Protein AF-0000000077151832 (afdb_homodimer)

InterPro domains:
  IPR004113 FAD-binding oxidoreductase/transferase, type 4, C-terminal [PF02913] (230-459)
  IPR006094 FAD linked oxidase, N-terminal [PF01565] (48-185)
  IPR016164 FAD-linked oxidase-like, C-terminal [SSF55103] (228-462)
  IPR016166 FAD-binding domain, PCMH-type [PS51387] (43-222)
  IPR016169 FAD-binding, type PCMH, subdomain 2 [G3DSA:3.30.465.10] (9-232)
  IPR036318 FAD-binding, type PCMH-like superfamily [SSF56176] (9-223)
  IPR051914 FAD-linked Oxidoreductase/Transferase Type 4 [PTHR42934] (8-460)

Organism: Lactobacillus delbrueckii subsp. bulgaricus (strain ATCC 11842 / DSM 20081 / BCRC 10696 / JCM 1002 / NBRC 13953 / NCIMB 11778 / NCTC 12712 / WDCM 00102 / Lb 14) (NCBI:txid390333)

pLDDT: mean 94.68, std 6.36, range [37.28, 98.94]

Sequence (926 aa):
MNFSAYNTDEIIDFLQEQVKDGIVKTDKDSLQTVSYSQNLPGQHGLALALVEAGSIADVQGVMRAARRFHLPVVSQNRFTSTVVGADAVDHAIILSTAKMNKILELNAEDAYAVVQPGVINNDLDQAARKQGLFYAPDPASKKMSGIGGNVATNAGGLSGVRYGSTRDNVLGLKVVLADGRLLDLGGKTSKQAFGYDLTQLFVGSEGTLGTIVEITVKLLPLPLGESLMGLAYFKDMHTLAEATKDLRMSGIYPAMLEAMDSHTLQAVSEFRDNKEMAGRGAALIFRVDSISDEGKQIVKNIMDKYHVTDVQLATDPAEQDKIISVRQDMLPAIFTGRSAVMEDMAVPTSRMAELVDTIQAFSDKYPELEIFTAGHAGDGNLHPTVTWSKDAKEMPESVNIVLHEMFTKALELGGTISGEHAVGMLKNQWNNVELGEDVDWIQHQIKSLFDPMNLLNPKRKIDMNFSAYNTDEIIDFLQEQVKDGIVKTDKDSLQTVSYSQNLPGQHGLALALVEAGSIADVQGVMRAARRFHLPVVSQNRFTSTVVGADAVDHAIILSTAKMNKILELNAEDAYAVVQPGVINNDLDQAARKQGLFYAPDPASKKMSGIGGNVATNAGGLSGVRYGSTRDNVLGLKVVLADGRLLDLGGKTSKQAFGYDLTQLFVGSEGTLGTIVEITVKLLPLPLGESLMGLAYFKDMHTLAEATKDLRMSGIYPAMLEAMDSHTLQAVSEFRDNKEMAGRGAALIFRVDSISDEGKQIVKNIMDKYHVTDVQLATDPAEQDKIISVRQDMLPAIFTGRSAVMEDMAVPTSRMAELVDTIQAFSDKYPELEIFTAGHAGDGNLHPTVTWSKDAKEMPESVNIVLHEMFTKALELGGTISGEHAVGMLKNQWNNVELGEDVDWIQHQIKSLFDPMNLLNPKRKID

Structure (mmCIF, N/CA/C/O backbone):
data_AF-0000000077151832-model_v1
#
loop_
_entity.id
_entity.type
_entity.pdbx_description
1 polymer 'Putative oxidoreductase'
#
loop_
_atom_site.group_PDB
_atom_site.id
_atom_site.type_symbol
_atom_site.label_atom_id
_atom_site.label_alt_id
_atom_site.label_comp_id
_atom_site.label_asym_id
_atom_site.label_entity_id
_atom_site.label_seq_id
_atom_site.pdbx_PDB_ins_code
_atom_site.Cartn_x
_atom_site.Cartn_y
_atom_site.Cartn_z
_atom_site.occupancy
_atom_site.B_iso_or_equiv
_atom_site.auth_seq_id
_atom_site.auth_comp_id
_atom_site.auth_asym_id
_atom_site.auth_atom_id
_atom_site.pdbx_PDB_model_num
ATOM 1 N N . MET A 1 1 ? 40.375 -30.516 -7.957 1 37.28 1 MET A N 1
ATOM 2 C CA . MET A 1 1 ? 40.688 -30.438 -6.531 1 37.28 1 MET A CA 1
ATOM 3 C C . MET A 1 1 ? 40.188 -29.125 -5.938 1 37.28 1 MET A C 1
ATOM 5 O O . MET A 1 1 ? 40.531 -28.047 -6.441 1 37.28 1 MET A O 1
ATOM 9 N N . ASN A 1 2 ? 38.938 -28.922 -5.574 1 53.28 2 ASN A N 1
ATOM 10 C CA . ASN A 1 2 ? 38.469 -27.688 -4.977 1 53.28 2 ASN A CA 1
ATOM 11 C C . ASN A 1 2 ? 39.188 -27.391 -3.656 1 53.28 2 ASN A C 1
ATOM 13 O O . ASN A 1 2 ? 39.156 -28.219 -2.736 1 53.28 2 ASN A O 1
ATOM 17 N N . PHE A 1 3 ? 40.312 -26.703 -3.709 1 72 3 PHE A N 1
ATOM 18 C CA . PHE A 1 3 ? 41.125 -26.297 -2.578 1 72 3 PHE A CA 1
ATOM 19 C C . PHE A 1 3 ? 40.406 -25.266 -1.723 1 72 3 PHE A C 1
ATOM 21 O O . PHE A 1 3 ? 40.594 -24.062 -1.902 1 72 3 PHE A O 1
ATOM 28 N N . SER A 1 4 ? 39.469 -25.844 -0.967 1 76.5 4 SER A N 1
ATOM 29 C CA . SER A 1 4 ? 38.719 -24.969 -0.076 1 76.5 4 SER A CA 1
ATOM 30 C C . SER A 1 4 ? 39.375 -24.859 1.292 1 76.5 4 SER A C 1
ATOM 32 O O . SER A 1 4 ? 40 -25.812 1.764 1 76.5 4 SER A O 1
ATOM 34 N N . ALA A 1 5 ? 39.5 -23.688 1.846 1 89.56 5 ALA A N 1
ATOM 35 C CA . ALA A 1 5 ? 40.062 -23.422 3.166 1 89.56 5 ALA A CA 1
ATOM 36 C C . ALA A 1 5 ? 39.344 -24.219 4.246 1 89.56 5 ALA A C 1
ATOM 38 O O . ALA A 1 5 ? 39.906 -24.5 5.301 1 89.56 5 ALA A O 1
ATOM 39 N N . TYR A 1 6 ? 38.125 -24.594 3.984 1 92.5 6 TYR A N 1
ATOM 40 C CA . TYR A 1 6 ? 37.281 -25.312 4.93 1 92.5 6 TYR A CA 1
ATOM 41 C C . TYR A 1 6 ? 36.625 -26.516 4.254 1 92.5 6 TYR A C 1
ATOM 43 O O . TYR A 1 6 ? 36.219 -26.422 3.094 1 92.5 6 TYR A O 1
ATOM 51 N N . ASN A 1 7 ? 36.562 -27.547 5 1 91.69 7 ASN A N 1
ATOM 52 C CA . ASN A 1 7 ? 35.812 -28.672 4.477 1 91.69 7 ASN A CA 1
ATOM 53 C C . ASN A 1 7 ? 34.344 -28.609 4.938 1 91.69 7 ASN A C 1
ATOM 55 O O . ASN A 1 7 ? 33.969 -27.75 5.727 1 91.69 7 ASN A O 1
ATOM 59 N N . THR A 1 8 ? 33.562 -29.453 4.484 1 93.44 8 THR A N 1
ATOM 60 C CA . THR A 1 8 ? 32.125 -29.438 4.723 1 93.44 8 THR A CA 1
ATOM 61 C C . THR A 1 8 ? 31.812 -29.625 6.207 1 93.44 8 THR A C 1
ATOM 63 O O . THR A 1 8 ? 30.922 -28.984 6.75 1 93.44 8 THR A O 1
ATOM 66 N N . ASP A 1 9 ? 32.531 -30.484 6.863 1 95.06 9 ASP A N 1
ATOM 67 C CA . ASP A 1 9 ? 32.312 -30.75 8.281 1 95.06 9 ASP A CA 1
ATOM 68 C C . ASP A 1 9 ? 32.562 -29.5 9.125 1 95.06 9 ASP A C 1
ATOM 70 O O . ASP A 1 9 ? 31.828 -29.219 10.07 1 95.06 9 ASP A O 1
ATOM 74 N N . GLU A 1 10 ? 33.625 -28.828 8.82 1 96.19 10 GLU A N 1
ATOM 75 C CA . GLU A 1 10 ? 33.969 -27.594 9.523 1 96.19 10 GLU A CA 1
ATOM 76 C C . GLU A 1 10 ? 32.875 -26.547 9.375 1 96.19 10 GLU A C 1
ATOM 78 O O . GLU A 1 10 ? 32.531 -25.859 10.328 1 96.19 10 GLU A O 1
ATOM 83 N N . ILE A 1 11 ? 32.406 -26.484 8.18 1 97 11 ILE A N 1
ATOM 84 C CA . ILE A 1 11 ? 31.328 -25.531 7.875 1 97 11 ILE A CA 1
ATOM 85 C C . ILE A 1 11 ? 30.078 -25.891 8.656 1 97 11 ILE A C 1
ATOM 87 O O . ILE A 1 11 ? 29.469 -25.031 9.32 1 97 11 ILE A O 1
ATOM 91 N N . ILE A 1 12 ? 29.703 -27.156 8.664 1 97.69 12 ILE A N 1
ATOM 92 C CA . ILE A 1 12 ? 28.5 -27.625 9.32 1 97.69 12 ILE A CA 1
ATOM 93 C C . ILE A 1 12 ? 28.641 -27.484 10.836 1 97.69 12 ILE A C 1
ATOM 95 O O . ILE A 1 12 ? 27.672 -27.125 11.516 1 97.69 12 ILE A O 1
ATOM 99 N N . ASP A 1 13 ? 29.781 -27.781 11.344 1 97.69 13 ASP A N 1
ATOM 100 C CA . ASP A 1 13 ? 30.016 -27.641 12.773 1 97.69 13 ASP A CA 1
ATOM 101 C C . ASP A 1 13 ? 29.828 -26.188 13.219 1 97.69 13 ASP A C 1
ATOM 103 O O . ASP A 1 13 ? 29.172 -25.922 14.234 1 97.69 13 ASP A O 1
ATOM 107 N N . PHE A 1 14 ? 30.406 -25.312 12.438 1 97.94 14 PHE A N 1
ATOM 108 C CA . PHE A 1 14 ? 30.25 -23.906 12.758 1 97.94 14 PHE A CA 1
ATOM 109 C C . PHE A 1 14 ? 28.781 -23.5 12.695 1 97.94 14 PHE A C 1
ATOM 111 O O . PHE A 1 14 ? 28.297 -22.797 13.578 1 97.94 14 PHE A O 1
ATOM 118 N N . LEU A 1 15 ? 28.109 -23.922 11.656 1 98.5 15 LEU A N 1
ATOM 119 C CA . LEU A 1 15 ? 26.688 -23.625 11.484 1 98.5 15 LEU A CA 1
ATOM 120 C C . LEU A 1 15 ? 25.875 -24.125 12.672 1 98.5 15 LEU A C 1
ATOM 122 O O . LEU A 1 15 ? 25.016 -23.422 13.195 1 98.5 15 LEU A O 1
ATOM 126 N N . GLN A 1 16 ? 26.156 -25.328 13.117 1 98.38 16 GLN A N 1
ATOM 127 C CA . GLN A 1 16 ? 25.453 -25.922 14.25 1 98.38 16 GLN A CA 1
ATOM 128 C C . GLN A 1 16 ? 25.719 -25.141 15.531 1 98.38 16 GLN A C 1
ATOM 130 O O . GLN A 1 16 ? 24.844 -25.031 16.391 1 98.38 16 GLN A O 1
ATOM 135 N N . GLU A 1 17 ? 26.906 -24.594 15.625 1 98.19 17 GLU A N 1
ATOM 136 C CA . GLU A 1 17 ? 27.25 -23.781 16.781 1 98.19 17 GLU A CA 1
ATOM 137 C C . GLU A 1 17 ? 26.438 -22.484 16.797 1 98.19 17 GLU A C 1
ATOM 139 O O . GLU A 1 17 ? 26.172 -21.938 17.875 1 98.19 17 GLU A O 1
ATOM 144 N N . GLN A 1 18 ? 26.094 -22 15.641 1 98.12 18 GLN A N 1
ATOM 145 C CA . GLN A 1 18 ? 25.406 -20.719 15.523 1 98.12 18 GLN A CA 1
ATOM 146 C C . GLN A 1 18 ? 23.906 -20.891 15.742 1 98.12 18 GLN A C 1
ATOM 148 O O . GLN A 1 18 ? 23.203 -19.922 16.047 1 98.12 18 GLN A O 1
ATOM 153 N N . VAL A 1 19 ? 23.344 -22.047 15.523 1 98.38 19 VAL A N 1
ATOM 154 C CA . VAL A 1 19 ? 21.922 -22.328 15.602 1 98.38 19 VAL A CA 1
ATOM 155 C C . VAL A 1 19 ? 21.609 -23.062 16.906 1 98.38 19 VAL A C 1
ATOM 157 O O . VAL A 1 19 ? 21.797 -24.281 17 1 98.38 19 VAL A O 1
ATOM 160 N N . LYS A 1 20 ? 21.047 -22.344 17.875 1 96.81 20 LYS A N 1
ATOM 161 C CA . LYS A 1 20 ? 20.906 -22.938 19.203 1 96.81 20 LYS A CA 1
ATOM 162 C C . LYS A 1 20 ? 19.453 -23.328 19.469 1 96.81 20 LYS A C 1
ATOM 164 O O . LYS A 1 20 ? 19.188 -24.312 20.141 1 96.81 20 LYS A O 1
ATOM 169 N N . ASP A 1 21 ? 18.5 -22.625 18.938 1 97.88 21 ASP A N 1
ATOM 170 C CA . ASP A 1 21 ? 17.078 -22.859 19.203 1 97.88 21 ASP A CA 1
ATOM 171 C C . ASP A 1 21 ? 16.453 -23.734 18.125 1 97.88 21 ASP A C 1
ATOM 173 O O . ASP A 1 21 ? 15.375 -24.297 18.312 1 97.88 21 ASP A O 1
ATOM 177 N N . GLY A 1 22 ? 17.125 -23.797 16.938 1 98.31 22 GLY A N 1
ATOM 178 C CA . GLY A 1 22 ? 16.625 -24.547 15.797 1 98.31 22 GLY A CA 1
ATOM 179 C C . GLY A 1 22 ? 17.359 -25.844 15.562 1 98.31 22 GLY A C 1
ATOM 180 O O . GLY A 1 22 ? 18.016 -26.375 16.469 1 98.31 22 GLY A O 1
ATOM 181 N N . ILE A 1 23 ? 17.172 -26.422 14.406 1 98.19 23 ILE A N 1
ATOM 182 C CA . ILE A 1 23 ? 17.75 -27.719 14.047 1 98.19 23 ILE A CA 1
ATOM 183 C C . ILE A 1 23 ? 18.484 -27.594 12.703 1 98.19 23 ILE A C 1
ATOM 185 O O . ILE A 1 23 ? 17.969 -26.969 11.766 1 98.19 23 ILE A O 1
ATOM 189 N N . VAL A 1 24 ? 19.672 -28.109 12.664 1 98.5 24 VAL A N 1
ATOM 190 C CA . VAL A 1 24 ? 20.438 -28.219 11.422 1 98.5 24 VAL A CA 1
ATOM 191 C C . VAL A 1 24 ? 20.391 -29.641 10.898 1 98.5 24 VAL A C 1
ATOM 193 O O . VAL A 1 24 ? 20.797 -30.578 11.594 1 98.5 24 VAL A O 1
ATOM 196 N N . LYS A 1 25 ? 19.828 -29.797 9.75 1 98.06 25 LYS A N 1
ATOM 197 C CA . LYS A 1 25 ? 19.75 -31.109 9.117 1 98.06 25 LYS A CA 1
ATOM 198 C C . LYS A 1 25 ? 20.672 -31.188 7.902 1 98.06 25 LYS A C 1
ATOM 200 O O . LYS A 1 25 ? 20.781 -30.234 7.133 1 98.06 25 LYS A O 1
ATOM 205 N N . THR A 1 26 ? 21.391 -32.312 7.754 1 96.88 26 THR A N 1
ATOM 206 C CA . THR A 1 26 ? 22.312 -32.5 6.633 1 96.88 26 THR A CA 1
ATOM 207 C C . THR A 1 26 ? 22.078 -33.844 5.965 1 96.88 26 THR A C 1
ATOM 209 O O . THR A 1 26 ? 22.766 -34.188 5.008 1 96.88 26 THR A O 1
ATOM 212 N N . ASP A 1 27 ? 21.047 -34.594 6.5 1 95.5 27 ASP A N 1
ATOM 213 C CA . ASP A 1 27 ? 20.766 -35.906 5.926 1 95.5 27 ASP A CA 1
ATOM 214 C C . ASP A 1 27 ? 20.109 -35.781 4.555 1 95.5 27 ASP A C 1
ATOM 216 O O . ASP A 1 27 ? 19.312 -34.844 4.32 1 95.5 27 ASP A O 1
ATOM 220 N N . LYS A 1 28 ? 20.391 -36.656 3.73 1 91.94 28 LYS A N 1
ATOM 221 C CA . LYS A 1 28 ? 20 -36.625 2.326 1 91.94 28 LYS A CA 1
ATOM 222 C C . LYS A 1 28 ? 18.469 -36.562 2.186 1 91.94 28 LYS A C 1
ATOM 224 O O . LYS A 1 28 ? 17.953 -35.875 1.325 1 91.94 28 LYS A O 1
ATOM 229 N N . ASP A 1 29 ? 17.766 -37.312 2.992 1 92.06 29 ASP A N 1
ATOM 230 C CA . ASP A 1 29 ? 16.312 -37.375 2.887 1 92.06 29 ASP A CA 1
ATOM 231 C C . ASP A 1 29 ? 15.688 -36.031 3.168 1 92.06 29 ASP A C 1
ATOM 233 O O . ASP A 1 29 ? 14.812 -35.562 2.424 1 92.06 29 ASP A O 1
ATOM 237 N N . SER A 1 30 ? 16.156 -35.375 4.211 1 93.69 30 SER A N 1
ATOM 238 C CA . SER A 1 30 ? 15.672 -34.031 4.539 1 93.69 30 SER A CA 1
ATOM 239 C C . SER A 1 30 ? 16.016 -33.031 3.439 1 93.69 30 SER A C 1
ATOM 241 O O . SER A 1 30 ? 15.164 -32.25 3.039 1 93.69 30 SER A O 1
ATOM 243 N N . LEU A 1 31 ? 17.172 -33.125 2.943 1 93.56 31 LEU A N 1
ATOM 244 C CA . LEU A 1 31 ? 17.641 -32.156 1.944 1 93.56 31 LEU A CA 1
ATOM 245 C C . LEU A 1 31 ? 16.891 -32.344 0.624 1 93.56 31 LEU A C 1
ATOM 247 O O . LEU A 1 31 ? 16.609 -31.375 -0.081 1 93.56 31 LEU A O 1
ATOM 251 N N . GLN A 1 32 ? 16.578 -33.531 0.267 1 88.81 32 GLN A N 1
ATOM 252 C CA . GLN A 1 32 ? 15.859 -33.812 -0.97 1 88.81 32 GLN A CA 1
ATOM 253 C C . GLN A 1 32 ? 14.453 -33.219 -0.943 1 88.81 32 GLN A C 1
ATOM 255 O O . GLN A 1 32 ? 13.969 -32.719 -1.964 1 88.81 32 GLN A O 1
ATOM 260 N N . THR A 1 33 ? 13.844 -33.219 0.186 1 88.88 33 THR A N 1
ATOM 261 C CA . THR A 1 33 ? 12.469 -32.75 0.322 1 88.88 33 THR A CA 1
ATOM 262 C C . THR A 1 33 ? 12.391 -31.219 0.221 1 88.88 33 THR A C 1
ATOM 264 O O . THR A 1 33 ? 11.391 -30.672 -0.243 1 88.88 33 THR A O 1
ATOM 267 N N . VAL A 1 34 ? 13.453 -30.562 0.536 1 91.5 34 VAL A N 1
ATOM 268 C CA . VAL A 1 34 ? 13.367 -29.109 0.673 1 91.5 34 VAL A CA 1
ATOM 269 C C . VAL A 1 34 ? 14.125 -28.438 -0.468 1 91.5 34 VAL A C 1
ATOM 271 O O . VAL A 1 34 ? 13.969 -27.234 -0.699 1 91.5 34 VAL A O 1
ATOM 274 N N . SER A 1 35 ? 14.961 -29.156 -1.178 1 90.12 35 SER A N 1
ATOM 275 C CA . SER A 1 35 ? 15.844 -28.547 -2.17 1 90.12 35 SER A CA 1
ATOM 276 C C . SER A 1 35 ? 15.133 -28.375 -3.506 1 90.12 35 SER A C 1
ATOM 278 O O . SER A 1 35 ? 15.492 -27.5 -4.293 1 90.12 35 SER A O 1
ATOM 280 N N . TYR A 1 36 ? 14.203 -29.203 -3.777 1 83.38 36 TYR A N 1
ATOM 281 C CA . TYR A 1 36 ? 13.516 -29.156 -5.059 1 83.38 36 TYR A CA 1
ATOM 282 C C . TYR A 1 36 ? 12.008 -29.281 -4.871 1 83.38 36 TYR A C 1
ATOM 284 O O . TYR A 1 36 ? 11.531 -30.172 -4.164 1 83.38 36 TYR A O 1
ATOM 292 N N . SER A 1 37 ? 11.398 -28.312 -5.543 1 75.31 37 SER A N 1
ATOM 293 C CA . SER A 1 37 ? 9.961 -28.547 -5.59 1 75.31 37 SER A CA 1
ATOM 294 C C . SER A 1 37 ? 9.609 -29.719 -6.496 1 75.31 37 SER A C 1
ATOM 296 O O . SER A 1 37 ? 10.148 -29.844 -7.598 1 75.31 37 SER A O 1
ATOM 298 N N . GLN A 1 38 ? 8.914 -30.609 -6.023 1 66.56 38 GLN A N 1
ATOM 299 C CA . GLN A 1 38 ? 8.516 -31.766 -6.812 1 66.56 38 GLN A CA 1
ATOM 300 C C . GLN A 1 38 ? 7.641 -31.359 -7.992 1 66.56 38 GLN A C 1
ATOM 302 O O . GLN A 1 38 ? 7.555 -32.094 -8.992 1 66.56 38 GLN A O 1
ATOM 307 N N . ASN A 1 39 ? 7.164 -30.219 -7.898 1 63.12 39 ASN A N 1
ATOM 308 C CA . ASN A 1 39 ? 6.152 -29.797 -8.867 1 63.12 39 ASN A CA 1
ATOM 309 C C . ASN A 1 39 ? 6.742 -28.859 -9.914 1 63.12 39 ASN A C 1
ATOM 311 O O . ASN A 1 39 ? 6.039 -28.422 -10.828 1 63.12 39 ASN A O 1
ATOM 315 N N . LEU A 1 40 ? 7.969 -28.594 -9.781 1 66.12 40 LEU A N 1
ATOM 316 C CA . LEU A 1 40 ? 8.531 -27.625 -10.719 1 66.12 40 LEU A CA 1
ATOM 317 C C . LEU A 1 40 ? 9.766 -28.188 -11.414 1 66.12 40 LEU A C 1
ATOM 319 O O . LEU A 1 40 ? 10.5 -29 -10.828 1 66.12 40 LEU A O 1
ATOM 323 N N . PRO A 1 41 ? 9.828 -27.828 -12.711 1 61.03 41 PRO A N 1
ATOM 324 C CA . PRO A 1 41 ? 11.008 -28.297 -13.445 1 61.03 41 PRO A CA 1
ATOM 325 C C . PRO A 1 41 ? 12.297 -27.656 -12.945 1 61.03 41 PRO A C 1
ATOM 327 O O . PRO A 1 41 ? 12.273 -26.547 -12.391 1 61.03 41 PRO A O 1
ATOM 330 N N . GLY A 1 42 ? 13.406 -28.453 -12.852 1 59.78 42 GLY A N 1
ATOM 331 C CA . GLY A 1 42 ? 14.727 -27.891 -12.609 1 59.78 42 GLY A CA 1
ATOM 332 C C . GLY A 1 42 ? 15.617 -28.812 -11.789 1 59.78 42 GLY A C 1
ATOM 333 O O . GLY A 1 42 ? 15.125 -29.656 -11.047 1 59.78 42 GLY A O 1
ATOM 334 N N . GLN A 1 43 ? 16.672 -29.188 -12.336 1 59.34 43 GLN A N 1
ATOM 335 C CA . GLN A 1 43 ? 17.656 -29.984 -11.602 1 59.34 43 GLN A CA 1
ATOM 336 C C . GLN A 1 43 ? 18.734 -29.109 -10.984 1 59.34 43 GLN A C 1
ATOM 338 O O . GLN A 1 43 ? 19.406 -28.359 -11.688 1 59.34 43 GLN A O 1
ATOM 343 N N . HIS A 1 44 ? 18.453 -28.719 -9.703 1 66.19 44 HIS A N 1
ATOM 344 C CA . HIS A 1 44 ? 19.547 -28.094 -8.961 1 66.19 44 HIS A CA 1
ATOM 345 C C . HIS A 1 44 ? 20.172 -29.078 -7.984 1 66.19 44 HIS A C 1
ATOM 347 O O . HIS A 1 44 ? 19.672 -30.203 -7.809 1 66.19 44 HIS A O 1
ATOM 353 N N . GLY A 1 45 ? 21.406 -28.875 -7.695 1 75 45 GLY A N 1
ATOM 354 C CA . GLY A 1 45 ? 22.062 -29.672 -6.668 1 75 45 GLY A CA 1
ATOM 355 C C . GLY A 1 45 ? 21.406 -29.531 -5.305 1 75 45 GLY A C 1
ATOM 356 O O . GLY A 1 45 ? 20.562 -28.656 -5.098 1 75 45 GLY A O 1
ATOM 357 N N . LEU A 1 46 ? 21.656 -30.5 -4.434 1 87.31 46 LEU A N 1
ATOM 358 C CA . LEU A 1 46 ? 21.141 -30.5 -3.07 1 87.31 46 LEU A CA 1
ATOM 359 C C . LEU A 1 46 ? 21.734 -29.344 -2.271 1 87.31 46 LEU A C 1
ATOM 361 O O . LEU A 1 46 ? 22.891 -28.953 -2.49 1 87.31 46 LEU A O 1
ATOM 365 N N . ALA A 1 47 ? 20.953 -28.812 -1.382 1 94.25 47 ALA A N 1
ATOM 366 C CA . ALA A 1 47 ? 21.469 -27.844 -0.412 1 94.25 47 ALA A CA 1
ATOM 367 C C . ALA A 1 47 ? 22.531 -28.469 0.476 1 94.25 47 ALA A C 1
ATOM 369 O O . ALA A 1 47 ? 22.594 -29.688 0.616 1 94.25 47 ALA A O 1
ATOM 370 N N . LEU A 1 48 ? 23.375 -27.594 0.954 1 95.62 48 LEU A N 1
ATOM 371 C CA . LEU A 1 48 ? 24.375 -28.016 1.915 1 95.62 48 LEU A CA 1
ATOM 372 C C . LEU A 1 48 ? 23.734 -28.438 3.234 1 95.62 48 LEU A C 1
ATOM 374 O O . LEU A 1 48 ? 24.172 -29.406 3.857 1 95.62 48 LEU A O 1
ATOM 378 N N . ALA A 1 49 ? 22.766 -27.719 3.67 1 97.88 49 ALA A N 1
ATOM 379 C CA . ALA A 1 49 ? 22.094 -27.938 4.945 1 97.88 49 ALA A CA 1
ATOM 380 C C . ALA A 1 49 ? 20.703 -27.297 4.953 1 97.88 49 ALA A C 1
ATOM 382 O O . ALA A 1 49 ? 20.438 -26.359 4.199 1 97.88 49 ALA A O 1
ATOM 383 N N . LEU A 1 50 ? 19.828 -27.922 5.664 1 98.06 50 LEU A N 1
ATOM 384 C CA . LEU A 1 50 ? 18.562 -27.328 6.059 1 98.06 50 LEU A CA 1
ATOM 385 C C . LEU A 1 50 ? 18.625 -26.828 7.5 1 98.06 50 LEU A C 1
ATOM 387 O O . LEU A 1 50 ? 18.938 -27.594 8.414 1 98.06 50 LEU A O 1
ATOM 391 N N . VAL A 1 51 ? 18.438 -25.578 7.66 1 98.75 51 VAL A N 1
ATOM 392 C CA . VAL A 1 51 ? 18.297 -25.031 9.008 1 98.75 51 VAL A CA 1
ATOM 393 C C . VAL A 1 51 ? 16.828 -24.703 9.273 1 98.75 51 VAL A C 1
ATOM 395 O O . VAL A 1 51 ? 16.25 -23.844 8.617 1 98.75 51 VAL A O 1
ATOM 398 N N . GLU A 1 52 ? 16.203 -25.391 10.148 1 98.69 52 GLU A N 1
ATOM 399 C CA . GLU A 1 52 ? 14.891 -25.031 10.688 1 98.69 52 GLU A CA 1
ATOM 400 C C . GLU A 1 52 ? 15.023 -24.078 11.875 1 98.69 52 GLU A C 1
ATOM 402 O O . GLU A 1 52 ? 15.195 -24.531 13.016 1 98.69 52 GLU A O 1
ATOM 407 N N . ALA A 1 53 ? 14.883 -22.812 11.641 1 98.81 53 ALA A N 1
ATOM 408 C CA . ALA A 1 53 ? 15.117 -21.797 12.664 1 98.81 53 ALA A CA 1
ATOM 409 C C . ALA A 1 53 ? 14.016 -21.812 13.719 1 98.81 53 ALA A C 1
ATOM 411 O O . ALA A 1 53 ? 12.836 -21.984 13.391 1 98.81 53 ALA A O 1
ATOM 412 N N . GLY A 1 54 ? 14.453 -21.609 14.922 1 98.5 54 GLY A N 1
ATOM 413 C CA . GLY A 1 54 ? 13.492 -21.5 16.016 1 98.5 54 GLY A CA 1
ATOM 414 C C . GLY A 1 54 ? 13.422 -20.125 16.625 1 98.5 54 GLY A C 1
ATOM 415 O O . GLY A 1 54 ? 12.562 -19.844 17.453 1 98.5 54 GLY A O 1
ATOM 416 N N . SER A 1 55 ? 14.352 -19.266 16.188 1 98.44 55 SER A N 1
ATOM 417 C CA . SER A 1 55 ? 14.422 -17.922 16.75 1 98.44 55 SER A CA 1
ATOM 418 C C . SER A 1 55 ? 15.102 -16.953 15.789 1 98.44 55 SER A C 1
ATOM 420 O O . SER A 1 55 ? 15.688 -17.375 14.789 1 98.44 55 SER A O 1
ATOM 422 N N . ILE A 1 56 ? 14.953 -15.672 16.109 1 98.69 56 ILE A N 1
ATOM 423 C CA . ILE A 1 56 ? 15.641 -14.625 15.367 1 98.69 56 ILE A CA 1
ATOM 424 C C . ILE A 1 56 ? 17.156 -14.82 15.469 1 98.69 56 ILE A C 1
ATOM 426 O O . ILE A 1 56 ? 17.875 -14.641 14.484 1 98.69 56 ILE A O 1
ATOM 430 N N . ALA A 1 57 ? 17.625 -15.219 16.594 1 98.69 57 ALA A N 1
ATOM 431 C CA . ALA A 1 57 ? 19.047 -15.469 16.812 1 98.69 57 ALA A CA 1
ATOM 432 C C . ALA A 1 57 ? 19.578 -16.547 15.875 1 98.69 57 ALA A C 1
ATOM 434 O O . ALA A 1 57 ? 20.703 -16.469 15.383 1 98.69 57 ALA A O 1
ATOM 435 N N . ASP A 1 58 ? 18.75 -17.609 15.656 1 98.81 58 ASP A N 1
ATOM 436 C CA . ASP A 1 58 ? 19.125 -18.656 14.711 1 98.81 58 ASP A CA 1
ATOM 437 C C . ASP A 1 58 ? 19.328 -18.094 13.312 1 98.81 58 ASP A C 1
ATOM 439 O O . ASP A 1 58 ? 20.297 -18.438 12.625 1 98.81 58 ASP A O 1
ATOM 443 N N . VAL A 1 59 ? 18.406 -17.219 12.891 1 98.88 59 VAL A N 1
ATOM 444 C CA . VAL A 1 59 ? 18.484 -16.594 11.57 1 98.88 59 VAL A CA 1
ATOM 445 C C . VAL A 1 59 ? 19.766 -15.766 11.469 1 98.88 59 VAL A C 1
ATOM 447 O O . VAL A 1 59 ? 20.484 -15.844 10.469 1 98.88 59 VAL A O 1
ATOM 450 N N . GLN A 1 60 ? 20.047 -15 12.492 1 98.81 60 GLN A N 1
ATOM 451 C CA . GLN A 1 60 ? 21.281 -14.211 12.539 1 98.81 60 GLN A CA 1
ATOM 452 C C . GLN A 1 60 ? 22.516 -15.102 12.516 1 98.81 60 GLN A C 1
ATOM 454 O O . GLN A 1 60 ? 23.516 -14.766 11.891 1 98.81 60 GLN A O 1
ATOM 459 N N . GLY A 1 61 ? 22.438 -16.234 13.234 1 98.75 61 GLY A N 1
ATOM 460 C CA . GLY A 1 61 ? 23.531 -17.203 13.227 1 98.75 61 GLY A CA 1
ATOM 461 C C . GLY A 1 61 ? 23.812 -17.766 11.852 1 98.75 61 GLY A C 1
ATOM 462 O O . GLY A 1 61 ? 24.969 -17.938 11.461 1 98.75 61 GLY A O 1
ATOM 463 N N . VAL A 1 62 ? 22.75 -18.094 11.133 1 98.81 62 VAL A N 1
ATOM 464 C CA . VAL A 1 62 ? 22.891 -18.594 9.773 1 98.81 62 VAL A CA 1
ATOM 465 C C . VAL A 1 62 ? 23.578 -17.531 8.906 1 98.81 62 VAL A C 1
ATOM 467 O O . VAL A 1 62 ? 24.469 -17.859 8.102 1 98.81 62 VAL A O 1
ATOM 470 N N . MET A 1 63 ? 23.203 -16.266 9.031 1 98.62 63 MET A N 1
ATOM 471 C CA . MET A 1 63 ? 23.812 -15.203 8.242 1 98.62 63 MET A CA 1
ATOM 472 C C . MET A 1 63 ? 25.297 -15.062 8.57 1 98.62 63 MET A C 1
ATOM 474 O O . MET A 1 63 ? 26.109 -14.781 7.684 1 98.62 63 MET A O 1
ATOM 478 N N . ARG A 1 64 ? 25.656 -15.219 9.836 1 98.44 64 ARG A N 1
ATOM 479 C CA . ARG A 1 64 ? 27.062 -15.195 10.211 1 98.44 64 ARG A CA 1
ATOM 480 C C . ARG A 1 64 ? 27.844 -16.297 9.492 1 98.44 64 ARG A C 1
ATOM 482 O O . ARG A 1 64 ? 28.922 -16.047 8.953 1 98.44 64 ARG A O 1
ATOM 489 N N . ALA A 1 65 ? 27.312 -17.469 9.5 1 98.31 65 ALA A N 1
ATOM 490 C CA . ALA A 1 65 ? 27.953 -18.594 8.82 1 98.31 65 ALA A CA 1
ATOM 491 C C . ALA A 1 65 ? 28.047 -18.328 7.316 1 98.31 65 ALA A C 1
ATOM 493 O O . ALA A 1 65 ? 29.094 -18.578 6.711 1 98.31 65 ALA A O 1
ATOM 494 N N . ALA A 1 66 ? 26.969 -17.891 6.777 1 98.31 66 ALA A N 1
ATOM 495 C CA . ALA A 1 66 ? 26.922 -17.641 5.34 1 98.31 66 ALA A CA 1
ATOM 496 C C . ALA A 1 66 ? 27.969 -16.609 4.934 1 98.31 66 ALA A C 1
ATOM 498 O O . ALA A 1 66 ? 28.641 -16.766 3.912 1 98.31 66 ALA A O 1
ATOM 499 N N . ARG A 1 67 ? 28.094 -15.586 5.691 1 97.56 67 ARG A N 1
ATOM 500 C CA . ARG A 1 67 ? 29.078 -14.539 5.398 1 97.56 67 ARG A CA 1
ATOM 501 C C . ARG A 1 67 ? 30.5 -15.07 5.527 1 97.56 67 ARG A C 1
ATOM 503 O O . ARG A 1 67 ? 31.344 -14.789 4.68 1 97.56 67 ARG A O 1
ATOM 510 N N . ARG A 1 68 ? 30.703 -15.797 6.547 1 96.75 68 ARG A N 1
ATOM 511 C CA . ARG A 1 68 ? 32.031 -16.312 6.805 1 96.75 68 ARG A CA 1
ATOM 512 C C . ARG A 1 68 ? 32.5 -17.234 5.68 1 96.75 68 ARG A C 1
ATOM 514 O O . ARG A 1 68 ? 33.625 -17.156 5.223 1 96.75 68 ARG A O 1
ATOM 521 N N . PHE A 1 69 ? 31.578 -18.062 5.16 1 96.69 69 PHE A N 1
ATOM 522 C CA . PHE A 1 69 ? 31.984 -19.125 4.238 1 96.69 69 PHE A CA 1
ATOM 523 C C . PHE A 1 69 ? 31.469 -18.844 2.83 1 96.69 69 PHE A C 1
ATOM 525 O O . PHE A 1 69 ? 31.578 -19.688 1.946 1 96.69 69 PHE A O 1
ATOM 532 N N . HIS A 1 70 ? 30.859 -17.641 2.689 1 95.62 70 HIS A N 1
ATOM 533 C CA . HIS A 1 70 ? 30.359 -17.188 1.395 1 95.62 70 HIS A CA 1
ATOM 534 C C . HIS A 1 70 ? 29.359 -18.188 0.817 1 95.62 70 HIS A C 1
ATOM 536 O O . HIS A 1 70 ? 29.484 -18.609 -0.335 1 95.62 70 HIS A O 1
ATOM 542 N N . LEU A 1 71 ? 28.391 -18.547 1.623 1 96.31 71 LEU A N 1
ATOM 543 C CA . LEU A 1 71 ? 27.359 -19.516 1.228 1 96.31 71 LEU A CA 1
ATOM 544 C C . LEU A 1 71 ? 26.062 -18.797 0.869 1 96.31 71 LEU A C 1
ATOM 546 O O . LEU A 1 71 ? 25.609 -17.906 1.591 1 96.31 71 LEU A O 1
ATOM 550 N N . PRO A 1 72 ? 25.469 -19.203 -0.24 1 96.5 72 PRO A N 1
ATOM 551 C CA . PRO A 1 72 ? 24.109 -18.703 -0.487 1 96.5 72 PRO A CA 1
ATOM 552 C C . PRO A 1 72 ? 23.109 -19.141 0.577 1 96.5 72 PRO A C 1
ATOM 554 O O . PRO A 1 72 ? 23.219 -20.25 1.108 1 96.5 72 PRO A O 1
ATOM 557 N N . VAL A 1 73 ? 22.234 -18.281 0.898 1 98.31 73 VAL A N 1
ATOM 558 C CA . VAL A 1 73 ? 21.141 -18.594 1.815 1 98.31 73 VAL A CA 1
ATOM 559 C C . VAL A 1 73 ? 19.797 -18.438 1.098 1 98.31 73 VAL A C 1
ATOM 561 O O . VAL A 1 73 ? 19.5 -17.375 0.55 1 98.31 73 VAL A O 1
ATOM 564 N N . VAL A 1 74 ? 19.047 -19.5 1.059 1 97 74 VAL A N 1
ATOM 565 C CA . VAL A 1 74 ? 17.688 -19.453 0.509 1 97 74 VAL A CA 1
ATOM 566 C C . VAL A 1 74 ? 16.672 -19.484 1.645 1 97 74 VAL A C 1
ATOM 568 O O . VAL A 1 74 ? 16.484 -20.531 2.287 1 97 74 VAL A O 1
ATOM 571 N N . SER A 1 75 ? 16.062 -18.328 1.879 1 97.81 75 SER A N 1
ATOM 572 C CA . SER A 1 75 ? 14.969 -18.312 2.855 1 97.81 75 SER A CA 1
ATOM 573 C C . SER A 1 75 ? 13.75 -19.062 2.35 1 97.81 75 SER A C 1
ATOM 575 O O . SER A 1 75 ? 13.312 -18.859 1.218 1 97.81 75 SER A O 1
ATOM 577 N N . GLN A 1 76 ? 13.312 -19.938 3.178 1 97.5 76 GLN A N 1
ATOM 578 C CA . GLN A 1 76 ? 12.148 -20.75 2.859 1 97.5 76 GLN A CA 1
ATOM 579 C C . GLN A 1 76 ? 11.125 -20.734 3.994 1 97.5 76 GLN A C 1
ATOM 581 O O . GLN A 1 76 ? 11.5 -20.625 5.168 1 97.5 76 GLN A O 1
ATOM 586 N N . ASN A 1 77 ? 9.875 -20.734 3.699 1 96.88 77 ASN A N 1
ATOM 587 C CA . ASN A 1 77 ? 8.828 -20.781 4.715 1 96.88 77 ASN A CA 1
ATOM 588 C C . ASN A 1 77 ? 8.047 -22.094 4.648 1 96.88 77 ASN A C 1
ATOM 590 O O . ASN A 1 77 ? 8.516 -23.125 5.121 1 96.88 77 ASN A O 1
ATOM 594 N N . ARG A 1 78 ? 6.957 -22.109 3.85 1 95.75 78 ARG A N 1
ATOM 595 C CA . ARG A 1 78 ? 6.18 -23.344 3.73 1 95.75 78 ARG A CA 1
ATOM 596 C C . ARG A 1 78 ? 6.336 -23.953 2.344 1 95.75 78 ARG A C 1
ATOM 598 O O . ARG A 1 78 ? 5.613 -24.891 1.985 1 95.75 78 ARG A O 1
ATOM 605 N N . PHE A 1 79 ? 7.234 -23.469 1.562 1 93.94 79 PHE A N 1
ATOM 606 C CA . PHE A 1 79 ? 7.711 -24.016 0.298 1 93.94 79 PHE A CA 1
ATOM 607 C C . PHE A 1 79 ? 6.547 -24.281 -0.652 1 93.94 79 PHE A C 1
ATOM 609 O O . PHE A 1 79 ? 6.434 -25.359 -1.222 1 93.94 79 PHE A O 1
ATOM 616 N N . THR A 1 80 ? 5.656 -23.25 -0.803 1 90.62 80 THR A N 1
ATOM 617 C CA . THR A 1 80 ? 4.488 -23.391 -1.663 1 90.62 80 THR A CA 1
ATOM 618 C C . THR A 1 80 ? 4.637 -22.547 -2.92 1 90.62 80 THR A C 1
ATOM 620 O O . THR A 1 80 ? 3.676 -22.359 -3.672 1 90.62 80 THR A O 1
ATOM 623 N N . SER A 1 81 ? 5.824 -22.047 -3.137 1 90.19 81 SER A N 1
ATOM 624 C CA . SER A 1 81 ? 6.066 -21.203 -4.309 1 90.19 81 SER A CA 1
ATOM 625 C C . SER A 1 81 ? 5.816 -21.984 -5.598 1 90.19 81 SER A C 1
ATOM 627 O O . SER A 1 81 ? 6.125 -23.172 -5.684 1 90.19 81 SER A O 1
ATOM 629 N N . THR A 1 82 ? 5.332 -21.234 -6.594 1 87 82 THR A N 1
ATOM 630 C CA . THR A 1 82 ? 5.055 -21.859 -7.879 1 87 82 THR A CA 1
ATOM 631 C C . THR A 1 82 ? 6.023 -21.359 -8.945 1 87 82 THR A C 1
ATOM 633 O O . THR A 1 82 ? 5.852 -21.641 -10.133 1 87 82 THR A O 1
ATOM 636 N N . VAL A 1 83 ? 7.027 -20.625 -8.523 1 91 83 VAL A N 1
ATOM 637 C CA . VAL A 1 83 ? 7.895 -20.016 -9.523 1 91 83 VAL A CA 1
ATOM 638 C C . VAL A 1 83 ? 9.352 -20.328 -9.203 1 91 83 VAL A C 1
ATOM 640 O O . VAL A 1 83 ? 10.25 -19.547 -9.547 1 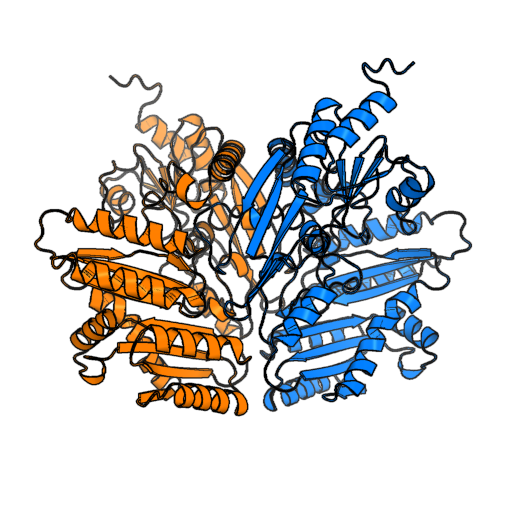91 83 VAL A O 1
ATOM 643 N N . VAL A 1 84 ? 9.609 -21.438 -8.469 1 90 84 VAL A N 1
ATOM 644 C CA . VAL A 1 84 ? 10.961 -21.781 -8.047 1 90 84 VAL A CA 1
ATOM 645 C C . VAL A 1 84 ? 11.578 -20.625 -7.266 1 90 84 VAL A C 1
ATOM 647 O O . VAL A 1 84 ? 12.664 -20.156 -7.609 1 90 84 VAL A O 1
ATOM 650 N N . GLY A 1 85 ? 10.836 -20.25 -6.223 1 92.44 85 GLY A N 1
ATOM 651 C CA . GLY A 1 85 ? 11.211 -19.062 -5.461 1 92.44 85 GLY A CA 1
ATOM 652 C C . GLY A 1 85 ? 12.062 -19.391 -4.242 1 92.44 85 GLY A C 1
ATOM 653 O O . GLY A 1 85 ? 12.758 -18.516 -3.717 1 92.44 85 GLY A O 1
ATOM 654 N N . ALA A 1 86 ? 12.016 -20.672 -3.871 1 93.5 86 ALA A N 1
ATOM 655 C CA . ALA A 1 86 ? 12.688 -21 -2.621 1 93.5 86 ALA A CA 1
ATOM 656 C C . ALA A 1 86 ? 13.43 -22.344 -2.738 1 93.5 86 ALA A C 1
ATOM 658 O O . ALA A 1 86 ? 13.727 -22.984 -1.728 1 93.5 86 ALA A O 1
ATOM 659 N N . ASP A 1 87 ? 13.664 -22.781 -3.904 1 92.06 87 ASP A N 1
ATOM 660 C CA . ASP A 1 87 ? 14.438 -24 -4.16 1 92.06 87 ASP A CA 1
ATOM 661 C C . ASP A 1 87 ? 15.922 -23.766 -3.895 1 92.06 87 ASP A C 1
ATOM 663 O O . ASP A 1 87 ? 16.406 -22.641 -3.998 1 92.06 87 ASP A O 1
ATOM 667 N N . ALA A 1 88 ? 16.594 -24.859 -3.645 1 91.69 88 ALA A N 1
ATOM 668 C CA . ALA A 1 88 ? 18.016 -24.75 -3.322 1 91.69 88 ALA A CA 1
ATOM 669 C C . ALA A 1 88 ? 18.828 -24.359 -4.555 1 91.69 88 ALA A C 1
ATOM 671 O O . ALA A 1 88 ? 18.422 -24.641 -5.688 1 91.69 88 ALA A O 1
ATOM 672 N N . VAL A 1 89 ? 19.891 -23.625 -4.285 1 88.56 89 VAL A N 1
ATOM 673 C CA . VAL A 1 89 ? 21 -23.531 -5.23 1 88.56 89 VAL A CA 1
ATOM 674 C C . VAL A 1 89 ? 22.203 -24.297 -4.695 1 88.56 89 VAL A C 1
ATOM 676 O O . VAL A 1 89 ? 22.219 -24.703 -3.531 1 88.56 89 VAL A O 1
ATOM 679 N N . ASP A 1 90 ? 23.141 -24.562 -5.562 1 85.31 90 ASP A N 1
ATOM 680 C CA . ASP A 1 90 ? 24.297 -25.375 -5.199 1 85.31 90 ASP A CA 1
ATOM 681 C C . ASP A 1 90 ? 25 -24.828 -3.965 1 85.31 90 ASP A C 1
ATOM 683 O O . ASP A 1 90 ? 25.328 -23.641 -3.91 1 85.31 90 ASP A O 1
ATOM 687 N N . HIS A 1 91 ? 25.172 -25.75 -2.934 1 87.44 91 HIS A N 1
ATOM 688 C CA . HIS A 1 91 ? 25.938 -25.484 -1.718 1 87.44 91 HIS A CA 1
ATOM 689 C C . HIS A 1 91 ? 25.266 -24.422 -0.864 1 87.44 91 HIS A C 1
ATOM 691 O O . HIS A 1 91 ? 25.922 -23.766 -0.043 1 87.44 91 HIS A O 1
ATOM 697 N N . ALA A 1 92 ? 23.984 -24.297 -1.047 1 94.81 92 ALA A N 1
ATOM 698 C CA . ALA A 1 92 ? 23.25 -23.266 -0.298 1 94.81 92 ALA A CA 1
ATOM 699 C C . ALA A 1 92 ? 22.781 -23.797 1.052 1 94.81 92 ALA A C 1
ATOM 701 O O . ALA A 1 92 ? 22.688 -25.016 1.245 1 94.81 92 ALA A O 1
ATOM 702 N N . ILE A 1 93 ? 22.625 -22.906 1.975 1 97.88 93 ILE A N 1
ATOM 703 C CA . ILE A 1 93 ? 21.844 -23.188 3.174 1 97.88 93 ILE A CA 1
ATOM 704 C C . ILE A 1 93 ? 20.375 -22.844 2.928 1 97.88 93 ILE A C 1
ATOM 706 O O . ILE A 1 93 ? 20.047 -21.734 2.52 1 97.88 93 ILE A O 1
ATOM 710 N N . ILE A 1 94 ? 19.5 -23.844 3.08 1 97.94 94 ILE A N 1
ATOM 711 C CA . ILE A 1 94 ? 18.078 -23.547 3.16 1 97.94 94 ILE A CA 1
ATOM 712 C C . ILE A 1 94 ? 17.719 -23.109 4.578 1 97.94 94 ILE A C 1
ATOM 714 O O . ILE A 1 94 ? 17.875 -23.875 5.531 1 97.94 94 ILE A O 1
ATOM 718 N N . LEU A 1 95 ? 17.359 -21.891 4.711 1 98.69 95 LEU A N 1
ATOM 719 C CA . LEU A 1 95 ? 16.922 -21.328 5.992 1 98.69 95 LEU A CA 1
ATOM 720 C C . LEU A 1 95 ? 15.406 -21.312 6.094 1 98.69 95 LEU A C 1
ATOM 722 O O . LEU A 1 95 ? 14.758 -20.406 5.574 1 98.69 95 LEU A O 1
ATOM 726 N N . SER A 1 96 ? 14.859 -22.297 6.785 1 98.62 96 SER A N 1
ATOM 727 C CA . SER A 1 96 ? 13.414 -22.422 6.938 1 98.62 96 SER A CA 1
ATOM 728 C C . SER A 1 96 ? 12.93 -21.688 8.18 1 98.62 96 SER A C 1
ATOM 730 O O . SER A 1 96 ? 13.445 -21.891 9.281 1 98.62 96 SER A O 1
ATOM 732 N N . THR A 1 97 ? 11.938 -20.828 7.984 1 98.62 97 THR A N 1
ATOM 733 C CA . THR A 1 97 ? 11.328 -20.125 9.102 1 98.62 97 THR A CA 1
ATOM 734 C C . THR A 1 97 ? 9.969 -20.734 9.453 1 98.62 97 THR A C 1
ATOM 736 O O . THR A 1 97 ? 9.188 -20.125 10.195 1 98.62 97 THR A O 1
ATOM 739 N N . ALA A 1 98 ? 9.625 -21.906 8.938 1 98.25 98 ALA A N 1
ATOM 740 C CA . ALA A 1 98 ? 8.32 -22.547 9.094 1 98.25 98 ALA A CA 1
ATOM 741 C C . ALA A 1 98 ? 8.023 -22.828 10.562 1 98.25 98 ALA A C 1
ATOM 743 O O . ALA A 1 98 ? 6.871 -22.75 10.992 1 98.25 98 ALA A O 1
ATOM 744 N N . LYS A 1 99 ? 9.031 -23.078 11.336 1 98 99 LYS A N 1
ATOM 745 C CA . LYS A 1 99 ? 8.82 -23.5 12.727 1 98 99 LYS A CA 1
ATOM 746 C C . LYS A 1 99 ? 8.648 -22.281 13.633 1 98 99 LYS A C 1
ATOM 748 O O . LYS A 1 99 ? 8.18 -22.406 14.766 1 98 99 LYS A O 1
ATOM 753 N N . MET A 1 100 ? 9.039 -21.156 13.172 1 98.56 100 MET A N 1
ATOM 754 C CA . MET A 1 100 ? 8.672 -19.906 13.852 1 98.56 100 MET A CA 1
ATOM 755 C C . MET A 1 100 ? 7.223 -19.547 13.562 1 98.56 100 MET A C 1
ATOM 757 O O . MET A 1 100 ? 6.953 -18.688 12.719 1 98.56 100 MET A O 1
ATOM 761 N N . ASN A 1 101 ? 6.27 -20.125 14.258 1 98.56 101 ASN A N 1
ATOM 762 C CA . ASN A 1 101 ? 4.883 -20.078 13.805 1 98.56 101 ASN A CA 1
ATOM 763 C C . ASN A 1 101 ? 3.938 -19.688 14.938 1 98.56 101 ASN A C 1
ATOM 765 O O . ASN A 1 101 ? 2.855 -20.266 15.07 1 98.56 101 ASN A O 1
ATOM 769 N N . LYS A 1 102 ? 4.312 -18.719 15.68 1 98.75 102 LYS A N 1
ATOM 770 C CA . LYS A 1 102 ? 3.457 -18.25 16.766 1 98.75 102 LYS A CA 1
ATOM 771 C C . LYS A 1 102 ? 2.773 -16.938 16.391 1 98.75 102 LYS A C 1
ATOM 773 O O . LYS A 1 102 ? 3.387 -16.062 15.773 1 98.75 102 LYS A O 1
ATOM 778 N N . ILE A 1 103 ? 1.519 -16.859 16.75 1 98.81 103 ILE A N 1
ATOM 779 C CA . ILE A 1 103 ? 0.857 -15.57 16.812 1 98.81 103 ILE A CA 1
ATOM 780 C C . ILE A 1 103 ? 1.269 -14.844 18.094 1 98.81 103 ILE A C 1
ATOM 782 O O . ILE A 1 103 ? 0.84 -15.211 19.188 1 98.81 103 ILE A O 1
ATOM 786 N N . LEU A 1 104 ? 2.086 -13.852 17.969 1 98.81 104 LEU A N 1
ATOM 787 C CA . LEU A 1 104 ? 2.68 -13.172 19.125 1 98.81 104 LEU A CA 1
ATOM 788 C C . LEU A 1 104 ? 1.67 -12.25 19.781 1 98.81 104 LEU A C 1
ATOM 790 O O . LEU A 1 104 ? 1.708 -12.047 21 1 98.81 104 LEU A O 1
ATOM 794 N N . GLU A 1 105 ? 0.843 -11.609 18.984 1 98.5 105 GLU A N 1
ATOM 795 C CA . GLU A 1 105 ? -0.187 -10.688 19.438 1 98.5 105 GLU A CA 1
ATOM 796 C C . GLU A 1 105 ? -1.375 -10.664 18.484 1 98.5 105 GLU A C 1
ATOM 798 O O . GLU A 1 105 ? -1.195 -10.609 17.266 1 98.5 105 GLU A O 1
ATOM 803 N N . LEU A 1 106 ? -2.525 -10.828 18.969 1 98.38 106 LEU A N 1
ATOM 804 C CA . LEU A 1 106 ? -3.781 -10.555 18.266 1 98.38 106 LEU A CA 1
ATOM 805 C C . LEU A 1 106 ? -4.559 -9.445 18.984 1 98.38 106 LEU A C 1
ATOM 807 O O . LEU A 1 106 ? -5.141 -9.68 20.047 1 98.38 106 LEU A O 1
ATOM 811 N N . ASN A 1 107 ? -4.504 -8.273 18.422 1 97.81 107 ASN A N 1
ATOM 812 C CA . ASN A 1 107 ? -5.09 -7.09 19.031 1 97.81 107 ASN A CA 1
ATOM 813 C C . ASN A 1 107 ? -6.418 -6.719 18.375 1 97.81 107 ASN A C 1
ATOM 815 O O . ASN A 1 107 ? -6.445 -5.996 17.375 1 97.81 107 ASN A O 1
ATOM 819 N N . ALA A 1 108 ? -7.508 -7.059 18.984 1 96.12 108 ALA A N 1
ATOM 820 C CA . ALA A 1 108 ? -8.836 -6.828 18.422 1 96.12 108 ALA A CA 1
ATOM 821 C C . ALA A 1 108 ? -9.227 -5.355 18.531 1 96.12 108 ALA A C 1
ATOM 823 O O . ALA A 1 108 ? -9.984 -4.844 17.703 1 96.12 108 ALA A O 1
ATOM 824 N N . GLU A 1 109 ? -8.703 -4.695 19.516 1 94.81 109 GLU A N 1
ATOM 825 C CA . GLU A 1 109 ? -9.062 -3.299 19.75 1 94.81 109 GLU A CA 1
ATOM 826 C C . GLU A 1 109 ? -8.539 -2.402 18.641 1 94.81 109 GLU A C 1
ATOM 828 O O . GLU A 1 109 ? -9.242 -1.495 18.188 1 94.81 109 GLU A O 1
ATOM 833 N N . ASP A 1 110 ? -7.312 -2.619 18.219 1 96.5 110 ASP A N 1
ATOM 834 C CA . ASP A 1 110 ? -6.695 -1.776 17.203 1 96.5 110 ASP A CA 1
ATOM 835 C C . ASP A 1 110 ? -6.711 -2.461 15.844 1 96.5 110 ASP A C 1
ATOM 837 O O . ASP A 1 110 ? -6.297 -1.874 14.844 1 96.5 110 ASP A O 1
ATOM 841 N N . ALA A 1 111 ? -7.145 -3.719 15.766 1 97.19 111 ALA A N 1
ATOM 842 C CA . ALA A 1 111 ? -7.359 -4.473 14.531 1 97.19 111 ALA A CA 1
ATOM 843 C C . ALA A 1 111 ? -6.035 -4.762 13.828 1 97.19 111 ALA A C 1
ATOM 845 O O . ALA A 1 111 ? -5.879 -4.465 12.641 1 97.19 111 ALA A O 1
ATOM 846 N N . TYR A 1 112 ? -5.098 -5.367 14.523 1 98.19 112 TYR A N 1
ATOM 847 C CA . TYR A 1 112 ? -3.865 -5.859 13.922 1 98.19 112 TYR A CA 1
ATOM 848 C C . TYR A 1 112 ? -3.385 -7.125 14.617 1 98.19 112 TYR A C 1
ATOM 850 O O . TYR A 1 112 ? -3.893 -7.484 15.688 1 98.19 112 TYR A O 1
ATOM 858 N N . ALA A 1 113 ? -2.527 -7.875 14 1 98.81 113 ALA A N 1
ATOM 859 C CA . ALA A 1 113 ? -1.85 -9.023 14.602 1 98.81 113 ALA A CA 1
ATOM 860 C C . ALA A 1 113 ? -0.346 -8.961 14.352 1 98.81 113 ALA A C 1
ATOM 862 O O . ALA A 1 113 ? 0.1 -8.453 13.32 1 98.81 113 ALA A O 1
ATOM 863 N N . VAL A 1 114 ? 0.429 -9.352 15.32 1 98.81 114 VAL A N 1
ATOM 864 C CA . VAL A 1 114 ? 1.863 -9.578 15.18 1 98.81 114 VAL A CA 1
ATOM 865 C C . VAL A 1 114 ? 2.146 -11.078 15.133 1 98.81 114 VAL A C 1
ATOM 867 O O . VAL A 1 114 ? 1.783 -11.812 16.047 1 98.81 114 VAL A O 1
ATOM 870 N N . VAL A 1 115 ? 2.77 -11.516 14.055 1 98.94 115 VAL A N 1
ATOM 871 C CA . VAL A 1 115 ? 2.928 -12.953 13.875 1 98.94 115 VAL A CA 1
ATOM 872 C C . VAL A 1 115 ? 4.363 -13.266 13.461 1 98.94 115 VAL A C 1
ATOM 874 O O . VAL A 1 115 ? 5.039 -12.43 12.859 1 98.94 115 VAL A O 1
ATOM 877 N N . GLN A 1 116 ? 4.801 -14.422 13.82 1 98.88 116 GLN A N 1
ATOM 878 C CA . GLN A 1 116 ? 6.008 -14.992 13.227 1 98.88 116 GLN A CA 1
ATOM 879 C C . GLN A 1 116 ? 5.742 -15.477 11.805 1 98.88 116 GLN A C 1
ATOM 881 O O . GLN A 1 116 ? 4.586 -15.68 11.414 1 98.88 116 GLN A O 1
ATOM 886 N N . PRO A 1 117 ? 6.801 -15.617 10.977 1 98.81 117 PRO A N 1
ATOM 887 C CA . PRO A 1 117 ? 6.617 -15.852 9.539 1 98.81 117 PRO A CA 1
ATOM 888 C C . PRO A 1 117 ? 5.984 -17.203 9.234 1 98.81 117 PRO A C 1
ATOM 890 O O . PRO A 1 117 ? 5.301 -17.359 8.219 1 98.81 117 PRO A O 1
ATOM 893 N N . GLY A 1 118 ? 6.145 -18.188 10.062 1 98.81 118 GLY A N 1
ATOM 894 C CA . GLY A 1 118 ? 5.695 -19.547 9.773 1 98.81 118 GLY A CA 1
ATOM 895 C C . GLY A 1 118 ? 4.219 -19.75 10.055 1 98.81 118 GLY A C 1
ATOM 896 O O . GLY A 1 118 ? 3.67 -20.812 9.766 1 98.81 118 GLY A O 1
ATOM 897 N N . VAL A 1 119 ? 3.527 -18.75 10.594 1 98.88 119 VAL A N 1
ATOM 898 C CA . VAL A 1 119 ? 2.098 -18.859 10.867 1 98.88 119 VAL A CA 1
ATOM 899 C C . VAL A 1 119 ? 1.346 -19.109 9.555 1 98.88 119 VAL A C 1
ATOM 901 O O . VAL A 1 119 ? 1.544 -18.391 8.578 1 98.88 119 VAL A O 1
ATOM 904 N N . ILE A 1 120 ? 0.528 -20.156 9.586 1 98.81 120 ILE A N 1
ATOM 905 C CA . ILE A 1 120 ? -0.282 -20.484 8.422 1 98.81 120 ILE A CA 1
ATOM 906 C C . ILE A 1 120 ? -1.36 -19.422 8.227 1 98.81 120 ILE A C 1
ATOM 908 O O . ILE A 1 120 ? -2.023 -19.016 9.188 1 98.81 120 ILE A O 1
ATOM 912 N N . ASN A 1 121 ? -1.489 -18.984 7.039 1 98.62 121 ASN A N 1
ATOM 913 C CA . ASN A 1 121 ? -2.439 -17.938 6.688 1 98.62 121 ASN A CA 1
ATOM 914 C C . ASN A 1 121 ? -3.826 -18.219 7.258 1 98.62 121 ASN A C 1
ATOM 916 O O . ASN A 1 121 ? -4.375 -17.406 8 1 98.62 121 ASN A O 1
ATOM 920 N N . ASN A 1 122 ? -4.336 -19.391 6.984 1 98.31 122 ASN A N 1
ATOM 921 C CA . ASN A 1 122 ? -5.668 -19.781 7.43 1 98.31 122 ASN A CA 1
ATOM 922 C C . ASN A 1 122 ? -5.77 -19.797 8.953 1 98.31 122 ASN A C 1
ATOM 924 O O . ASN A 1 122 ? -6.82 -19.484 9.508 1 98.31 122 ASN A O 1
ATOM 928 N N . ASP A 1 123 ? -4.723 -20.188 9.617 1 98.75 123 ASP A N 1
ATOM 929 C CA . ASP A 1 123 ? -4.742 -20.234 11.07 1 98.75 123 ASP A CA 1
ATOM 930 C C . ASP A 1 123 ? -4.902 -18.828 11.656 1 98.75 123 ASP A C 1
ATOM 932 O O . ASP A 1 123 ? -5.645 -18.641 12.625 1 98.75 123 ASP A O 1
ATOM 936 N N . LEU A 1 124 ? -4.191 -17.875 11.102 1 98.81 124 LEU A N 1
ATOM 937 C CA . LEU A 1 124 ? -4.359 -16.5 11.547 1 98.81 124 LEU A CA 1
ATOM 938 C C . LEU A 1 124 ? -5.785 -16.016 11.297 1 98.81 124 LEU A C 1
ATOM 940 O O . LEU A 1 124 ? -6.398 -15.391 12.164 1 98.81 124 LEU A O 1
ATOM 944 N N . ASP A 1 125 ? -6.336 -16.297 10.141 1 98.44 125 ASP A N 1
ATOM 945 C CA . ASP A 1 125 ? -7.691 -15.883 9.797 1 98.44 125 ASP A CA 1
ATOM 946 C C . ASP A 1 125 ? -8.711 -16.484 10.766 1 98.44 125 ASP A C 1
ATOM 948 O O . ASP A 1 125 ? -9.594 -15.781 11.258 1 98.44 125 ASP A O 1
ATOM 952 N N . GLN A 1 126 ? -8.57 -17.75 11.016 1 98.38 126 GLN A N 1
ATOM 953 C CA . GLN A 1 126 ? -9.484 -18.422 11.938 1 98.38 126 GLN A CA 1
ATOM 954 C C . GLN A 1 126 ? -9.406 -17.812 13.336 1 98.38 126 GLN A C 1
ATOM 956 O O . GLN A 1 126 ? -10.43 -17.594 13.984 1 98.38 126 GLN A O 1
ATOM 961 N N . ALA A 1 127 ? -8.188 -17.547 13.766 1 98.75 127 ALA A N 1
ATOM 962 C CA . ALA A 1 127 ? -8 -16.922 15.07 1 98.75 127 ALA A CA 1
ATOM 963 C C . ALA A 1 127 ? -8.648 -15.547 15.117 1 98.75 127 ALA A C 1
ATOM 965 O O . ALA A 1 127 ? -9.281 -15.18 16.109 1 98.75 127 ALA A O 1
ATOM 966 N N . ALA A 1 128 ? -8.469 -14.773 14.078 1 98.56 128 ALA A N 1
ATOM 967 C CA . ALA A 1 128 ? -9.039 -13.43 14 1 98.56 128 ALA A CA 1
ATOM 968 C C . ALA A 1 128 ? -10.562 -13.477 13.984 1 98.56 128 ALA A C 1
ATOM 970 O O . ALA A 1 128 ? -11.227 -12.656 14.625 1 98.56 128 ALA A O 1
ATOM 971 N N . ARG A 1 129 ? -11.172 -14.406 13.297 1 97.75 129 ARG A N 1
ATOM 972 C CA . ARG A 1 129 ? -12.617 -14.523 13.164 1 97.75 129 ARG A CA 1
ATOM 973 C C . ARG A 1 129 ? -13.273 -14.797 14.508 1 97.75 129 ARG A C 1
ATOM 975 O O . ARG A 1 129 ? -14.398 -14.344 14.758 1 97.75 129 ARG A O 1
ATOM 982 N N . LYS A 1 130 ? -12.578 -15.469 15.375 1 97.94 130 LYS A N 1
ATOM 983 C CA . LYS A 1 130 ? -13.094 -15.711 16.719 1 97.94 130 LYS A CA 1
ATOM 984 C C . LYS A 1 130 ? -13.266 -14.406 17.484 1 97.94 130 LYS A C 1
ATOM 986 O O . LYS A 1 130 ? -14 -14.352 18.484 1 97.94 130 LYS A O 1
ATOM 991 N N . GLN A 1 131 ? -12.664 -13.336 17 1 96.81 131 GLN A N 1
ATOM 992 C CA . GLN A 1 131 ? -12.734 -12.031 17.656 1 96.81 131 GLN A CA 1
ATOM 993 C C . GLN A 1 131 ? -13.523 -11.031 16.797 1 96.81 131 GLN A C 1
ATOM 995 O O . GLN A 1 131 ? -13.43 -9.82 17.016 1 96.81 131 GLN A O 1
ATOM 1000 N N . GLY A 1 132 ? -14.219 -11.5 15.828 1 96.69 132 GLY A N 1
ATOM 1001 C CA . GLY A 1 132 ? -15.047 -10.641 15 1 96.69 132 GLY A CA 1
ATOM 1002 C C . GLY A 1 132 ? -14.266 -9.938 13.898 1 96.69 132 GLY A C 1
ATOM 1003 O O . GLY A 1 132 ? -14.75 -8.961 13.312 1 96.69 132 GLY A O 1
ATOM 1004 N N . LEU A 1 133 ? -13.047 -10.359 13.672 1 98.12 133 LEU A N 1
ATOM 1005 C CA . LEU A 1 133 ? -12.172 -9.805 12.648 1 98.12 133 LEU A CA 1
ATOM 1006 C C . LEU A 1 133 ? -11.797 -10.867 11.617 1 98.12 133 LEU A C 1
ATOM 1008 O O . LEU A 1 133 ? -12.203 -12.023 11.742 1 98.12 133 LEU A O 1
ATOM 1012 N N . PHE A 1 134 ? -11.133 -10.508 10.555 1 97.81 134 PHE A N 1
ATOM 1013 C CA . PHE A 1 134 ? -10.586 -11.492 9.633 1 97.81 134 PHE A CA 1
ATOM 1014 C C . PHE A 1 134 ? -9.336 -10.953 8.945 1 97.81 134 PHE A C 1
ATOM 1016 O O . PHE A 1 134 ? -9.094 -9.742 8.93 1 97.81 134 PHE A O 1
ATOM 1023 N N . TYR A 1 135 ? -8.422 -11.867 8.594 1 98.44 135 TYR A N 1
ATOM 1024 C CA . TYR A 1 135 ? -7.273 -11.555 7.75 1 98.44 135 TYR A CA 1
ATOM 1025 C C . TYR A 1 135 ? -7.621 -11.734 6.277 1 98.44 135 TYR A C 1
ATOM 1027 O O . TYR A 1 135 ? -7.961 -12.836 5.84 1 98.44 135 TYR A O 1
ATOM 1035 N N . ALA A 1 136 ? -7.48 -10.711 5.441 1 97.12 136 ALA A N 1
ATOM 1036 C CA . ALA A 1 136 ? -8.148 -10.602 4.148 1 97.12 136 ALA A CA 1
ATOM 1037 C C . ALA A 1 136 ? -7.391 -11.383 3.074 1 97.12 136 ALA A C 1
ATOM 1039 O O . ALA A 1 136 ? -8 -12.062 2.248 1 97.12 136 ALA A O 1
ATOM 1040 N N . PRO A 1 137 ? -6 -11.258 3.031 1 96.94 137 PRO A N 1
ATOM 1041 C CA . PRO A 1 137 ? -5.309 -11.969 1.954 1 96.94 137 PRO A CA 1
ATOM 1042 C C . PRO A 1 137 ? -5.605 -13.469 1.949 1 96.94 137 PRO A C 1
ATOM 1044 O O . PRO A 1 137 ? -5.594 -14.109 3.004 1 96.94 137 PRO A O 1
ATOM 1047 N N . ASP A 1 138 ? -5.953 -13.969 0.79 1 95 138 ASP A N 1
ATOM 1048 C CA . ASP A 1 138 ? -6.438 -15.344 0.724 1 95 138 ASP A CA 1
ATOM 1049 C C . ASP A 1 138 ? -5.895 -16.062 -0.513 1 95 138 ASP A C 1
ATOM 1051 O O . ASP A 1 138 ? -6.664 -16.609 -1.3 1 95 138 ASP A O 1
ATOM 1055 N N . PRO A 1 139 ? -4.562 -16.141 -0.573 1 93.81 139 PRO A N 1
ATOM 1056 C CA . PRO A 1 139 ? -4.031 -16.938 -1.683 1 93.81 139 PRO A CA 1
ATOM 1057 C C . PRO A 1 139 ? -4.605 -18.344 -1.725 1 93.81 139 PRO A C 1
ATOM 1059 O O . PRO A 1 139 ? -5.113 -18.844 -0.714 1 93.81 139 PRO A O 1
ATOM 1062 N N . ALA A 1 140 ? -4.598 -18.969 -2.889 1 88.69 140 ALA A N 1
ATOM 1063 C CA . ALA A 1 140 ? -5.129 -20.328 -3.043 1 88.69 140 ALA A CA 1
ATOM 1064 C C . ALA A 1 140 ? -4.477 -21.281 -2.055 1 88.69 140 ALA A C 1
ATOM 1066 O O . ALA A 1 140 ? -5.09 -22.266 -1.637 1 88.69 140 ALA A O 1
ATOM 1067 N N . SER A 1 141 ? -3.264 -20.953 -1.616 1 91.88 141 SER A N 1
ATOM 1068 C CA . SER A 1 141 ? -2.508 -21.797 -0.687 1 91.88 141 SER A CA 1
ATOM 1069 C C . SER A 1 141 ? -2.787 -21.406 0.76 1 91.88 141 SER A C 1
ATOM 1071 O O . SER A 1 141 ? -2.025 -21.75 1.662 1 91.88 141 SER A O 1
ATOM 1073 N N . LYS A 1 142 ? -3.83 -20.734 1.009 1 94.75 142 LYS A N 1
ATOM 1074 C CA . LYS A 1 142 ? -4.188 -20.156 2.301 1 94.75 142 LYS A CA 1
ATOM 1075 C C . LYS A 1 142 ? -4.109 -21.203 3.41 1 94.75 142 LYS A C 1
ATOM 1077 O O . LYS A 1 142 ? -3.695 -20.891 4.531 1 94.75 142 LYS A O 1
ATOM 1082 N N . LYS A 1 143 ? -4.391 -22.453 3.188 1 95.44 143 LYS A N 1
ATOM 1083 C CA . LYS A 1 143 ? -4.473 -23.5 4.207 1 95.44 143 LYS A CA 1
ATOM 1084 C C . LYS A 1 143 ? -3.094 -24.078 4.512 1 95.44 143 LYS A C 1
ATOM 1086 O O . LYS A 1 143 ? -2.912 -24.766 5.523 1 95.44 143 LYS A O 1
ATOM 1091 N N . MET A 1 144 ? -2.107 -23.734 3.652 1 96.44 144 MET A N 1
ATOM 1092 C CA . MET A 1 144 ? -0.823 -24.406 3.857 1 96.44 144 MET A CA 1
ATOM 1093 C C . MET A 1 144 ? 0.322 -23.391 3.822 1 96.44 144 MET A C 1
ATOM 1095 O O . MET A 1 144 ? 1.406 -23.656 4.34 1 96.44 144 MET A O 1
ATOM 1099 N N . SER A 1 145 ? 0.14 -22.266 3.197 1 97 145 SER A N 1
ATOM 1100 C CA . SER A 1 145 ? 1.222 -21.281 3.096 1 97 145 SER A CA 1
ATOM 1101 C C . SER A 1 145 ? 1.343 -20.453 4.371 1 97 145 SER A C 1
ATOM 1103 O O . SER A 1 145 ? 0.364 -20.281 5.102 1 97 145 SER A O 1
ATOM 1105 N N . GLY A 1 146 ? 2.537 -20.047 4.68 1 98.44 146 GLY A N 1
ATOM 1106 C CA . GLY A 1 146 ? 2.793 -19.188 5.824 1 98.44 146 GLY A CA 1
ATOM 1107 C C . GLY A 1 146 ? 2.77 -17.703 5.48 1 98.44 146 GLY A C 1
ATOM 1108 O O . GLY A 1 146 ? 3.023 -17.328 4.332 1 98.44 146 GLY A O 1
ATOM 1109 N N . ILE A 1 147 ? 2.525 -16.906 6.473 1 98.81 147 ILE A N 1
ATOM 1110 C CA . ILE A 1 147 ? 2.393 -15.461 6.281 1 98.81 147 ILE A CA 1
ATOM 1111 C C . ILE A 1 147 ? 3.721 -14.883 5.805 1 98.81 147 ILE A C 1
ATOM 1113 O O . ILE A 1 147 ? 3.744 -13.953 4.992 1 98.81 147 ILE A O 1
ATOM 1117 N N . GLY A 1 148 ? 4.828 -15.391 6.32 1 98.75 148 GLY A N 1
ATOM 1118 C CA . GLY A 1 148 ? 6.121 -14.922 5.852 1 98.75 148 GLY A CA 1
ATOM 1119 C C . GLY A 1 148 ? 6.316 -15.109 4.359 1 98.75 148 GLY A C 1
ATOM 1120 O O . GLY A 1 148 ? 6.836 -14.227 3.678 1 98.75 148 GLY A O 1
ATOM 1121 N N . GLY A 1 149 ? 5.961 -16.297 3.857 1 98.31 149 GLY A N 1
ATOM 1122 C CA . GLY A 1 149 ? 6.012 -16.531 2.424 1 98.31 149 GLY A CA 1
ATOM 1123 C C . GLY A 1 149 ? 5.082 -15.633 1.637 1 98.31 149 GLY A C 1
ATOM 1124 O O . GLY A 1 149 ? 5.438 -15.156 0.561 1 98.31 149 GLY A O 1
ATOM 1125 N N . ASN A 1 150 ? 3.838 -15.414 2.207 1 98.56 150 ASN A N 1
ATOM 1126 C CA . ASN A 1 150 ? 2.896 -14.516 1.553 1 98.56 150 ASN A CA 1
ATOM 1127 C C . ASN A 1 150 ? 3.486 -13.117 1.386 1 98.56 150 ASN A C 1
ATOM 1129 O O . ASN A 1 150 ? 3.342 -12.5 0.328 1 98.56 150 ASN A O 1
ATOM 1133 N N . VAL A 1 151 ? 4.137 -12.609 2.445 1 98.69 151 VAL A N 1
ATOM 1134 C CA . VAL A 1 151 ? 4.73 -11.281 2.412 1 98.69 151 VAL A CA 1
ATOM 1135 C C . VAL A 1 151 ? 5.898 -11.258 1.428 1 98.69 151 VAL A C 1
ATOM 1137 O O . VAL A 1 151 ? 6 -10.359 0.593 1 98.69 151 VAL A O 1
ATOM 1140 N N . ALA A 1 152 ? 6.742 -12.281 1.429 1 98.31 152 ALA A N 1
ATOM 1141 C CA . ALA A 1 152 ? 7.938 -12.328 0.591 1 98.31 152 ALA A CA 1
ATOM 1142 C C . ALA A 1 152 ? 7.57 -12.367 -0.889 1 98.31 152 ALA A C 1
ATOM 1144 O O . ALA A 1 152 ? 8.336 -11.906 -1.737 1 98.31 152 ALA A O 1
ATOM 1145 N N . THR A 1 153 ? 6.387 -12.844 -1.207 1 97.62 153 THR A N 1
ATOM 1146 C CA . THR A 1 153 ? 6.008 -12.984 -2.607 1 97.62 153 THR A CA 1
ATOM 1147 C C . THR A 1 153 ? 4.914 -11.992 -2.98 1 97.62 153 THR A C 1
ATOM 1149 O O . THR A 1 153 ? 4.477 -11.945 -4.133 1 97.62 153 THR A O 1
ATOM 1152 N N . ASN A 1 154 ? 4.445 -11.211 -1.996 1 97.69 154 ASN A N 1
ATOM 1153 C CA . ASN A 1 154 ? 3.279 -10.352 -2.195 1 97.69 154 ASN A CA 1
ATOM 1154 C C . ASN A 1 154 ? 2.105 -11.141 -2.777 1 97.69 154 ASN A C 1
ATOM 1156 O O . ASN A 1 154 ? 1.562 -10.766 -3.818 1 97.69 154 ASN A O 1
ATOM 1160 N N . ALA A 1 155 ? 1.775 -12.156 -2.113 1 97 155 ALA A N 1
ATOM 1161 C CA . ALA A 1 155 ? 0.733 -13.07 -2.586 1 97 155 ALA A CA 1
ATOM 1162 C C . ALA A 1 155 ? -0.631 -12.383 -2.59 1 97 155 ALA A C 1
ATOM 1164 O O . ALA A 1 155 ? -0.895 -11.508 -1.763 1 97 155 ALA A O 1
ATOM 1165 N N . GLY A 1 156 ? -1.413 -12.719 -3.539 1 93.5 156 GLY A N 1
ATOM 1166 C CA . GLY A 1 156 ? -2.793 -12.266 -3.623 1 93.5 156 GLY A CA 1
ATOM 1167 C C . GLY A 1 156 ? -3.801 -13.391 -3.467 1 93.5 156 GLY A C 1
ATOM 1168 O O . GLY A 1 156 ? -3.486 -14.438 -2.9 1 93.5 156 GLY A O 1
ATOM 1169 N N . GLY A 1 157 ? -5.027 -13.148 -3.854 1 91.75 157 GLY A N 1
ATOM 1170 C CA . GLY A 1 157 ? -6.074 -14.148 -3.729 1 91.75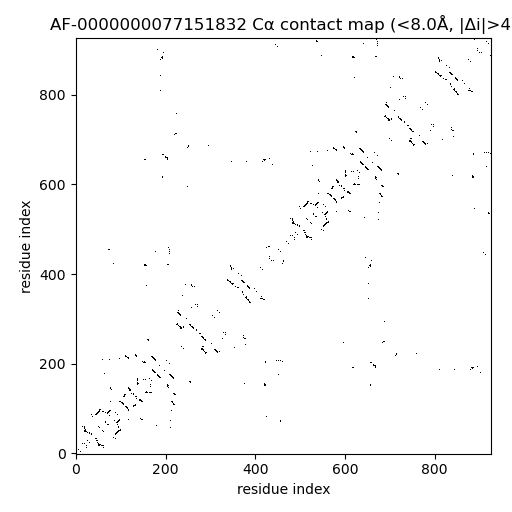 157 GLY A CA 1
ATOM 1171 C C . GLY A 1 157 ? -7.418 -13.672 -4.246 1 91.75 157 GLY A C 1
ATOM 1172 O O . GLY A 1 157 ? -7.484 -12.734 -5.043 1 91.75 157 GLY A O 1
ATOM 1173 N N . LEU A 1 158 ? -8.469 -14.383 -3.875 1 89.69 158 LEU A N 1
ATOM 1174 C CA . LEU A 1 158 ? -9.82 -14.203 -4.414 1 89.69 158 LEU A CA 1
ATOM 1175 C C . LEU A 1 158 ? -10.414 -12.875 -3.959 1 89.69 158 LEU A C 1
ATOM 1177 O O . LEU A 1 158 ? -11.227 -12.281 -4.672 1 89.69 158 LEU A O 1
ATOM 1181 N N . SER A 1 159 ? -9.945 -12.391 -2.871 1 89.75 159 SER A N 1
ATOM 1182 C CA . SER A 1 159 ? -10.609 -11.234 -2.275 1 89.75 159 SER A CA 1
ATOM 1183 C C . SER A 1 159 ? -9.828 -9.953 -2.547 1 89.75 159 SER A C 1
ATOM 1185 O O . SER A 1 159 ? -10.133 -8.906 -1.969 1 89.75 159 SER A O 1
ATOM 1187 N N . GLY A 1 160 ? -8.906 -10.023 -3.404 1 89.44 160 GLY A N 1
ATOM 1188 C CA . GLY A 1 160 ? -8.016 -8.898 -3.656 1 89.44 160 GLY A CA 1
ATOM 1189 C C . GLY A 1 160 ? -8.727 -7.688 -4.219 1 89.44 160 GLY A C 1
ATOM 1190 O O . GLY A 1 160 ? -8.297 -6.551 -4.004 1 89.44 160 GLY A O 1
ATOM 1191 N N . VAL A 1 161 ? -9.82 -7.879 -4.859 1 91.38 161 VAL A N 1
ATOM 1192 C CA . VAL A 1 161 ? -10.508 -6.789 -5.539 1 91.38 161 VAL A CA 1
ATOM 1193 C C . VAL A 1 161 ? -11.016 -5.773 -4.516 1 91.38 161 VAL A C 1
ATOM 1195 O O . VAL A 1 161 ? -10.945 -4.566 -4.746 1 91.38 161 VAL A O 1
ATOM 1198 N N . ARG A 1 162 ? -11.438 -6.227 -3.406 1 92.69 162 ARG A N 1
ATOM 1199 C CA . ARG A 1 162 ? -11.984 -5.324 -2.4 1 92.69 162 ARG A CA 1
ATOM 1200 C C . ARG A 1 162 ? -10.977 -5.066 -1.289 1 92.69 162 ARG A C 1
ATOM 1202 O O . ARG A 1 162 ? -10.844 -3.936 -0.814 1 92.69 162 ARG A O 1
ATOM 1209 N N . TYR A 1 163 ? -10.211 -6.066 -0.916 1 94.94 163 TYR A N 1
ATOM 1210 C CA . TYR A 1 163 ? -9.453 -5.965 0.326 1 94.94 163 TYR A CA 1
ATOM 1211 C C . TYR A 1 163 ? -7.961 -5.875 0.046 1 94.94 163 TYR A C 1
ATOM 1213 O O . TYR A 1 163 ? -7.156 -5.75 0.972 1 94.94 163 TYR A O 1
ATOM 1221 N N . GLY A 1 164 ? -7.582 -5.934 -1.213 1 93 164 GLY A N 1
ATOM 1222 C CA . GLY A 1 164 ? -6.18 -5.809 -1.585 1 93 164 GLY A CA 1
ATOM 1223 C C . GLY A 1 164 ? -5.406 -7.105 -1.438 1 93 164 GLY A C 1
ATOM 1224 O O . GLY A 1 164 ? -5.969 -8.125 -1.038 1 93 164 GLY A O 1
ATOM 1225 N N . SER A 1 165 ? -4.152 -7.059 -1.847 1 95.88 165 SER A N 1
ATOM 1226 C CA . SER A 1 165 ? -3.229 -8.18 -1.711 1 95.88 165 SER A CA 1
ATOM 1227 C C . SER A 1 165 ? -2.443 -8.094 -0.406 1 95.88 165 SER A C 1
ATOM 1229 O O . SER A 1 165 ? -2.764 -7.281 0.464 1 95.88 165 SER A O 1
ATOM 1231 N N . THR A 1 166 ? -1.442 -8.969 -0.26 1 98 166 THR A N 1
ATOM 1232 C CA . THR A 1 166 ? -0.642 -9.016 0.958 1 98 166 THR A CA 1
ATOM 1233 C C . THR A 1 166 ? -0.04 -7.648 1.265 1 98 166 THR A C 1
ATOM 1235 O O . THR A 1 166 ? -0.093 -7.18 2.404 1 98 166 THR A O 1
ATOM 1238 N N . ARG A 1 167 ? 0.466 -6.934 0.254 1 97.06 167 ARG A N 1
ATOM 1239 C CA . ARG A 1 167 ? 1.133 -5.652 0.469 1 97.06 167 ARG A CA 1
ATOM 1240 C C . ARG A 1 167 ? 0.183 -4.641 1.103 1 97.06 167 ARG A C 1
ATOM 1242 O O . ARG A 1 167 ? 0.607 -3.793 1.891 1 97.06 167 ARG A O 1
ATOM 1249 N N . ASP A 1 168 ? -1.076 -4.715 0.822 1 96.31 168 ASP A N 1
ATOM 1250 C CA . ASP A 1 168 ? -2.072 -3.766 1.31 1 96.31 168 ASP A CA 1
ATOM 1251 C C . ASP A 1 168 ? -2.439 -4.055 2.764 1 96.31 168 ASP A C 1
ATOM 1253 O O . ASP A 1 168 ? -3.098 -3.24 3.416 1 96.31 168 ASP A O 1
ATOM 1257 N N . ASN A 1 169 ? -1.984 -5.172 3.266 1 97.88 169 ASN A N 1
ATOM 1258 C CA . ASN A 1 169 ? -2.426 -5.605 4.586 1 97.88 169 ASN A CA 1
ATOM 1259 C C . ASN A 1 169 ? -1.247 -5.816 5.531 1 97.88 169 ASN A C 1
ATOM 1261 O O . ASN A 1 169 ? -1.375 -6.504 6.547 1 97.88 169 ASN A O 1
ATOM 1265 N N . VAL A 1 170 ? -0.099 -5.297 5.168 1 98.5 170 VAL A N 1
ATOM 1266 C CA . VAL A 1 170 ? 1.083 -5.344 6.023 1 98.5 170 VAL A CA 1
ATOM 1267 C C . VAL A 1 170 ? 1.351 -3.957 6.609 1 98.5 170 VAL A C 1
ATOM 1269 O O . VAL A 1 170 ? 1.411 -2.967 5.875 1 98.5 170 VAL A O 1
ATOM 1272 N N . LEU A 1 171 ? 1.521 -3.904 7.926 1 98.12 171 LEU A N 1
ATOM 1273 C CA . LEU A 1 171 ? 1.787 -2.648 8.617 1 98.12 171 LEU A CA 1
ATOM 1274 C C . LEU A 1 171 ? 3.27 -2.516 8.945 1 98.12 171 LEU A C 1
ATOM 1276 O O . LEU A 1 171 ? 3.809 -1.405 8.969 1 98.12 171 LEU A O 1
ATOM 1280 N N . GLY A 1 172 ? 3.861 -3.607 9.25 1 98.38 172 GLY A N 1
ATOM 1281 C CA . GLY A 1 172 ? 5.254 -3.574 9.664 1 98.38 172 GLY A CA 1
ATOM 1282 C C . GLY A 1 172 ? 5.941 -4.922 9.555 1 98.38 172 GLY A C 1
ATOM 1283 O O . GLY A 1 172 ? 5.281 -5.953 9.43 1 98.38 172 GLY A O 1
ATOM 1284 N N . LEU A 1 173 ? 7.266 -4.875 9.57 1 98.81 173 LEU A N 1
ATOM 1285 C CA . LEU A 1 173 ? 8.102 -6.062 9.469 1 98.81 173 LEU A CA 1
ATOM 1286 C C . LEU A 1 173 ? 9.32 -5.941 10.383 1 98.81 173 LEU A C 1
ATOM 1288 O O . LEU A 1 173 ? 9.828 -4.844 10.602 1 98.81 173 LEU A O 1
ATOM 1292 N N . LYS A 1 174 ? 9.742 -7.051 10.914 1 98.81 174 LYS A N 1
ATOM 1293 C CA . LYS A 1 174 ? 11.141 -7.203 11.312 1 98.81 174 LYS A CA 1
ATOM 1294 C C . LYS A 1 174 ? 11.906 -8.078 10.32 1 98.81 174 LYS A C 1
ATOM 1296 O O . LYS A 1 174 ? 11.383 -9.094 9.852 1 98.81 174 LYS A O 1
ATOM 1301 N N . VAL A 1 175 ? 13.078 -7.637 9.984 1 98.88 175 VAL A N 1
ATOM 1302 C CA . VAL A 1 175 ? 13.852 -8.305 8.938 1 98.88 175 VAL A CA 1
ATOM 1303 C C . VAL A 1 175 ? 15.305 -8.445 9.383 1 98.88 175 VAL A C 1
ATOM 1305 O O . VAL A 1 175 ? 15.898 -7.496 9.891 1 98.88 175 VAL A O 1
ATOM 1308 N N . VAL A 1 176 ? 15.867 -9.617 9.227 1 98.88 176 VAL A N 1
ATOM 1309 C CA . VAL A 1 176 ? 17.297 -9.828 9.422 1 98.88 176 VAL A CA 1
ATOM 1310 C C . VAL A 1 176 ? 18.031 -9.625 8.094 1 98.88 176 VAL A C 1
ATOM 1312 O O . VAL A 1 176 ? 17.719 -10.297 7.102 1 98.88 176 VAL A O 1
ATOM 1315 N N . LEU A 1 177 ? 18.953 -8.734 8.039 1 98.62 177 LEU A N 1
ATOM 1316 C CA . LEU A 1 177 ? 19.734 -8.438 6.848 1 98.62 177 LEU A CA 1
ATOM 1317 C C . LEU A 1 177 ? 20.875 -9.445 6.68 1 98.62 177 LEU A C 1
ATOM 1319 O O . LEU A 1 177 ? 21.125 -10.258 7.574 1 98.62 177 LEU A O 1
ATOM 1323 N N . ALA A 1 178 ? 21.562 -9.375 5.555 1 98.19 178 ALA A N 1
ATOM 1324 C CA . ALA A 1 178 ? 22.656 -10.289 5.23 1 98.19 178 ALA A CA 1
ATOM 1325 C C . ALA A 1 178 ? 23.797 -10.164 6.246 1 98.19 178 ALA A C 1
ATOM 1327 O O . ALA A 1 178 ? 24.5 -11.133 6.508 1 98.19 178 ALA A O 1
ATOM 1328 N N . ASP A 1 179 ? 23.875 -8.992 6.859 1 97.44 179 ASP A N 1
ATOM 1329 C CA . ASP A 1 179 ? 24.969 -8.773 7.789 1 97.44 179 ASP A CA 1
ATOM 1330 C C . ASP A 1 179 ? 24.531 -9.055 9.227 1 97.44 179 ASP A C 1
ATOM 1332 O O . ASP A 1 179 ? 25.281 -8.781 10.172 1 97.44 179 ASP A O 1
ATOM 1336 N N . GLY A 1 180 ? 23.359 -9.516 9.391 1 97.75 180 GLY A N 1
ATOM 1337 C CA . GLY A 1 180 ? 22.906 -9.961 10.695 1 97.75 180 GLY A CA 1
ATOM 1338 C C . GLY A 1 180 ? 22.125 -8.891 11.445 1 97.75 180 GLY A C 1
ATOM 1339 O O . GLY A 1 180 ? 21.469 -9.188 12.453 1 97.75 180 GLY A O 1
ATOM 1340 N N . ARG A 1 181 ? 22.078 -7.637 11.016 1 97.81 181 ARG A N 1
ATOM 1341 C CA . ARG A 1 181 ? 21.281 -6.594 11.664 1 97.81 181 ARG A CA 1
ATOM 1342 C C . ARG A 1 181 ? 19.797 -6.926 11.625 1 97.81 181 ARG A C 1
ATOM 1344 O O . ARG A 1 181 ? 19.297 -7.473 10.633 1 97.81 181 ARG A O 1
ATOM 1351 N N . LEU A 1 182 ? 19.141 -6.621 12.688 1 98.62 182 LEU A N 1
ATOM 1352 C CA . LEU A 1 182 ? 17.688 -6.738 12.773 1 98.62 182 LEU A CA 1
ATOM 1353 C C . LEU A 1 182 ? 17.016 -5.387 12.555 1 98.62 182 LEU A C 1
ATOM 1355 O O . LEU A 1 182 ? 17.203 -4.465 13.352 1 98.62 182 LEU A O 1
ATOM 1359 N N . LEU A 1 183 ? 16.281 -5.242 11.438 1 98.44 183 LEU A N 1
ATOM 1360 C CA . LEU A 1 183 ? 15.516 -4.027 11.18 1 98.44 183 LEU A CA 1
ATOM 1361 C C . LEU A 1 183 ? 14.109 -4.145 11.758 1 98.44 183 LEU A C 1
ATOM 1363 O O . LEU A 1 183 ? 13.492 -5.207 11.688 1 98.44 183 LEU A O 1
ATOM 1367 N N . ASP A 1 184 ? 13.656 -3.117 12.367 1 97.94 184 ASP A N 1
ATOM 1368 C CA . ASP A 1 184 ? 12.266 -2.918 12.766 1 97.94 184 ASP A CA 1
ATOM 1369 C C . ASP A 1 184 ? 11.594 -1.846 11.914 1 97.94 184 ASP A C 1
ATOM 1371 O O . ASP A 1 184 ? 11.898 -0.658 12.047 1 97.94 184 ASP A O 1
ATOM 1375 N N . LEU A 1 185 ? 10.672 -2.289 11.023 1 98.19 185 LEU A N 1
ATOM 1376 C CA . LEU A 1 185 ? 10.117 -1.434 9.984 1 98.19 185 LEU A CA 1
ATOM 1377 C C . LEU A 1 185 ? 8.609 -1.26 10.172 1 98.19 185 LEU A C 1
ATOM 1379 O O . LEU A 1 185 ? 7.91 -2.215 10.516 1 98.19 185 LEU A O 1
ATOM 1383 N N . GLY A 1 186 ? 8.141 -0.075 9.844 1 96.38 186 GLY A N 1
ATOM 1384 C CA . GLY A 1 186 ? 6.723 0.21 10.008 1 96.38 186 GLY A CA 1
ATOM 1385 C C . GLY A 1 186 ? 6.297 0.311 11.461 1 96.38 186 GLY A C 1
ATOM 1386 O O . GLY A 1 186 ? 6.969 0.955 12.266 1 96.38 186 GLY A O 1
ATOM 1387 N N . GLY A 1 187 ? 5.086 -0.279 11.773 1 95 187 GLY A N 1
ATOM 1388 C CA . GLY A 1 187 ? 4.555 -0.201 13.133 1 95 187 GLY A CA 1
ATOM 1389 C C . GLY A 1 187 ? 3.127 -0.697 13.242 1 95 187 GLY A C 1
ATOM 1390 O O . GLY A 1 187 ? 2.732 -1.632 12.539 1 95 187 GLY A O 1
ATOM 1391 N N . LYS A 1 188 ? 2.48 -0.16 14.211 1 95.94 188 LYS A N 1
ATOM 1392 C CA . LYS A 1 188 ? 1.15 -0.66 14.547 1 95.94 188 LYS A CA 1
ATOM 1393 C C . LYS A 1 188 ? 0.068 0.332 14.125 1 95.94 188 LYS A C 1
ATOM 1395 O O . LYS A 1 188 ? -1.123 0.071 14.305 1 95.94 188 LYS A O 1
ATOM 1400 N N . THR A 1 189 ? 0.508 1.457 13.484 1 95.38 189 THR A N 1
ATOM 1401 C CA . THR A 1 189 ? -0.446 2.459 13.016 1 95.38 189 THR A CA 1
ATOM 1402 C C . THR A 1 189 ? -0.699 2.314 11.523 1 95.38 189 THR A C 1
ATOM 1404 O O . THR A 1 189 ? 0.186 1.891 10.773 1 95.38 189 THR A O 1
ATOM 1407 N N . SER A 1 190 ? -1.881 2.66 11.07 1 92.12 190 SER A N 1
ATOM 1408 C CA . SER A 1 190 ? -2.219 2.592 9.648 1 92.12 190 SER A CA 1
ATOM 1409 C C . SER A 1 190 ? -1.57 3.732 8.875 1 92.12 190 SER A C 1
ATOM 1411 O O . SER A 1 190 ? -1.203 3.564 7.707 1 92.12 190 SER A O 1
ATOM 1413 N N . LYS A 1 191 ? -1.438 4.867 9.492 1 93.44 191 LYS A N 1
ATOM 1414 C CA . LYS A 1 191 ? -0.76 5.996 8.859 1 93.44 191 LYS A CA 1
ATOM 1415 C C . LYS A 1 191 ? 0.688 6.098 9.328 1 93.44 191 LYS A C 1
ATOM 1417 O O . LYS A 1 191 ? 0.964 6.035 10.531 1 93.44 191 LYS A O 1
ATOM 1422 N N . GLN A 1 192 ? 1.551 6.152 8.383 1 91.81 192 GLN A N 1
ATOM 1423 C CA . GLN A 1 192 ? 2.99 6.27 8.594 1 91.81 192 GLN A CA 1
ATOM 1424 C C . GLN A 1 192 ? 3.637 7.109 7.496 1 91.81 192 GLN A C 1
ATOM 1426 O O . GLN A 1 192 ? 3.742 6.668 6.348 1 91.81 192 GLN A O 1
ATOM 1431 N N . ALA A 1 193 ? 4.086 8.328 7.859 1 93.06 193 ALA A N 1
ATOM 1432 C CA . ALA A 1 193 ? 4.68 9.203 6.848 1 93.06 193 ALA A CA 1
ATOM 1433 C C . ALA A 1 193 ? 6.078 9.648 7.262 1 93.06 193 ALA A C 1
ATOM 1435 O O . ALA A 1 193 ? 6.633 10.594 6.688 1 93.06 193 ALA A O 1
ATOM 1436 N N . PHE A 1 194 ? 6.75 9.125 8.266 1 94.56 194 PHE A N 1
ATOM 1437 C CA . PHE A 1 194 ? 7.992 9.633 8.836 1 94.56 194 PHE A CA 1
ATOM 1438 C C . PHE A 1 194 ? 9.195 9.141 8.039 1 94.56 194 PHE A C 1
ATOM 1440 O O . PHE A 1 194 ? 10.031 9.945 7.609 1 94.56 194 PHE A O 1
ATOM 1447 N N . GLY A 1 195 ? 9.398 7.91 7.695 1 94.62 195 GLY A N 1
ATOM 1448 C CA . GLY A 1 195 ? 10.531 7.348 6.984 1 94.62 195 GLY A CA 1
ATOM 1449 C C . GLY A 1 195 ? 10.195 6.906 5.574 1 94.62 195 GLY A C 1
ATOM 1450 O O . GLY A 1 195 ? 9.039 6.988 5.152 1 94.62 195 GLY A O 1
ATOM 1451 N N . TYR A 1 196 ? 11.375 6.574 4.777 1 97.5 196 TYR A N 1
ATOM 1452 C CA . TYR A 1 196 ? 11.07 5.883 3.529 1 97.5 196 TYR A CA 1
ATOM 1453 C C . TYR A 1 196 ? 10.266 4.613 3.789 1 97.5 196 TYR A C 1
ATOM 1455 O O . TYR A 1 196 ? 10.367 4.02 4.867 1 97.5 196 TYR A O 1
ATOM 1463 N N . ASP A 1 197 ? 9.438 4.289 2.889 1 97.44 197 ASP A N 1
ATOM 1464 C CA . ASP A 1 197 ? 8.617 3.094 3.068 1 97.44 197 ASP A CA 1
ATOM 1465 C C . ASP A 1 197 ? 9.422 1.828 2.791 1 97.44 197 ASP A C 1
ATOM 1467 O O . ASP A 1 197 ? 9.219 1.169 1.769 1 97.44 197 ASP A O 1
ATOM 1471 N N . LEU A 1 198 ? 10.242 1.387 3.727 1 98.31 198 LEU A N 1
ATOM 1472 C CA . LEU A 1 198 ? 11.07 0.192 3.576 1 98.31 198 LEU A CA 1
ATOM 1473 C C . LEU A 1 198 ? 10.242 -1.07 3.789 1 98.31 198 LEU A C 1
ATOM 1475 O O . LEU A 1 198 ? 10.594 -2.141 3.285 1 98.31 198 LEU A O 1
ATOM 1479 N N . THR A 1 199 ? 9.148 -0.929 4.57 1 98.31 199 THR A N 1
ATOM 1480 C CA . THR A 1 199 ? 8.258 -2.072 4.727 1 98.31 199 THR A CA 1
ATOM 1481 C C . THR A 1 199 ? 7.832 -2.615 3.365 1 98.31 199 THR A C 1
ATOM 1483 O O . THR A 1 199 ? 7.996 -3.805 3.086 1 98.31 199 THR A O 1
ATOM 1486 N N . GLN A 1 200 ? 7.395 -1.735 2.512 1 98.06 200 GLN A N 1
ATOM 1487 C CA . GLN A 1 200 ? 6.895 -2.143 1.204 1 98.06 200 GLN A CA 1
ATOM 1488 C C . GLN A 1 200 ? 8.039 -2.549 0.278 1 98.06 200 GLN A C 1
ATOM 1490 O O . GLN A 1 200 ? 7.828 -3.287 -0.687 1 98.06 200 GLN A O 1
ATOM 1495 N N . LEU A 1 201 ? 9.25 -2.061 0.57 1 98.44 201 LEU A N 1
ATOM 1496 C CA . LEU A 1 201 ? 10.406 -2.506 -0.197 1 98.44 201 LEU A CA 1
ATOM 1497 C C . LEU A 1 201 ? 10.664 -3.992 0.023 1 98.44 201 LEU A C 1
ATOM 1499 O O . LEU A 1 201 ? 11.086 -4.695 -0.898 1 98.44 201 LEU A O 1
ATOM 1503 N N . PHE A 1 202 ? 10.375 -4.48 1.218 1 98.62 202 PHE A N 1
ATOM 1504 C CA . PHE A 1 202 ? 10.648 -5.875 1.549 1 98.62 202 PHE A CA 1
ATOM 1505 C C . PHE A 1 202 ? 9.477 -6.766 1.145 1 98.62 202 PHE A C 1
ATOM 1507 O O . PHE A 1 202 ? 9.648 -7.965 0.915 1 98.62 202 PHE A O 1
ATOM 1514 N N . VAL A 1 203 ? 8.266 -6.219 1.077 1 98.56 203 VAL A N 1
ATOM 1515 C CA . VAL A 1 203 ? 7.141 -7 0.58 1 98.56 203 VAL A CA 1
ATOM 1516 C C . VAL A 1 203 ? 7.359 -7.352 -0.889 1 98.56 203 VAL A C 1
ATOM 1518 O O . VAL A 1 203 ? 7.598 -6.469 -1.717 1 98.56 203 VAL A O 1
ATOM 1521 N N . GLY A 1 204 ? 7.34 -8.648 -1.205 1 98 204 GLY A N 1
ATOM 1522 C CA . GLY A 1 204 ? 7.574 -9.102 -2.566 1 98 204 GLY A CA 1
ATOM 1523 C C . GLY A 1 204 ? 9.047 -9.234 -2.908 1 98 204 GLY A C 1
ATOM 1524 O O . GLY A 1 204 ? 9.398 -9.492 -4.062 1 98 204 GLY A O 1
ATOM 1525 N N . SER A 1 205 ? 9.922 -9.141 -1.927 1 98.31 205 SER A N 1
ATOM 1526 C CA . SER A 1 205 ? 11.352 -9.141 -2.215 1 98.31 205 SER A CA 1
ATOM 1527 C C . SER A 1 205 ? 11.891 -10.562 -2.389 1 98.31 205 SER A C 1
ATOM 1529 O O . SER A 1 205 ? 13.016 -10.75 -2.84 1 98.31 205 SER A O 1
ATOM 1531 N N . GLU A 1 206 ? 11.109 -11.586 -2.08 1 97.94 206 GLU A N 1
ATOM 1532 C CA . GLU A 1 206 ? 11.414 -13.008 -2.268 1 97.94 206 GLU A CA 1
ATOM 1533 C C . GLU A 1 206 ? 12.688 -13.398 -1.516 1 97.94 206 GLU A C 1
ATOM 1535 O O . GLU A 1 206 ? 13.477 -14.203 -2.006 1 97.94 206 GLU A O 1
ATOM 1540 N N . GLY A 1 207 ? 12.922 -12.711 -0.364 1 97.94 207 GLY A N 1
ATOM 1541 C CA . GLY A 1 207 ? 14.055 -13.07 0.468 1 97.94 207 GLY A CA 1
ATOM 1542 C C . GLY A 1 207 ? 15.383 -12.578 -0.088 1 97.94 207 GLY A C 1
ATOM 1543 O O . GLY A 1 207 ? 16.453 -12.969 0.4 1 97.94 207 GLY A O 1
ATOM 1544 N N . THR A 1 208 ? 15.367 -11.758 -1.079 1 98.38 208 THR A N 1
ATOM 1545 C CA . THR A 1 208 ? 16.594 -11.328 -1.736 1 98.38 208 THR A CA 1
ATOM 1546 C C . THR A 1 208 ? 17.203 -10.141 -1.002 1 98.38 208 THR A C 1
ATOM 1548 O O . THR A 1 208 ? 18.375 -9.797 -1.229 1 98.38 208 THR A O 1
ATOM 1551 N N . LEU A 1 209 ? 16.406 -9.461 -0.103 1 98.62 209 LEU A N 1
ATOM 1552 C CA . LEU A 1 209 ? 16.906 -8.281 0.589 1 98.62 209 LEU A CA 1
ATOM 1553 C C . LEU A 1 209 ? 17.109 -8.562 2.074 1 98.62 209 LEU A C 1
ATOM 1555 O O . LEU A 1 209 ? 17.781 -7.801 2.771 1 98.62 209 LEU A O 1
ATOM 1559 N N . GLY A 1 210 ? 16.594 -9.578 2.559 1 98.69 210 GLY A N 1
ATOM 1560 C CA . GLY A 1 210 ? 16.609 -9.984 3.955 1 98.69 210 GLY A CA 1
ATOM 1561 C C . GLY A 1 210 ? 15.609 -11.07 4.273 1 98.69 210 GLY A C 1
ATOM 1562 O O . GLY A 1 210 ? 14.789 -11.438 3.426 1 98.69 210 GLY A O 1
ATOM 1563 N N . THR A 1 211 ? 15.703 -11.617 5.445 1 98.81 211 THR A N 1
ATOM 1564 C CA . THR A 1 211 ? 14.781 -12.648 5.895 1 98.81 211 THR A CA 1
ATOM 1565 C C . THR A 1 211 ? 13.75 -12.07 6.859 1 98.81 211 THR A C 1
ATOM 1567 O O . THR A 1 211 ? 14.109 -11.531 7.91 1 98.81 211 THR A O 1
ATOM 1570 N N . ILE A 1 212 ? 12.484 -12.164 6.496 1 98.88 212 ILE A N 1
ATOM 1571 C CA . ILE A 1 212 ? 11.391 -11.672 7.324 1 98.88 212 ILE A CA 1
ATOM 1572 C C . ILE A 1 212 ? 11.203 -12.594 8.531 1 98.88 212 ILE A C 1
ATOM 1574 O O . ILE A 1 212 ? 11.055 -13.805 8.375 1 98.88 212 ILE A O 1
ATOM 1578 N N . VAL A 1 213 ? 11.188 -11.953 9.758 1 98.94 213 VAL A N 1
ATOM 1579 C CA . VAL A 1 213 ? 11.172 -12.812 10.938 1 98.94 213 VAL A CA 1
ATOM 1580 C C . VAL A 1 213 ? 9.992 -12.445 11.828 1 98.94 213 VAL A C 1
ATOM 1582 O O . VAL A 1 213 ? 9.672 -13.164 12.773 1 98.94 213 VAL A O 1
ATOM 1585 N N . GLU A 1 214 ? 9.359 -11.391 11.562 1 98.88 214 GLU A N 1
ATOM 1586 C CA . GLU A 1 214 ? 8.141 -10.961 12.242 1 98.88 214 GLU A CA 1
ATOM 1587 C C . GLU A 1 214 ? 7.297 -10.055 11.352 1 98.88 214 GLU A C 1
ATOM 1589 O O . GLU A 1 214 ? 7.836 -9.266 10.578 1 98.88 214 GLU A O 1
ATOM 1594 N N . ILE A 1 215 ? 5.98 -10.172 11.438 1 98.94 215 ILE A N 1
ATOM 1595 C CA . ILE A 1 215 ? 5.086 -9.414 10.57 1 98.94 215 ILE A CA 1
ATOM 1596 C C . ILE A 1 215 ? 3.936 -8.836 11.391 1 98.94 215 ILE A C 1
ATOM 1598 O O . ILE A 1 215 ? 3.328 -9.547 12.203 1 98.94 215 ILE A O 1
ATOM 1602 N N . THR A 1 216 ? 3.689 -7.582 11.25 1 98.81 216 THR A N 1
ATOM 1603 C CA . THR A 1 216 ? 2.469 -6.941 11.727 1 98.81 216 THR A CA 1
ATOM 1604 C C . THR A 1 216 ? 1.481 -6.742 10.578 1 98.81 216 THR A C 1
ATOM 1606 O O . THR A 1 216 ? 1.8 -6.086 9.586 1 98.81 216 THR A O 1
ATOM 1609 N N . VAL A 1 217 ? 0.252 -7.348 10.719 1 98.75 217 VAL A N 1
ATOM 1610 C CA . VAL A 1 217 ? -0.722 -7.293 9.633 1 98.75 217 VAL A CA 1
ATOM 1611 C C . VAL A 1 217 ? -2 -6.613 10.117 1 98.75 217 VAL A C 1
ATOM 1613 O O . VAL A 1 217 ? -2.303 -6.625 11.312 1 98.75 217 VAL A O 1
ATOM 1616 N N . LYS A 1 218 ? -2.719 -6.035 9.172 1 97.75 218 LYS A N 1
ATOM 1617 C CA . LYS A 1 218 ? -4.047 -5.484 9.43 1 97.75 218 LYS A CA 1
ATOM 1618 C C . LYS A 1 218 ? -5.09 -6.594 9.547 1 97.75 218 LYS A C 1
ATOM 1620 O O . LYS A 1 218 ? -5.02 -7.598 8.836 1 97.75 218 LYS A O 1
ATOM 1625 N N . LEU A 1 219 ? -5.941 -6.438 10.453 1 98.19 219 LEU A N 1
ATOM 1626 C CA . LEU A 1 219 ? -7.18 -7.203 10.516 1 98.19 219 LEU A CA 1
ATOM 1627 C C . LEU A 1 219 ? -8.383 -6.312 10.234 1 98.19 219 LEU A C 1
ATOM 1629 O O . LEU A 1 219 ? -8.375 -5.125 10.562 1 98.19 219 LEU A O 1
ATOM 1633 N N . LEU A 1 220 ? -9.359 -6.816 9.586 1 97.44 220 LEU A N 1
ATOM 1634 C CA . LEU A 1 220 ? -10.57 -6.074 9.242 1 97.44 220 LEU A CA 1
ATOM 1635 C C . LEU A 1 220 ? -11.781 -6.637 9.969 1 97.44 220 LEU A C 1
ATOM 1637 O O . LEU A 1 220 ? -11.859 -7.844 10.211 1 97.44 220 LEU A O 1
ATOM 1641 N N . PRO A 1 221 ? -12.688 -5.812 10.344 1 97.06 221 PRO A N 1
ATOM 1642 C CA . PRO A 1 221 ? -13.922 -6.348 10.922 1 97.06 221 PRO A CA 1
ATOM 1643 C C . PRO A 1 221 ? -14.742 -7.172 9.93 1 97.06 221 PRO A C 1
ATOM 1645 O O . PRO A 1 221 ? -14.797 -6.836 8.742 1 97.06 221 PRO A O 1
ATOM 1648 N N . LEU A 1 222 ? -15.367 -8.195 10.438 1 96.5 222 LEU A N 1
ATOM 1649 C CA . LEU A 1 222 ? -16.297 -8.93 9.594 1 96.5 222 LEU A CA 1
ATOM 1650 C C . LEU A 1 222 ? -17.406 -8.008 9.07 1 96.5 222 LEU A C 1
ATOM 1652 O O . LEU A 1 222 ? -17.969 -7.223 9.836 1 96.5 222 LEU A O 1
ATOM 1656 N N . PRO A 1 223 ? -17.594 -8.008 7.762 1 93.88 223 PRO A N 1
ATOM 1657 C CA . PRO A 1 223 ? -18.641 -7.133 7.219 1 93.88 223 PRO A CA 1
ATOM 1658 C C . PRO A 1 223 ? -20 -7.398 7.836 1 93.88 223 PRO A C 1
ATOM 1660 O O . PRO A 1 223 ? -20.359 -8.555 8.102 1 93.88 223 PRO A O 1
ATOM 1663 N N . LEU A 1 224 ? -20.734 -6.344 8.008 1 92.69 224 LEU A N 1
ATOM 1664 C CA . LEU A 1 224 ? -22.094 -6.426 8.531 1 92.69 224 LEU A CA 1
ATOM 1665 C C . LEU A 1 224 ? -23.062 -6.898 7.453 1 92.69 224 LEU A C 1
ATOM 1667 O O . LEU A 1 224 ? -22.969 -6.484 6.297 1 92.69 224 LEU A O 1
ATOM 1671 N N . GLY A 1 225 ? -23.969 -7.77 7.836 1 90.06 225 GLY A N 1
ATOM 1672 C CA . GLY A 1 225 ? -25.047 -8.117 6.926 1 90.06 225 GLY A CA 1
ATOM 1673 C C . GLY A 1 225 ? -24.766 -9.391 6.141 1 90.06 225 GLY A C 1
ATOM 1674 O O . GLY A 1 225 ? -23.891 -10.172 6.504 1 90.06 225 GLY A O 1
ATOM 1675 N N . GLU A 1 226 ? -25.578 -9.562 5.105 1 92.25 226 GLU A N 1
ATOM 1676 C CA . GLU A 1 226 ? -25.516 -10.789 4.324 1 92.25 226 GLU A CA 1
ATOM 1677 C C . GLU A 1 226 ? -24.578 -10.641 3.133 1 92.25 226 GLU A C 1
ATOM 1679 O O . GLU A 1 226 ? -24.391 -9.539 2.615 1 92.25 226 GLU A O 1
ATOM 1684 N N . SER A 1 227 ? -23.969 -11.727 2.789 1 95.25 227 SER A N 1
ATOM 1685 C CA . SER A 1 227 ? -23.188 -11.797 1.565 1 95.25 227 SER A CA 1
ATOM 1686 C C . SER A 1 227 ? -23.953 -12.477 0.444 1 95.25 227 SER A C 1
ATOM 1688 O O . SER A 1 227 ? -24.734 -13.406 0.693 1 95.25 227 SER A O 1
ATOM 1690 N N . LEU A 1 228 ? -23.844 -11.969 -0.748 1 97.5 228 LEU A N 1
ATOM 1691 C CA . LEU A 1 228 ? -24.422 -12.57 -1.94 1 97.5 228 LEU A CA 1
ATOM 1692 C C . LEU A 1 228 ? -23.344 -13.148 -2.842 1 97.5 228 LEU A C 1
ATOM 1694 O O . LEU A 1 228 ? -22.406 -12.453 -3.215 1 97.5 228 LEU A O 1
ATOM 1698 N N . MET A 1 229 ? -23.453 -14.438 -3.107 1 97.88 229 MET A N 1
ATOM 1699 C CA . MET A 1 229 ? -22.562 -15.078 -4.074 1 97.88 229 MET A CA 1
ATOM 1700 C C . MET A 1 229 ? -23.344 -15.508 -5.316 1 97.88 229 MET A C 1
ATOM 1702 O O . MET A 1 229 ? -24.5 -15.898 -5.223 1 97.88 229 MET A O 1
ATOM 1706 N N . GLY A 1 230 ? -22.719 -15.398 -6.434 1 97.75 230 GLY A N 1
ATOM 1707 C CA . GLY A 1 230 ? -23.375 -15.789 -7.672 1 97.75 230 GLY A CA 1
ATOM 1708 C C . GLY A 1 230 ? -22.453 -16.547 -8.617 1 97.75 230 GLY A C 1
ATOM 1709 O O . GLY A 1 230 ? -21.234 -16.438 -8.516 1 97.75 230 GLY A O 1
ATOM 1710 N N . LEU A 1 231 ? -23.016 -17.422 -9.398 1 97.5 231 LEU A N 1
ATOM 1711 C CA . LEU A 1 231 ? -22.422 -18.078 -10.555 1 97.5 231 LEU A CA 1
ATOM 1712 C C . LEU A 1 231 ? -23.203 -17.766 -11.82 1 97.5 231 LEU A C 1
ATOM 1714 O O . LEU A 1 231 ? -24.375 -18.141 -11.938 1 97.5 231 LEU A O 1
ATOM 1718 N N . ALA A 1 232 ? -22.594 -17.031 -12.695 1 97.5 232 ALA A N 1
ATOM 1719 C CA . ALA A 1 232 ? -23.234 -16.594 -13.938 1 97.5 232 ALA A CA 1
ATOM 1720 C C . ALA A 1 232 ? -22.469 -17.109 -15.156 1 97.5 232 ALA A C 1
ATOM 1722 O O . ALA A 1 232 ? -21.25 -17.109 -15.164 1 97.5 232 ALA A O 1
ATOM 1723 N N . TYR A 1 233 ? -23.203 -17.516 -16.172 1 96.75 233 TYR A N 1
ATOM 1724 C CA . TYR A 1 233 ? -22.609 -17.969 -17.422 1 96.75 233 TYR A CA 1
ATOM 1725 C C . TYR A 1 233 ? -22.812 -16.938 -18.531 1 96.75 233 TYR A C 1
ATOM 1727 O O . TYR A 1 233 ? -23.859 -16.312 -18.625 1 96.75 233 TYR A O 1
ATOM 1735 N N . PHE A 1 234 ? -21.812 -16.766 -19.359 1 96.75 234 PHE A N 1
ATOM 1736 C CA . PHE A 1 234 ? -21.812 -15.805 -20.453 1 96.75 234 PHE A CA 1
ATOM 1737 C C . PHE A 1 234 ? -21.469 -16.484 -21.766 1 96.75 234 PHE A C 1
ATOM 1739 O O . PHE A 1 234 ? -20.859 -17.562 -21.781 1 96.75 234 PHE A O 1
ATOM 1746 N N . LYS A 1 235 ? -21.797 -15.828 -22.891 1 95.06 235 LYS A N 1
ATOM 1747 C CA . LYS A 1 235 ? -21.547 -16.391 -24.219 1 95.06 235 LYS A CA 1
ATOM 1748 C C . LYS A 1 235 ? -20.062 -16.406 -24.531 1 95.06 235 LYS A C 1
ATOM 1750 O O . LYS A 1 235 ? -19.578 -17.266 -25.281 1 95.06 235 LYS A O 1
ATOM 1755 N N . ASP A 1 236 ? -19.344 -15.461 -24.016 1 95.12 236 ASP A N 1
ATOM 1756 C CA . ASP A 1 236 ? -17.906 -15.383 -24.25 1 95.12 236 ASP A CA 1
ATOM 1757 C C . ASP A 1 236 ? -17.219 -14.516 -23.203 1 95.12 236 ASP A C 1
ATOM 1759 O O . ASP A 1 236 ? -17.891 -13.938 -22.344 1 95.12 236 ASP A O 1
ATOM 1763 N N . MET A 1 237 ? -15.906 -14.5 -23.297 1 95.81 237 MET A N 1
ATOM 1764 C CA . MET A 1 237 ? -15.109 -13.766 -22.312 1 95.81 237 MET A CA 1
ATOM 1765 C C . MET A 1 237 ? -15.281 -12.266 -22.484 1 95.81 237 MET A C 1
ATOM 1767 O O . MET A 1 237 ? -15.172 -11.508 -21.516 1 95.81 237 MET A O 1
ATOM 1771 N N . HIS A 1 238 ? -15.523 -11.781 -23.656 1 96.88 238 HIS A N 1
ATOM 1772 C CA . HIS A 1 238 ? -15.742 -10.352 -23.891 1 96.88 238 HIS A CA 1
ATOM 1773 C C . HIS A 1 238 ? -16.969 -9.859 -23.125 1 96.88 238 HIS A C 1
ATOM 1775 O O . HIS A 1 238 ? -16.906 -8.828 -22.438 1 96.88 238 HIS A O 1
ATOM 1781 N N . THR A 1 239 ? -18.078 -10.609 -23.266 1 97.25 239 THR A N 1
ATOM 1782 C CA . THR A 1 239 ? -19.281 -10.25 -22.547 1 97.25 239 THR A CA 1
ATOM 1783 C C . THR A 1 239 ? -19.062 -10.336 -21.047 1 97.25 239 THR A C 1
ATOM 1785 O O . THR A 1 239 ? -19.531 -9.477 -20.281 1 97.25 239 THR A O 1
ATOM 1788 N N . LEU A 1 240 ? -18.375 -11.367 -20.578 1 97.12 240 LEU A N 1
ATOM 1789 C CA . LEU A 1 240 ? -18.047 -11.508 -19.172 1 97.12 240 LEU A CA 1
ATOM 1790 C C . LEU A 1 240 ? -17.25 -10.305 -18.672 1 97.12 240 LEU A C 1
ATOM 1792 O O . LEU A 1 240 ? -17.547 -9.766 -17.609 1 97.12 240 LEU A O 1
ATOM 1796 N N . ALA A 1 241 ? -16.25 -9.867 -19.422 1 96.38 241 ALA A N 1
ATOM 1797 C CA . ALA A 1 241 ? -15.422 -8.734 -19.031 1 96.38 241 ALA A CA 1
ATOM 1798 C C . ALA A 1 241 ? -16.25 -7.457 -18.891 1 96.38 241 ALA A C 1
ATOM 1800 O O . ALA A 1 241 ? -16.031 -6.668 -17.969 1 96.38 241 ALA A O 1
ATOM 1801 N N . GLU A 1 242 ? -17.172 -7.227 -19.781 1 96.81 242 GLU A N 1
ATOM 1802 C CA . GLU A 1 242 ? -18.047 -6.062 -19.703 1 96.81 242 GLU A CA 1
ATOM 1803 C C . GLU A 1 242 ? -18.938 -6.113 -18.469 1 96.81 242 GLU A C 1
ATOM 1805 O O . GLU A 1 242 ? -19.109 -5.102 -17.797 1 96.81 242 GLU A O 1
ATOM 1810 N N . ALA A 1 243 ? -19.484 -7.254 -18.203 1 97.19 243 ALA A N 1
ATOM 1811 C CA . ALA A 1 243 ? -20.297 -7.422 -17 1 97.19 243 ALA A CA 1
ATOM 1812 C C . ALA A 1 243 ? -19.484 -7.195 -15.742 1 97.19 243 ALA A C 1
ATOM 1814 O O . ALA A 1 243 ? -19.953 -6.598 -14.773 1 97.19 243 ALA A O 1
ATOM 1815 N N . THR A 1 244 ? -18.312 -7.758 -15.781 1 96.94 244 THR A N 1
ATOM 1816 C CA . THR A 1 244 ? -17.391 -7.578 -14.664 1 96.94 244 THR A CA 1
ATOM 1817 C C . THR A 1 244 ? -17.125 -6.098 -14.414 1 96.94 244 THR A C 1
ATOM 1819 O O . THR A 1 244 ? -17.141 -5.637 -13.273 1 96.94 244 THR A O 1
ATOM 1822 N N . LYS A 1 245 ? -16.859 -5.379 -15.477 1 96.44 245 LYS A N 1
ATOM 1823 C CA . LYS A 1 245 ? -16.656 -3.934 -15.383 1 96.44 245 LYS A CA 1
ATOM 1824 C C . LYS A 1 245 ? -17.875 -3.254 -14.742 1 96.44 245 LYS A C 1
ATOM 1826 O O . LYS A 1 245 ? -17.719 -2.428 -13.844 1 96.44 245 LYS A O 1
ATOM 1831 N N . ASP A 1 246 ? -19.047 -3.592 -15.203 1 97.25 246 ASP A N 1
ATOM 1832 C CA . ASP A 1 246 ? -20.25 -2.975 -14.672 1 97.25 246 ASP A CA 1
ATOM 1833 C C . ASP A 1 246 ? -20.422 -3.287 -13.188 1 97.25 246 ASP A C 1
ATOM 1835 O O . ASP A 1 246 ? -20.828 -2.426 -12.406 1 97.25 246 ASP A O 1
ATOM 1839 N N . LEU A 1 247 ? -20.141 -4.512 -12.789 1 97.25 247 LEU A N 1
ATOM 1840 C CA . LEU A 1 247 ? -20.219 -4.879 -11.375 1 97.25 247 LEU A CA 1
ATOM 1841 C C . LEU A 1 247 ? -19.219 -4.062 -10.555 1 97.25 247 LEU A C 1
ATOM 1843 O O . LEU A 1 247 ? -19.578 -3.52 -9.508 1 97.25 247 LEU A O 1
ATOM 1847 N N . ARG A 1 248 ? -18.016 -3.963 -11.039 1 96 248 ARG A N 1
ATOM 1848 C CA . ARG A 1 248 ? -16.953 -3.236 -10.344 1 96 248 ARG A CA 1
ATOM 1849 C C . ARG A 1 248 ? -17.328 -1.766 -10.18 1 96 248 ARG A C 1
ATOM 1851 O O . ARG A 1 248 ? -17.016 -1.161 -9.148 1 96 248 ARG A O 1
ATOM 1858 N N . MET A 1 249 ? -18 -1.181 -11.219 1 95.44 249 MET A N 1
ATOM 1859 C CA . MET A 1 249 ? -18.203 0.264 -11.266 1 95.44 249 MET A CA 1
ATOM 1860 C C . MET A 1 249 ? -19.562 0.639 -10.664 1 95.44 249 MET A C 1
ATOM 1862 O O . MET A 1 249 ? -19.875 1.821 -10.539 1 95.44 249 MET A O 1
ATOM 1866 N N . SER A 1 250 ? -20.312 -0.345 -10.172 1 95.31 250 SER A N 1
ATOM 1867 C CA . SER A 1 250 ? -21.688 -0.132 -9.758 1 95.31 250 SER A CA 1
ATOM 1868 C C . SER A 1 250 ? -21.766 0.494 -8.367 1 95.31 250 SER A C 1
ATOM 1870 O O . SER A 1 250 ? -22.812 0.977 -7.949 1 95.31 250 SER A O 1
ATOM 1872 N N . GLY A 1 251 ? -20.641 0.481 -7.637 1 94.69 251 GLY A N 1
ATOM 1873 C CA . GLY A 1 251 ? -20.641 1.016 -6.285 1 94.69 251 GLY A CA 1
ATOM 1874 C C . GLY A 1 251 ? -21 -0.021 -5.234 1 94.69 251 GLY A C 1
ATOM 1875 O O . GLY A 1 251 ? -21.016 0.278 -4.039 1 94.69 251 GLY A O 1
ATOM 1876 N N . ILE A 1 252 ? -21.234 -1.314 -5.648 1 94.62 252 ILE A N 1
ATOM 1877 C CA . ILE A 1 252 ? -21.578 -2.354 -4.688 1 94.62 252 ILE A CA 1
ATOM 1878 C C . ILE A 1 252 ? -20.312 -2.955 -4.086 1 94.62 252 ILE A C 1
ATOM 1880 O O . ILE A 1 252 ? -20.391 -3.711 -3.113 1 94.62 252 ILE A O 1
ATOM 1884 N N . TYR A 1 253 ? -19.125 -2.684 -4.664 1 94.06 253 TYR A N 1
ATOM 1885 C CA . TYR A 1 253 ? -17.812 -3.096 -4.164 1 94.06 253 TYR A CA 1
ATOM 1886 C C . TYR A 1 253 ? -17.75 -4.609 -3.986 1 94.06 253 TYR A C 1
ATOM 1888 O O . TYR A 1 253 ? -17.641 -5.102 -2.861 1 94.06 253 TYR A O 1
ATOM 1896 N N . PRO A 1 254 ? -17.734 -5.371 -5.098 1 96.81 254 PRO A N 1
ATOM 1897 C CA . PRO A 1 254 ? -17.641 -6.828 -4.988 1 96.81 254 PRO A CA 1
ATOM 1898 C C . PRO A 1 254 ? -16.359 -7.289 -4.301 1 96.81 254 PRO A C 1
ATOM 1900 O O . PRO A 1 254 ? -15.289 -6.703 -4.508 1 96.81 254 PRO A O 1
ATOM 1903 N N . ALA A 1 255 ? -16.469 -8.352 -3.482 1 96.25 255 ALA A N 1
ATOM 1904 C CA . ALA A 1 255 ? -15.336 -8.922 -2.764 1 96.25 255 ALA A CA 1
ATOM 1905 C C . ALA A 1 255 ? -14.602 -9.945 -3.623 1 96.25 255 ALA A C 1
ATOM 1907 O O . ALA A 1 255 ? -13.414 -10.211 -3.41 1 96.25 255 ALA A O 1
ATOM 1908 N N . MET A 1 256 ? -15.305 -10.531 -4.547 1 96.44 256 MET A N 1
ATOM 1909 C CA . MET A 1 256 ? -14.75 -11.578 -5.402 1 96.44 256 MET A CA 1
ATOM 1910 C C . MET A 1 256 ? -15.328 -11.492 -6.809 1 96.44 256 MET A C 1
ATOM 1912 O O . MET A 1 256 ? -16.531 -11.258 -6.98 1 96.44 256 MET A O 1
ATOM 1916 N N . LEU A 1 257 ? -14.539 -11.57 -7.773 1 97.81 257 LEU A N 1
ATOM 1917 C CA . LEU A 1 257 ? -14.875 -11.711 -9.188 1 97.81 257 LEU A CA 1
ATOM 1918 C C . LEU A 1 257 ? -13.938 -12.695 -9.875 1 97.81 257 LEU A C 1
ATOM 1920 O O . LEU A 1 257 ? -12.844 -12.32 -10.305 1 97.81 257 LEU A O 1
ATOM 1924 N N . GLU A 1 258 ? -14.367 -13.914 -10.039 1 97.56 258 GLU A N 1
ATOM 1925 C CA . GLU A 1 258 ? -13.539 -14.984 -10.586 1 97.56 258 GLU A CA 1
ATOM 1926 C C . GLU A 1 258 ? -14.047 -15.438 -11.953 1 97.56 258 GLU A C 1
ATOM 1928 O O . GLU A 1 258 ? -15.195 -15.875 -12.086 1 97.56 258 GLU A O 1
ATOM 1933 N N . ALA A 1 259 ? -13.203 -15.367 -12.883 1 97.5 259 ALA A N 1
ATOM 1934 C CA . ALA A 1 259 ? -13.578 -15.727 -14.25 1 97.5 259 ALA A CA 1
ATOM 1935 C C . ALA A 1 259 ? -13.008 -17.094 -14.633 1 97.5 259 ALA A C 1
ATOM 1937 O O . ALA A 1 259 ? -11.906 -17.453 -14.211 1 97.5 259 ALA A O 1
ATOM 1938 N N . MET A 1 260 ? -13.703 -17.844 -15.414 1 97 260 MET A N 1
ATOM 1939 C CA . MET A 1 260 ? -13.273 -19.078 -16.047 1 97 260 MET A CA 1
ATOM 1940 C C . MET A 1 260 ? -13.641 -19.094 -17.531 1 97 260 MET A C 1
ATOM 1942 O O . MET A 1 260 ? -14.773 -18.766 -17.906 1 97 260 MET A O 1
ATOM 1946 N N . ASP A 1 261 ? -12.688 -19.438 -18.359 1 96.38 261 ASP A N 1
ATOM 1947 C CA . ASP A 1 261 ? -12.953 -19.5 -19.797 1 96.38 261 ASP A CA 1
ATOM 1948 C C . ASP A 1 261 ? -13.641 -20.797 -20.172 1 96.38 261 ASP A C 1
ATOM 1950 O O . ASP A 1 261 ? -13.898 -21.641 -19.312 1 96.38 261 ASP A O 1
ATOM 1954 N N . SER A 1 262 ? -13.977 -20.938 -21.469 1 95.31 262 SER A N 1
ATOM 1955 C CA . SER A 1 262 ? -14.742 -22.078 -21.969 1 95.31 262 SER A CA 1
ATOM 1956 C C . SER A 1 262 ? -13.977 -23.391 -21.781 1 95.31 262 SER A C 1
ATOM 1958 O O . SER A 1 262 ? -14.562 -24.406 -21.438 1 95.31 262 SER A O 1
ATOM 1960 N N . HIS A 1 263 ? -12.68 -23.391 -21.984 1 94.94 263 HIS A N 1
ATOM 1961 C CA . HIS A 1 263 ? -11.867 -24.578 -21.812 1 94.94 263 HIS A CA 1
ATOM 1962 C C . HIS A 1 263 ? -11.875 -25.047 -20.359 1 94.94 263 HIS A C 1
ATOM 1964 O O . HIS A 1 263 ? -11.992 -26.25 -20.078 1 94.94 263 HIS A O 1
ATOM 1970 N N . THR A 1 264 ? -11.766 -24.109 -19.484 1 95.69 264 THR A N 1
ATOM 1971 C CA . THR A 1 264 ? -11.789 -24.406 -18.047 1 95.69 264 THR A CA 1
ATOM 1972 C C . THR A 1 264 ? -13.133 -25 -17.641 1 95.69 264 THR A C 1
ATOM 1974 O O . THR A 1 264 ? -13.195 -25.969 -16.891 1 95.69 264 THR A O 1
ATOM 1977 N N . LEU A 1 265 ? -14.188 -24.438 -18.141 1 95.38 265 LEU A N 1
ATOM 1978 C CA . LEU A 1 265 ? -15.531 -24.922 -17.828 1 95.38 265 LEU A CA 1
ATOM 1979 C C . LEU A 1 265 ? -15.719 -26.344 -18.312 1 95.38 265 LEU A C 1
ATOM 1981 O O . LEU A 1 265 ? -16.359 -27.156 -17.641 1 95.38 265 LEU A O 1
ATOM 1985 N N . GLN A 1 266 ? -15.203 -26.609 -19.453 1 94.25 266 GLN A N 1
ATOM 1986 C CA . GLN A 1 266 ? -15.273 -27.969 -19.984 1 94.25 266 GLN A CA 1
ATOM 1987 C C . GLN A 1 266 ? -14.539 -28.953 -19.078 1 94.25 266 GLN A C 1
ATOM 1989 O O . GLN A 1 266 ? -15.047 -30.047 -18.781 1 94.25 266 GLN A O 1
ATOM 1994 N N . ALA A 1 267 ? -13.367 -28.578 -18.672 1 94.5 267 ALA A N 1
ATOM 1995 C CA . ALA A 1 267 ? -12.578 -29.438 -17.797 1 94.5 267 ALA A CA 1
ATOM 1996 C C . ALA A 1 267 ? -13.305 -29.672 -16.469 1 94.5 267 ALA A C 1
ATOM 1998 O O . ALA A 1 267 ? -13.336 -30.797 -15.969 1 94.5 267 ALA A O 1
ATOM 1999 N N . VAL A 1 268 ? -13.844 -28.656 -15.906 1 95 268 VAL A N 1
ATOM 2000 C CA . VAL A 1 268 ? -14.562 -28.766 -14.633 1 95 268 VAL A CA 1
ATOM 2001 C C . VAL A 1 268 ? -15.805 -29.625 -14.82 1 95 268 VAL A C 1
ATOM 2003 O O . VAL A 1 268 ? -16.141 -30.422 -13.945 1 95 268 VAL A O 1
ATOM 2006 N N . SER A 1 269 ? -16.484 -29.391 -15.938 1 94.75 269 SER A N 1
ATOM 2007 C CA . SER A 1 269 ? -17.656 -30.188 -16.25 1 94.75 269 SER A CA 1
ATOM 2008 C C . SER A 1 269 ? -17.328 -31.672 -16.25 1 94.75 269 SER A C 1
ATOM 2010 O O . SER A 1 269 ? -18.047 -32.5 -15.672 1 94.75 269 SER A O 1
ATOM 2012 N N . GLU A 1 270 ? -16.281 -32 -16.844 1 93.19 270 GLU A N 1
ATOM 2013 C CA . GLU A 1 270 ? -15.844 -33.406 -16.922 1 93.19 270 GLU A CA 1
ATOM 2014 C C . GLU A 1 270 ? -15.43 -33.938 -15.547 1 93.19 270 GLU A C 1
ATOM 2016 O O . GLU A 1 270 ? -15.773 -35.062 -15.18 1 93.19 270 GLU A O 1
ATOM 2021 N N . PHE A 1 271 ? -14.727 -33.125 -14.844 1 93.38 271 PHE A N 1
ATOM 2022 C CA . PHE A 1 271 ? -14.242 -33.5 -13.516 1 93.38 271 PHE A CA 1
ATOM 2023 C C . PHE A 1 271 ? -15.406 -33.75 -12.562 1 93.38 271 PHE A C 1
ATOM 2025 O O . PHE A 1 271 ? -15.383 -34.688 -11.773 1 93.38 271 PHE A O 1
ATOM 2032 N N . ARG A 1 272 ? -16.406 -32.938 -12.641 1 92.44 272 ARG A N 1
ATOM 2033 C CA . ARG A 1 272 ? -17.562 -33 -11.742 1 92.44 272 ARG A CA 1
ATOM 2034 C C . ARG A 1 272 ? -18.641 -33.938 -12.305 1 92.44 272 ARG A C 1
ATOM 2036 O O . ARG A 1 272 ? -19.656 -34.188 -11.648 1 92.44 272 ARG A O 1
ATOM 2043 N N . ASP A 1 273 ? -18.516 -34.344 -13.414 1 91.19 273 ASP A N 1
ATOM 2044 C CA . ASP A 1 273 ? -19.562 -35.062 -14.109 1 91.19 273 ASP A CA 1
ATOM 2045 C C . ASP A 1 273 ? -20.875 -34.281 -14.125 1 91.19 273 ASP A C 1
ATOM 2047 O O . ASP A 1 273 ? -21.922 -34.781 -13.727 1 91.19 273 ASP A O 1
ATOM 2051 N N . ASN A 1 274 ? -20.703 -33.031 -14.367 1 86.69 274 ASN A N 1
ATOM 2052 C CA . ASN A 1 274 ? -21.797 -32.062 -14.461 1 86.69 274 ASN A CA 1
ATOM 2053 C C . ASN A 1 274 ? -21.906 -31.453 -15.852 1 86.69 274 ASN A C 1
ATOM 2055 O O . ASN A 1 274 ? -21.141 -30.547 -16.188 1 86.69 274 ASN A O 1
ATOM 2059 N N . LYS A 1 275 ? -22.891 -31.797 -16.562 1 86.38 275 LYS A N 1
ATOM 2060 C CA . LYS A 1 275 ? -23.016 -31.422 -17.969 1 86.38 275 LYS A CA 1
ATOM 2061 C C . LYS A 1 275 ? -23.484 -29.984 -18.109 1 86.38 275 LYS A C 1
ATOM 2063 O O . LYS A 1 275 ? -23.391 -29.375 -19.188 1 86.38 275 LYS A O 1
ATOM 2068 N N . GLU A 1 276 ? -23.891 -29.406 -17 1 83.19 276 GLU A N 1
ATOM 2069 C CA . GLU A 1 276 ? -24.453 -28.062 -17.078 1 83.19 276 GLU A CA 1
ATOM 2070 C C . GLU A 1 276 ? -23.391 -27.031 -17.453 1 83.19 276 GLU A C 1
ATOM 2072 O O . GLU A 1 276 ? -23.703 -25.984 -18.016 1 83.19 276 GLU A O 1
ATOM 2077 N N . MET A 1 277 ? -22.219 -27.312 -17.281 1 88.88 277 MET A N 1
ATOM 2078 C CA . MET A 1 277 ? -21.141 -26.359 -17.5 1 88.88 277 MET A CA 1
ATOM 2079 C C . MET A 1 277 ? -20.5 -26.578 -18.875 1 88.88 277 MET A C 1
ATOM 2081 O O . MET A 1 277 ? -19.797 -25.703 -19.375 1 88.88 277 MET A O 1
ATOM 2085 N N . ALA A 1 278 ? -20.766 -27.688 -19.438 1 89.5 278 ALA A N 1
ATOM 2086 C CA . ALA A 1 278 ? -20.156 -28.031 -20.719 1 89.5 278 ALA A CA 1
ATOM 2087 C C . ALA A 1 278 ? -20.688 -27.141 -21.828 1 89.5 278 ALA A C 1
ATOM 2089 O O . ALA A 1 278 ? -21.875 -26.844 -21.891 1 89.5 278 ALA A O 1
ATOM 2090 N N . GLY A 1 279 ? -19.812 -26.734 -22.688 1 89.06 279 GLY A N 1
ATOM 2091 C CA . GLY A 1 279 ? -20.203 -25.984 -23.875 1 89.06 279 GLY A CA 1
ATOM 2092 C C . GLY A 1 279 ? -20.5 -24.531 -23.609 1 89.06 279 GLY A C 1
ATOM 2093 O O . GLY A 1 279 ? -20.828 -23.766 -24.531 1 89.06 279 GLY A O 1
ATOM 2094 N N . ARG A 1 280 ? -20.344 -24.094 -22.406 1 91.69 280 ARG A N 1
ATOM 2095 C CA . ARG A 1 280 ? -20.562 -22.688 -22.062 1 91.69 280 ARG A CA 1
ATOM 2096 C C . ARG A 1 280 ? -19.375 -21.844 -22.5 1 91.69 280 ARG A C 1
ATOM 2098 O O . ARG A 1 280 ? -18.25 -22.344 -22.625 1 91.69 280 ARG A O 1
ATOM 2105 N N . GLY A 1 281 ? -19.641 -20.547 -22.75 1 93.75 281 GLY A N 1
ATOM 2106 C CA . GLY A 1 281 ? -18.609 -19.641 -23.234 1 93.75 281 GLY A CA 1
ATOM 2107 C C . GLY A 1 281 ? -17.672 -19.172 -22.141 1 93.75 281 GLY A C 1
ATOM 2108 O O . GLY A 1 281 ? -16.453 -19.172 -22.328 1 93.75 281 GLY A O 1
ATOM 2109 N N . ALA A 1 282 ? -18.156 -18.766 -21.078 1 96.44 282 ALA A N 1
ATOM 2110 C CA . ALA A 1 282 ? -17.422 -18.266 -19.922 1 96.44 282 ALA A CA 1
ATOM 2111 C C . ALA A 1 282 ? -18.297 -18.234 -18.688 1 96.44 282 ALA A C 1
ATOM 2113 O O . ALA A 1 282 ? -19.531 -18.266 -18.781 1 96.44 282 ALA A O 1
ATOM 2114 N N . ALA A 1 283 ? -17.719 -18.266 -17.547 1 97.06 283 ALA A N 1
ATOM 2115 C CA . ALA A 1 283 ? -18.469 -18.172 -16.297 1 97.06 283 ALA A CA 1
ATOM 2116 C C . ALA A 1 283 ? -17.797 -17.219 -15.32 1 97.06 283 ALA A C 1
ATOM 2118 O O . ALA A 1 283 ? -16.562 -17.078 -15.32 1 97.06 283 ALA A O 1
ATOM 2119 N N . LEU A 1 284 ? -18.609 -16.516 -14.508 1 97.88 284 LEU A N 1
ATOM 2120 C CA . LEU A 1 284 ? -18.172 -15.602 -13.453 1 97.88 284 LEU A CA 1
ATOM 2121 C C . LEU A 1 284 ? -18.734 -16.031 -12.102 1 97.88 284 LEU A C 1
ATOM 2123 O O . LEU A 1 284 ? -19.953 -16.172 -11.945 1 97.88 284 LEU A O 1
ATOM 2127 N N . ILE A 1 285 ? -17.891 -16.328 -11.188 1 97.69 285 ILE A N 1
ATOM 2128 C CA . ILE A 1 285 ? -18.281 -16.422 -9.789 1 97.69 285 ILE A CA 1
ATOM 2129 C C . ILE A 1 285 ? -18 -15.094 -9.086 1 97.69 285 ILE A C 1
ATOM 2131 O O . ILE A 1 285 ? -16.891 -14.555 -9.18 1 97.69 285 ILE A O 1
ATOM 2135 N N . PHE A 1 286 ? -19.016 -14.492 -8.453 1 97.94 286 PHE A N 1
ATOM 2136 C CA . PHE A 1 286 ? -18.812 -13.227 -7.766 1 97.94 286 PHE A CA 1
ATOM 2137 C C . PHE A 1 286 ? -19.422 -13.266 -6.367 1 97.94 286 PHE A C 1
ATOM 2139 O O . PHE A 1 286 ? -20.297 -14.094 -6.09 1 97.94 286 PHE A O 1
ATOM 2146 N N . ARG A 1 287 ? -18.891 -12.453 -5.512 1 97.69 287 ARG A N 1
ATOM 2147 C CA . ARG A 1 287 ? -19.406 -12.305 -4.156 1 97.69 287 ARG A CA 1
ATOM 2148 C C . ARG A 1 287 ? -19.438 -10.836 -3.746 1 97.69 287 ARG A C 1
ATOM 2150 O O . ARG A 1 287 ? -18.5 -10.078 -4.047 1 97.69 287 ARG A O 1
ATOM 2157 N N . VAL A 1 288 ? -20.531 -10.367 -3.188 1 96.44 288 VAL A N 1
ATOM 2158 C CA . VAL A 1 288 ? -20.672 -9.055 -2.576 1 96.44 288 VAL A CA 1
ATOM 2159 C C . VAL A 1 288 ? -20.953 -9.203 -1.082 1 96.44 288 VAL A C 1
ATOM 2161 O O . VAL A 1 288 ? -21.938 -9.836 -0.686 1 96.44 288 VAL A O 1
ATOM 2164 N N . ASP A 1 289 ? -20.031 -8.609 -0.343 1 94.25 289 ASP A N 1
ATOM 2165 C CA . ASP A 1 289 ? -20.234 -8.594 1.101 1 94.25 289 ASP A CA 1
ATOM 2166 C C . ASP A 1 289 ? -21.172 -7.449 1.508 1 94.25 289 ASP A C 1
ATOM 2168 O O . ASP A 1 289 ? -21.125 -6.371 0.904 1 94.25 289 ASP A O 1
ATOM 2172 N N . SER A 1 290 ? -22 -7.621 2.494 1 91.5 290 SER A N 1
ATOM 2173 C CA . SER A 1 290 ? -22.938 -6.629 3.02 1 91.5 290 SER A CA 1
ATOM 2174 C C . SER A 1 290 ? -23.844 -6.098 1.922 1 91.5 290 SER A C 1
ATOM 2176 O O . SER A 1 290 ? -23.984 -4.883 1.749 1 91.5 290 SER A O 1
ATOM 2178 N N . ILE A 1 291 ? -24.453 -7.012 1.197 1 93.06 291 ILE A N 1
ATOM 2179 C CA . ILE A 1 291 ? -25.25 -6.613 0.048 1 93.06 291 ILE A CA 1
ATOM 2180 C C . ILE A 1 291 ? -26.578 -6.031 0.526 1 93.06 291 ILE A C 1
ATOM 2182 O O . ILE A 1 291 ? -27.234 -6.582 1.421 1 93.06 291 ILE A O 1
ATOM 2186 N N . SER A 1 292 ? -26.953 -4.859 -0.031 1 91.56 292 SER A N 1
ATOM 2187 C CA . SER A 1 292 ? -28.25 -4.242 0.221 1 91.56 292 SER A CA 1
ATOM 2188 C C . SER A 1 292 ? -29.281 -4.707 -0.794 1 91.56 292 SER A C 1
ATOM 2190 O O . SER A 1 292 ? -28.938 -5.348 -1.791 1 91.56 292 SER A O 1
ATOM 2192 N N . ASP A 1 293 ? -30.531 -4.406 -0.504 1 92.94 293 ASP A N 1
ATOM 2193 C CA . ASP A 1 293 ? -31.578 -4.719 -1.475 1 92.94 293 ASP A CA 1
ATOM 2194 C C . ASP A 1 293 ? -31.344 -3.977 -2.787 1 92.94 293 ASP A C 1
ATOM 2196 O O . ASP A 1 293 ? -31.578 -4.527 -3.867 1 92.94 293 ASP A O 1
ATOM 2200 N N . GLU A 1 294 ? -30.922 -2.791 -2.656 1 94.12 294 GLU A N 1
ATOM 2201 C CA . GLU A 1 294 ? -30.578 -2.029 -3.854 1 94.12 294 GLU A CA 1
ATOM 2202 C C . GLU A 1 294 ? -29.438 -2.695 -4.621 1 94.12 294 GLU A C 1
ATOM 2204 O O . GLU A 1 294 ? -29.453 -2.738 -5.852 1 94.12 294 GLU A O 1
ATOM 2209 N N . GLY A 1 295 ? -28.469 -3.184 -3.904 1 95.06 295 GLY A N 1
ATOM 2210 C CA . GLY A 1 295 ? -27.359 -3.904 -4.52 1 95.06 295 GLY A CA 1
ATOM 2211 C C . GLY A 1 295 ? -27.797 -5.164 -5.238 1 95.06 295 GLY A C 1
ATOM 2212 O O . GLY A 1 295 ? -27.328 -5.457 -6.336 1 95.06 295 GLY A O 1
ATOM 2213 N N . LYS A 1 296 ? -28.688 -5.918 -4.652 1 96.06 296 LYS A N 1
ATOM 2214 C CA . LYS A 1 296 ? -29.234 -7.109 -5.297 1 96.06 296 LYS A CA 1
ATOM 2215 C C . LYS A 1 296 ? -29.906 -6.762 -6.621 1 96.06 296 LYS A C 1
ATOM 2217 O O . LYS A 1 296 ? -29.75 -7.484 -7.609 1 96.06 296 LYS A O 1
ATOM 2222 N N . GLN A 1 297 ? -30.609 -5.68 -6.566 1 96.56 297 GLN A N 1
ATOM 2223 C CA . GLN A 1 297 ? -31.297 -5.238 -7.777 1 96.56 297 GLN A CA 1
ATOM 2224 C C . GLN A 1 297 ? -30.297 -4.836 -8.859 1 96.56 297 GLN A C 1
ATOM 2226 O O . GLN A 1 297 ? -30.516 -5.117 -10.039 1 96.56 297 GLN A O 1
ATOM 2231 N N . ILE A 1 298 ? -29.281 -4.203 -8.477 1 96.62 298 ILE A N 1
ATOM 2232 C CA . ILE A 1 298 ? -28.25 -3.803 -9.422 1 96.62 298 ILE A CA 1
ATOM 2233 C C . ILE A 1 298 ? -27.625 -5.043 -10.062 1 96.62 298 ILE A C 1
ATOM 2235 O O . ILE A 1 298 ? -27.406 -5.078 -11.273 1 96.62 298 ILE A O 1
ATOM 2239 N N . VAL A 1 299 ? -27.312 -6.039 -9.242 1 97.38 299 VAL A N 1
ATOM 2240 C CA . VAL A 1 299 ? -26.766 -7.289 -9.75 1 97.38 299 VAL A CA 1
ATOM 2241 C C . VAL A 1 299 ? -27.719 -7.895 -10.773 1 97.38 299 VAL A C 1
ATOM 2243 O O . VAL A 1 299 ? -27.297 -8.273 -11.875 1 97.38 299 VAL A O 1
ATOM 2246 N N . LYS A 1 300 ? -28.953 -7.938 -10.453 1 96.94 300 LYS A N 1
ATOM 2247 C CA . LYS A 1 300 ? -29.953 -8.492 -11.359 1 96.94 300 LYS A CA 1
ATOM 2248 C C . LYS A 1 300 ? -30.016 -7.695 -12.656 1 96.94 300 LYS A C 1
ATOM 2250 O O . LYS A 1 300 ? -30.094 -8.273 -13.742 1 96.94 300 LYS A O 1
ATOM 2255 N N . ASN A 1 301 ? -30.016 -6.41 -12.508 1 97.5 301 ASN A N 1
ATOM 2256 C CA . ASN A 1 301 ? -30.078 -5.547 -13.68 1 97.5 301 ASN A CA 1
ATOM 2257 C C . ASN A 1 301 ? -28.875 -5.777 -14.602 1 97.5 301 ASN A C 1
ATOM 2259 O O . ASN A 1 301 ? -29.031 -5.777 -15.828 1 97.5 301 ASN A O 1
ATOM 2263 N N . ILE A 1 302 ? -27.734 -5.922 -14 1 97.5 302 ILE A N 1
ATOM 2264 C CA . ILE A 1 302 ? -26.531 -6.148 -14.789 1 97.5 302 ILE A CA 1
ATOM 2265 C C . ILE A 1 302 ? -26.609 -7.504 -15.484 1 97.5 302 ILE A C 1
ATOM 2267 O O . ILE A 1 302 ? -26.281 -7.625 -16.672 1 97.5 302 ILE A O 1
ATOM 2271 N N . MET A 1 303 ? -27.094 -8.555 -14.805 1 97.25 303 MET A N 1
ATOM 2272 C CA . MET A 1 303 ? -27.266 -9.867 -15.422 1 97.25 303 MET A CA 1
ATOM 2273 C C . MET A 1 303 ? -28.25 -9.789 -16.594 1 97.25 303 MET A C 1
ATOM 2275 O O . MET A 1 303 ? -28.016 -10.375 -17.641 1 97.25 303 MET A O 1
ATOM 2279 N N . ASP A 1 304 ? -29.25 -9.039 -16.391 1 96.94 304 ASP A N 1
ATOM 2280 C CA . ASP A 1 304 ? -30.25 -8.867 -17.453 1 96.94 304 ASP A CA 1
ATOM 2281 C C . ASP A 1 304 ? -29.656 -8.125 -18.641 1 96.94 304 ASP A C 1
ATOM 2283 O O . ASP A 1 304 ? -29.906 -8.492 -19.797 1 96.94 304 ASP A O 1
ATOM 2287 N N . LYS A 1 305 ? -28.953 -7.086 -18.359 1 97.44 305 LYS A N 1
ATOM 2288 C CA . LYS A 1 305 ? -28.328 -6.27 -19.391 1 97.44 305 LYS A CA 1
ATOM 2289 C C . LYS A 1 305 ? -27.484 -7.125 -20.328 1 97.44 305 LYS A C 1
ATOM 2291 O O . LYS A 1 305 ? -27.438 -6.879 -21.531 1 97.44 305 LYS A O 1
ATOM 2296 N N . TYR A 1 306 ? -26.828 -8.102 -19.781 1 97 306 TYR A N 1
ATOM 2297 C CA . TYR A 1 306 ? -25.922 -8.906 -20.578 1 97 306 TYR A CA 1
ATOM 2298 C C . TYR A 1 306 ? -26.562 -10.242 -20.938 1 97 306 TYR A C 1
ATOM 2300 O O . TYR A 1 306 ? -25.859 -11.188 -21.328 1 97 306 TYR A O 1
ATOM 2308 N N . HIS A 1 307 ? -27.812 -10.383 -20.781 1 94.88 307 HIS A N 1
ATOM 2309 C CA . HIS A 1 307 ? -28.641 -11.492 -21.219 1 94.88 307 HIS A CA 1
ATOM 2310 C C . HIS A 1 307 ? -28.188 -12.805 -20.609 1 94.88 307 HIS A C 1
ATOM 2312 O O . HIS A 1 307 ? -28.094 -13.828 -21.297 1 94.88 307 HIS A O 1
ATOM 2318 N N . VAL A 1 308 ? -27.828 -12.656 -19.375 1 93.12 308 VAL A N 1
ATOM 2319 C CA . VAL A 1 308 ? -27.469 -13.875 -18.641 1 93.12 308 VAL A CA 1
ATOM 2320 C C . VAL A 1 308 ? -28.734 -14.672 -18.344 1 93.12 308 VAL A C 1
ATOM 2322 O O . VAL A 1 308 ? -29.656 -14.18 -17.672 1 93.12 308 VAL A O 1
ATOM 2325 N N . THR A 1 309 ? -28.797 -15.844 -18.844 1 83.88 309 THR A N 1
ATOM 2326 C CA . THR A 1 309 ? -30 -16.641 -18.688 1 83.88 309 THR A CA 1
ATOM 2327 C C . THR A 1 309 ? -29.828 -17.656 -17.562 1 83.88 309 THR A C 1
ATOM 2329 O O . THR A 1 309 ? -30.812 -18.188 -17.031 1 83.88 309 THR A O 1
ATOM 2332 N N . ASP A 1 310 ? -28.734 -17.938 -17.203 1 86.38 310 ASP A N 1
ATOM 2333 C CA . ASP A 1 310 ? -28.438 -18.906 -16.156 1 86.38 310 ASP A CA 1
ATOM 2334 C C . ASP A 1 310 ? -27.531 -18.297 -15.078 1 86.38 310 ASP A C 1
ATOM 2336 O O . ASP A 1 310 ? -26.328 -18.188 -15.266 1 86.38 310 ASP A O 1
ATOM 2340 N N . VAL A 1 311 ? -28.125 -17.859 -14.031 1 92.12 311 VAL A N 1
ATOM 2341 C CA . VAL A 1 311 ? -27.406 -17.312 -12.898 1 92.12 311 VAL A CA 1
ATOM 2342 C C . VAL A 1 311 ? -27.953 -17.891 -11.594 1 92.12 311 VAL A C 1
ATOM 2344 O O . VAL A 1 311 ? -29.172 -17.969 -11.414 1 92.12 311 VAL A O 1
ATOM 2347 N N . GLN A 1 312 ? -27.078 -18.422 -10.922 1 94.44 312 GLN A N 1
ATOM 2348 C CA . GLN A 1 312 ? -27.391 -18.875 -9.57 1 94.44 312 GLN A CA 1
ATOM 2349 C C . GLN A 1 312 ? -26.969 -17.844 -8.531 1 94.44 312 GLN A C 1
ATOM 2351 O O . GLN A 1 312 ? -25.812 -17.422 -8.508 1 94.44 312 GLN A O 1
ATOM 2356 N N . LEU A 1 313 ? -27.891 -17.375 -7.711 1 96.25 313 LEU A N 1
ATOM 2357 C CA . LEU A 1 313 ? -27.609 -16.453 -6.617 1 96.25 313 LEU A CA 1
ATOM 2358 C C . LEU A 1 313 ? -27.906 -17.109 -5.27 1 96.25 313 LEU A C 1
ATOM 2360 O O . LEU A 1 313 ? -28.922 -17.781 -5.109 1 96.25 313 LEU A O 1
ATOM 2364 N N . ALA A 1 314 ? -26.953 -16.953 -4.359 1 97.38 314 ALA A N 1
ATOM 2365 C CA . ALA A 1 314 ? -27.109 -17.594 -3.059 1 97.38 314 ALA A CA 1
ATOM 2366 C C . ALA A 1 314 ? -26.703 -16.656 -1.929 1 97.38 314 ALA A C 1
ATOM 2368 O O . ALA A 1 314 ? -25.672 -15.977 -2.012 1 97.38 314 ALA A O 1
ATOM 2369 N N . THR A 1 315 ? -27.5 -16.547 -0.867 1 95.31 315 THR A N 1
ATOM 2370 C CA . THR A 1 315 ? -27.141 -15.852 0.37 1 95.31 315 THR A CA 1
ATOM 2371 C C . THR A 1 315 ? -26.906 -16.859 1.496 1 95.31 315 THR A C 1
ATOM 2373 O O . THR A 1 315 ? -26.312 -16.516 2.523 1 95.31 315 THR A O 1
ATOM 2376 N N . ASP A 1 316 ? -27.344 -18.062 1.252 1 95.31 316 ASP A N 1
ATOM 2377 C CA . ASP A 1 316 ? -27.141 -19.141 2.211 1 95.31 316 ASP A CA 1
ATOM 2378 C C . ASP A 1 316 ? -25.719 -19.688 2.139 1 95.31 316 ASP A C 1
ATOM 2380 O O . ASP A 1 316 ? -25.219 -20 1.056 1 95.31 316 ASP A O 1
ATOM 2384 N N . PRO A 1 317 ? -25.078 -19.797 3.262 1 93.69 317 PRO A N 1
ATOM 2385 C CA . PRO A 1 317 ? -23.672 -20.219 3.275 1 93.69 317 PRO A CA 1
ATOM 2386 C C . PRO A 1 317 ? -23.469 -21.578 2.602 1 93.69 317 PRO A C 1
ATOM 2388 O O . PRO A 1 317 ? -22.469 -21.781 1.899 1 93.69 317 PRO A O 1
ATOM 2391 N N . ALA A 1 318 ? -24.328 -22.5 2.791 1 95.25 318 ALA A N 1
ATOM 2392 C CA . ALA A 1 318 ? -24.188 -23.828 2.189 1 95.25 318 ALA A CA 1
ATOM 2393 C C . ALA A 1 318 ? -24.266 -23.75 0.667 1 95.25 318 ALA A C 1
ATOM 2395 O O . ALA A 1 318 ? -23.516 -24.438 -0.033 1 95.25 318 ALA A O 1
ATOM 2396 N N . GLU A 1 319 ? -25.188 -22.984 0.183 1 96.38 319 GLU A N 1
ATOM 2397 C CA . GLU A 1 319 ? -25.297 -22.781 -1.258 1 96.38 319 GLU A CA 1
ATOM 2398 C C . GLU A 1 319 ? -24.078 -22.047 -1.809 1 96.38 319 GLU A C 1
ATOM 2400 O O . GLU A 1 319 ? -23.641 -22.328 -2.924 1 96.38 319 GLU A O 1
ATOM 2405 N N . GLN A 1 320 ? -23.609 -21.094 -1.07 1 96.19 320 GLN A N 1
ATOM 2406 C CA . GLN A 1 320 ? -22.391 -20.391 -1.469 1 96.19 320 GLN A CA 1
ATOM 2407 C C . GLN A 1 320 ? -21.219 -21.359 -1.561 1 96.19 320 GLN A C 1
ATOM 2409 O O . GLN A 1 320 ? -20.391 -21.234 -2.469 1 96.19 320 GLN A O 1
ATOM 2414 N N . ASP A 1 321 ? -21.125 -22.266 -0.676 1 94.69 321 ASP A N 1
ATOM 2415 C CA . ASP A 1 321 ? -20.062 -23.266 -0.69 1 94.69 321 ASP A CA 1
ATOM 2416 C C . ASP A 1 321 ? -20.109 -24.094 -1.971 1 94.69 321 ASP A C 1
ATOM 2418 O O . ASP A 1 321 ? -19.078 -24.453 -2.523 1 94.69 321 ASP A O 1
ATOM 2422 N N . LYS A 1 322 ? -21.297 -24.391 -2.387 1 94.06 322 LYS A N 1
ATOM 2423 C CA . LYS A 1 322 ? -21.469 -25.141 -3.631 1 94.06 322 LYS A CA 1
ATOM 2424 C C . LYS A 1 322 ? -20.969 -24.328 -4.824 1 94.06 322 LYS A C 1
ATOM 2426 O O . LYS A 1 322 ? -20.312 -24.859 -5.723 1 94.06 322 LYS A O 1
ATOM 2431 N N . ILE A 1 323 ? -21.266 -23.094 -4.766 1 95.25 323 ILE A N 1
ATOM 2432 C CA . ILE A 1 323 ? -20.859 -22.219 -5.867 1 95.25 323 ILE A CA 1
ATOM 2433 C C . ILE A 1 323 ? -19.344 -22.109 -5.91 1 95.25 323 ILE A C 1
ATOM 2435 O O . ILE A 1 323 ? -18.734 -22.344 -6.953 1 95.25 323 ILE A O 1
ATOM 2439 N N . ILE A 1 324 ? -18.734 -21.844 -4.766 1 92.94 324 ILE A N 1
ATOM 2440 C CA . ILE A 1 324 ? -17.312 -21.578 -4.73 1 92.94 324 ILE A CA 1
ATOM 2441 C C . ILE A 1 324 ? -16.547 -22.875 -4.996 1 92.94 324 ILE A C 1
ATOM 2443 O O . ILE A 1 324 ? -15.398 -22.844 -5.465 1 92.94 324 ILE A O 1
ATOM 2447 N N . SER A 1 325 ? -17.141 -24.016 -4.754 1 91.94 325 SER A N 1
ATOM 2448 C CA . SER A 1 325 ? -16.5 -25.297 -5.008 1 91.94 325 SER A CA 1
ATOM 2449 C C . SER A 1 325 ? -16.203 -25.484 -6.492 1 91.94 325 SER A C 1
ATOM 2451 O O . SER A 1 325 ? -15.25 -26.188 -6.855 1 91.94 325 SER A O 1
ATOM 2453 N N . VAL A 1 326 ? -16.984 -24.844 -7.375 1 92 326 VAL A N 1
ATOM 2454 C CA . VAL A 1 326 ? -16.719 -24.875 -8.812 1 92 326 VAL A CA 1
ATOM 2455 C C . VAL A 1 326 ? -15.336 -24.312 -9.109 1 92 326 VAL A C 1
ATOM 2457 O O . VAL A 1 326 ? -14.578 -24.906 -9.883 1 92 326 VAL A O 1
ATOM 2460 N N . ARG A 1 327 ? -15.086 -23.219 -8.445 1 90.94 327 ARG A N 1
ATOM 2461 C CA . ARG A 1 327 ? -13.781 -22.594 -8.609 1 90.94 327 ARG A CA 1
ATOM 2462 C C . ARG A 1 327 ? -12.68 -23.438 -7.996 1 90.94 327 ARG A C 1
ATOM 2464 O O . ARG A 1 327 ? -11.578 -23.531 -8.539 1 90.94 327 ARG A O 1
ATOM 2471 N N . GLN A 1 328 ? -12.945 -24.047 -6.918 1 86.31 328 GLN A N 1
ATOM 2472 C CA . GLN A 1 328 ? -11.969 -24.859 -6.191 1 86.31 328 GLN A CA 1
ATOM 2473 C C . GLN A 1 328 ? -11.617 -26.125 -6.961 1 86.31 328 GLN A C 1
ATOM 2475 O O . GLN A 1 328 ? -10.5 -26.641 -6.852 1 86.31 328 GLN A O 1
ATOM 2480 N N . ASP A 1 329 ? -12.492 -26.609 -7.727 1 90.38 329 ASP A N 1
ATOM 2481 C CA . ASP A 1 329 ? -12.297 -27.844 -8.477 1 90.38 329 ASP A CA 1
ATOM 2482 C C . ASP A 1 329 ? -11.523 -27.594 -9.766 1 90.38 329 ASP A C 1
ATOM 2484 O O . ASP A 1 329 ? -11.117 -28.547 -10.445 1 90.38 329 ASP A O 1
ATOM 2488 N N . MET A 1 330 ? -11.32 -26.359 -10.023 1 90.56 330 MET A N 1
ATOM 2489 C CA . MET A 1 330 ? -10.672 -26 -11.281 1 90.56 330 MET A CA 1
ATOM 2490 C C . MET A 1 330 ? -9.289 -26.625 -11.383 1 90.56 330 MET A C 1
ATOM 2492 O O . MET A 1 330 ? -8.961 -27.266 -12.383 1 90.56 330 MET A O 1
ATOM 2496 N N . LEU A 1 331 ? -8.484 -26.469 -10.367 1 87.75 331 LEU A N 1
ATOM 2497 C CA . LEU A 1 331 ? -7.102 -26.922 -10.445 1 87.75 331 LEU A CA 1
ATOM 2498 C C . LEU A 1 331 ? -7.027 -28.438 -10.539 1 87.75 331 LEU A C 1
ATOM 2500 O O . LEU A 1 331 ? -6.387 -28.984 -11.438 1 87.75 331 LEU A O 1
ATOM 2504 N N . PRO A 1 332 ? -7.734 -29.125 -9.688 1 89.38 332 PRO A N 1
ATOM 2505 C CA . PRO A 1 332 ? -7.762 -30.578 -9.859 1 89.38 332 PRO A CA 1
ATOM 2506 C C . PRO A 1 332 ? -8.242 -31 -11.25 1 89.38 332 PRO A C 1
ATOM 2508 O O . PRO A 1 332 ? -7.711 -31.953 -11.828 1 89.38 332 PRO A O 1
ATOM 2511 N N . ALA A 1 333 ? -9.203 -30.312 -11.711 1 92.25 333 ALA A N 1
ATOM 2512 C CA . ALA A 1 333 ? -9.766 -30.641 -13.023 1 92.25 333 ALA A CA 1
ATOM 2513 C C . ALA A 1 333 ? -8.727 -30.453 -14.125 1 92.25 333 ALA A C 1
ATOM 2515 O O . ALA A 1 333 ? -8.688 -31.234 -15.086 1 92.25 333 ALA A O 1
ATOM 2516 N N . ILE A 1 334 ? -7.91 -29.484 -14.016 1 92.12 334 ILE A N 1
ATOM 2517 C CA . ILE A 1 334 ? -6.961 -29.109 -15.055 1 92.12 334 ILE A CA 1
ATOM 2518 C C . ILE A 1 334 ? -5.699 -29.953 -14.93 1 92.12 334 ILE A C 1
ATOM 2520 O O . ILE A 1 334 ? -5.145 -30.406 -15.938 1 92.12 334 ILE A O 1
ATOM 2524 N N . PHE A 1 335 ? -5.285 -30.266 -13.766 1 88.44 335 PHE A N 1
ATOM 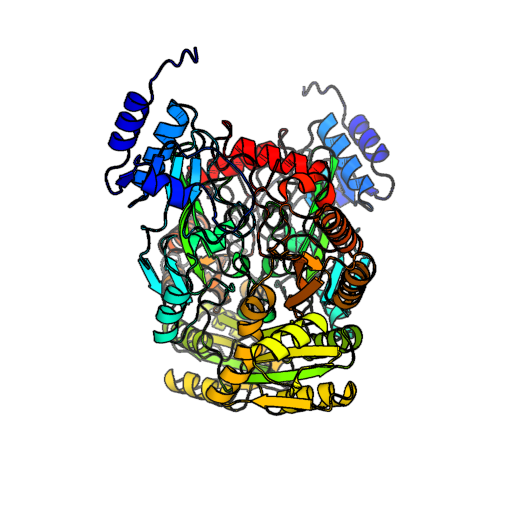2525 C CA . PHE A 1 335 ? -3.969 -30.859 -13.547 1 88.44 335 PHE A CA 1
ATOM 2526 C C . PHE A 1 335 ? -4.039 -32.375 -13.617 1 88.44 335 PHE A C 1
ATOM 2528 O O . PHE A 1 335 ? -3.039 -33.031 -13.898 1 88.44 335 PHE A O 1
ATOM 2535 N N . THR A 1 336 ? -5.199 -32.938 -13.383 1 86.75 336 THR A N 1
ATOM 2536 C CA . THR A 1 336 ? -5.312 -34.406 -13.383 1 86.75 336 THR A CA 1
ATOM 2537 C C . THR A 1 336 ? -5.055 -34.969 -14.773 1 86.75 336 THR A C 1
ATOM 2539 O O . THR A 1 336 ? -5.746 -34.594 -15.734 1 86.75 336 THR A O 1
ATOM 2542 N N . GLY A 1 337 ? -4.051 -35.875 -14.859 1 85.12 337 GLY A N 1
ATOM 2543 C CA . GLY A 1 337 ? -3.771 -36.625 -16.078 1 85.12 337 GLY A CA 1
ATOM 2544 C C . GLY A 1 337 ? -3.012 -35.781 -17.109 1 85.12 337 GLY A C 1
ATOM 2545 O O . GLY A 1 337 ? -2.934 -36.156 -18.281 1 85.12 337 GLY A O 1
ATOM 2546 N N . ARG A 1 338 ? -2.533 -34.625 -16.766 1 90.88 338 ARG A N 1
ATOM 2547 C CA . ARG A 1 338 ? -1.82 -33.75 -17.688 1 90.88 338 ARG A CA 1
ATOM 2548 C C . ARG A 1 338 ? -0.537 -33.219 -17.047 1 90.88 338 ARG A C 1
ATOM 2550 O O . ARG A 1 338 ? -0.456 -33.062 -15.828 1 90.88 338 ARG A O 1
ATOM 2557 N N . SER A 1 339 ? 0.516 -33.062 -17.844 1 91.38 339 SER A N 1
ATOM 2558 C CA . SER A 1 339 ? 1.595 -32.156 -17.484 1 91.38 339 SER A CA 1
ATOM 2559 C C . SER A 1 339 ? 1.177 -30.703 -17.672 1 91.38 339 SER A C 1
ATOM 2561 O O . SER A 1 339 ? 0.334 -30.406 -18.516 1 91.38 339 SER A O 1
ATOM 2563 N N . ALA A 1 340 ? 1.695 -29.875 -16.797 1 92.25 340 ALA A N 1
ATOM 2564 C CA . ALA A 1 340 ? 1.14 -28.516 -16.859 1 92.25 340 ALA A CA 1
ATOM 2565 C C . ALA A 1 340 ? 2.148 -27.484 -16.375 1 92.25 340 ALA A C 1
ATOM 2567 O O . ALA A 1 340 ? 3.025 -27.797 -15.562 1 92.25 340 ALA A O 1
ATOM 2568 N N . VAL A 1 341 ? 2.066 -26.312 -16.906 1 90.81 341 VAL A N 1
ATOM 2569 C CA . VAL A 1 341 ? 2.686 -25.094 -16.391 1 90.81 341 VAL A CA 1
ATOM 2570 C C . VAL A 1 341 ? 1.625 -24.016 -16.203 1 90.81 341 VAL A C 1
ATOM 2572 O O . VAL A 1 341 ? 0.932 -23.641 -17.141 1 90.81 341 VAL A O 1
ATOM 2575 N N . MET A 1 342 ? 1.452 -23.609 -14.992 1 92.38 342 MET A N 1
ATOM 2576 C CA . MET A 1 342 ? 0.51 -22.531 -14.688 1 92.38 342 MET A CA 1
ATOM 2577 C C . MET A 1 342 ? 1.227 -21.188 -14.602 1 92.38 342 MET A C 1
ATOM 2579 O O . MET A 1 342 ? 2.252 -21.062 -13.93 1 92.38 342 MET A O 1
ATOM 2583 N N . GLU A 1 343 ? 0.641 -20.219 -15.219 1 94.31 343 GLU A N 1
ATOM 2584 C CA . GLU A 1 343 ? 1.258 -18.891 -15.219 1 94.31 343 GLU A CA 1
ATOM 2585 C C . GLU A 1 343 ? 0.337 -17.859 -14.578 1 94.31 343 GLU A C 1
ATOM 2587 O O . GLU A 1 343 ? -0.844 -18.125 -14.352 1 94.31 343 GLU A O 1
ATOM 2592 N N . ASP A 1 344 ? 0.941 -16.797 -14.281 1 96.69 344 ASP A N 1
ATOM 2593 C CA . ASP A 1 344 ? 0.298 -15.656 -13.641 1 96.69 344 ASP A CA 1
ATOM 2594 C C . ASP A 1 344 ? 0.592 -14.359 -14.391 1 96.69 344 ASP A C 1
ATOM 2596 O O . ASP A 1 344 ? 1.753 -14.039 -14.648 1 96.69 344 ASP A O 1
ATOM 2600 N N . MET A 1 345 ? -0.421 -13.641 -14.75 1 96.88 345 MET A N 1
ATOM 2601 C CA . MET A 1 345 ? -0.313 -12.344 -15.414 1 96.88 345 MET A CA 1
ATOM 2602 C C . MET A 1 345 ? -1.485 -11.445 -15.039 1 96.88 345 MET A C 1
ATOM 2604 O O . MET A 1 345 ? -2.578 -11.93 -14.75 1 96.88 345 MET A O 1
ATOM 2608 N N . ALA A 1 346 ? -1.23 -10.156 -15.062 1 97.62 346 ALA A N 1
ATOM 2609 C CA . ALA A 1 346 ? -2.305 -9.188 -14.844 1 97.62 346 ALA A CA 1
ATOM 2610 C C . ALA A 1 346 ? -2.297 -8.102 -15.914 1 97.62 346 ALA A C 1
ATOM 2612 O O . ALA A 1 346 ? -1.233 -7.629 -16.312 1 97.62 346 ALA A O 1
ATOM 2613 N N . VAL A 1 347 ? -3.451 -7.758 -16.438 1 97.88 347 VAL A N 1
ATOM 2614 C CA . VAL A 1 347 ? -3.658 -6.672 -17.391 1 97.88 347 VAL A CA 1
ATOM 2615 C C . VAL A 1 347 ? -4.762 -5.746 -16.891 1 97.88 347 VAL A C 1
ATOM 2617 O O . VAL A 1 347 ? -5.512 -6.102 -15.969 1 97.88 347 VAL A O 1
ATOM 2620 N N . PRO A 1 348 ? -4.773 -4.449 -17.391 1 96.94 348 PRO A N 1
ATOM 2621 C CA . PRO A 1 348 ? -5.996 -3.693 -17.109 1 96.94 348 PRO A CA 1
ATOM 2622 C C . PRO A 1 348 ? -7.266 -4.492 -17.406 1 96.94 348 PRO A C 1
ATOM 2624 O O . PRO A 1 348 ? -7.316 -5.238 -18.391 1 96.94 348 PRO A O 1
ATOM 2627 N N . THR A 1 349 ? -8.25 -4.383 -16.562 1 95.31 349 THR A N 1
ATOM 2628 C CA . THR A 1 349 ? -9.414 -5.254 -16.609 1 95.31 349 THR A CA 1
ATOM 2629 C C . THR A 1 349 ? -10.086 -5.176 -17.984 1 95.31 349 THR A C 1
ATOM 2631 O O . THR A 1 349 ? -10.625 -6.168 -18.469 1 95.31 349 THR A O 1
ATOM 2634 N N . SER A 1 350 ? -10.008 -4.027 -18.641 1 95.69 350 SER A N 1
ATOM 2635 C CA . SER A 1 350 ? -10.641 -3.834 -19.938 1 95.69 350 SER A CA 1
ATOM 2636 C C . SER A 1 350 ? -9.914 -4.621 -21.031 1 95.69 350 SER A C 1
ATOM 2638 O O . SER A 1 350 ? -10.445 -4.797 -22.125 1 95.69 350 SER A O 1
ATOM 2640 N N . ARG A 1 351 ? -8.703 -5.094 -20.734 1 97 351 ARG A N 1
ATOM 2641 C CA . ARG A 1 351 ? -7.902 -5.789 -21.734 1 97 351 ARG A CA 1
ATOM 2642 C C . ARG A 1 351 ? -7.914 -7.297 -21.484 1 97 351 ARG A C 1
ATOM 2644 O O . ARG A 1 351 ? -7.324 -8.055 -22.266 1 97 351 ARG A O 1
ATOM 2651 N N . MET A 1 352 ? -8.602 -7.754 -20.484 1 96.44 352 MET A N 1
ATOM 2652 C CA . MET A 1 352 ? -8.586 -9.156 -20.078 1 96.44 352 MET A CA 1
ATOM 2653 C C . MET A 1 352 ? -9.102 -10.055 -21.188 1 96.44 352 MET A C 1
ATOM 2655 O O . MET A 1 352 ? -8.492 -11.078 -21.5 1 96.44 352 MET A O 1
ATOM 2659 N N . ALA A 1 353 ? -10.266 -9.641 -21.812 1 96.31 353 ALA A N 1
ATOM 2660 C CA . ALA A 1 353 ? -10.875 -10.461 -22.844 1 96.31 353 ALA A CA 1
ATOM 2661 C C . ALA A 1 353 ? -9.945 -10.617 -24.047 1 96.31 353 ALA A C 1
ATOM 2663 O O . ALA A 1 353 ? -9.844 -11.703 -24.625 1 96.31 353 ALA A O 1
ATOM 2664 N N . GLU A 1 354 ? -9.289 -9.547 -24.391 1 97.12 354 GLU A N 1
ATOM 2665 C CA . GLU A 1 354 ? -8.336 -9.594 -25.484 1 97.12 354 GLU A CA 1
ATOM 2666 C C . GLU A 1 354 ? -7.195 -10.562 -25.188 1 97.12 354 GLU A C 1
ATOM 2668 O O . GLU A 1 354 ? -6.777 -11.32 -26.078 1 97.12 354 GLU A O 1
ATOM 2673 N N . LEU A 1 355 ? -6.676 -10.547 -24.016 1 97.56 355 LEU A N 1
ATOM 2674 C CA . LEU A 1 355 ? -5.605 -11.469 -23.641 1 97.56 355 LEU A CA 1
ATOM 2675 C C . LEU A 1 355 ? -6.09 -12.914 -23.688 1 97.56 355 LEU A C 1
ATOM 2677 O O . LEU A 1 355 ? -5.391 -13.789 -24.203 1 97.56 355 LEU A O 1
ATOM 2681 N N . VAL A 1 356 ? -7.281 -13.172 -23.188 1 96.5 356 VAL A N 1
ATOM 2682 C CA . VAL A 1 356 ? -7.824 -14.523 -23.172 1 96.5 356 VAL A CA 1
ATOM 2683 C C . VAL A 1 356 ? -8.031 -15.023 -24.594 1 96.5 356 VAL A C 1
ATOM 2685 O O . VAL A 1 356 ? -7.773 -16.188 -24.906 1 96.5 356 VAL A O 1
ATOM 2688 N N . ASP A 1 357 ? -8.492 -14.133 -25.453 1 95.62 357 ASP A N 1
ATOM 2689 C CA . ASP A 1 357 ? -8.648 -14.492 -26.859 1 95.62 357 ASP A CA 1
ATOM 2690 C C . ASP A 1 357 ? -7.32 -14.914 -27.484 1 95.62 357 ASP A C 1
ATOM 2692 O O . ASP A 1 357 ? -7.25 -15.898 -28.203 1 95.62 357 ASP A O 1
ATOM 2696 N N . THR A 1 358 ? -6.344 -14.125 -27.219 1 96.62 358 THR A N 1
ATOM 2697 C CA . THR A 1 358 ? -5.012 -14.445 -27.719 1 96.62 358 THR A CA 1
ATOM 2698 C C . THR A 1 358 ? -4.559 -15.812 -27.219 1 96.62 358 THR A C 1
ATOM 2700 O O . THR A 1 358 ? -4 -16.609 -27.969 1 96.62 358 THR A O 1
ATOM 2703 N N . ILE A 1 359 ? -4.773 -16.109 -25.969 1 96.5 359 ILE A N 1
ATOM 2704 C CA . ILE A 1 359 ? -4.359 -17.359 -25.344 1 96.5 359 ILE A CA 1
ATOM 2705 C C . ILE A 1 359 ? -5.113 -18.531 -25.969 1 96.5 359 ILE A C 1
ATOM 2707 O O . ILE A 1 359 ? -4.523 -19.578 -26.266 1 96.5 359 ILE A O 1
ATOM 2711 N N . GLN A 1 360 ? -6.391 -18.328 -26.203 1 92.62 360 GLN A N 1
ATOM 2712 C CA . GLN A 1 360 ? -7.195 -19.359 -26.828 1 92.62 360 GLN A CA 1
ATOM 2713 C C . GLN A 1 360 ? -6.719 -19.656 -28.25 1 92.62 360 GLN A C 1
ATOM 2715 O O . GLN A 1 360 ? -6.738 -20.797 -28.688 1 92.62 360 GLN A O 1
ATOM 2720 N N . ALA A 1 361 ? -6.332 -18.625 -28.906 1 95.25 361 ALA A N 1
ATOM 2721 C CA . ALA A 1 361 ? -5.824 -18.766 -30.266 1 95.25 361 ALA A CA 1
ATOM 2722 C C . ALA A 1 361 ? -4.562 -19.641 -30.297 1 95.25 361 ALA A C 1
ATOM 2724 O O . ALA A 1 361 ? -4.305 -20.344 -31.266 1 95.25 361 ALA A O 1
ATOM 2725 N N . PHE A 1 362 ? -3.752 -19.625 -29.219 1 95.62 362 PHE A N 1
ATOM 2726 C CA . PHE A 1 362 ? -2.566 -20.469 -29.125 1 95.62 362 PHE A CA 1
ATOM 2727 C C . PHE A 1 362 ? -2.953 -21.938 -29.094 1 95.62 362 PHE A C 1
ATOM 2729 O O . PHE A 1 362 ? -2.252 -22.781 -29.656 1 95.62 362 PHE A O 1
ATOM 2736 N N . SER A 1 363 ? -4.051 -22.266 -28.422 1 90.06 363 SER A N 1
ATOM 2737 C CA . SER A 1 363 ? -4.527 -23.641 -28.391 1 90.06 363 SER A CA 1
ATOM 2738 C C . SER A 1 363 ? -4.883 -24.141 -29.781 1 90.06 363 SER A C 1
ATOM 2740 O O . SER A 1 363 ? -4.719 -25.328 -30.094 1 90.06 363 SER A O 1
ATOM 2742 N N . ASP A 1 364 ? -5.367 -23.266 -30.578 1 91.69 364 ASP A N 1
ATOM 2743 C CA . ASP A 1 364 ? -5.703 -23.609 -31.953 1 91.69 364 ASP A CA 1
ATOM 2744 C C . ASP A 1 364 ? -4.441 -23.812 -32.781 1 91.69 364 ASP A C 1
ATOM 2746 O O . ASP A 1 364 ? -4.375 -24.719 -33.625 1 91.69 364 ASP A O 1
ATOM 2750 N N . LYS A 1 365 ? -3.502 -23 -32.562 1 96.12 365 LYS A N 1
ATOM 2751 C CA . LYS A 1 365 ? -2.258 -23 -33.312 1 96.12 365 LYS A CA 1
ATOM 2752 C C . LYS A 1 365 ? -1.393 -24.203 -32.969 1 96.12 365 LYS A C 1
ATOM 2754 O O . LYS A 1 365 ? -0.686 -24.75 -33.812 1 96.12 365 LYS A O 1
ATOM 2759 N N . TYR A 1 366 ? -1.438 -24.594 -31.719 1 96.81 366 TYR A N 1
ATOM 2760 C CA . TYR A 1 366 ? -0.654 -25.719 -31.234 1 96.81 366 TYR A CA 1
ATOM 2761 C C . TYR A 1 366 ? -1.561 -26.797 -30.656 1 96.81 366 TYR A C 1
ATOM 2763 O O . TYR A 1 366 ? -1.75 -26.891 -29.438 1 96.81 366 TYR A O 1
ATOM 2771 N N . PRO A 1 367 ? -2.01 -27.75 -31.469 1 93.31 367 PRO A N 1
ATOM 2772 C CA . PRO A 1 367 ? -3.043 -28.703 -31.078 1 93.31 367 PRO A CA 1
ATOM 2773 C C . PRO A 1 367 ? -2.568 -29.672 -30 1 93.31 367 PRO A C 1
ATOM 2775 O O . PRO A 1 367 ? -3.387 -30.328 -29.344 1 93.31 367 PRO A O 1
ATOM 2778 N N . GLU A 1 368 ? -1.298 -29.766 -29.844 1 94.19 368 GLU A N 1
ATOM 2779 C CA . GLU A 1 368 ? -0.777 -30.656 -28.812 1 94.19 368 GLU A CA 1
ATOM 2780 C C . GLU A 1 368 ? -0.917 -30.031 -27.422 1 94.19 368 GLU A C 1
ATOM 2782 O O . GLU A 1 368 ? -0.747 -30.719 -26.406 1 94.19 368 GLU A O 1
ATOM 2787 N N . LEU A 1 369 ? -1.258 -28.766 -27.406 1 95.88 369 LEU A N 1
ATOM 2788 C CA . LEU A 1 369 ? -1.442 -28.062 -26.141 1 95.88 369 LEU A CA 1
ATOM 2789 C C . LEU A 1 369 ? -2.922 -27.812 -25.859 1 95.88 369 LEU A C 1
ATOM 2791 O O . LEU A 1 369 ? -3.705 -27.609 -26.797 1 95.88 369 LEU A O 1
ATOM 2795 N N . GLU A 1 370 ? -3.275 -27.953 -24.656 1 94.62 370 GLU A N 1
ATOM 2796 C CA . GLU A 1 370 ? -4.547 -27.453 -24.141 1 94.62 370 GLU A CA 1
ATOM 2797 C C . GLU A 1 370 ? -4.328 -26.359 -23.094 1 94.62 370 GLU A C 1
ATOM 2799 O O . GLU A 1 370 ? -3.635 -26.578 -22.094 1 94.62 370 GLU A O 1
ATOM 2804 N N . ILE A 1 371 ? -4.914 -25.234 -23.328 1 96.94 371 ILE A N 1
ATOM 2805 C CA . ILE A 1 371 ? -4.684 -24.125 -22.422 1 96.94 371 ILE A CA 1
ATOM 2806 C C . ILE A 1 371 ? -5.992 -23.734 -21.75 1 96.94 371 ILE A C 1
ATOM 2808 O O . ILE A 1 371 ? -7.008 -23.531 -22.406 1 96.94 371 ILE A O 1
ATOM 2812 N N . PHE A 1 372 ? -5.965 -23.688 -20.438 1 96.56 372 PHE A N 1
ATOM 2813 C CA . PHE A 1 372 ? -7.09 -23.312 -19.594 1 96.56 372 PHE A CA 1
ATOM 2814 C C . PHE A 1 372 ? -6.832 -21.984 -18.906 1 96.56 372 PHE A C 1
ATOM 2816 O O . PHE A 1 372 ? -5.754 -21.766 -18.344 1 96.56 372 PHE A O 1
ATOM 2823 N N . THR A 1 373 ? -7.801 -21.062 -18.953 1 96.81 373 THR A N 1
ATOM 2824 C CA . THR A 1 373 ? -7.578 -19.734 -18.359 1 96.81 373 THR A CA 1
ATOM 2825 C C . THR A 1 373 ? -8.68 -19.406 -17.359 1 96.81 373 THR A C 1
ATOM 2827 O O . THR A 1 373 ? -9.867 -19.469 -17.688 1 96.81 373 THR A O 1
ATOM 2830 N N . ALA A 1 374 ? -8.305 -19.141 -16.172 1 96.12 374 ALA A N 1
ATOM 2831 C CA . ALA A 1 374 ? -9.133 -18.609 -15.094 1 96.12 374 ALA A CA 1
ATOM 2832 C C . ALA A 1 374 ? -8.406 -17.5 -14.344 1 96.12 374 ALA A C 1
ATOM 2834 O O . ALA A 1 374 ? -7.207 -17.281 -14.547 1 96.12 374 ALA A O 1
ATOM 2835 N N . GLY A 1 375 ? -9.109 -16.766 -13.555 1 95.69 375 GLY A N 1
ATOM 2836 C CA . GLY A 1 375 ? -8.406 -15.734 -12.805 1 95.69 375 GLY A CA 1
ATOM 2837 C C . GLY A 1 375 ? -9.336 -14.789 -12.07 1 95.69 375 GLY A C 1
ATOM 2838 O O . GLY A 1 375 ? -10.547 -15.016 -12.023 1 95.69 375 GLY A O 1
ATOM 2839 N N . HIS A 1 376 ? -8.688 -13.82 -11.438 1 96.25 376 HIS A N 1
ATOM 2840 C CA . HIS A 1 376 ? -9.367 -12.75 -10.711 1 96.25 376 HIS A CA 1
ATOM 2841 C C . HIS A 1 376 ? -9.781 -11.625 -11.648 1 96.25 376 HIS A C 1
ATOM 2843 O O . HIS A 1 376 ? -9.031 -10.656 -11.836 1 96.25 376 HIS A O 1
ATOM 2849 N N . ALA A 1 377 ? -11.016 -11.727 -12.125 1 96.38 377 ALA A N 1
ATOM 2850 C CA . ALA A 1 377 ? -11.492 -10.797 -13.141 1 96.38 377 ALA A CA 1
ATOM 2851 C C . ALA A 1 377 ? -11.586 -9.375 -12.586 1 96.38 377 ALA A C 1
ATOM 2853 O O . ALA A 1 377 ? -11.453 -8.398 -13.328 1 96.38 377 ALA A O 1
ATOM 2854 N N . GLY A 1 378 ? -11.758 -9.289 -11.289 1 94.62 378 GLY A N 1
ATOM 2855 C CA . GLY A 1 378 ? -11.93 -7.984 -10.664 1 94.62 378 GLY A CA 1
ATOM 2856 C C . GLY A 1 378 ? -10.664 -7.141 -10.688 1 94.62 378 GLY A C 1
ATOM 2857 O O . GLY A 1 378 ? -10.734 -5.918 -10.547 1 94.62 378 GLY A O 1
ATOM 2858 N N . ASP A 1 379 ? -9.555 -7.758 -10.828 1 94.19 379 ASP A N 1
ATOM 2859 C CA . ASP A 1 379 ? -8.312 -6.992 -10.844 1 94.19 379 ASP A CA 1
ATOM 2860 C C . ASP A 1 379 ? -7.457 -7.355 -12.055 1 94.19 379 ASP A C 1
ATOM 2862 O O . ASP A 1 379 ? -6.266 -7.035 -12.094 1 94.19 379 ASP A O 1
ATOM 2866 N N . GLY A 1 380 ? -8.016 -8.055 -12.977 1 96.06 380 GLY A N 1
ATOM 2867 C CA . GLY A 1 380 ? -7.352 -8.336 -14.242 1 96.06 380 GLY A CA 1
ATOM 2868 C C . GLY A 1 380 ? -6.242 -9.367 -14.117 1 96.06 380 GLY A C 1
ATOM 2869 O O . GLY A 1 380 ? -5.371 -9.453 -14.984 1 96.06 380 GLY A O 1
ATOM 2870 N N . ASN A 1 381 ? -6.215 -10.148 -13.094 1 97.44 381 ASN A N 1
ATOM 2871 C CA . ASN A 1 381 ? -5.191 -11.148 -12.836 1 97.44 381 ASN A CA 1
ATOM 2872 C C . ASN A 1 381 ? -5.602 -12.523 -13.359 1 97.44 381 ASN A C 1
ATOM 2874 O O . ASN A 1 381 ? -6.566 -13.117 -12.867 1 97.44 381 ASN A O 1
ATOM 2878 N N . LEU A 1 382 ? -4.91 -13.055 -14.352 1 97.25 382 LEU A N 1
ATOM 2879 C CA . LEU A 1 382 ? -5.25 -14.297 -15.039 1 97.25 382 LEU A CA 1
ATOM 2880 C C . LEU A 1 382 ? -4.191 -15.359 -14.789 1 97.25 382 LEU A C 1
ATOM 2882 O O . LEU A 1 382 ? -3.012 -15.047 -14.633 1 97.25 382 LEU A O 1
ATOM 2886 N N . HIS A 1 383 ? -4.648 -16.547 -14.781 1 96.56 383 HIS A N 1
ATOM 2887 C CA . HIS A 1 383 ? -3.801 -17.719 -14.578 1 96.56 383 HIS A CA 1
ATOM 2888 C C . HIS A 1 383 ? -3.961 -18.719 -15.719 1 96.56 383 HIS A C 1
ATOM 2890 O O . HIS A 1 383 ? -4.586 -19.766 -15.547 1 96.56 383 HIS A O 1
ATOM 2896 N N . PRO A 1 384 ? -3.389 -18.469 -16.844 1 97 384 PRO A N 1
ATOM 2897 C CA . PRO A 1 384 ? -3.395 -19.5 -17.891 1 97 384 PRO A CA 1
ATOM 2898 C C . PRO A 1 384 ? -2.547 -20.719 -17.531 1 97 384 PRO A C 1
ATOM 2900 O O . PRO A 1 384 ? -1.438 -20.562 -17.016 1 97 384 PRO A O 1
ATOM 2903 N N . THR A 1 385 ? -3.07 -21.828 -17.734 1 96 385 THR A N 1
ATOM 2904 C CA . THR A 1 385 ? -2.373 -23.094 -17.547 1 96 385 THR A CA 1
ATOM 2905 C C . THR A 1 385 ? -2.184 -23.828 -18.859 1 96 385 THR A C 1
ATOM 2907 O O . THR A 1 385 ? -3.156 -24.25 -19.5 1 96 385 THR A O 1
ATOM 2910 N N . VAL A 1 386 ? -0.931 -23.938 -19.266 1 96.12 386 VAL A N 1
ATOM 2911 C CA . VAL A 1 386 ? -0.585 -24.688 -20.469 1 96.12 386 VAL A CA 1
ATOM 2912 C C . VAL A 1 386 ? -0.365 -26.156 -20.125 1 96.12 386 VAL A C 1
ATOM 2914 O O . VAL A 1 386 ? 0.476 -26.484 -19.281 1 96.12 386 VAL A O 1
ATOM 2917 N N . THR A 1 387 ? -1.16 -27 -20.781 1 95.25 387 THR A N 1
ATOM 2918 C CA . THR A 1 387 ? -1.069 -28.422 -20.469 1 95.25 387 THR A CA 1
ATOM 2919 C C . THR A 1 387 ? -0.726 -29.234 -21.734 1 95.25 387 THR A C 1
ATOM 2921 O O . THR A 1 387 ? -0.914 -28.75 -22.844 1 95.25 387 THR A O 1
ATOM 2924 N N . TRP A 1 388 ? -0.145 -30.359 -21.531 1 95 388 TRP A N 1
ATOM 2925 C CA . TRP A 1 388 ? 0.159 -31.328 -22.578 1 95 388 TRP A CA 1
ATOM 2926 C C . TRP A 1 388 ? 0.115 -32.75 -22.047 1 95 388 TRP A C 1
ATOM 2928 O O . TRP A 1 388 ? -0.083 -32.969 -20.844 1 95 388 TRP A O 1
ATOM 2938 N N . SER A 1 389 ? 0.218 -33.688 -22.922 1 93.25 389 SER A N 1
ATOM 2939 C CA . SER A 1 389 ? 0.092 -35.094 -22.547 1 93.25 389 SER A CA 1
ATOM 2940 C C . SER A 1 389 ? 1.169 -35.5 -21.547 1 93.25 389 SER A C 1
ATOM 2942 O O . SER A 1 389 ? 2.34 -35.156 -21.719 1 93.25 389 SER A O 1
ATOM 2944 N N . LYS A 1 390 ? 0.763 -36.219 -20.5 1 90.31 390 LYS A N 1
ATOM 2945 C CA . LYS A 1 390 ? 1.691 -36.719 -19.5 1 90.31 390 LYS A CA 1
ATOM 2946 C C . LYS A 1 390 ? 2.641 -37.75 -20.109 1 90.31 390 LYS A C 1
ATOM 2948 O O . LYS A 1 390 ? 3.695 -38.031 -19.531 1 90.31 390 LYS A O 1
ATOM 2953 N N . ASP A 1 391 ? 2.26 -38.281 -21.156 1 89.81 391 ASP A N 1
ATOM 2954 C CA . ASP A 1 391 ? 3.047 -39.312 -21.812 1 89.81 391 ASP A CA 1
ATOM 2955 C C . ASP A 1 391 ? 4.223 -38.719 -22.578 1 89.81 391 ASP A C 1
ATOM 2957 O O . ASP A 1 391 ? 5.133 -39.438 -23 1 89.81 391 ASP A O 1
ATOM 2961 N N . ALA A 1 392 ? 4.09 -37.438 -22.703 1 87.88 392 ALA A N 1
ATOM 2962 C CA . ALA A 1 392 ? 5.207 -36.781 -23.375 1 87.88 392 ALA A CA 1
ATOM 2963 C C . ALA A 1 392 ? 6.488 -36.875 -22.562 1 87.88 392 ALA A C 1
ATOM 2965 O O . ALA A 1 392 ? 6.484 -36.656 -21.344 1 87.88 392 ALA A O 1
ATOM 2966 N N . LYS A 1 393 ? 7.57 -37.375 -23.047 1 83.12 393 LYS A N 1
ATOM 2967 C CA . LYS A 1 393 ? 8.852 -37.562 -22.375 1 83.12 393 LYS A CA 1
ATOM 2968 C C . LYS A 1 393 ? 9.469 -36.25 -21.938 1 83.12 393 LYS A C 1
ATOM 2970 O O . LYS A 1 393 ? 10.109 -36.156 -20.891 1 83.12 393 LYS A O 1
ATOM 2975 N N . GLU A 1 394 ? 9.258 -35.281 -22.812 1 87.31 394 GLU A N 1
ATOM 2976 C CA . GLU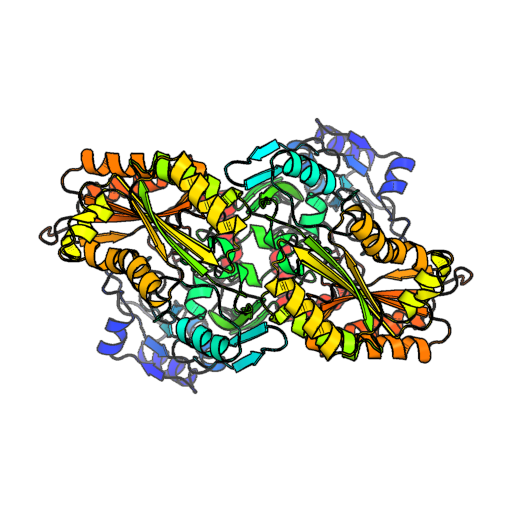 A 1 394 ? 9.789 -33.938 -22.562 1 87.31 394 GLU A CA 1
ATOM 2977 C C . GLU A 1 394 ? 8.719 -32.875 -22.781 1 87.31 394 GLU A C 1
ATOM 2979 O O . GLU A 1 394 ? 7.73 -33.094 -23.484 1 87.31 394 GLU A O 1
ATOM 2984 N N . MET A 1 395 ? 8.883 -31.75 -22.141 1 89 395 MET A N 1
ATOM 2985 C CA . MET A 1 395 ? 7.996 -30.609 -22.375 1 89 395 MET A CA 1
ATOM 2986 C C . MET A 1 395 ? 8.07 -30.156 -23.828 1 89 395 MET A C 1
ATOM 2988 O O . MET A 1 395 ? 9.156 -29.906 -24.359 1 89 395 MET A O 1
ATOM 2992 N N . PRO A 1 396 ? 7.008 -30.078 -24.5 1 93.19 396 PRO A N 1
ATOM 2993 C CA . PRO A 1 396 ? 7.016 -29.625 -25.891 1 93.19 396 PRO A CA 1
ATOM 2994 C C . PRO A 1 396 ? 7.59 -28.219 -26.047 1 93.19 396 PRO A C 1
ATOM 2996 O O . PRO A 1 396 ? 7.348 -27.344 -25.203 1 93.19 396 PRO A O 1
ATOM 2999 N N . GLU A 1 397 ? 8.312 -28.031 -27.078 1 94 397 GLU A N 1
ATOM 3000 C CA . GLU A 1 397 ? 8.898 -26.719 -27.375 1 94 397 GLU A CA 1
ATOM 3001 C C . GLU A 1 397 ? 7.828 -25.656 -27.5 1 94 397 GLU A C 1
ATOM 3003 O O . GLU A 1 397 ? 8.062 -24.484 -27.188 1 94 397 GLU A O 1
ATOM 3008 N N . SER A 1 398 ? 6.656 -26.078 -27.969 1 95.88 398 SER A N 1
ATOM 3009 C CA . SER A 1 398 ? 5.547 -25.156 -28.156 1 95.88 398 SER A CA 1
ATOM 3010 C C . SER A 1 398 ? 5.141 -24.5 -26.844 1 95.88 398 SER A C 1
ATOM 3012 O O . SER A 1 398 ? 4.609 -23.391 -26.828 1 95.88 398 SER A O 1
ATOM 3014 N N . VAL A 1 399 ? 5.391 -25.172 -25.734 1 95.69 399 VAL A N 1
ATOM 3015 C CA . VAL A 1 399 ? 5.07 -24.609 -24.422 1 95.69 399 VAL A CA 1
ATOM 3016 C C . VAL A 1 399 ? 5.859 -23.312 -24.219 1 95.69 399 VAL A C 1
ATOM 3018 O O . VAL A 1 399 ? 5.289 -22.281 -23.875 1 95.69 399 VAL A O 1
ATOM 3021 N N . ASN A 1 400 ? 7.117 -23.344 -24.516 1 94.56 400 ASN A N 1
ATOM 3022 C CA . ASN A 1 400 ? 7.973 -22.172 -24.359 1 94.56 400 ASN A CA 1
ATOM 3023 C C . ASN A 1 400 ? 7.562 -21.047 -25.297 1 94.56 400 ASN A C 1
ATOM 3025 O O . ASN A 1 400 ? 7.598 -19.875 -24.938 1 94.56 400 ASN A O 1
ATOM 3029 N N . ILE A 1 401 ? 7.289 -21.422 -26.5 1 96.62 401 ILE A N 1
ATOM 3030 C CA . ILE A 1 401 ? 6.879 -20.422 -27.5 1 96.62 401 ILE A CA 1
ATOM 3031 C C . ILE A 1 401 ? 5.613 -19.719 -27.031 1 96.62 401 ILE A C 1
ATOM 3033 O O . ILE A 1 401 ? 5.543 -18.484 -27.047 1 96.62 401 ILE A O 1
ATOM 3037 N N . VAL A 1 402 ? 4.641 -20.5 -26.578 1 97.25 402 VAL A N 1
ATOM 3038 C CA . VAL A 1 402 ? 3.352 -19.953 -26.156 1 97.25 402 VAL A CA 1
ATOM 3039 C C . VAL A 1 402 ? 3.535 -19.078 -24.906 1 97.25 402 VAL A C 1
ATOM 3041 O O . VAL A 1 402 ? 2.934 -18.016 -24.797 1 97.25 402 VAL A O 1
ATOM 3044 N N . LEU A 1 403 ? 4.328 -19.516 -24 1 96.56 403 LEU A N 1
ATOM 3045 C CA . LEU A 1 403 ? 4.598 -18.734 -22.797 1 96.56 403 LEU A CA 1
ATOM 3046 C C . LEU A 1 403 ? 5.227 -17.391 -23.156 1 96.56 403 LEU A C 1
ATOM 3048 O O . LEU A 1 403 ? 4.816 -16.344 -22.625 1 96.56 403 LEU A O 1
ATOM 3052 N N . HIS A 1 404 ? 6.188 -17.406 -24 1 97.38 404 HIS A N 1
ATOM 3053 C CA . HIS A 1 404 ? 6.848 -16.188 -24.453 1 97.38 404 HIS A CA 1
ATOM 3054 C C . HIS A 1 404 ? 5.852 -15.234 -25.094 1 97.38 404 HIS A C 1
ATOM 3056 O O . HIS A 1 404 ? 5.855 -14.039 -24.797 1 97.38 404 HIS A O 1
ATOM 3062 N N . GLU A 1 405 ? 5.043 -15.734 -25.953 1 97.31 405 GLU A N 1
ATOM 3063 C CA . GLU A 1 405 ? 4.074 -14.906 -26.656 1 97.31 405 GLU A CA 1
ATOM 3064 C C . GLU A 1 405 ? 3.016 -14.359 -25.703 1 97.31 405 GLU A C 1
ATOM 3066 O O . GLU A 1 405 ? 2.592 -13.211 -25.844 1 97.31 405 GLU A O 1
ATOM 3071 N N . MET A 1 406 ? 2.613 -15.195 -24.781 1 97.19 406 MET A N 1
ATOM 3072 C CA . MET A 1 406 ? 1.622 -14.781 -23.797 1 97.19 406 MET A CA 1
ATOM 3073 C C . MET A 1 406 ? 2.156 -13.641 -22.938 1 97.19 406 MET A C 1
ATOM 3075 O O . MET A 1 406 ? 1.448 -12.664 -22.688 1 97.19 406 MET A O 1
ATOM 3079 N N . PHE A 1 407 ? 3.373 -13.773 -22.484 1 97.69 407 PHE A N 1
ATOM 3080 C CA . PHE A 1 407 ? 3.996 -12.742 -21.672 1 97.69 407 PHE A CA 1
ATOM 3081 C C . PHE A 1 407 ? 4.168 -11.453 -22.453 1 97.69 407 PHE A C 1
ATOM 3083 O O . PHE A 1 407 ? 3.865 -10.367 -21.953 1 97.69 407 PHE A O 1
ATOM 3090 N N . THR A 1 408 ? 4.602 -11.562 -23.688 1 98 408 THR A N 1
ATOM 3091 C CA . THR A 1 408 ? 4.766 -10.398 -24.547 1 98 408 THR A CA 1
ATOM 3092 C C . THR A 1 408 ? 3.436 -9.688 -24.766 1 98 408 THR A C 1
ATOM 3094 O O . THR A 1 408 ? 3.369 -8.453 -24.703 1 98 408 THR A O 1
ATOM 3097 N N . LYS A 1 409 ? 2.418 -10.453 -24.984 1 98.19 409 LYS A N 1
ATOM 3098 C CA . LYS A 1 409 ? 1.094 -9.875 -25.203 1 98.19 409 LYS A CA 1
ATOM 3099 C C . LYS A 1 409 ? 0.596 -9.156 -23.953 1 98.19 409 LYS A C 1
ATOM 3101 O O . LYS A 1 409 ? 0.021 -8.062 -24.047 1 98.19 409 LYS A O 1
ATOM 3106 N N . ALA A 1 410 ? 0.753 -9.797 -22.781 1 98.12 410 ALA A N 1
ATOM 3107 C CA . ALA A 1 410 ? 0.342 -9.172 -21.516 1 98.12 410 ALA A CA 1
ATOM 3108 C C . ALA A 1 410 ? 1.021 -7.816 -21.344 1 98.12 410 ALA A C 1
ATOM 3110 O O . ALA A 1 410 ? 0.377 -6.84 -20.953 1 98.12 410 ALA A O 1
ATOM 3111 N N . LEU A 1 411 ? 2.297 -7.738 -21.625 1 98.06 411 LEU A N 1
ATOM 3112 C CA . LEU A 1 411 ? 3.053 -6.496 -21.5 1 98.06 411 LEU A CA 1
ATOM 3113 C C . LEU A 1 411 ? 2.592 -5.469 -22.531 1 98.06 411 LEU A C 1
ATOM 3115 O O . LEU A 1 411 ? 2.473 -4.281 -22.219 1 98.06 411 LEU A O 1
ATOM 3119 N N . GLU A 1 412 ? 2.32 -5.945 -23.75 1 97.94 412 GLU A N 1
ATOM 3120 C CA . GLU A 1 412 ? 1.805 -5.07 -24.797 1 97.94 412 GLU A CA 1
ATOM 3121 C C . GLU A 1 412 ? 0.489 -4.422 -24.375 1 97.94 412 GLU A C 1
ATOM 3123 O O . GLU A 1 412 ? 0.211 -3.277 -24.734 1 97.94 412 GLU A O 1
ATOM 3128 N N . LEU A 1 413 ? -0.242 -5.152 -23.625 1 97.75 413 LEU A N 1
ATOM 3129 C CA . LEU A 1 413 ? -1.562 -4.688 -23.203 1 97.75 413 LEU A CA 1
ATOM 3130 C C . LEU A 1 413 ? -1.462 -3.807 -21.969 1 97.75 413 LEU A C 1
ATOM 3132 O O . LEU A 1 413 ? -2.482 -3.414 -21.391 1 97.75 413 LEU A O 1
ATOM 3136 N N . GLY A 1 414 ? -0.295 -3.459 -21.547 1 96.5 414 GLY A N 1
ATOM 3137 C CA . GLY A 1 414 ? -0.092 -2.57 -20.422 1 96.5 414 GLY A CA 1
ATOM 3138 C C . GLY A 1 414 ? -0.139 -3.287 -19.078 1 96.5 414 GLY A C 1
ATOM 3139 O O . GLY A 1 414 ? -0.436 -2.674 -18.047 1 96.5 414 GLY A O 1
ATOM 3140 N N . GLY A 1 415 ? 0.111 -4.613 -19.109 1 97.69 415 GLY A N 1
ATOM 3141 C CA . GLY A 1 415 ? 0.019 -5.398 -17.891 1 97.69 415 GLY A CA 1
ATOM 3142 C C . GLY A 1 415 ? 1.373 -5.789 -17.328 1 97.69 415 GLY A C 1
ATOM 3143 O O . GLY A 1 415 ? 2.365 -5.094 -17.547 1 97.69 415 GLY A O 1
ATOM 3144 N N . THR A 1 416 ? 1.366 -6.77 -16.438 1 98 416 THR A N 1
ATOM 3145 C CA . THR A 1 416 ? 2.52 -7.391 -15.789 1 98 416 THR A CA 1
ATOM 3146 C C . THR A 1 416 ? 2.463 -8.906 -15.93 1 98 416 THR A C 1
ATOM 3148 O O . THR A 1 416 ? 1.379 -9.492 -16 1 98 416 THR A O 1
ATOM 3151 N N . ILE A 1 417 ? 3.652 -9.523 -15.969 1 97.75 417 ILE A N 1
ATOM 3152 C CA . ILE A 1 417 ? 3.658 -10.969 -16.172 1 97.75 417 ILE A CA 1
ATOM 3153 C C . ILE A 1 417 ? 3.721 -11.68 -14.82 1 97.75 417 ILE A C 1
ATOM 3155 O O . ILE A 1 417 ? 3.961 -12.883 -14.75 1 97.75 417 ILE A O 1
ATOM 3159 N N . SER A 1 418 ? 3.566 -10.945 -13.727 1 97.19 418 SER A N 1
ATOM 3160 C CA . SER A 1 418 ? 3.338 -11.492 -12.391 1 97.19 418 SER A CA 1
ATOM 3161 C C . SER A 1 418 ? 2.406 -10.602 -11.578 1 97.19 418 SER A C 1
ATOM 3163 O O . SER A 1 418 ? 2.816 -9.539 -11.102 1 97.19 418 SER A O 1
ATOM 3165 N N . GLY A 1 419 ? 1.242 -11.07 -11.367 1 96 419 GLY A N 1
ATOM 3166 C CA . GLY A 1 419 ? 0.281 -10.336 -10.562 1 96 419 GLY A CA 1
ATOM 3167 C C . GLY A 1 419 ? 0.347 -10.68 -9.086 1 96 419 GLY A C 1
ATOM 3168 O O . GLY A 1 419 ? 0.102 -9.82 -8.234 1 96 419 GLY A O 1
ATOM 3169 N N . GLU A 1 420 ? 0.681 -11.961 -8.852 1 95.56 420 GLU A N 1
ATOM 3170 C CA . GLU A 1 420 ? 0.604 -12.352 -7.441 1 95.56 420 GLU A CA 1
ATOM 3171 C C . GLU A 1 420 ? 1.492 -13.555 -7.148 1 95.56 420 GLU A C 1
ATOM 3173 O O . GLU A 1 420 ? 1.647 -13.953 -5.992 1 95.56 420 GLU A O 1
ATOM 3178 N N . HIS A 1 421 ? 2.168 -14.227 -8.109 1 93.62 421 HIS A N 1
ATOM 3179 C CA . HIS A 1 421 ? 2.967 -15.422 -7.895 1 93.62 421 HIS A CA 1
ATOM 3180 C C . HIS A 1 421 ? 4.434 -15.078 -7.66 1 93.62 421 HIS A C 1
ATOM 3182 O O . HIS A 1 421 ? 5.238 -15.953 -7.344 1 93.62 421 HIS A O 1
ATOM 3188 N N . ALA A 1 422 ? 4.793 -13.867 -7.789 1 95.19 422 ALA A N 1
ATOM 3189 C CA . ALA A 1 422 ? 6.188 -13.445 -7.699 1 95.19 422 ALA A CA 1
ATOM 3190 C C . ALA A 1 422 ? 6.965 -13.844 -8.945 1 95.19 422 ALA A C 1
ATOM 3192 O O . ALA A 1 422 ? 6.387 -13.977 -10.031 1 95.19 422 ALA A O 1
ATOM 3193 N N . VAL A 1 423 ? 8.266 -13.812 -8.914 1 96.38 423 VAL A N 1
ATOM 3194 C CA . VAL A 1 423 ? 9.109 -13.961 -10.094 1 96.38 423 VAL A CA 1
ATOM 3195 C C . VAL A 1 423 ? 9.898 -15.266 -10 1 96.38 423 VAL A C 1
ATOM 3197 O O . VAL A 1 423 ? 9.875 -16.078 -10.93 1 96.38 423 VAL A O 1
ATOM 3200 N N . GLY A 1 424 ? 10.438 -15.484 -8.82 1 93.75 424 GLY A N 1
ATOM 3201 C CA . GLY A 1 424 ? 11.305 -16.641 -8.656 1 93.75 424 GLY A CA 1
ATOM 3202 C C . GLY A 1 424 ? 12.406 -16.703 -9.703 1 93.75 424 GLY A C 1
ATOM 3203 O O . GLY A 1 424 ? 12.977 -15.672 -10.078 1 93.75 424 GLY A O 1
ATOM 3204 N N . MET A 1 425 ? 12.828 -17.891 -10.07 1 91.5 425 MET A N 1
ATOM 3205 C CA . MET A 1 425 ? 13.844 -18.094 -11.109 1 91.5 425 MET A CA 1
ATOM 3206 C C . MET A 1 425 ? 13.195 -18.266 -12.477 1 91.5 425 MET A C 1
ATOM 3208 O O . MET A 1 425 ? 13.867 -18.172 -13.5 1 91.5 425 MET A O 1
ATOM 3212 N N . LEU A 1 426 ? 11.891 -18.469 -12.461 1 90.5 426 LEU A N 1
ATOM 3213 C CA . LEU A 1 426 ? 11.211 -18.844 -13.703 1 90.5 426 LEU A CA 1
ATOM 3214 C C . LEU A 1 426 ? 11.062 -17.625 -14.617 1 90.5 426 LEU A C 1
ATOM 3216 O O . LEU A 1 426 ? 11.07 -17.766 -15.844 1 90.5 426 LEU A O 1
ATOM 3220 N N . LYS A 1 427 ? 10.938 -16.469 -13.961 1 94.25 427 LYS A N 1
ATOM 3221 C CA . LYS A 1 427 ? 10.656 -15.297 -14.773 1 94.25 427 LYS A CA 1
ATOM 3222 C C . LYS A 1 427 ? 11.727 -14.227 -14.594 1 94.25 427 LYS A C 1
ATOM 3224 O O . LYS A 1 427 ? 11.594 -13.117 -15.109 1 94.25 427 LYS A O 1
ATOM 3229 N N . ASN A 1 428 ? 12.82 -14.477 -13.938 1 93.81 428 ASN A N 1
ATOM 3230 C CA . ASN A 1 428 ? 13.789 -13.461 -13.539 1 93.81 428 ASN A CA 1
ATOM 3231 C C . ASN A 1 428 ? 14.57 -12.93 -14.742 1 93.81 428 ASN A C 1
ATOM 3233 O O . ASN A 1 428 ? 15.227 -11.891 -14.648 1 93.81 428 ASN A O 1
ATOM 3237 N N . GLN A 1 429 ? 14.453 -13.594 -15.945 1 94 429 GLN A N 1
ATOM 3238 C CA . GLN A 1 429 ? 15.133 -13.109 -17.141 1 94 429 GLN A CA 1
ATOM 3239 C C . GLN A 1 429 ? 14.305 -12.047 -17.859 1 94 429 GLN A C 1
ATOM 3241 O O . GLN A 1 429 ? 14.758 -11.438 -18.828 1 94 429 GLN A O 1
ATOM 3246 N N . TRP A 1 430 ? 13.117 -11.805 -17.344 1 96.31 430 TRP A N 1
ATOM 3247 C CA . TRP A 1 430 ? 12.211 -10.875 -18 1 96.31 430 TRP A CA 1
ATOM 3248 C C . TRP A 1 430 ? 12.312 -9.484 -17.375 1 96.31 430 TRP A C 1
ATOM 3250 O O . TRP A 1 430 ? 11.523 -8.594 -17.703 1 96.31 430 TRP A O 1
ATOM 3260 N N . ASN A 1 431 ? 13.234 -9.227 -16.469 1 95.81 431 ASN A N 1
ATOM 3261 C CA . ASN A 1 431 ? 13.344 -7.965 -15.742 1 95.81 431 ASN A CA 1
ATOM 3262 C C . ASN A 1 431 ? 13.492 -6.777 -16.688 1 95.81 431 ASN A C 1
ATOM 3264 O O . ASN A 1 431 ? 12.727 -5.816 -16.609 1 95.81 431 ASN A O 1
ATOM 3268 N N . ASN A 1 432 ? 14.438 -6.887 -17.578 1 95.19 432 ASN A N 1
ATOM 3269 C CA . ASN A 1 432 ? 14.672 -5.781 -18.516 1 95.19 432 ASN A CA 1
ATOM 3270 C C . ASN A 1 432 ? 13.484 -5.582 -19.453 1 95.19 432 ASN A C 1
ATOM 3272 O O . ASN A 1 432 ? 13.133 -4.445 -19.781 1 95.19 432 ASN A O 1
ATOM 3276 N N . VAL A 1 433 ? 12.914 -6.684 -19.859 1 96 433 VAL A N 1
ATOM 3277 C CA . VAL A 1 433 ? 11.797 -6.637 -20.797 1 96 433 VAL A CA 1
ATOM 3278 C C . VAL A 1 433 ? 10.609 -5.938 -20.156 1 96 433 VAL A C 1
ATOM 3280 O O . VAL A 1 433 ? 9.977 -5.078 -20.766 1 96 433 VAL A O 1
ATOM 3283 N N . GLU A 1 434 ? 10.312 -6.266 -18.938 1 96.75 434 GLU A N 1
ATOM 3284 C CA . GLU A 1 434 ? 9.117 -5.715 -18.297 1 96.75 434 GLU A CA 1
ATOM 3285 C C . GLU A 1 434 ? 9.406 -4.355 -17.672 1 96.75 434 GLU A C 1
ATOM 3287 O O . GLU A 1 434 ? 8.57 -3.449 -17.719 1 96.75 434 GLU A O 1
ATOM 3292 N N . LEU A 1 435 ? 10.562 -4.172 -17.047 1 96.75 435 LEU A N 1
ATOM 3293 C CA . LEU A 1 435 ? 10.766 -3.008 -16.188 1 96.75 435 LEU A CA 1
ATOM 3294 C C . LEU A 1 435 ? 11.617 -1.958 -16.891 1 96.75 435 LEU A C 1
ATOM 3296 O O . LEU A 1 435 ? 11.664 -0.802 -16.469 1 96.75 435 LEU A O 1
ATOM 3300 N N . GLY A 1 436 ? 12.305 -2.311 -17.969 1 96.5 436 GLY A N 1
ATOM 3301 C CA . GLY A 1 436 ? 13.266 -1.43 -18.625 1 96.5 436 GLY A CA 1
ATOM 3302 C C . GLY A 1 436 ? 14.641 -1.479 -17.984 1 96.5 436 GLY A C 1
ATOM 3303 O O . GLY A 1 436 ? 14.797 -1.939 -16.859 1 96.5 436 GLY A O 1
ATOM 3304 N N . GLU A 1 437 ? 15.625 -0.979 -18.688 1 96.44 437 GLU A N 1
ATOM 3305 C CA . GLU A 1 437 ? 17.031 -1.099 -18.312 1 96.44 437 GLU A CA 1
ATOM 3306 C C . GLU A 1 437 ? 17.344 -0.319 -17.047 1 96.44 437 GLU A C 1
ATOM 3308 O O . GLU A 1 437 ? 18.047 -0.81 -16.172 1 96.44 437 GLU A O 1
ATOM 3313 N N . ASP A 1 438 ? 16.812 0.856 -16.891 1 97.44 438 ASP A N 1
ATOM 3314 C CA . ASP A 1 438 ? 17.141 1.713 -15.75 1 97.44 438 ASP A CA 1
ATOM 3315 C C . ASP A 1 438 ? 16.594 1.129 -14.445 1 97.44 438 ASP A C 1
ATOM 3317 O O . ASP A 1 438 ? 17.312 1.083 -13.438 1 97.44 438 ASP A O 1
ATOM 3321 N N . VAL A 1 439 ? 15.328 0.708 -14.484 1 97.62 439 VAL A N 1
ATOM 3322 C CA . VAL A 1 439 ? 14.734 0.13 -13.289 1 97.62 439 VAL A CA 1
ATOM 3323 C C . VAL A 1 439 ? 15.453 -1.173 -12.93 1 97.62 439 VAL A C 1
ATOM 3325 O O . VAL A 1 439 ? 15.711 -1.446 -11.758 1 97.62 439 VAL A O 1
ATOM 3328 N N . ASP A 1 440 ? 15.719 -1.98 -13.953 1 97.25 440 ASP A N 1
ATOM 3329 C CA . ASP A 1 440 ? 16.484 -3.205 -13.719 1 97.25 440 ASP A CA 1
ATOM 3330 C C . ASP A 1 440 ? 17.812 -2.902 -13.039 1 97.25 440 ASP A C 1
ATOM 3332 O O . ASP A 1 440 ? 18.188 -3.555 -12.062 1 97.25 440 ASP A O 1
ATOM 3336 N N . TRP A 1 441 ? 18.516 -1.909 -13.5 1 97.06 441 TRP A N 1
ATOM 3337 C CA . TRP A 1 441 ? 19.812 -1.519 -12.953 1 97.06 441 TRP A CA 1
ATOM 3338 C C . TRP A 1 441 ? 19.672 -1.054 -11.508 1 97.06 441 TRP A C 1
ATOM 3340 O O . TRP A 1 441 ? 20.453 -1.456 -10.641 1 97.06 441 TRP A O 1
ATOM 3350 N N . ILE A 1 442 ? 18.672 -0.261 -11.219 1 97.56 442 ILE A N 1
ATOM 3351 C CA . ILE A 1 442 ? 18.453 0.268 -9.875 1 97.56 442 ILE A CA 1
ATOM 3352 C C . ILE A 1 442 ? 18.141 -0.877 -8.922 1 97.56 442 ILE A C 1
ATOM 3354 O O . ILE A 1 442 ? 18.578 -0.875 -7.77 1 97.56 442 ILE A O 1
ATOM 3358 N N . GLN A 1 443 ? 17.344 -1.861 -9.367 1 97.62 443 GLN A N 1
ATOM 3359 C CA . GLN A 1 443 ? 17.031 -3.01 -8.523 1 97.62 443 GLN A CA 1
ATOM 3360 C C . GLN A 1 443 ? 18.297 -3.758 -8.125 1 97.62 443 GLN A C 1
ATOM 3362 O O . GLN A 1 443 ? 18.438 -4.18 -6.977 1 97.62 443 GLN A O 1
ATOM 3367 N N . HIS A 1 444 ? 19.203 -3.885 -9.086 1 97.5 444 HIS A N 1
ATOM 3368 C CA . HIS A 1 444 ? 20.469 -4.539 -8.766 1 97.5 444 HIS A CA 1
ATOM 3369 C C . HIS A 1 444 ? 21.281 -3.717 -7.766 1 97.5 444 HIS A C 1
ATOM 3371 O O . HIS A 1 444 ? 21.938 -4.277 -6.883 1 97.5 444 HIS A O 1
ATOM 3377 N N . GLN A 1 445 ? 21.219 -2.391 -7.891 1 97.75 445 GLN A N 1
ATOM 3378 C CA . GLN A 1 445 ? 21.922 -1.522 -6.941 1 97.75 445 GLN A CA 1
ATOM 3379 C C . GLN A 1 445 ? 21.312 -1.637 -5.547 1 97.75 445 GLN A C 1
ATOM 3381 O O . GLN A 1 445 ? 22.031 -1.65 -4.547 1 97.75 445 GLN A O 1
ATOM 3386 N N . ILE A 1 446 ? 20.016 -1.718 -5.48 1 98 446 ILE A N 1
ATOM 3387 C CA . ILE A 1 446 ? 19.328 -1.897 -4.199 1 98 446 ILE A CA 1
ATOM 3388 C C . ILE A 1 446 ? 19.703 -3.25 -3.602 1 98 446 ILE A C 1
ATOM 3390 O O . ILE A 1 446 ? 20.016 -3.344 -2.412 1 98 446 ILE A O 1
ATOM 3394 N N . LYS A 1 447 ? 19.703 -4.301 -4.453 1 98 447 LYS A N 1
ATOM 3395 C CA . LYS A 1 447 ? 20.125 -5.621 -3.994 1 98 447 LYS A CA 1
ATOM 3396 C C . LYS A 1 447 ? 21.547 -5.578 -3.436 1 98 447 LYS A C 1
ATOM 3398 O O . LYS A 1 447 ? 21.828 -6.148 -2.379 1 98 447 LYS A O 1
ATOM 3403 N N . SER A 1 448 ? 22.422 -4.883 -4.09 1 97.25 448 SER A N 1
ATOM 3404 C CA . SER A 1 448 ? 23.812 -4.777 -3.664 1 97.25 448 SER A CA 1
ATOM 3405 C C . SER A 1 448 ? 23.938 -4.016 -2.35 1 97.25 448 SER A C 1
ATOM 3407 O O . SER A 1 448 ? 24.797 -4.312 -1.53 1 97.25 448 SER A O 1
ATOM 3409 N N . LEU A 1 449 ? 23.078 -3.086 -2.166 1 97.56 449 LEU A N 1
ATOM 3410 C CA . LEU A 1 449 ? 23.078 -2.312 -0.929 1 97.56 449 LEU A CA 1
ATOM 3411 C C . LEU A 1 449 ? 22.75 -3.201 0.265 1 97.56 449 LEU A C 1
ATOM 3413 O O . LEU A 1 449 ? 23.406 -3.135 1.301 1 97.56 449 LEU A O 1
ATOM 3417 N N . PHE A 1 450 ? 21.75 -4.07 0.145 1 97.94 450 PHE A N 1
ATOM 3418 C CA . PHE A 1 450 ? 21.266 -4.902 1.242 1 97.94 450 PHE A CA 1
ATOM 3419 C C . PHE A 1 450 ? 22.062 -6.195 1.339 1 97.94 450 PHE A C 1
ATOM 3421 O O . PHE A 1 450 ? 22.156 -6.793 2.412 1 97.94 450 PHE A O 1
ATOM 3428 N N . ASP A 1 451 ? 22.625 -6.617 0.258 1 97.81 451 ASP A N 1
ATOM 3429 C CA . ASP A 1 451 ? 23.344 -7.887 0.171 1 97.81 451 ASP A CA 1
ATOM 3430 C C . ASP A 1 451 ? 24.562 -7.77 -0.733 1 97.81 451 ASP A C 1
ATOM 3432 O O . ASP A 1 451 ? 24.641 -8.422 -1.779 1 97.81 451 ASP A O 1
ATOM 3436 N N . PRO A 1 452 ? 25.547 -7.102 -0.292 1 96.75 452 PRO A N 1
ATOM 3437 C CA . PRO A 1 452 ? 26.719 -6.828 -1.143 1 96.75 452 PRO A CA 1
ATOM 3438 C C . PRO A 1 452 ? 27.469 -8.094 -1.538 1 96.75 452 PRO A C 1
ATOM 3440 O O . PRO A 1 452 ? 28.156 -8.117 -2.557 1 96.75 452 PRO A O 1
ATOM 3443 N N . MET A 1 453 ? 27.344 -9.156 -0.832 1 96.81 453 MET A N 1
ATOM 3444 C CA . MET A 1 453 ? 28.047 -10.398 -1.137 1 96.81 453 MET A CA 1
ATOM 3445 C C . MET A 1 453 ? 27.172 -11.336 -1.954 1 96.81 453 MET A C 1
ATOM 3447 O O . MET A 1 453 ? 27.578 -12.445 -2.287 1 96.81 453 MET A O 1
ATOM 3451 N N . ASN A 1 454 ? 25.922 -10.914 -2.203 1 96.81 454 ASN A N 1
ATOM 3452 C CA . ASN A 1 454 ? 24.953 -11.672 -2.994 1 96.81 454 ASN A CA 1
ATOM 3453 C C . ASN A 1 454 ? 24.672 -13.039 -2.375 1 96.81 454 ASN A C 1
ATOM 3455 O O . ASN A 1 454 ? 24.703 -14.055 -3.068 1 96.81 454 ASN A O 1
ATOM 3459 N N . LEU A 1 455 ? 24.469 -13.07 -1.119 1 97.75 455 LEU A N 1
ATOM 3460 C CA . LEU A 1 455 ? 24.234 -14.297 -0.37 1 97.75 455 LEU A CA 1
ATOM 3461 C C . LEU A 1 455 ? 22.75 -14.664 -0.393 1 97.75 455 LEU A C 1
ATOM 3463 O O . LEU A 1 455 ? 22.406 -15.852 -0.385 1 97.75 455 LEU A O 1
ATOM 3467 N N . LEU A 1 456 ? 21.906 -13.688 -0.453 1 98.25 456 LEU A N 1
ATOM 3468 C CA . LEU A 1 456 ? 20.484 -13.898 -0.171 1 98.25 456 LEU A CA 1
ATOM 3469 C C . LEU A 1 456 ? 19.734 -14.266 -1.441 1 98.25 456 LEU A C 1
ATOM 3471 O O . LEU A 1 456 ? 19.594 -13.438 -2.348 1 98.25 456 LEU A O 1
ATOM 3475 N N . ASN A 1 457 ? 19.266 -15.461 -1.511 1 96.69 457 ASN A N 1
ATOM 3476 C CA . ASN A 1 457 ? 18.422 -16 -2.568 1 96.69 457 ASN A CA 1
ATOM 3477 C C . ASN A 1 457 ? 18.906 -15.586 -3.951 1 96.69 457 ASN A C 1
ATOM 3479 O O . ASN A 1 457 ? 18.141 -15.031 -4.742 1 96.69 457 ASN A O 1
ATOM 3483 N N . PRO A 1 458 ? 20.078 -15.93 -4.262 1 94.25 458 PRO A N 1
ATOM 3484 C CA . PRO A 1 458 ? 20.641 -15.5 -5.547 1 94.25 458 PRO A CA 1
ATOM 3485 C C . PRO A 1 458 ? 19.812 -15.984 -6.738 1 94.25 458 PRO A C 1
ATOM 3487 O O . PRO A 1 458 ? 19.297 -17.109 -6.715 1 94.25 458 PRO A O 1
ATOM 3490 N N . LYS A 1 459 ? 19.656 -15.148 -7.691 1 90.38 459 LYS A N 1
ATOM 3491 C CA . LYS A 1 459 ? 19.031 -15.398 -8.984 1 90.38 459 LYS A CA 1
ATOM 3492 C C . LYS A 1 459 ? 17.516 -15.367 -8.867 1 90.38 459 LYS A C 1
ATOM 3494 O O . LYS A 1 459 ? 16.797 -15.516 -9.859 1 90.38 459 LYS A O 1
ATOM 3499 N N . ARG A 1 460 ? 17.062 -15.18 -7.688 1 94.19 460 ARG A N 1
ATOM 3500 C CA . ARG A 1 460 ? 15.617 -15.016 -7.555 1 94.19 460 ARG A CA 1
ATOM 3501 C C . ARG A 1 460 ? 15.211 -13.555 -7.762 1 94.19 460 ARG A C 1
ATOM 3503 O O . ARG A 1 460 ? 15.93 -12.641 -7.344 1 94.19 460 ARG A O 1
ATOM 3510 N N . LYS A 1 461 ? 14.031 -13.32 -8.391 1 95.56 461 LYS A N 1
ATOM 3511 C CA . LYS A 1 461 ? 13.43 -12.008 -8.641 1 95.56 461 LYS A CA 1
ATOM 3512 C C . LYS A 1 461 ? 14.219 -11.227 -9.68 1 95.56 461 LYS A C 1
ATOM 3514 O O . LYS A 1 461 ? 13.648 -10.695 -10.633 1 95.56 461 LYS A O 1
ATOM 3519 N N . ILE A 1 462 ? 15.531 -11.164 -9.453 1 93.31 462 ILE A N 1
ATOM 3520 C CA . ILE A 1 462 ? 16.391 -10.516 -10.43 1 93.31 462 ILE A CA 1
ATOM 3521 C C . ILE A 1 462 ? 17.453 -11.508 -10.914 1 93.31 462 ILE A C 1
ATOM 3523 O O . ILE A 1 462 ? 17.875 -12.391 -10.164 1 93.31 462 ILE A O 1
ATOM 3527 N N . ASP A 1 463 ? 17.953 -11.422 -12.164 1 88.38 463 ASP A N 1
ATOM 3528 C CA . ASP A 1 463 ? 18.875 -12.359 -12.789 1 88.38 463 ASP A CA 1
ATOM 3529 C C . ASP A 1 463 ? 20.328 -12.016 -12.438 1 88.38 463 ASP A C 1
ATOM 3531 O O . ASP A 1 463 ? 20.703 -10.844 -12.445 1 88.38 463 ASP A O 1
ATOM 3535 N N . MET B 1 1 ? 36.5 35.594 0.06 1 37.59 1 MET B N 1
ATOM 3536 C CA . MET B 1 1 ? 36.531 35.594 -1.4 1 37.59 1 MET B CA 1
ATOM 3537 C C . MET B 1 1 ? 36.156 34.219 -1.948 1 37.59 1 MET B C 1
ATOM 3539 O O . MET B 1 1 ? 36.781 33.219 -1.579 1 37.59 1 MET B O 1
ATOM 3543 N N . ASN B 1 2 ? 34.906 33.812 -2.082 1 54 2 ASN B N 1
ATOM 3544 C CA . ASN B 1 2 ? 34.531 32.531 -2.635 1 54 2 ASN B CA 1
ATOM 3545 C C . ASN B 1 2 ? 34.969 32.375 -4.082 1 54 2 ASN B C 1
ATOM 3547 O O . ASN B 1 2 ? 34.656 33.219 -4.926 1 54 2 ASN B O 1
ATOM 3551 N N . PHE B 1 3 ? 36.188 31.844 -4.305 1 73.06 3 PHE B N 1
ATOM 3552 C CA . PHE B 1 3 ? 36.781 31.594 -5.602 1 73.06 3 PHE B CA 1
ATOM 3553 C C . PHE B 1 3 ? 36.062 30.484 -6.344 1 73.06 3 PHE B C 1
ATOM 3555 O O . PHE B 1 3 ? 36.469 29.328 -6.312 1 73.06 3 PHE B O 1
ATOM 3562 N N . SER B 1 4 ? 34.906 30.922 -6.844 1 76.88 4 SER B N 1
ATOM 3563 C CA . SER B 1 4 ? 34.094 29.969 -7.586 1 76.88 4 SER B CA 1
ATOM 3564 C C . SER B 1 4 ? 34.5 29.938 -9.062 1 76.88 4 SER B C 1
ATOM 3566 O O . SER B 1 4 ? 34.875 30.969 -9.625 1 76.88 4 SER B O 1
ATOM 3568 N N . ALA B 1 5 ? 34.625 28.781 -9.648 1 89.62 5 ALA B N 1
ATOM 3569 C CA . ALA B 1 5 ? 34.938 28.594 -11.055 1 89.62 5 ALA B CA 1
ATOM 3570 C C . ALA B 1 5 ? 33.906 29.266 -11.953 1 89.62 5 ALA B C 1
ATOM 3572 O O . ALA B 1 5 ? 34.219 29.625 -13.094 1 89.62 5 ALA B O 1
ATOM 3573 N N . TYR B 1 6 ? 32.75 29.469 -11.461 1 92.44 6 TYR B N 1
ATOM 3574 C CA . TYR B 1 6 ? 31.641 30.062 -12.211 1 92.44 6 TYR B CA 1
ATOM 3575 C C . TYR B 1 6 ? 30.969 31.172 -11.398 1 92.44 6 TYR B C 1
ATOM 3577 O O . TYR B 1 6 ? 30.828 31.062 -10.18 1 92.44 6 TYR B O 1
ATOM 3585 N N . ASN B 1 7 ? 30.609 32.188 -12.109 1 91.69 7 ASN B N 1
ATOM 3586 C CA . ASN B 1 7 ? 29.812 33.188 -11.422 1 91.69 7 ASN B CA 1
ATOM 3587 C C . ASN B 1 7 ? 28.328 32.938 -11.586 1 91.69 7 ASN B C 1
ATOM 3589 O O . ASN B 1 7 ? 27.922 32 -12.297 1 91.69 7 ASN B O 1
ATOM 3593 N N . THR B 1 8 ? 27.531 33.656 -10.969 1 93.44 8 THR B N 1
ATOM 3594 C CA . THR B 1 8 ? 26.078 33.438 -10.914 1 93.44 8 THR B CA 1
ATOM 3595 C C . THR B 1 8 ? 25.469 33.562 -12.305 1 93.44 8 THR B C 1
ATOM 3597 O O . THR B 1 8 ? 24.578 32.781 -12.664 1 93.44 8 THR B O 1
ATOM 3600 N N . ASP B 1 9 ? 25.906 34.469 -13.078 1 95 9 ASP B N 1
ATOM 3601 C CA . ASP B 1 9 ? 25.359 34.688 -14.414 1 95 9 ASP B CA 1
ATOM 3602 C C . ASP B 1 9 ? 25.625 33.5 -15.312 1 95 9 ASP B C 1
ATOM 3604 O O . ASP B 1 9 ? 24.75 33.094 -16.094 1 95 9 ASP B O 1
ATOM 3608 N N . GLU B 1 10 ? 26.828 32.969 -15.234 1 96.12 10 GLU B N 1
ATOM 3609 C CA . GLU B 1 10 ? 27.172 31.781 -16.016 1 96.12 10 GLU B CA 1
ATOM 3610 C C . GLU B 1 10 ? 26.281 30.609 -15.648 1 96.12 10 GLU B C 1
ATOM 3612 O O . GLU B 1 10 ? 25.844 29.859 -16.531 1 96.12 10 GLU B O 1
ATOM 3617 N N . ILE B 1 11 ? 26.062 30.484 -14.406 1 97 11 ILE B N 1
ATOM 3618 C CA . ILE B 1 11 ? 25.234 29.406 -13.898 1 97 11 ILE B CA 1
ATOM 3619 C C . ILE B 1 11 ? 23.797 29.578 -14.406 1 97 11 ILE B C 1
ATOM 3621 O O . ILE B 1 11 ? 23.219 28.625 -14.938 1 97 11 ILE B O 1
ATOM 3625 N N . ILE B 1 12 ? 23.266 30.766 -14.32 1 97.69 12 ILE B N 1
ATOM 3626 C CA . ILE B 1 12 ? 21.891 31.062 -14.703 1 97.69 12 ILE B CA 1
ATOM 3627 C C . ILE B 1 12 ? 21.75 30.922 -16.219 1 97.69 12 ILE B C 1
ATOM 3629 O O . ILE B 1 12 ? 20.734 30.406 -16.703 1 97.69 12 ILE B O 1
ATOM 3633 N N . ASP B 1 13 ? 22.719 31.359 -16.938 1 97.69 13 ASP B N 1
ATOM 3634 C CA . ASP B 1 13 ? 22.688 31.219 -18.391 1 97.69 13 ASP B CA 1
ATOM 3635 C C . ASP B 1 13 ? 22.609 29.75 -18.812 1 97.69 13 ASP B C 1
ATOM 3637 O O . ASP B 1 13 ? 21.812 29.391 -19.672 1 97.69 13 ASP B O 1
ATOM 3641 N N . PHE B 1 14 ? 23.453 28.984 -18.188 1 97.94 14 PHE B N 1
ATOM 3642 C CA . PHE B 1 14 ? 23.438 27.562 -18.484 1 97.94 14 PHE B CA 1
ATOM 3643 C C . PHE B 1 14 ? 22.078 26.953 -18.125 1 97.94 14 PHE B C 1
ATOM 3645 O O . PHE B 1 14 ? 21.531 26.188 -18.906 1 97.94 14 PHE B O 1
ATOM 3652 N N . LEU B 1 15 ? 21.562 27.297 -16.969 1 98.5 15 LEU B N 1
ATOM 3653 C CA . LEU B 1 15 ? 20.266 26.812 -16.516 1 98.5 15 LEU B CA 1
ATOM 3654 C C . LEU B 1 15 ? 19.172 27.188 -17.516 1 98.5 15 LEU B C 1
ATOM 3656 O O . LEU B 1 15 ? 18.328 26.344 -17.859 1 98.5 15 LEU B O 1
ATOM 3660 N N . GLN B 1 16 ? 19.172 28.391 -17.984 1 98.38 16 GLN B N 1
ATOM 3661 C CA . GLN B 1 16 ? 18.188 28.875 -18.938 1 98.38 16 GLN B CA 1
ATOM 3662 C C . GLN B 1 16 ? 18.297 28.125 -20.266 1 98.38 16 GLN B C 1
ATOM 3664 O O . GLN B 1 16 ? 17.297 27.875 -20.922 1 98.38 16 GLN B O 1
ATOM 3669 N N . GLU B 1 17 ? 19.5 27.75 -20.609 1 98.12 17 GLU B N 1
ATOM 3670 C CA . GLU B 1 17 ? 19.719 26.969 -21.812 1 98.12 17 GLU B CA 1
ATOM 3671 C C . GLU B 1 17 ? 19.109 25.562 -21.688 1 98.12 17 GLU B C 1
ATOM 3673 O O . GLU B 1 17 ? 18.719 24.969 -22.703 1 98.12 17 GLU B O 1
ATOM 3678 N N . GLN B 1 18 ? 19.062 25.062 -20.484 1 98.06 18 GLN B N 1
ATOM 3679 C CA . GLN B 1 18 ? 18.609 23.703 -20.25 1 98.06 18 GLN B CA 1
ATOM 3680 C C . GLN B 1 18 ? 17.078 23.641 -20.141 1 98.06 18 GLN B C 1
ATOM 3682 O O . GLN B 1 18 ? 16.484 22.578 -20.297 1 98.06 18 GLN B O 1
ATOM 3687 N N . VAL B 1 19 ? 16.438 24.734 -19.828 1 98.38 19 VAL B N 1
ATOM 3688 C CA . VAL B 1 19 ? 14.992 24.812 -19.609 1 98.38 19 VAL B CA 1
ATOM 3689 C C . VAL B 1 19 ? 14.328 25.469 -20.812 1 98.38 19 VAL B C 1
ATOM 3691 O O . VAL B 1 19 ? 14.32 26.688 -20.938 1 98.38 19 VAL B O 1
ATOM 3694 N N . LYS B 1 20 ? 13.695 24.672 -21.656 1 96.81 20 LYS B N 1
ATOM 3695 C CA . LYS B 1 20 ? 13.203 25.203 -22.922 1 96.81 20 LYS B CA 1
ATOM 3696 C C . LYS B 1 20 ? 11.688 25.391 -22.875 1 96.81 20 LYS B C 1
ATOM 3698 O O . LYS B 1 20 ? 11.156 26.344 -23.484 1 96.81 20 LYS B O 1
ATOM 3703 N N . ASP B 1 21 ? 10.969 24.578 -22.188 1 97.81 21 ASP B N 1
ATOM 3704 C CA . ASP B 1 21 ? 9.508 24.625 -22.156 1 97.81 21 ASP B CA 1
ATOM 3705 C C . ASP B 1 21 ? 9 25.422 -20.969 1 97.81 21 ASP B C 1
ATOM 3707 O O . ASP B 1 21 ? 7.836 25.812 -20.922 1 97.81 21 ASP B O 1
ATOM 3711 N N . GLY B 1 22 ? 9.883 25.578 -19.922 1 98.25 22 GLY B N 1
ATOM 3712 C CA . GLY B 1 22 ? 9.523 26.266 -18.703 1 98.25 22 GLY B CA 1
ATOM 3713 C C . GLY B 1 22 ? 10.109 27.672 -18.594 1 98.25 22 GLY B C 1
ATOM 3714 O O . GLY B 1 22 ? 10.484 28.266 -19.609 1 98.25 22 GLY B O 1
ATOM 3715 N N . ILE B 1 23 ? 10.07 28.234 -17.422 1 98.19 23 ILE B N 1
ATOM 3716 C CA . ILE B 1 23 ? 10.539 29.594 -17.172 1 98.19 23 ILE B CA 1
ATOM 3717 C C . ILE B 1 23 ? 11.531 29.594 -16.016 1 98.19 23 ILE B C 1
ATOM 3719 O O . ILE B 1 23 ? 11.305 28.922 -14.992 1 98.19 23 ILE B O 1
ATOM 3723 N N . VAL B 1 24 ? 12.617 30.281 -16.188 1 98.5 24 VAL B N 1
ATOM 3724 C CA . VAL B 1 24 ? 13.602 30.5 -15.133 1 98.5 24 VAL B CA 1
ATOM 3725 C C . VAL B 1 24 ? 13.461 31.922 -14.594 1 98.5 24 VAL B C 1
ATOM 3727 O O . VAL B 1 24 ? 13.586 32.875 -15.352 1 98.5 24 VAL B O 1
ATOM 3730 N N . LYS B 1 25 ? 13.125 32 -13.352 1 98.06 25 LYS B N 1
ATOM 3731 C CA . LYS B 1 25 ? 13 33.312 -12.703 1 98.06 25 LYS B CA 1
ATOM 3732 C C . LYS B 1 25 ? 14.125 33.531 -11.695 1 98.06 25 LYS B C 1
ATOM 3734 O O . LYS B 1 25 ? 14.516 32.594 -10.977 1 98.06 25 LYS B O 1
ATOM 3739 N N . THR B 1 26 ? 14.695 34.75 -11.672 1 96.81 26 THR B N 1
ATOM 3740 C CA . THR B 1 26 ? 15.781 35.062 -10.758 1 96.81 26 THR B CA 1
ATOM 3741 C C . THR B 1 26 ? 15.5 36.406 -10.039 1 96.81 26 THR B C 1
ATOM 3743 O O . THR B 1 26 ? 16.312 36.844 -9.234 1 96.81 26 THR B O 1
ATOM 3746 N N . ASP B 1 27 ? 14.281 36.969 -10.359 1 95.44 27 ASP B N 1
ATOM 3747 C CA . ASP B 1 27 ? 13.945 38.25 -9.727 1 95.44 27 ASP B CA 1
ATOM 3748 C C . ASP B 1 27 ? 13.594 38.062 -8.25 1 95.44 27 ASP B C 1
ATOM 3750 O O . ASP B 1 27 ? 13.008 37.031 -7.875 1 95.44 27 ASP B O 1
ATOM 3754 N N . LYS B 1 28 ? 13.914 38.969 -7.488 1 91.62 28 LYS B N 1
ATOM 3755 C CA . LYS B 1 28 ? 13.812 38.906 -6.031 1 91.62 28 LYS B CA 1
ATOM 3756 C C . LYS B 1 28 ? 12.367 38.656 -5.598 1 91.62 28 LYS B C 1
ATOM 3758 O O . LYS B 1 28 ? 12.125 37.906 -4.656 1 91.62 28 LYS B O 1
ATOM 3763 N N . ASP B 1 29 ? 11.43 39.281 -6.242 1 91.88 29 ASP B N 1
ATOM 3764 C CA . ASP B 1 29 ? 10.031 39.156 -5.852 1 91.88 29 ASP B CA 1
ATOM 3765 C C . ASP B 1 29 ? 9.547 37.719 -6.016 1 91.88 29 ASP B C 1
ATOM 3767 O O . ASP B 1 29 ? 8.898 37.156 -5.117 1 91.88 29 ASP B O 1
ATOM 3771 N N . SER B 1 30 ? 9.898 37.125 -7.141 1 93.5 30 SER B N 1
ATOM 3772 C CA . SER B 1 30 ? 9.531 35.719 -7.375 1 93.5 30 SER B CA 1
ATOM 3773 C C . SER B 1 30 ? 10.219 34.812 -6.371 1 93.5 30 SER B C 1
ATOM 3775 O O . SER B 1 30 ? 9.586 33.906 -5.824 1 93.5 30 SER B O 1
ATOM 3777 N N . LEU B 1 31 ? 11.438 35.062 -6.121 1 93.38 31 LEU B N 1
ATOM 3778 C CA . LEU B 1 31 ? 12.211 34.188 -5.246 1 93.38 31 LEU B CA 1
ATOM 3779 C C . LEU B 1 31 ? 11.734 34.281 -3.801 1 93.38 31 LEU B C 1
ATOM 3781 O O . LEU B 1 31 ? 11.734 33.312 -3.062 1 93.38 31 LEU B O 1
ATOM 3785 N N . GLN B 1 32 ? 11.32 35.438 -3.371 1 88.56 32 GLN B N 1
ATOM 3786 C CA . GLN B 1 32 ? 10.828 35.625 -2.012 1 88.56 32 GLN B CA 1
ATOM 3787 C C . GLN B 1 32 ? 9.547 34.844 -1.762 1 88.56 32 GLN B C 1
ATOM 3789 O O . GLN B 1 32 ? 9.344 34.312 -0.664 1 88.56 32 GLN B O 1
ATOM 3794 N N . THR B 1 33 ? 8.734 34.719 -2.746 1 88.56 33 THR B N 1
ATOM 3795 C CA . THR B 1 33 ? 7.438 34.062 -2.604 1 88.56 33 THR B CA 1
ATOM 3796 C C . THR B 1 33 ? 7.598 32.531 -2.512 1 88.56 33 THR B C 1
ATOM 3798 O O . THR B 1 33 ? 6.777 31.859 -1.889 1 88.56 33 THR B O 1
ATOM 3801 N N . VAL B 1 34 ? 8.68 32.031 -3.018 1 91.19 34 VAL B N 1
ATOM 3802 C CA . VAL B 1 34 ? 8.773 30.578 -3.15 1 91.19 34 VAL B CA 1
ATOM 3803 C C . VAL B 1 34 ? 9.836 30.047 -2.201 1 91.19 34 VAL B C 1
ATOM 3805 O O . VAL B 1 34 ? 9.914 28.828 -1.961 1 91.19 34 VAL B O 1
ATOM 3808 N N . SER B 1 35 ? 10.695 30.891 -1.667 1 89.88 35 SER B N 1
ATOM 3809 C CA . SER B 1 35 ? 11.844 30.438 -0.893 1 89.88 35 SER B CA 1
ATOM 3810 C C . SER B 1 35 ? 11.461 30.172 0.562 1 89.88 35 SER B C 1
ATOM 3812 O O . SER B 1 35 ? 12.109 29.391 1.25 1 89.88 35 SER B O 1
ATOM 3814 N N . TYR B 1 36 ? 10.5 30.891 1.043 1 83 36 TYR B N 1
ATOM 3815 C CA . TYR B 1 36 ? 10.109 30.766 2.441 1 83 36 TYR B CA 1
ATOM 3816 C C . TYR B 1 36 ? 8.594 30.656 2.572 1 83 36 TYR B C 1
ATOM 3818 O O . TYR B 1 36 ? 7.852 31.438 1.977 1 83 36 TYR B O 1
ATOM 3826 N N . SER B 1 37 ? 8.297 29.625 3.34 1 74.31 37 SER B N 1
ATOM 3827 C CA . SER B 1 37 ? 6.875 29.625 3.68 1 74.31 37 SER B CA 1
ATOM 3828 C C . SER B 1 37 ? 6.539 30.734 4.66 1 74.31 37 SER B C 1
ATOM 3830 O O . SER B 1 37 ? 7.258 30.953 5.637 1 74.31 37 SER B O 1
ATOM 3832 N N . GLN B 1 38 ? 5.645 31.516 4.316 1 65.62 38 GLN B N 1
ATOM 3833 C CA . GLN B 1 38 ? 5.25 32.625 5.172 1 65.62 38 GLN B CA 1
ATOM 3834 C C . GLN B 1 38 ? 4.707 32.125 6.508 1 65.62 38 GLN B C 1
ATOM 3836 O O . GLN B 1 38 ? 4.742 32.844 7.508 1 65.62 38 GLN B O 1
ATOM 3841 N N . ASN B 1 39 ? 4.379 30.938 6.508 1 62.03 39 ASN B N 1
ATOM 3842 C CA . ASN B 1 39 ? 3.662 30.391 7.66 1 62.03 39 ASN B CA 1
ATOM 3843 C C . ASN B 1 39 ? 4.586 29.594 8.57 1 62.03 39 ASN B C 1
ATOM 3845 O O . ASN B 1 39 ? 4.156 29.078 9.609 1 62.03 39 ASN B O 1
ATOM 3849 N N . LEU B 1 40 ? 5.777 29.516 8.164 1 64.62 40 LEU B N 1
ATOM 3850 C CA . LEU B 1 40 ? 6.641 28.656 8.969 1 64.62 40 LEU B CA 1
ATOM 3851 C C . LEU B 1 40 ? 7.906 29.406 9.383 1 64.62 40 LEU B C 1
ATOM 3853 O O . LEU B 1 40 ? 8.391 30.266 8.648 1 64.62 40 LEU B O 1
ATOM 3857 N N . PRO B 1 41 ? 8.273 29.125 10.656 1 59.88 41 PRO B N 1
ATOM 3858 C CA . PRO B 1 41 ? 9.508 29.75 11.133 1 59.88 41 PRO B CA 1
ATOM 3859 C C . PRO B 1 41 ? 10.75 29.266 10.383 1 59.88 41 PRO B C 1
ATOM 3861 O O . PRO B 1 41 ? 10.766 28.141 9.859 1 59.88 41 PRO B O 1
ATOM 3864 N N . GLY B 1 42 ? 11.688 30.219 10 1 59.16 42 GLY B N 1
ATOM 3865 C CA . GLY B 1 42 ? 13 29.844 9.484 1 59.16 42 GLY B CA 1
ATOM 3866 C C . GLY B 1 42 ? 13.586 30.875 8.547 1 59.16 42 GLY B C 1
ATOM 3867 O O . GLY B 1 42 ? 12.859 31.672 7.949 1 59.16 42 GLY B O 1
ATOM 3868 N N . GLN B 1 43 ? 14.672 31.375 8.914 1 58.78 43 GLN B N 1
ATOM 3869 C CA . GLN B 1 43 ? 15.391 32.312 8.039 1 58.78 43 GLN B CA 1
ATOM 3870 C C . GLN B 1 43 ? 16.406 31.562 7.168 1 58.78 43 GLN B C 1
ATOM 3872 O O . GLN B 1 43 ? 17.297 30.875 7.684 1 58.78 43 GLN B O 1
ATOM 3877 N N . HIS B 1 44 ? 15.891 31.125 5.961 1 66.44 44 HIS B N 1
ATOM 3878 C CA . HIS B 1 44 ? 16.875 30.641 4.992 1 66.44 44 HIS B CA 1
ATOM 3879 C C . HIS B 1 44 ? 17.141 31.672 3.908 1 66.44 44 HIS B C 1
ATOM 3881 O O . HIS B 1 44 ? 16.438 32.688 3.834 1 66.44 44 HIS B O 1
ATOM 3887 N N . GLY B 1 45 ? 18.297 31.641 3.377 1 74.94 45 GLY B N 1
ATOM 3888 C CA . GLY B 1 45 ? 18.609 32.5 2.242 1 74.94 45 GLY B CA 1
ATOM 3889 C C . GLY B 1 45 ? 17.734 32.25 1.039 1 74.94 45 GLY B C 1
ATOM 3890 O O . GLY B 1 45 ? 17 31.25 1.004 1 74.94 45 GLY B O 1
ATOM 3891 N N . LEU B 1 46 ? 17.641 33.219 0.155 1 87.38 46 LEU B N 1
ATOM 3892 C CA . LEU B 1 46 ? 16.875 33.094 -1.074 1 87.38 46 LEU B CA 1
ATOM 3893 C C . LEU B 1 46 ? 17.453 32.031 -1.986 1 87.38 46 LEU B C 1
ATOM 3895 O O . LEU B 1 46 ? 18.672 31.828 -2.012 1 87.38 46 LEU B O 1
ATOM 3899 N N . ALA B 1 47 ? 16.594 31.359 -2.707 1 94.19 47 ALA B N 1
ATOM 3900 C CA . ALA B 1 47 ? 17.031 30.453 -3.766 1 94.19 47 ALA B CA 1
ATOM 3901 C C . ALA B 1 47 ? 17.797 31.203 -4.848 1 94.19 47 ALA B C 1
ATOM 3903 O O . ALA B 1 47 ? 17.656 32.438 -4.984 1 94.19 47 ALA B O 1
ATOM 3904 N N . LEU B 1 48 ? 18.625 30.453 -5.488 1 95.62 48 LEU B N 1
ATOM 3905 C CA . LEU B 1 48 ? 19.359 30.984 -6.633 1 95.62 48 LEU B CA 1
ATOM 3906 C C . LEU B 1 48 ? 18.406 31.297 -7.785 1 95.62 48 LEU B C 1
ATOM 3908 O O . LEU B 1 48 ? 18.562 32.312 -8.469 1 95.62 48 LEU B O 1
ATOM 3912 N N . ALA B 1 49 ? 17.469 30.438 -8.016 1 97.88 49 ALA B N 1
ATOM 3913 C CA . ALA B 1 49 ? 16.531 30.547 -9.125 1 97.88 49 ALA B CA 1
ATOM 3914 C C . ALA B 1 49 ? 15.266 29.734 -8.859 1 97.88 49 ALA B C 1
ATOM 3916 O O . ALA B 1 49 ? 15.297 28.766 -8.086 1 97.88 49 ALA B O 1
ATOM 3917 N N . LEU B 1 50 ? 14.203 30.203 -9.375 1 98 50 LEU B N 1
ATOM 3918 C CA . LEU B 1 50 ? 12.969 29.438 -9.516 1 98 50 LEU B CA 1
ATOM 3919 C C . LEU B 1 50 ? 12.812 28.922 -10.945 1 98 50 LEU B C 1
ATOM 3921 O O . LEU B 1 50 ? 12.828 29.719 -11.891 1 98 50 LEU B O 1
ATOM 3925 N N . VAL B 1 51 ? 12.781 27.672 -11.086 1 98.75 51 VAL B N 1
ATOM 3926 C CA . VAL B 1 51 ? 12.445 27.078 -12.383 1 98.75 51 VAL B CA 1
ATOM 3927 C C . VAL B 1 51 ? 11.008 26.562 -12.352 1 98.75 51 VAL B C 1
ATOM 3929 O O . VAL B 1 51 ? 10.695 25.625 -11.602 1 98.75 51 VAL B O 1
ATOM 3932 N N . GLU B 1 52 ? 10.141 27.141 -13.07 1 98.69 52 GLU B N 1
ATOM 3933 C CA . GLU B 1 52 ? 8.812 26.594 -13.336 1 98.69 52 GLU B CA 1
ATOM 3934 C C . GLU B 1 52 ? 8.836 25.656 -14.539 1 98.69 52 GLU B C 1
ATOM 3936 O O . GLU B 1 52 ? 8.703 26.094 -15.688 1 98.69 52 GLU B O 1
ATOM 3941 N N . ALA B 1 53 ? 8.914 24.375 -14.297 1 98.81 53 ALA B N 1
ATOM 3942 C CA . ALA B 1 53 ? 9.07 23.375 -15.359 1 98.81 53 ALA B CA 1
ATOM 3943 C C . ALA B 1 53 ? 7.781 23.234 -16.156 1 98.81 53 ALA B C 1
ATOM 3945 O O . ALA B 1 53 ? 6.688 23.25 -15.602 1 98.81 53 ALA B O 1
ATOM 3946 N N . GLY B 1 54 ? 7.996 23.062 -17.438 1 98.44 54 GLY B N 1
ATOM 3947 C CA . GLY B 1 54 ? 6.855 22.812 -18.297 1 98.44 54 GLY B CA 1
ATOM 3948 C C . GLY B 1 54 ? 6.855 21.422 -18.906 1 98.44 54 GLY B C 1
ATOM 3949 O O . GLY B 1 54 ? 5.891 21.016 -19.547 1 98.44 54 GLY B O 1
ATOM 3950 N N . SER B 1 55 ? 7.965 20.719 -18.672 1 98.44 55 SER B N 1
ATOM 3951 C CA . SER B 1 55 ? 8.102 19.391 -19.25 1 98.44 55 SER B CA 1
ATOM 3952 C C . SER B 1 55 ? 9.086 18.547 -18.469 1 98.44 55 SER B C 1
ATOM 3954 O O . SER B 1 55 ? 9.805 19.047 -17.609 1 98.44 55 SER B O 1
ATOM 3956 N N . ILE B 1 56 ? 9.055 17.25 -18.766 1 98.69 56 ILE B N 1
ATOM 3957 C CA . ILE B 1 56 ? 10.016 16.312 -18.188 1 98.69 56 ILE B CA 1
ATOM 3958 C C . ILE B 1 56 ? 11.43 16.703 -18.594 1 98.69 56 ILE B C 1
ATOM 3960 O O . ILE B 1 56 ? 12.359 16.641 -17.781 1 98.69 56 ILE B O 1
ATOM 3964 N N . ALA B 1 57 ? 11.617 17.156 -19.797 1 98.69 57 ALA B N 1
ATOM 3965 C CA . ALA B 1 57 ? 12.914 17.578 -20.297 1 98.69 57 ALA B CA 1
ATOM 3966 C C . ALA B 1 57 ? 13.461 18.75 -19.469 1 98.69 57 ALA B C 1
ATOM 3968 O O . ALA B 1 57 ? 14.672 18.828 -19.234 1 98.69 57 ALA B O 1
ATOM 3969 N N . ASP B 1 58 ? 12.562 19.688 -19.078 1 98.81 58 ASP B N 1
ATOM 3970 C CA . ASP B 1 58 ? 12.977 20.797 -18.219 1 98.81 58 ASP B CA 1
ATOM 3971 C C . ASP B 1 58 ? 13.531 20.281 -16.891 1 98.81 58 ASP B C 1
ATOM 3973 O O . ASP B 1 58 ? 14.555 20.766 -16.406 1 98.81 58 ASP B O 1
ATOM 3977 N N . VAL B 1 59 ? 12.852 19.297 -16.297 1 98.88 59 VAL B N 1
ATOM 3978 C CA . VAL B 1 59 ? 13.281 18.703 -15.039 1 98.88 59 VAL B CA 1
ATOM 3979 C C . VAL B 1 59 ? 14.664 18.062 -15.203 1 98.88 59 VAL B C 1
ATOM 3981 O O . VAL B 1 59 ? 15.547 18.266 -14.375 1 98.88 59 VAL B O 1
ATOM 3984 N N . GLN B 1 60 ? 14.828 17.328 -16.281 1 98.81 60 GLN B N 1
ATOM 3985 C CA . GLN B 1 60 ? 16.109 16.719 -16.578 1 98.81 60 GLN B CA 1
ATOM 3986 C C . GLN B 1 60 ? 17.188 17.766 -16.781 1 98.81 60 GLN B C 1
ATOM 3988 O O . GLN B 1 60 ? 18.344 17.578 -16.391 1 98.81 60 GLN B O 1
ATOM 3993 N N . GLY B 1 61 ? 16.828 18.859 -17.469 1 98.75 61 GLY B N 1
ATOM 3994 C CA . GLY B 1 61 ? 17.75 19.969 -17.672 1 98.75 61 GLY B CA 1
ATOM 3995 C C . GLY B 1 61 ? 18.219 20.594 -16.375 1 98.75 61 GLY B C 1
ATOM 3996 O O . GLY B 1 61 ? 19.406 20.922 -16.219 1 98.75 61 GLY B O 1
ATOM 3997 N N . VAL B 1 62 ? 17.297 20.781 -15.453 1 98.81 62 VAL B N 1
ATOM 3998 C CA . VAL B 1 62 ? 17.641 21.312 -14.133 1 98.81 62 VAL B CA 1
ATOM 3999 C C . VAL B 1 62 ? 18.625 20.391 -13.445 1 98.81 62 VAL B C 1
ATOM 4001 O O . VAL B 1 62 ? 19.594 20.844 -12.828 1 98.81 62 VAL B O 1
ATOM 4004 N N . MET B 1 63 ? 18.406 19.078 -13.516 1 98.56 63 MET B N 1
ATOM 4005 C CA . MET B 1 63 ? 19.312 18.109 -12.883 1 98.56 63 MET B CA 1
ATOM 4006 C C . MET B 1 63 ? 20.703 18.188 -13.5 1 98.56 63 MET B C 1
ATOM 4008 O O . MET B 1 63 ? 21.703 18.016 -12.805 1 98.56 63 MET B O 1
ATOM 4012 N N . ARG B 1 64 ? 20.781 18.359 -14.812 1 98.44 64 ARG B N 1
ATOM 4013 C CA . ARG B 1 64 ? 22.062 18.531 -15.469 1 98.44 64 ARG B CA 1
ATOM 4014 C C . ARG B 1 64 ? 22.812 19.734 -14.906 1 98.44 64 ARG B C 1
ATOM 4016 O O . ARG B 1 64 ? 24 19.656 -14.602 1 98.44 64 ARG B O 1
ATOM 4023 N N . ALA B 1 65 ? 22.141 20.828 -14.789 1 98.31 65 ALA B N 1
ATOM 4024 C CA . ALA B 1 65 ? 22.734 22.031 -14.234 1 98.31 65 ALA B CA 1
ATOM 4025 C C . ALA B 1 65 ? 23.172 21.812 -12.789 1 98.31 65 ALA B C 1
ATOM 4027 O O . ALA B 1 65 ? 24.281 22.203 -12.398 1 98.31 65 ALA B O 1
ATOM 4028 N N . ALA B 1 66 ? 22.297 21.234 -12.039 1 98.31 66 ALA B N 1
ATOM 4029 C CA . ALA B 1 66 ? 22.578 20.984 -10.625 1 98.31 66 ALA B CA 1
ATOM 4030 C C . ALA B 1 66 ? 23.812 20.125 -10.453 1 98.31 66 ALA B C 1
ATOM 4032 O O . ALA B 1 66 ? 24.656 20.375 -9.586 1 98.31 66 ALA B O 1
ATOM 4033 N N . ARG B 1 67 ? 23.938 19.125 -11.242 1 97.62 67 ARG B N 1
ATOM 4034 C CA . ARG B 1 67 ? 25.094 18.234 -11.172 1 97.62 67 ARG B CA 1
ATOM 4035 C C . ARG B 1 67 ? 26.359 18.953 -11.578 1 97.62 67 ARG B C 1
ATOM 4037 O O . ARG B 1 67 ? 27.406 18.797 -10.93 1 97.62 67 ARG B O 1
ATOM 4044 N N . ARG B 1 68 ? 26.25 19.688 -12.609 1 96.75 68 ARG B N 1
ATOM 4045 C CA . ARG B 1 68 ? 27.422 20.391 -13.125 1 96.75 68 ARG B CA 1
ATOM 4046 C C . ARG B 1 68 ? 27.953 21.375 -12.102 1 96.75 68 ARG B C 1
ATOM 4048 O O . ARG B 1 68 ? 29.172 21.453 -11.891 1 96.75 68 ARG B O 1
ATOM 4055 N N . PHE B 1 69 ? 27.062 22.078 -11.391 1 96.62 69 PHE B N 1
ATOM 4056 C CA . PHE B 1 69 ? 27.484 23.188 -10.555 1 96.62 69 PHE B CA 1
ATOM 4057 C C . PHE B 1 69 ? 27.328 22.859 -9.078 1 96.62 69 PHE B C 1
ATOM 4059 O O . PHE B 1 69 ? 27.469 23.719 -8.219 1 96.62 69 PHE B O 1
ATOM 4066 N N . HIS B 1 70 ? 26.922 21.594 -8.828 1 95.62 70 HIS B N 1
ATOM 4067 C CA . HIS B 1 70 ? 26.766 21.094 -7.465 1 95.62 70 HIS B CA 1
ATOM 4068 C C . HIS B 1 70 ? 25.766 21.953 -6.688 1 95.62 70 HIS B C 1
ATOM 4070 O O . HIS B 1 70 ? 26.062 22.406 -5.578 1 95.62 70 HIS B O 1
ATOM 4076 N N . LEU B 1 71 ? 24.609 22.172 -7.277 1 96.25 71 LEU B N 1
ATOM 4077 C CA . LEU B 1 71 ? 23.562 22.984 -6.672 1 96.25 71 LEU B CA 1
ATOM 4078 C C . LEU B 1 71 ? 22.469 22.109 -6.066 1 96.25 71 LEU B C 1
ATOM 4080 O O . LEU B 1 71 ? 22.016 21.156 -6.695 1 96.25 71 LEU B O 1
ATOM 4084 N N . PRO B 1 72 ? 22.062 22.453 -4.859 1 96.5 72 PRO B N 1
ATOM 4085 C CA . PRO B 1 72 ? 20.875 21.766 -4.348 1 96.5 72 PRO B CA 1
ATOM 4086 C C . PRO B 1 72 ? 19.625 22.047 -5.18 1 96.5 72 PRO B C 1
ATOM 4088 O O . PRO B 1 72 ? 19.469 23.156 -5.707 1 96.5 72 PRO B O 1
ATOM 4091 N N . VAL B 1 73 ? 18.828 21.062 -5.328 1 98.31 73 VAL B N 1
ATOM 4092 C CA . VAL B 1 73 ? 17.531 21.203 -6 1 98.31 73 VAL B CA 1
ATOM 4093 C C . VAL B 1 73 ? 16.406 20.875 -5.031 1 98.31 73 VAL B C 1
ATOM 4095 O O . VAL B 1 73 ? 16.375 19.781 -4.453 1 98.31 73 VAL B O 1
ATOM 4098 N N . VAL B 1 74 ? 15.531 21.828 -4.824 1 97 74 VAL B N 1
ATOM 4099 C CA . VAL B 1 74 ? 14.336 21.609 -4.012 1 97 74 VAL B CA 1
ATOM 4100 C C . VAL B 1 74 ? 13.109 21.484 -4.918 1 97 74 VAL B C 1
ATOM 4102 O O . VAL B 1 74 ? 12.648 22.484 -5.488 1 97 74 VAL B O 1
ATOM 4105 N N . SER B 1 75 ? 12.625 20.25 -5.051 1 97.81 75 SER B N 1
ATOM 4106 C CA . SER B 1 75 ? 11.383 20.062 -5.785 1 97.81 75 SER B CA 1
ATOM 4107 C C . SER B 1 75 ? 10.195 20.641 -5.031 1 97.81 75 SER B C 1
ATOM 4109 O O . SER B 1 75 ? 10.031 20.391 -3.836 1 97.81 75 SER B O 1
ATOM 4111 N N . GLN B 1 76 ? 9.477 21.453 -5.734 1 97.44 76 GLN B N 1
ATOM 4112 C CA . GLN B 1 76 ? 8.305 22.109 -5.172 1 97.44 76 GLN B CA 1
ATOM 4113 C C . GLN B 1 76 ? 7.09 21.922 -6.078 1 97.44 76 GLN B C 1
ATOM 4115 O O . GLN B 1 76 ? 7.219 21.891 -7.305 1 97.44 76 GLN B O 1
ATOM 4120 N N . ASN B 1 77 ? 5.938 21.734 -5.531 1 96.81 77 ASN B N 1
ATOM 4121 C CA . ASN B 1 77 ? 4.707 21.625 -6.309 1 96.81 77 ASN B CA 1
ATOM 4122 C C . ASN B 1 77 ? 3.777 22.812 -6.074 1 96.81 77 ASN B C 1
ATOM 4124 O O . ASN B 1 77 ? 3.992 23.891 -6.629 1 96.81 77 ASN B O 1
ATOM 4128 N N . ARG B 1 78 ? 2.895 22.703 -5.066 1 95.69 78 ARG B N 1
ATOM 4129 C CA . ARG B 1 78 ? 1.993 23.812 -4.777 1 95.69 78 ARG B CA 1
ATOM 4130 C C . ARG B 1 78 ? 2.342 24.469 -3.449 1 95.69 78 ARG B C 1
ATOM 4132 O O . ARG B 1 78 ? 1.58 25.297 -2.938 1 95.69 78 ARG B O 1
ATOM 4139 N N . PHE B 1 79 ? 3.443 24.125 -2.871 1 93.81 79 PHE B N 1
ATOM 4140 C CA . PHE B 1 79 ? 4.078 24.75 -1.721 1 93.81 79 PHE B CA 1
ATOM 4141 C C . PHE B 1 79 ? 3.105 24.859 -0.554 1 93.81 79 PHE B C 1
ATOM 4143 O O . PHE B 1 79 ? 2.953 25.938 0.037 1 93.81 79 PHE B O 1
ATOM 4150 N N . THR B 1 80 ? 2.42 23.734 -0.236 1 90.56 80 THR B N 1
ATOM 4151 C CA . THR B 1 80 ? 1.44 23.719 0.845 1 90.56 80 THR B CA 1
ATOM 4152 C C . THR B 1 80 ? 1.959 22.906 2.031 1 90.56 80 THR B C 1
ATOM 4154 O O . THR B 1 80 ? 1.202 22.594 2.951 1 90.56 80 THR B O 1
ATOM 4157 N N . SER B 1 81 ? 3.227 22.594 1.993 1 90.06 81 SER B N 1
ATOM 4158 C CA . SER B 1 81 ? 3.816 21.812 3.078 1 90.06 81 SER B CA 1
ATOM 4159 C C . SER B 1 81 ? 3.727 22.562 4.406 1 90.06 81 SER B C 1
ATOM 4161 O O . SER B 1 81 ? 3.877 23.781 4.445 1 90.06 81 SER B O 1
ATOM 4163 N N . THR B 1 82 ? 3.562 21.781 5.473 1 87 82 THR B N 1
ATOM 4164 C CA . THR B 1 82 ? 3.465 22.375 6.801 1 87 82 THR B CA 1
ATOM 4165 C C . THR B 1 82 ? 4.688 22.031 7.641 1 87 82 THR B C 1
ATOM 4167 O O . THR B 1 82 ? 4.719 22.297 8.844 1 87 82 THR B O 1
ATOM 4170 N N . VAL B 1 83 ? 5.672 21.438 7.012 1 90.94 83 VAL B N 1
ATOM 4171 C CA . VAL B 1 83 ? 6.801 20.969 7.809 1 90.94 83 VAL B CA 1
ATOM 4172 C C . VAL B 1 83 ? 8.109 21.469 7.207 1 90.94 83 VAL B C 1
ATOM 4174 O O . VAL B 1 83 ? 9.156 20.844 7.355 1 90.94 83 VAL B O 1
ATOM 4177 N N . VAL B 1 84 ? 8.055 22.594 6.449 1 89.81 84 VAL B N 1
ATOM 4178 C CA . VAL B 1 84 ? 9.227 23.125 5.77 1 89.81 84 VAL B CA 1
ATOM 4179 C C . VAL B 1 84 ? 9.844 22.062 4.867 1 89.81 84 VAL B C 1
ATOM 4181 O O . VAL B 1 84 ? 11.031 21.75 4.98 1 89.81 84 VAL B O 1
ATOM 4184 N N . GLY B 1 85 ? 8.969 21.547 3.994 1 92.38 85 GLY B N 1
ATOM 4185 C CA . GLY B 1 85 ? 9.352 20.422 3.156 1 92.38 85 GLY B CA 1
ATOM 4186 C C . GLY B 1 85 ? 9.883 20.844 1.797 1 92.38 85 GLY B C 1
ATOM 4187 O O . GLY B 1 85 ? 10.586 20.078 1.134 1 92.38 85 GLY B O 1
ATOM 4188 N N . ALA B 1 86 ? 9.562 22.109 1.453 1 93.5 86 ALA B N 1
ATOM 4189 C CA . ALA B 1 86 ? 9.914 22.516 0.095 1 93.5 86 ALA B CA 1
ATOM 4190 C C . ALA B 1 86 ? 10.469 23.938 0.073 1 93.5 86 ALA B C 1
ATOM 4192 O O . ALA B 1 86 ? 10.461 24.594 -0.969 1 93.5 86 ALA B O 1
ATOM 4193 N N . ASP B 1 87 ? 10.867 24.422 1.178 1 92 87 ASP B N 1
ATOM 4194 C CA . ASP B 1 87 ? 11.5 25.734 1.284 1 92 87 ASP B CA 1
ATOM 4195 C C . ASP B 1 87 ? 12.922 25.719 0.723 1 92 87 ASP B C 1
ATOM 4197 O O . ASP B 1 87 ? 13.57 24.672 0.714 1 92 87 ASP B O 1
ATOM 4201 N N . ALA B 1 88 ? 13.375 26.875 0.355 1 91.62 88 ALA B N 1
ATOM 4202 C CA . ALA B 1 88 ? 14.703 26.953 -0.249 1 91.62 88 ALA B CA 1
ATOM 4203 C C . ALA B 1 88 ? 15.797 26.703 0.79 1 91.62 88 ALA B C 1
ATOM 4205 O O . ALA B 1 88 ? 15.594 26.953 1.981 1 91.62 88 ALA B O 1
ATOM 4206 N N . VAL B 1 89 ? 16.875 26.125 0.298 1 88.5 89 VAL B N 1
ATOM 4207 C CA . VAL B 1 89 ? 18.141 26.188 0.998 1 88.5 89 VAL B CA 1
ATOM 4208 C C . VAL B 1 89 ? 19.109 27.109 0.242 1 88.5 89 VAL B C 1
ATOM 4210 O O . VAL B 1 89 ? 18.844 27.5 -0.898 1 88.5 89 VAL B O 1
ATOM 4213 N N . ASP B 1 90 ? 20.156 27.5 0.897 1 85.06 90 ASP B N 1
ATOM 4214 C CA . ASP B 1 90 ? 21.094 28.469 0.321 1 85.06 90 ASP B CA 1
ATOM 4215 C C . ASP B 1 90 ? 21.594 28 -1.04 1 85.06 90 ASP B C 1
ATOM 4217 O O . ASP B 1 90 ? 22.078 26.875 -1.175 1 85.06 90 ASP B O 1
ATOM 4221 N N . HIS B 1 91 ? 21.438 28.922 -2.08 1 87.31 91 HIS B N 1
ATOM 4222 C CA . HIS B 1 91 ? 21.969 28.75 -3.43 1 87.31 91 HIS B CA 1
ATOM 4223 C C . HIS B 1 91 ? 21.281 27.594 -4.145 1 87.31 91 HIS B C 1
ATOM 4225 O O . HIS B 1 91 ? 21.844 27.031 -5.09 1 87.31 91 HIS B O 1
ATOM 4231 N N . ALA B 1 92 ? 20.094 27.297 -3.701 1 94.81 92 ALA B N 1
ATOM 4232 C CA . ALA B 1 92 ? 19.375 26.172 -4.301 1 94.81 92 ALA B CA 1
ATOM 4233 C C . ALA B 1 92 ? 18.578 26.609 -5.52 1 94.81 92 ALA B C 1
ATOM 4235 O O . ALA B 1 92 ? 18.266 27.797 -5.672 1 94.81 92 ALA B O 1
ATOM 4236 N N . ILE B 1 93 ? 18.359 25.688 -6.395 1 97.88 93 ILE B N 1
ATOM 4237 C CA . ILE B 1 93 ? 17.312 25.844 -7.41 1 97.88 93 ILE B CA 1
ATOM 4238 C C . ILE B 1 93 ? 15.984 25.312 -6.871 1 97.88 93 ILE B C 1
ATOM 4240 O O . ILE B 1 93 ? 15.906 24.172 -6.414 1 97.88 93 ILE B O 1
ATOM 4244 N N . ILE B 1 94 ? 14.969 26.172 -6.828 1 97.88 94 ILE B N 1
ATOM 4245 C CA . ILE B 1 94 ? 13.609 25.672 -6.621 1 97.88 94 ILE B CA 1
ATOM 4246 C C . ILE B 1 94 ? 13.039 25.172 -7.945 1 97.88 94 ILE B C 1
ATOM 4248 O O . ILE B 1 94 ? 12.898 25.938 -8.898 1 97.88 94 ILE B O 1
ATOM 4252 N N . LEU B 1 95 ? 12.828 23.906 -8.023 1 98.69 95 LEU B N 1
ATOM 4253 C CA . LEU B 1 95 ? 12.227 23.281 -9.195 1 98.69 95 LEU B CA 1
ATOM 4254 C C . LEU B 1 95 ? 10.734 23.062 -8.984 1 98.69 95 LEU B C 1
ATOM 4256 O O . LEU B 1 95 ? 10.336 22.078 -8.359 1 98.69 95 LEU B O 1
ATOM 4260 N N . SER B 1 96 ? 9.938 23.953 -9.547 1 98.62 96 SER B N 1
ATOM 4261 C CA . SER B 1 96 ? 8.484 23.875 -9.398 1 98.62 96 SER B CA 1
ATOM 4262 C C . SER B 1 96 ? 7.867 23.047 -10.523 1 98.62 96 SER B C 1
ATOM 4264 O O . SER B 1 96 ? 8.109 23.312 -11.703 1 98.62 96 SER B O 1
ATOM 4266 N N . THR B 1 97 ? 7.062 22.078 -10.141 1 98.56 97 THR B N 1
ATOM 4267 C CA . THR B 1 97 ? 6.34 21.266 -11.117 1 98.56 97 THR B CA 1
ATOM 4268 C C . THR B 1 97 ? 4.871 21.672 -11.18 1 98.56 97 THR B C 1
ATOM 4270 O O . THR B 1 97 ? 4.047 20.953 -11.75 1 98.56 97 THR B O 1
ATOM 4273 N N . ALA B 1 98 ? 4.48 22.812 -10.594 1 98.19 98 ALA B N 1
ATOM 4274 C CA . ALA B 1 98 ? 3.096 23.266 -10.477 1 98.19 98 ALA B CA 1
ATOM 4275 C C . ALA B 1 98 ? 2.467 23.469 -11.852 1 98.19 98 ALA B C 1
ATOM 4277 O O . ALA B 1 98 ? 1.275 23.219 -12.039 1 98.19 98 ALA B O 1
ATOM 4278 N N . LYS B 1 99 ? 3.254 23.844 -12.812 1 97.94 99 LYS B N 1
ATOM 4279 C CA . LYS B 1 99 ? 2.713 24.203 -14.117 1 97.94 99 LYS B CA 1
ATOM 4280 C C . LYS B 1 99 ? 2.527 22.969 -14.992 1 97.94 99 LYS B C 1
ATOM 4282 O O . LYS B 1 99 ? 1.828 23.016 -16 1 97.94 99 LYS B O 1
ATOM 4287 N N . MET B 1 100 ? 3.162 21.906 -14.633 1 98.56 100 MET B N 1
ATOM 4288 C CA . MET B 1 100 ? 2.838 20.609 -15.234 1 98.56 100 MET B CA 1
ATOM 4289 C C . MET B 1 100 ? 1.543 20.047 -14.656 1 98.56 100 MET B C 1
ATOM 4291 O O . MET B 1 100 ? 1.573 19.172 -13.789 1 98.56 100 MET B O 1
ATOM 4295 N N . ASN B 1 101 ? 0.4 20.484 -15.141 1 98.5 101 ASN B N 1
ATOM 4296 C CA . ASN B 1 101 ? -0.846 20.25 -14.414 1 98.5 101 ASN B CA 1
ATOM 4297 C C . ASN B 1 101 ? -1.941 19.719 -15.336 1 98.5 101 ASN B C 1
ATOM 4299 O O . ASN B 1 101 ? -3.098 20.141 -15.234 1 98.5 101 ASN B O 1
ATOM 4303 N N . LYS B 1 102 ? -1.59 18.812 -16.156 1 98.75 102 LYS B N 1
ATOM 4304 C CA . LYS B 1 102 ? -2.574 18.203 -17.047 1 98.75 102 LYS B CA 1
ATOM 4305 C C . LYS B 1 102 ? -2.98 16.812 -16.562 1 98.75 102 LYS B C 1
ATOM 4307 O O . LYS B 1 102 ? -2.143 16.047 -16.078 1 98.75 102 LYS B O 1
ATOM 4312 N N . ILE B 1 103 ? -4.262 16.562 -16.641 1 98.81 103 ILE B N 1
ATOM 4313 C CA . ILE B 1 103 ? -4.738 15.188 -16.594 1 98.81 103 ILE B CA 1
ATOM 4314 C C . ILE B 1 103 ? -4.5 14.508 -17.938 1 98.81 103 ILE B C 1
ATOM 4316 O O . ILE B 1 103 ? -5.191 14.789 -18.922 1 98.81 103 ILE B O 1
ATOM 4320 N N . LEU B 1 104 ? -3.549 13.641 -18 1 98.81 104 LEU B N 1
ATOM 4321 C CA . LEU B 1 104 ? -3.111 13.031 -19.25 1 98.81 104 LEU B CA 1
ATOM 4322 C C . LEU B 1 104 ? -4.098 11.969 -19.719 1 98.81 104 LEU B C 1
ATOM 4324 O O . LEU B 1 104 ? -4.277 11.758 -20.922 1 98.81 104 LEU B O 1
ATOM 4328 N N . GLU B 1 105 ? -4.645 11.242 -18.766 1 98.44 105 GLU B N 1
ATOM 4329 C CA . GLU B 1 105 ? -5.609 10.172 -19.016 1 98.44 105 GLU B CA 1
ATOM 4330 C C . GLU B 1 105 ? -6.562 10 -17.844 1 98.44 105 GLU B C 1
ATOM 4332 O O . GLU B 1 105 ? -6.133 9.992 -16.688 1 98.44 105 GLU B O 1
ATOM 4337 N N . LEU B 1 106 ? -7.797 10.008 -18.062 1 98.38 106 LEU B N 1
ATOM 4338 C CA . LEU B 1 106 ? -8.836 9.562 -17.141 1 98.38 106 LEU B CA 1
ATOM 4339 C C . LEU B 1 106 ? -9.578 8.352 -17.703 1 98.38 106 LEU B C 1
ATOM 4341 O O . LEU B 1 106 ? -10.383 8.484 -18.625 1 98.38 106 LEU B O 1
ATOM 4345 N N . ASN B 1 107 ? -9.25 7.207 -17.172 1 97.81 107 ASN B N 1
ATOM 4346 C CA . ASN B 1 107 ? -9.781 5.945 -17.672 1 97.81 107 ASN B CA 1
ATOM 4347 C C . ASN B 1 107 ? -10.883 5.402 -16.766 1 97.81 107 ASN B C 1
ATOM 4349 O O . ASN B 1 107 ? -10.602 4.695 -15.789 1 97.81 107 ASN B O 1
ATOM 4353 N N . ALA B 1 108 ? -12.109 5.578 -17.125 1 96.06 108 ALA B N 1
ATOM 4354 C CA . ALA B 1 108 ? -13.25 5.176 -16.312 1 96.06 108 ALA B CA 1
ATOM 4355 C C . ALA B 1 108 ? -13.445 3.664 -16.359 1 96.06 108 ALA B C 1
ATOM 4357 O O . ALA B 1 108 ? -13.922 3.066 -15.391 1 96.06 108 ALA B O 1
ATOM 4358 N N . GLU B 1 109 ? -13.062 3.068 -17.438 1 94.81 109 GLU B N 1
ATOM 4359 C CA . GLU B 1 109 ? -13.258 1.633 -17.609 1 94.81 109 GLU B CA 1
ATOM 4360 C C . GLU B 1 109 ? -12.398 0.834 -16.641 1 94.81 109 GLU B C 1
ATOM 4362 O O . GLU B 1 109 ? -12.859 -0.152 -16.062 1 94.81 109 GLU B O 1
ATOM 4367 N N . ASP B 1 110 ? -11.156 1.219 -16.5 1 96.5 110 ASP B N 1
ATOM 4368 C CA . ASP B 1 110 ? -10.234 0.484 -15.641 1 96.5 110 ASP B CA 1
ATOM 4369 C C . ASP B 1 110 ? -10.062 1.178 -14.289 1 96.5 110 ASP B C 1
ATOM 4371 O O . ASP B 1 110 ? -9.375 0.669 -13.406 1 96.5 110 ASP B O 1
ATOM 4375 N N . ALA B 1 111 ? -10.641 2.371 -14.109 1 97.12 111 ALA B N 1
ATOM 4376 C CA . ALA B 1 111 ? -10.703 3.104 -12.844 1 97.12 111 ALA B CA 1
ATOM 4377 C C . ALA B 1 111 ? -9.32 3.584 -12.422 1 97.12 111 ALA B C 1
ATOM 4379 O O . ALA B 1 111 ? -8.883 3.332 -11.297 1 97.12 111 ALA B O 1
ATOM 4380 N N . TYR B 1 112 ? -8.633 4.297 -13.289 1 98.19 112 TYR B N 1
ATOM 4381 C CA . TYR B 1 112 ? -7.379 4.965 -12.945 1 98.19 112 TYR B CA 1
ATOM 4382 C C . TYR B 1 112 ? -7.234 6.273 -13.711 1 98.19 112 TYR B C 1
ATOM 4384 O O . TYR B 1 112 ? -7.988 6.543 -14.648 1 98.19 112 TYR B O 1
ATOM 4392 N N . ALA B 1 113 ? -6.383 7.152 -13.258 1 98.81 113 ALA B N 1
ATOM 4393 C CA . ALA B 1 113 ? -6.008 8.375 -13.969 1 98.81 113 ALA B CA 1
ATOM 4394 C C . ALA B 1 113 ? -4.488 8.523 -14.031 1 98.81 113 ALA B C 1
ATOM 4396 O O . ALA B 1 113 ? -3.779 8.102 -13.117 1 98.81 113 ALA B O 1
ATOM 4397 N N . VAL B 1 114 ? -3.99 9 -15.125 1 98.81 114 VAL B N 1
ATOM 4398 C CA . VAL B 1 114 ? -2.602 9.422 -15.273 1 98.81 114 VAL B CA 1
ATOM 4399 C C . VAL B 1 114 ? -2.523 10.945 -15.266 1 98.81 114 VAL B C 1
ATOM 4401 O O . VAL B 1 114 ? -3.164 11.609 -16.094 1 98.81 114 VAL B O 1
ATOM 4404 N N . VAL B 1 115 ? -1.758 11.484 -14.336 1 98.94 115 VAL B N 1
ATOM 4405 C CA . VAL B 1 115 ? -1.769 12.93 -14.18 1 98.94 115 VAL B CA 1
ATOM 4406 C C . VAL B 1 115 ? -0.337 13.445 -14.055 1 98.94 115 VAL B C 1
ATOM 4408 O O . VAL B 1 115 ? 0.556 12.719 -13.609 1 98.94 115 VAL B O 1
ATOM 4411 N N . GLN B 1 116 ? -0.145 14.648 -14.484 1 98.88 116 GLN B N 1
ATOM 4412 C CA . GLN B 1 116 ? 1.065 15.391 -14.141 1 98.88 116 GLN B CA 1
ATOM 4413 C C . GLN B 1 116 ? 1.026 15.852 -12.688 1 98.88 116 GLN B C 1
ATOM 4415 O O . GLN B 1 116 ? -0.042 15.898 -12.07 1 98.88 116 GLN B O 1
ATOM 4420 N N . PRO B 1 117 ? 2.205 16.156 -12.094 1 98.81 117 PRO B N 1
ATOM 4421 C CA . PRO B 1 117 ? 2.283 16.375 -10.648 1 98.81 117 PRO B CA 1
ATOM 4422 C C . PRO B 1 117 ? 1.545 17.641 -10.203 1 98.81 117 PRO B C 1
ATOM 4424 O O . PRO B 1 117 ? 1.068 17.719 -9.07 1 98.81 117 PRO B O 1
ATOM 4427 N N . GLY B 1 118 ? 1.389 18.625 -11.031 1 98.81 118 GLY B N 1
ATOM 4428 C CA . GLY B 1 118 ? 0.823 19.906 -10.641 1 98.81 118 GLY B CA 1
ATOM 4429 C C . GLY B 1 118 ? -0.693 19.906 -10.602 1 98.81 118 GLY B C 1
ATOM 4430 O O . GLY B 1 118 ? -1.312 20.891 -10.195 1 98.81 118 GLY B O 1
ATOM 4431 N N . VAL B 1 119 ? -1.331 18.797 -11.008 1 98.88 119 VAL B N 1
ATOM 4432 C CA . VAL B 1 119 ? -2.787 18.719 -10.977 1 98.88 119 VAL B CA 1
ATOM 4433 C C . VAL B 1 119 ? -3.281 18.875 -9.539 1 98.88 119 VAL B C 1
ATOM 4435 O O . VAL B 1 119 ? -2.789 18.203 -8.633 1 98.88 119 VAL B O 1
ATOM 4438 N N . ILE B 1 120 ? -4.23 19.812 -9.391 1 98.81 120 ILE B N 1
ATOM 4439 C CA . ILE B 1 120 ? -4.82 20.031 -8.078 1 98.81 120 ILE B CA 1
ATOM 4440 C C . ILE B 1 120 ? -5.68 18.828 -7.684 1 98.81 120 ILE B C 1
ATOM 4442 O O . ILE B 1 120 ? -6.465 18.328 -8.492 1 98.81 120 ILE B O 1
ATOM 4446 N N . ASN B 1 121 ? -5.504 18.391 -6.5 1 98.62 121 ASN B N 1
ATOM 4447 C CA . ASN B 1 121 ? -6.211 17.234 -5.98 1 98.62 121 ASN B CA 1
ATOM 4448 C C . ASN B 1 121 ? -7.711 17.312 -6.258 1 98.62 121 ASN B C 1
ATOM 4450 O O . ASN B 1 121 ? -8.281 16.422 -6.887 1 98.62 121 ASN B O 1
ATOM 4454 N N . ASN B 1 122 ? -8.312 18.406 -5.871 1 98.31 122 ASN B N 1
ATOM 4455 C CA . ASN B 1 122 ? -9.742 18.609 -6.035 1 98.31 122 ASN B CA 1
ATOM 4456 C C . ASN B 1 122 ? -10.156 18.594 -7.504 1 98.31 122 ASN B C 1
ATOM 4458 O O . ASN B 1 122 ? -11.242 18.125 -7.84 1 98.31 122 ASN B O 1
ATOM 4462 N N . ASP B 1 123 ? -9.32 19.109 -8.352 1 98.75 123 ASP B N 1
ATOM 4463 C CA . ASP B 1 123 ? -9.633 19.125 -9.781 1 98.75 123 ASP B CA 1
ATOM 4464 C C . ASP B 1 123 ? -9.719 17.703 -10.336 1 98.75 123 ASP B C 1
ATOM 4466 O O . ASP B 1 123 ? -10.609 17.391 -11.133 1 98.75 123 ASP B O 1
ATOM 4470 N N . LEU B 1 124 ? -8.789 16.859 -9.953 1 98.81 124 LEU B N 1
ATOM 4471 C CA . LEU B 1 124 ? -8.852 15.461 -10.367 1 98.81 124 LEU B CA 1
ATOM 4472 C C . LEU B 1 124 ? -10.117 14.797 -9.836 1 98.81 124 LEU B C 1
ATOM 4474 O O . LEU B 1 124 ? -10.805 14.078 -10.57 1 98.81 124 LEU B O 1
ATOM 4478 N N . ASP B 1 125 ? -10.461 15.023 -8.586 1 98.44 125 ASP B N 1
ATOM 4479 C CA . ASP B 1 125 ? -11.648 14.43 -7.984 1 98.44 125 ASP B CA 1
ATOM 4480 C C . ASP B 1 125 ? -12.914 14.867 -8.719 1 98.44 125 ASP B C 1
ATOM 4482 O O . ASP B 1 125 ? -13.773 14.047 -9.039 1 98.44 125 ASP B O 1
ATOM 4486 N N . GLN B 1 126 ? -13.008 16.156 -8.984 1 98.38 126 GLN B N 1
ATOM 4487 C CA . GLN B 1 126 ? -14.172 16.672 -9.688 1 98.38 126 GLN B CA 1
ATOM 4488 C C . GLN B 1 126 ? -14.289 16.062 -11.086 1 98.38 126 GLN B C 1
ATOM 4490 O O . GLN B 1 126 ? -15.383 15.695 -11.516 1 98.38 126 GLN B O 1
ATOM 4495 N N . ALA B 1 127 ? -13.148 15.945 -11.75 1 98.75 127 ALA B N 1
ATOM 4496 C CA . ALA B 1 127 ? -13.148 15.336 -13.078 1 98.75 127 ALA B CA 1
ATOM 4497 C C . ALA B 1 127 ? -13.602 13.883 -13.008 1 98.75 127 ALA B C 1
ATOM 4499 O O . ALA B 1 127 ? -14.359 13.414 -13.859 1 98.75 127 ALA B O 1
ATOM 4500 N N . ALA B 1 128 ? -13.109 13.156 -12.039 1 98.56 128 ALA B N 1
ATOM 4501 C CA . ALA B 1 128 ? -13.461 11.75 -11.859 1 98.56 128 ALA B CA 1
ATOM 4502 C C . ALA B 1 128 ? -14.945 11.594 -11.539 1 98.56 128 ALA B C 1
ATOM 4504 O O . ALA B 1 128 ? -15.602 10.672 -12.039 1 98.56 128 ALA B O 1
ATOM 4505 N N . ARG B 1 129 ? -15.523 12.445 -10.727 1 97.75 129 ARG B N 1
ATOM 4506 C CA . ARG B 1 129 ? -16.922 12.367 -10.297 1 97.75 129 ARG B CA 1
ATOM 4507 C C . ARG B 1 129 ? -17.859 12.523 -11.477 1 97.75 129 ARG B C 1
ATOM 4509 O O . ARG B 1 129 ? -18.938 11.922 -11.5 1 97.75 129 ARG B O 1
ATOM 4516 N N . LYS B 1 130 ? -17.453 13.273 -12.461 1 97.94 130 LYS B N 1
ATOM 4517 C CA . LYS B 1 130 ? -18.266 13.422 -13.672 1 97.94 130 LYS B CA 1
ATOM 4518 C C . LYS B 1 130 ? -18.406 12.094 -14.406 1 97.94 130 LYS B C 1
ATOM 4520 O O . LYS B 1 130 ? -19.312 11.93 -15.234 1 97.94 130 LYS B O 1
ATOM 4525 N N . GLN B 1 131 ? -17.578 11.117 -14.062 1 96.75 131 GLN B N 1
ATOM 4526 C CA . GLN B 1 131 ? -17.609 9.812 -14.703 1 96.75 131 GLN B CA 1
ATOM 4527 C C . GLN B 1 131 ? -18.062 8.727 -13.727 1 96.75 131 GLN B C 1
ATOM 4529 O O . GLN B 1 131 ? -17.844 7.539 -13.969 1 96.75 131 GLN B O 1
ATOM 4534 N N . GLY B 1 132 ? -18.594 9.102 -12.625 1 96.62 132 GLY B N 1
ATOM 4535 C CA . GLY B 1 132 ? -19.109 8.148 -11.664 1 96.62 132 GLY B CA 1
ATOM 4536 C C . GLY B 1 132 ? -18.031 7.574 -10.75 1 96.62 132 GLY B C 1
ATOM 4537 O O . GLY B 1 132 ? -18.25 6.555 -10.094 1 96.62 132 GLY B O 1
ATOM 4538 N N . LEU B 1 133 ? -16.859 8.172 -10.766 1 98.12 133 LEU B N 1
ATOM 4539 C CA . LEU B 1 133 ? -15.734 7.754 -9.945 1 98.12 133 LEU B CA 1
ATOM 4540 C C . LEU B 1 133 ? -15.305 8.875 -9 1 98.12 133 LEU B C 1
ATOM 4542 O O . LEU B 1 133 ? -15.891 9.961 -9.016 1 98.12 133 LEU B O 1
ATOM 4546 N N . PHE B 1 134 ? -14.391 8.633 -8.094 1 97.81 134 PHE B N 1
ATOM 4547 C CA . PHE B 1 134 ? -13.812 9.695 -7.289 1 97.81 134 PHE B CA 1
ATOM 4548 C C . PHE B 1 134 ? -12.383 9.344 -6.883 1 97.81 134 PHE B C 1
ATOM 4550 O O . PHE B 1 134 ? -11.984 8.18 -6.938 1 97.81 134 PHE B O 1
ATOM 4557 N N . TYR B 1 135 ? -11.555 10.367 -6.711 1 98.44 135 TYR B N 1
ATOM 4558 C CA . TYR B 1 135 ? -10.234 10.227 -6.121 1 98.44 135 TYR B CA 1
ATOM 4559 C C . TYR B 1 135 ? -10.289 10.375 -4.605 1 98.44 135 TYR B C 1
ATOM 4561 O O . TYR B 1 135 ? -10.672 11.43 -4.094 1 98.44 135 TYR B O 1
ATOM 4569 N N . ALA B 1 136 ? -9.844 9.398 -3.84 1 97.06 136 ALA B N 1
ATOM 4570 C CA . ALA B 1 136 ? -10.219 9.219 -2.438 1 97.06 136 ALA B CA 1
ATOM 4571 C C . ALA B 1 136 ? -9.375 10.109 -1.527 1 97.06 136 ALA B C 1
ATOM 4573 O O . ALA B 1 136 ? -9.891 10.711 -0.585 1 97.06 136 ALA B O 1
ATOM 4574 N N . PRO B 1 137 ? -8 10.18 -1.761 1 96.88 137 PRO B N 1
ATOM 4575 C CA . PRO B 1 137 ? -7.211 11 -0.835 1 96.88 137 PRO B CA 1
ATOM 4576 C C . PRO B 1 137 ? -7.707 12.438 -0.75 1 96.88 137 PRO B C 1
ATOM 4578 O O . PRO B 1 137 ? -7.996 13.055 -1.777 1 96.88 137 PRO B O 1
ATOM 4581 N N . ASP B 1 138 ? -7.875 12.898 0.459 1 94.94 138 ASP B N 1
ATOM 4582 C CA . ASP B 1 138 ? -8.523 14.195 0.641 1 94.94 138 ASP B CA 1
ATOM 4583 C C . ASP B 1 138 ? -7.844 15 1.753 1 94.94 138 ASP B C 1
ATOM 4585 O O . ASP B 1 138 ? -8.508 15.445 2.693 1 94.94 138 ASP B O 1
ATOM 4589 N N . PRO B 1 139 ? -6.555 15.266 1.534 1 93.88 139 PRO B N 1
ATOM 4590 C CA . PRO B 1 139 ? -5.922 16.141 2.523 1 93.88 139 PRO B CA 1
ATOM 4591 C C . PRO B 1 139 ? -6.668 17.469 2.699 1 93.88 139 PRO B C 1
ATOM 4593 O O . PRO B 1 139 ? -7.43 17.875 1.816 1 93.88 139 PRO B O 1
ATOM 4596 N N . ALA B 1 140 ? -6.516 18.109 3.848 1 88.62 140 ALA B N 1
ATOM 4597 C CA . ALA B 1 140 ? -7.184 19.375 4.117 1 88.62 140 ALA B CA 1
ATOM 4598 C C . ALA B 1 140 ? -6.871 20.406 3.029 1 88.62 140 ALA B C 1
ATOM 4600 O O . ALA B 1 140 ? -7.684 21.297 2.758 1 88.62 140 ALA B O 1
ATOM 4601 N N . SER B 1 141 ? -5.746 20.234 2.352 1 91.94 141 SER B N 1
ATOM 4602 C CA . SER B 1 141 ? -5.312 21.141 1.3 1 91.94 141 SER B CA 1
ATOM 4603 C C . SER B 1 141 ? -5.82 20.703 -0.066 1 91.94 141 SER B C 1
ATOM 4605 O O . SER B 1 141 ? -5.316 21.141 -1.099 1 91.94 141 SER B O 1
ATOM 4607 N N . LYS B 1 142 ? -6.785 19.891 -0.103 1 94.81 142 LYS B N 1
ATOM 4608 C CA . LYS B 1 142 ? -7.312 19.25 -1.306 1 94.81 142 LYS B CA 1
ATOM 4609 C C . LYS B 1 142 ? -7.609 20.281 -2.391 1 94.81 142 LYS B C 1
ATOM 4611 O O . LYS B 1 142 ? -7.391 20.016 -3.576 1 94.81 142 LYS B O 1
ATOM 4616 N N . LYS B 1 143 ? -8.008 21.484 -2.1 1 95.44 143 LYS B N 1
ATOM 4617 C CA . LYS B 1 143 ? -8.445 22.484 -3.066 1 95.44 143 LYS B CA 1
ATOM 4618 C C . LYS B 1 143 ? -7.246 23.25 -3.639 1 95.44 143 LYS B C 1
ATOM 4620 O O . LYS B 1 143 ? -7.371 23.938 -4.652 1 95.44 143 LYS B O 1
ATOM 4625 N N . MET B 1 144 ? -6.066 23.062 -3 1 96.38 144 MET B N 1
ATOM 4626 C CA . MET B 1 144 ? -4.957 23.891 -3.453 1 96.38 144 MET B CA 1
ATOM 4627 C C . MET B 1 144 ? -3.699 23.062 -3.664 1 96.38 144 MET B C 1
ATOM 4629 O O . MET B 1 144 ? -2.787 23.469 -4.383 1 96.38 144 MET B O 1
ATOM 4633 N N . SER B 1 145 ? -3.596 21.922 -3.033 1 97 145 SER B N 1
ATOM 4634 C CA . SER B 1 145 ? -2.391 21.109 -3.166 1 97 145 SER B CA 1
ATOM 4635 C C . SER B 1 145 ? -2.418 20.281 -4.453 1 97 145 SER B C 1
ATOM 4637 O O . SER B 1 145 ? -3.49 19.969 -4.969 1 97 145 SER B O 1
ATOM 4639 N N . GLY B 1 146 ? -1.263 20.047 -4.996 1 98.44 146 GLY B N 1
ATOM 4640 C CA . GLY B 1 146 ? -1.131 19.203 -6.18 1 98.44 146 GLY B CA 1
ATOM 4641 C C . GLY B 1 146 ? -0.881 17.75 -5.855 1 98.44 146 GLY B C 1
ATOM 4642 O O . GLY B 1 146 ? -0.352 17.422 -4.793 1 98.44 146 GLY B O 1
ATOM 4643 N N . ILE B 1 147 ? -1.2 16.891 -6.797 1 98.81 147 ILE B N 1
ATOM 4644 C CA . ILE B 1 147 ? -1.094 15.453 -6.602 1 98.81 147 ILE B CA 1
ATOM 4645 C C . ILE B 1 147 ? 0.371 15.07 -6.414 1 98.81 147 ILE B C 1
ATOM 4647 O O . ILE B 1 147 ? 0.685 14.164 -5.629 1 98.81 147 ILE B O 1
ATOM 4651 N N . GLY B 1 148 ? 1.268 15.719 -7.133 1 98.75 148 GLY B N 1
ATOM 4652 C CA . GLY B 1 148 ? 2.68 15.438 -6.938 1 98.75 148 GLY B CA 1
ATOM 4653 C C . GLY B 1 148 ? 3.145 15.68 -5.512 1 98.75 148 GLY B C 1
ATOM 4654 O O . GLY B 1 148 ? 3.908 14.883 -4.961 1 98.75 148 GLY B O 1
ATOM 4655 N N . GLY B 1 149 ? 2.734 16.812 -4.945 1 98.31 149 GLY B N 1
ATOM 4656 C CA . GLY B 1 149 ? 3.041 17.078 -3.549 1 98.31 149 GLY B CA 1
ATOM 4657 C C . GLY B 1 149 ? 2.42 16.078 -2.6 1 98.31 149 GLY B C 1
ATOM 4658 O O . GLY B 1 149 ? 3.053 15.656 -1.625 1 98.31 149 GLY B O 1
ATOM 4659 N N . ASN B 1 150 ? 1.132 15.672 -2.91 1 98.56 150 ASN B N 1
ATOM 4660 C CA . ASN B 1 150 ? 0.477 14.656 -2.09 1 98.56 150 ASN B CA 1
ATOM 4661 C C . ASN B 1 150 ? 1.276 13.359 -2.062 1 98.56 150 ASN B C 1
ATOM 4663 O O . ASN B 1 150 ? 1.438 12.742 -1.005 1 98.56 150 ASN B O 1
ATOM 4667 N N . VAL B 1 151 ? 1.76 12.93 -3.229 1 98.69 151 VAL B N 1
ATOM 4668 C CA . VAL B 1 151 ? 2.529 11.695 -3.332 1 98.69 151 VAL B CA 1
ATOM 4669 C C . VAL B 1 151 ? 3.861 11.852 -2.604 1 98.69 151 VAL B C 1
ATOM 4671 O O . VAL B 1 151 ? 4.254 10.984 -1.818 1 98.69 151 VAL B O 1
ATOM 4674 N N . ALA B 1 152 ? 4.539 12.984 -2.771 1 98.31 152 ALA B N 1
ATOM 4675 C CA . ALA B 1 152 ? 5.859 13.211 -2.191 1 98.31 152 ALA B CA 1
ATOM 4676 C C . ALA B 1 152 ? 5.797 13.211 -0.667 1 98.31 152 ALA B C 1
ATOM 4678 O O . ALA B 1 152 ? 6.773 12.875 0.003 1 98.31 152 ALA B O 1
ATOM 4679 N N . THR B 1 153 ? 4.648 13.531 -0.106 1 97.62 153 THR B N 1
ATOM 4680 C CA . THR B 1 153 ? 4.543 13.648 1.345 1 97.62 153 THR B CA 1
ATOM 4681 C C . THR B 1 153 ? 3.701 12.508 1.917 1 97.62 153 THR B C 1
ATOM 4683 O O . THR B 1 153 ? 3.521 12.414 3.133 1 97.62 153 THR B O 1
ATOM 4686 N N . ASN B 1 154 ? 3.158 11.656 1.045 1 97.75 154 ASN B N 1
ATOM 4687 C CA . ASN B 1 154 ? 2.188 10.648 1.464 1 97.75 154 ASN B CA 1
ATOM 4688 C C . ASN B 1 154 ? 1.059 11.266 2.283 1 97.75 154 ASN B C 1
ATOM 4690 O O . ASN B 1 154 ? 0.795 10.836 3.408 1 97.75 154 ASN B O 1
ATOM 4694 N N . ALA B 1 155 ? 0.457 12.234 1.712 1 97.06 155 ALA B N 1
ATOM 4695 C CA . ALA B 1 155 ? -0.583 12.992 2.398 1 97.06 155 ALA B CA 1
ATOM 4696 C C . ALA B 1 155 ? -1.811 12.125 2.666 1 97.06 155 ALA B C 1
ATOM 4698 O O . ALA B 1 155 ? -2.113 11.211 1.896 1 97.06 155 ALA B O 1
ATOM 4699 N N . GLY B 1 156 ? -2.426 12.367 3.756 1 93.56 156 GLY B N 1
ATOM 4700 C CA . GLY B 1 156 ? -3.684 11.727 4.105 1 93.56 156 GLY B CA 1
ATOM 4701 C C . GLY B 1 156 ? -4.844 12.695 4.18 1 93.56 156 GLY B C 1
ATOM 4702 O O . GLY B 1 156 ? -4.797 13.781 3.588 1 93.56 156 GLY B O 1
ATOM 4703 N N . GLY B 1 157 ? -5.93 12.289 4.797 1 91.81 157 GLY B N 1
ATOM 4704 C CA . GLY B 1 157 ? -7.109 13.133 4.906 1 91.81 157 GLY B CA 1
ATOM 4705 C C . GLY B 1 157 ? -8.234 12.484 5.684 1 91.81 157 GLY B C 1
ATOM 4706 O O . GLY B 1 157 ? -8.008 11.555 6.457 1 91.81 157 GLY B O 1
ATOM 4707 N N . LEU B 1 158 ? -9.43 13.031 5.551 1 89.56 158 LEU B N 1
ATOM 4708 C CA . LEU B 1 158 ? -10.594 12.68 6.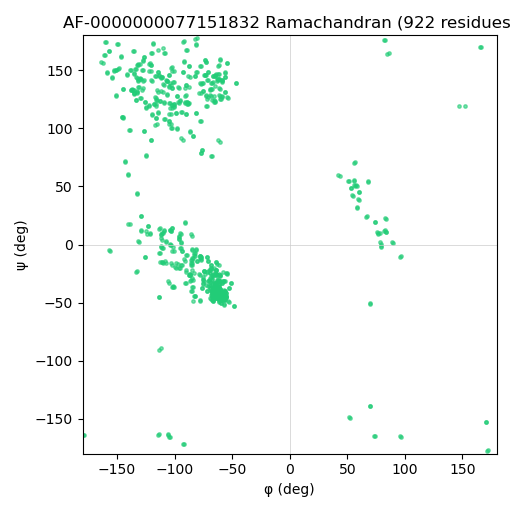352 1 89.56 158 LEU B CA 1
ATOM 4709 C C . LEU B 1 158 ? -11.086 11.281 6.008 1 89.56 158 LEU B C 1
ATOM 4711 O O . LEU B 1 158 ? -11.648 10.586 6.859 1 89.56 158 LEU B O 1
ATOM 4715 N N . SER B 1 159 ? -10.781 10.852 4.844 1 89.81 159 SER B N 1
ATOM 4716 C CA . SER B 1 159 ? -11.391 9.609 4.375 1 89.81 159 SER B CA 1
ATOM 4717 C C . SER B 1 159 ? -10.406 8.445 4.465 1 89.81 159 SER B C 1
ATOM 4719 O O . SER B 1 159 ? -10.664 7.363 3.938 1 89.81 159 SER B O 1
ATOM 4721 N N . GLY B 1 160 ? -9.344 8.656 5.117 1 89.5 160 GLY B N 1
ATOM 4722 C CA . GLY B 1 160 ? -8.273 7.668 5.168 1 89.5 160 GLY B CA 1
ATOM 4723 C C . GLY B 1 160 ? -8.688 6.375 5.848 1 89.5 160 GLY B C 1
ATOM 4724 O O . GLY B 1 160 ? -8.156 5.309 5.531 1 89.5 160 GLY B O 1
ATOM 4725 N N . VAL B 1 161 ? -9.641 6.426 6.699 1 91.44 161 VAL B N 1
ATOM 4726 C CA . VAL B 1 161 ? -10.023 5.262 7.492 1 91.44 161 VAL B CA 1
ATOM 4727 C C . VAL B 1 161 ? -10.578 4.176 6.574 1 91.44 161 VAL B C 1
ATOM 4729 O O . VAL B 1 161 ? -10.305 2.99 6.766 1 91.44 161 VAL B O 1
ATOM 4732 N N . ARG B 1 162 ? -11.289 4.555 5.59 1 92.69 162 ARG B N 1
ATOM 4733 C CA . ARG B 1 162 ? -11.891 3.568 4.703 1 92.69 162 ARG B CA 1
ATOM 4734 C C . ARG B 1 162 ? -11.102 3.436 3.406 1 92.69 162 ARG B C 1
ATOM 4736 O O . ARG B 1 162 ? -10.914 2.328 2.896 1 92.69 162 ARG B O 1
ATOM 4743 N N . TYR B 1 163 ? -10.57 4.52 2.898 1 95 163 TYR B N 1
ATOM 4744 C CA . TYR B 1 163 ? -10.078 4.508 1.527 1 95 163 TYR B CA 1
ATOM 4745 C C . TYR B 1 163 ? -8.555 4.625 1.496 1 95 163 TYR B C 1
ATOM 4747 O O . TYR B 1 163 ? -7.949 4.598 0.424 1 95 163 TYR B O 1
ATOM 4755 N N . GLY B 1 164 ? -7.941 4.762 2.65 1 93.06 164 GLY B N 1
ATOM 4756 C CA . GLY B 1 164 ? -6.492 4.832 2.729 1 93.06 164 GLY B CA 1
ATOM 4757 C C . GLY B 1 164 ? -5.945 6.223 2.447 1 93.06 164 GLY B C 1
ATOM 4758 O O . GLY B 1 164 ? -6.711 7.152 2.188 1 93.06 164 GLY B O 1
ATOM 4759 N N . SER B 1 165 ? -4.641 6.352 2.586 1 95.88 165 SER B N 1
ATOM 4760 C CA . SER B 1 165 ? -3.924 7.586 2.281 1 95.88 165 SER B CA 1
ATOM 4761 C C . SER B 1 165 ? -3.416 7.59 0.843 1 95.88 165 SER B C 1
ATOM 4763 O O . SER B 1 165 ? -3.795 6.73 0.044 1 95.88 165 SER B O 1
ATOM 4765 N N . THR B 1 166 ? -2.594 8.594 0.509 1 98 166 THR B N 1
ATOM 4766 C CA . THR B 1 166 ? -2.072 8.734 -0.846 1 98 166 THR B CA 1
ATOM 4767 C C . THR B 1 166 ? -1.36 7.457 -1.285 1 98 166 THR B C 1
ATOM 4769 O O . THR B 1 166 ? -1.574 6.973 -2.398 1 98 166 THR B O 1
ATOM 4772 N N . ARG B 1 167 ? -0.567 6.836 -0.411 1 97.06 167 ARG B N 1
ATOM 4773 C CA . ARG B 1 167 ? 0.213 5.656 -0.773 1 97.06 167 ARG B CA 1
ATOM 4774 C C . ARG B 1 167 ? -0.695 4.516 -1.219 1 97.06 167 ARG B C 1
ATOM 4776 O O . ARG B 1 167 ? -0.326 3.727 -2.09 1 97.06 167 ARG B O 1
ATOM 4783 N N . ASP B 1 168 ? -1.866 4.414 -0.687 1 96.31 168 ASP B N 1
ATOM 4784 C CA . ASP B 1 168 ? -2.799 3.328 -0.977 1 96.31 168 ASP B CA 1
ATOM 4785 C C . ASP B 1 168 ? -3.49 3.543 -2.322 1 96.31 168 ASP B C 1
ATOM 4787 O O . ASP B 1 168 ? -4.145 2.637 -2.84 1 96.31 168 ASP B O 1
ATOM 4791 N N . ASN B 1 169 ? -3.311 4.707 -2.891 1 97.88 169 ASN B N 1
ATOM 4792 C CA . ASN B 1 169 ? -4.066 5.059 -4.09 1 97.88 169 ASN B CA 1
ATOM 4793 C C . ASN B 1 169 ? -3.143 5.418 -5.25 1 97.88 169 ASN B C 1
ATOM 4795 O O . ASN B 1 169 ? -3.566 6.07 -6.207 1 97.88 169 ASN B O 1
ATOM 4799 N N . VAL B 1 170 ? -1.886 5.07 -5.133 1 98.5 170 VAL B N 1
ATOM 4800 C CA . VAL B 1 170 ? -0.918 5.266 -6.211 1 98.5 170 VAL B CA 1
ATOM 4801 C C . VAL B 1 170 ? -0.585 3.922 -6.852 1 98.5 170 VAL B C 1
ATOM 4803 O O . VAL B 1 170 ? -0.239 2.963 -6.16 1 98.5 170 VAL B O 1
ATOM 4806 N N . LEU B 1 171 ? -0.684 3.861 -8.18 1 98.12 171 LEU B N 1
ATOM 4807 C CA . LEU B 1 171 ? -0.389 2.646 -8.93 1 98.12 171 LEU B CA 1
ATOM 4808 C C . LEU B 1 171 ? 1.001 2.715 -9.547 1 98.12 171 LEU B C 1
ATOM 4810 O O . LEU B 1 171 ? 1.675 1.69 -9.688 1 98.12 171 LEU B O 1
ATOM 4814 N N . GLY B 1 172 ? 1.359 3.873 -9.961 1 98.38 172 GLY B N 1
ATOM 4815 C CA . GLY B 1 172 ? 2.633 4.027 -10.641 1 98.38 172 GLY B CA 1
ATOM 4816 C C . GLY B 1 172 ? 3.135 5.457 -10.656 1 98.38 172 GLY B C 1
ATOM 4817 O O . GLY B 1 172 ? 2.377 6.391 -10.383 1 98.38 172 GLY B O 1
ATOM 4818 N N . LEU B 1 173 ? 4.422 5.59 -10.938 1 98.81 173 LEU B N 1
ATOM 4819 C CA . LEU B 1 173 ? 5.09 6.887 -11 1 98.81 173 LEU B CA 1
ATOM 4820 C C . LEU B 1 173 ? 6.102 6.922 -12.141 1 98.81 173 LEU B C 1
ATOM 4822 O O . LEU B 1 173 ? 6.703 5.898 -12.477 1 98.81 173 LEU B O 1
ATOM 4826 N N . LYS B 1 174 ? 6.242 8.07 -12.727 1 98.81 174 LYS B N 1
ATOM 4827 C CA . LYS B 1 174 ? 7.496 8.406 -13.398 1 98.81 174 LYS B CA 1
ATOM 4828 C C . LYS B 1 174 ? 8.312 9.391 -12.57 1 98.81 174 LYS B C 1
ATOM 4830 O O . LYS B 1 174 ? 7.77 10.328 -11.992 1 98.81 174 LYS B O 1
ATOM 4835 N N . VAL B 1 175 ? 9.594 9.125 -12.492 1 98.88 175 VAL B N 1
ATOM 4836 C CA . VAL B 1 175 ? 10.461 9.914 -11.617 1 98.88 175 VAL B CA 1
ATOM 4837 C C . VAL B 1 175 ? 11.758 10.242 -12.344 1 98.88 175 VAL B C 1
ATOM 4839 O O . VAL B 1 175 ? 12.367 9.375 -12.969 1 98.88 175 VAL B O 1
ATOM 4842 N N . VAL B 1 176 ? 12.18 11.492 -12.297 1 98.88 176 VAL B N 1
ATOM 4843 C CA . VAL B 1 176 ? 13.5 11.883 -12.766 1 98.88 176 VAL B CA 1
ATOM 4844 C C . VAL B 1 176 ? 14.5 11.812 -11.617 1 98.88 176 VAL B C 1
ATOM 4846 O O . VAL B 1 176 ? 14.312 12.453 -10.578 1 98.88 176 VAL B O 1
ATOM 4849 N N . LEU B 1 177 ? 15.531 11.055 -11.766 1 98.62 177 LEU B N 1
ATOM 4850 C CA . LEU B 1 177 ? 16.578 10.891 -10.758 1 98.62 177 LEU B CA 1
ATOM 4851 C C . LEU B 1 177 ? 17.578 12.039 -10.82 1 98.62 177 LEU B C 1
ATOM 4853 O O . LEU B 1 177 ? 17.531 12.859 -11.734 1 98.62 177 LEU B O 1
ATOM 4857 N N . ALA B 1 178 ? 18.469 12.086 -9.859 1 98.19 178 ALA B N 1
ATOM 4858 C CA . ALA B 1 178 ? 19.484 13.141 -9.75 1 98.19 178 ALA B CA 1
ATOM 4859 C C . ALA B 1 178 ? 20.391 13.156 -10.977 1 98.19 178 ALA B C 1
ATOM 4861 O O . ALA B 1 178 ? 20.891 14.211 -11.367 1 98.19 178 ALA B O 1
ATOM 4862 N N . ASP B 1 179 ? 20.5 12 -11.602 1 97.38 179 ASP B N 1
ATOM 4863 C CA . ASP B 1 179 ? 21.406 11.914 -12.742 1 97.38 179 ASP B CA 1
ATOM 4864 C C . ASP B 1 179 ? 20.656 12.109 -14.055 1 97.38 179 ASP B C 1
ATOM 4866 O O . ASP B 1 179 ? 21.234 11.938 -15.133 1 97.38 179 ASP B O 1
ATOM 4870 N N . GLY B 1 180 ? 19.422 12.398 -13.977 1 97.81 180 GLY B N 1
ATOM 4871 C CA . GLY B 1 180 ? 18.656 12.75 -15.156 1 97.81 180 GLY B CA 1
ATOM 4872 C C . GLY B 1 180 ? 17.891 11.578 -15.742 1 97.81 180 GLY B C 1
ATOM 4873 O O . GLY B 1 180 ? 17.016 11.766 -16.594 1 97.81 180 GLY B O 1
ATOM 4874 N N . ARG B 1 181 ? 18.094 10.336 -15.32 1 97.75 181 ARG B N 1
ATOM 4875 C CA . ARG B 1 181 ? 17.344 9.18 -15.805 1 97.75 181 ARG B CA 1
ATOM 4876 C C . ARG B 1 181 ? 15.859 9.312 -15.461 1 97.75 181 ARG B C 1
ATOM 4878 O O . ARG B 1 181 ? 15.508 9.789 -14.383 1 97.75 181 ARG B O 1
ATOM 4885 N N . LEU B 1 182 ? 15.055 8.914 -16.375 1 98.62 182 LEU B N 1
ATOM 4886 C CA . LEU B 1 182 ? 13.617 8.828 -16.156 1 98.62 182 LEU B CA 1
ATOM 4887 C C . LEU B 1 182 ? 13.195 7.398 -15.836 1 98.62 182 LEU B C 1
ATOM 4889 O O . LEU B 1 182 ? 13.328 6.5 -16.672 1 98.62 182 LEU B O 1
ATOM 4893 N N . LEU B 1 183 ? 12.727 7.168 -14.602 1 98.44 183 LEU B N 1
ATOM 4894 C CA . LEU B 1 183 ? 12.203 5.863 -14.211 1 98.44 183 LEU B CA 1
ATOM 4895 C C . LEU B 1 183 ? 10.711 5.777 -14.484 1 98.44 183 LEU B C 1
ATOM 4897 O O . LEU B 1 183 ? 9.977 6.746 -14.273 1 98.44 183 LEU B O 1
ATOM 4901 N N . ASP B 1 184 ? 10.289 4.688 -15.008 1 97.94 184 ASP B N 1
ATOM 4902 C CA . ASP B 1 184 ? 8.891 4.293 -15.125 1 97.94 184 ASP B CA 1
ATOM 4903 C C . ASP B 1 184 ? 8.555 3.152 -14.164 1 97.94 184 ASP B C 1
ATOM 4905 O O . ASP B 1 184 ? 8.984 2.016 -14.367 1 97.94 184 ASP B O 1
ATOM 4909 N N . LEU B 1 185 ? 7.789 3.48 -13.094 1 98.19 185 LEU B N 1
ATOM 4910 C CA . LEU B 1 185 ? 7.574 2.572 -11.977 1 98.19 185 LEU B CA 1
ATOM 4911 C C . LEU B 1 185 ? 6.102 2.189 -11.859 1 98.19 185 LEU B C 1
ATOM 4913 O O . LEU B 1 185 ? 5.219 3.033 -12.039 1 98.19 185 LEU B O 1
ATOM 4917 N N . GLY B 1 186 ? 5.871 0.955 -11.453 1 96.31 186 GLY B N 1
ATOM 4918 C CA . GLY B 1 186 ? 4.504 0.475 -11.328 1 96.31 186 GLY B CA 1
ATOM 4919 C C . GLY B 1 186 ? 3.809 0.302 -12.664 1 96.31 186 GLY B C 1
ATOM 4920 O O . GLY B 1 186 ? 4.383 -0.257 -13.602 1 96.31 186 GLY B O 1
ATOM 4921 N N . GLY B 1 187 ? 2.49 0.711 -12.727 1 95 187 GLY B N 1
ATOM 4922 C CA . GLY B 1 187 ? 1.717 0.546 -13.945 1 95 187 GLY B CA 1
ATOM 4923 C C . GLY B 1 187 ? 0.24 0.842 -13.766 1 95 187 GLY B C 1
ATOM 4924 O O . GLY B 1 187 ? -0.129 1.724 -12.984 1 95 187 GLY B O 1
ATOM 4925 N N . LYS B 1 188 ? -0.508 0.212 -14.586 1 95.88 188 LYS B N 1
ATOM 4926 C CA . LYS B 1 188 ? -1.934 0.52 -14.641 1 95.88 188 LYS B CA 1
ATOM 4927 C C . LYS B 1 188 ? -2.764 -0.607 -14.031 1 95.88 188 LYS B C 1
ATOM 4929 O O . LYS B 1 188 ? -3.992 -0.522 -13.977 1 95.88 188 LYS B O 1
ATOM 4934 N N . THR B 1 189 ? -2.051 -1.649 -13.484 1 95.38 189 THR B N 1
ATOM 4935 C CA . THR B 1 189 ? -2.746 -2.766 -12.852 1 95.38 189 THR B CA 1
ATOM 4936 C C . THR B 1 189 ? -2.701 -2.641 -11.336 1 95.38 189 THR B C 1
ATOM 4938 O O . THR B 1 189 ? -1.747 -2.096 -10.781 1 95.38 189 THR B O 1
ATOM 4941 N N . SER B 1 190 ? -3.707 -3.139 -10.656 1 92.12 190 SER B N 1
ATOM 4942 C CA . SER B 1 190 ? -3.752 -3.1 -9.203 1 92.12 190 SER B CA 1
ATOM 4943 C C . SER B 1 190 ? -2.809 -4.133 -8.594 1 92.12 190 SER B C 1
ATOM 4945 O O . SER B 1 190 ? -2.24 -3.906 -7.52 1 92.12 190 SER B O 1
ATOM 4947 N N . LYS B 1 191 ? -2.648 -5.238 -9.242 1 93.44 191 LYS B N 1
ATOM 4948 C CA . LYS B 1 191 ? -1.709 -6.258 -8.781 1 93.44 191 LYS B CA 1
ATOM 4949 C C . LYS B 1 191 ? -0.384 -6.16 -9.531 1 93.44 191 LYS B C 1
ATOM 4951 O O . LYS B 1 191 ? -0.367 -6.074 -10.766 1 93.44 191 LYS B O 1
ATOM 4956 N N . GLN B 1 192 ? 0.644 -6.09 -8.781 1 91.62 192 GLN B N 1
ATOM 4957 C CA . GLN B 1 192 ? 2.014 -6.012 -9.281 1 91.62 192 GLN B CA 1
ATOM 4958 C C . GLN B 1 192 ? 2.979 -6.738 -8.352 1 91.62 192 GLN B C 1
ATOM 4960 O O . GLN B 1 192 ? 3.271 -6.262 -7.25 1 91.62 192 GLN B O 1
ATOM 4965 N N . ALA B 1 193 ? 3.512 -7.902 -8.82 1 92.94 193 ALA B N 1
ATOM 4966 C CA . ALA B 1 193 ? 4.414 -8.672 -7.969 1 92.94 193 ALA B CA 1
ATOM 4967 C C . ALA B 1 193 ? 5.75 -8.914 -8.664 1 92.94 193 ALA B C 1
ATOM 4969 O O . ALA B 1 193 ? 6.543 -9.75 -8.219 1 92.94 193 ALA B O 1
ATOM 4970 N N . PHE B 1 194 ? 6.156 -8.367 -9.797 1 93.94 194 PHE B N 1
ATOM 4971 C CA . PHE B 1 194 ? 7.32 -8.695 -10.609 1 93.94 194 PHE B CA 1
ATOM 4972 C C . PHE B 1 194 ? 8.57 -8 -10.078 1 93.94 194 PHE B C 1
ATOM 4974 O O . PHE B 1 194 ? 9.617 -8.633 -9.914 1 93.94 194 PHE B O 1
ATOM 4981 N N . GLY B 1 195 ? 8.656 -6.77 -9.688 1 94.5 195 GLY B N 1
ATOM 4982 C CA . GLY B 1 195 ? 9.805 -6.012 -9.211 1 94.5 195 GLY B CA 1
ATOM 4983 C C . GLY B 1 195 ? 9.688 -5.59 -7.762 1 94.5 195 GLY B C 1
ATOM 4984 O O . GLY B 1 195 ? 8.656 -5.824 -7.125 1 94.5 195 GLY B O 1
ATOM 4985 N N . TYR B 1 196 ? 10.977 -5.098 -7.234 1 97.5 196 TYR B N 1
ATOM 4986 C CA . TYR B 1 196 ? 10.828 -4.441 -5.941 1 97.5 196 TYR B CA 1
ATOM 4987 C C . TYR B 1 196 ? 9.82 -3.303 -6.02 1 97.5 196 TYR B C 1
ATOM 4989 O O . TYR B 1 196 ? 9.609 -2.721 -7.086 1 97.5 196 TYR B O 1
ATOM 4997 N N . ASP B 1 197 ? 9.148 -3.078 -4.965 1 97.38 197 ASP B N 1
ATOM 4998 C CA . ASP B 1 197 ? 8.156 -2.01 -4.957 1 97.38 197 ASP B CA 1
ATOM 4999 C C . ASP B 1 197 ? 8.82 -0.641 -4.832 1 97.38 197 ASP B C 1
ATOM 5001 O O . ASP B 1 197 ? 8.742 -0.001 -3.779 1 97.38 197 ASP B O 1
ATOM 5005 N N . LEU B 1 198 ? 9.359 -0.098 -5.91 1 98.25 198 LEU B N 1
ATOM 5006 C CA . LEU B 1 198 ? 10.031 1.2 -5.914 1 98.25 198 LEU B CA 1
ATOM 5007 C C . LEU B 1 198 ? 9.008 2.334 -5.934 1 98.25 198 LEU B C 1
ATOM 5009 O O . LEU B 1 198 ? 9.305 3.449 -5.496 1 98.25 198 LEU B O 1
ATOM 5013 N N . THR B 1 199 ? 7.805 2.029 -6.473 1 98.31 199 THR B N 1
ATOM 5014 C CA . THR B 1 199 ? 6.75 3.037 -6.43 1 98.31 199 THR B CA 1
ATOM 5015 C C . THR B 1 199 ? 6.539 3.535 -5.004 1 98.31 199 THR B C 1
ATOM 5017 O O . THR B 1 199 ? 6.594 4.738 -4.746 1 98.31 199 THR B O 1
ATOM 5020 N N . GLN B 1 200 ? 6.418 2.611 -4.094 1 98.06 200 GLN B N 1
ATOM 5021 C CA . GLN B 1 200 ? 6.141 2.963 -2.705 1 98.06 200 GLN B CA 1
ATOM 5022 C C . GLN B 1 200 ? 7.379 3.537 -2.025 1 98.06 200 GLN B C 1
ATOM 5024 O O . GLN B 1 200 ? 7.27 4.254 -1.028 1 98.06 200 GLN B O 1
ATOM 5029 N N . LEU B 1 201 ? 8.562 3.219 -2.564 1 98.44 201 LEU B N 1
ATOM 5030 C CA . LEU B 1 201 ? 9.781 3.828 -2.043 1 98.44 201 LEU B CA 1
ATOM 5031 C C . LEU B 1 201 ? 9.781 5.332 -2.289 1 98.44 201 LEU B C 1
ATOM 5033 O O . LEU B 1 201 ? 10.281 6.102 -1.464 1 98.44 201 LEU B O 1
ATOM 5037 N N . PHE B 1 202 ? 9.188 5.766 -3.391 1 98.62 202 PHE B N 1
ATOM 5038 C CA . PHE B 1 202 ? 9.195 7.18 -3.752 1 98.62 202 PHE B CA 1
ATOM 5039 C C . PHE B 1 202 ? 8.016 7.902 -3.105 1 98.62 202 PHE B C 1
ATOM 5041 O O . PHE B 1 202 ? 8.07 9.117 -2.895 1 98.62 202 PHE B O 1
ATOM 5048 N N . VAL B 1 203 ? 6.934 7.191 -2.811 1 98.56 203 VAL B N 1
ATOM 5049 C CA . VAL B 1 203 ? 5.832 7.816 -2.084 1 98.56 203 VAL B CA 1
ATOM 5050 C C . VAL B 1 203 ? 6.293 8.211 -0.686 1 98.56 203 VAL B C 1
ATOM 5052 O O . VAL B 1 203 ? 6.816 7.387 0.064 1 98.56 203 VAL B O 1
ATOM 5055 N N . GLY B 1 204 ? 6.16 9.508 -0.357 1 98 204 GLY B N 1
ATOM 5056 C CA . GLY B 1 204 ? 6.598 10.016 0.937 1 98 204 GLY B CA 1
ATOM 5057 C C . GLY B 1 204 ? 8.07 10.352 0.979 1 98 204 GLY B C 1
ATOM 5058 O O . GLY B 1 204 ? 8.609 10.672 2.041 1 98 204 GLY B O 1
ATOM 5059 N N . SER B 1 205 ? 8.734 10.367 -0.163 1 98.31 205 SER B N 1
ATOM 5060 C CA . SER B 1 205 ? 10.18 10.57 -0.168 1 98.31 205 SER B CA 1
ATOM 5061 C C . SER B 1 205 ? 10.531 12.055 -0.093 1 98.31 205 SER B C 1
ATOM 5063 O O . SER B 1 205 ? 11.695 12.406 0.12 1 98.31 205 SER B O 1
ATOM 5065 N N . GLU B 1 206 ? 9.578 12.961 -0.222 1 97.94 206 GLU B N 1
ATOM 5066 C CA . GLU B 1 206 ? 9.719 14.406 -0.087 1 97.94 206 GLU B CA 1
ATOM 5067 C C . GLU B 1 206 ? 10.734 14.961 -1.079 1 97.94 206 GLU B C 1
ATOM 5069 O O . GLU B 1 206 ? 11.484 15.883 -0.757 1 97.94 206 GLU B O 1
ATOM 5074 N N . GLY B 1 207 ? 10.828 14.289 -2.264 1 97.94 207 GLY B N 1
ATOM 5075 C CA . GLY B 1 207 ? 11.711 14.781 -3.307 1 97.94 207 GLY B CA 1
ATOM 5076 C C . GLY B 1 207 ? 13.18 14.5 -3.035 1 97.94 207 GLY B C 1
ATOM 5077 O O . GLY B 1 207 ? 14.055 15.023 -3.721 1 97.94 207 GLY B O 1
ATOM 5078 N N . THR B 1 208 ? 13.477 13.703 -2.07 1 98.38 208 THR B N 1
ATOM 5079 C CA . THR B 1 208 ? 14.859 13.453 -1.682 1 98.38 208 THR B CA 1
ATOM 5080 C C . THR B 1 208 ? 15.469 12.352 -2.541 1 98.38 208 THR B C 1
ATOM 5082 O O . THR B 1 208 ? 16.688 12.18 -2.557 1 98.38 208 THR B O 1
ATOM 5085 N N . LEU B 1 209 ? 14.602 11.562 -3.264 1 98.62 209 LEU B N 1
ATOM 5086 C CA . LEU B 1 209 ? 15.117 10.453 -4.059 1 98.62 209 LEU B CA 1
ATOM 5087 C C . LEU B 1 209 ? 14.969 10.742 -5.551 1 98.62 209 LEU B C 1
ATOM 5089 O O . LEU B 1 209 ? 15.594 10.07 -6.379 1 98.62 209 LEU B O 1
ATOM 5093 N N . GLY B 1 210 ? 14.234 11.648 -5.898 1 98.69 210 GLY B N 1
ATOM 5094 C CA . GLY B 1 210 ? 13.914 12.039 -7.266 1 98.69 210 GLY B CA 1
ATOM 5095 C C . GLY B 1 210 ? 12.719 12.969 -7.363 1 98.69 210 GLY B C 1
ATOM 5096 O O . GLY B 1 210 ? 12.055 13.234 -6.363 1 98.69 210 GLY B O 1
ATOM 5097 N N . THR B 1 211 ? 12.508 13.5 -8.523 1 98.81 211 THR B N 1
ATOM 5098 C CA . THR B 1 211 ? 11.375 14.391 -8.766 1 98.81 211 THR B CA 1
ATOM 5099 C C . THR B 1 211 ? 10.258 13.656 -9.508 1 98.81 211 THR B C 1
ATOM 5101 O O . THR B 1 211 ? 10.469 13.156 -10.617 1 98.81 211 THR B O 1
ATOM 5104 N N . ILE B 1 212 ? 9.094 13.586 -8.898 1 98.88 212 ILE B N 1
ATOM 5105 C CA . ILE B 1 212 ? 7.934 12.93 -9.492 1 98.88 212 ILE B CA 1
ATOM 5106 C C . ILE B 1 212 ? 7.383 13.797 -10.625 1 98.88 212 ILE B C 1
ATOM 5108 O O . ILE B 1 212 ? 7.102 14.984 -10.43 1 98.88 212 ILE B O 1
ATOM 5112 N N . VAL B 1 213 ? 7.203 13.141 -11.828 1 98.94 213 VAL B N 1
ATOM 5113 C CA . VAL B 1 213 ? 6.836 13.969 -12.969 1 98.94 213 VAL B CA 1
ATOM 5114 C C . VAL B 1 213 ? 5.562 13.43 -13.609 1 98.94 213 VAL B C 1
ATOM 5116 O O . VAL B 1 213 ? 4.957 14.086 -14.461 1 98.94 213 VAL B O 1
ATOM 5119 N N . GLU B 1 214 ? 5.148 12.305 -13.234 1 98.88 214 GLU B N 1
ATOM 5120 C CA . GLU B 1 214 ? 3.889 11.703 -13.656 1 98.88 214 GLU B CA 1
ATOM 5121 C C . GLU B 1 214 ? 3.379 10.703 -12.625 1 98.88 214 GLU B C 1
ATOM 5123 O O . GLU B 1 214 ? 4.168 10 -11.992 1 98.88 214 GLU B O 1
ATOM 5128 N N . ILE B 1 215 ? 2.061 10.633 -12.438 1 98.88 215 ILE B N 1
ATOM 5129 C CA . ILE B 1 215 ? 1.476 9.773 -11.422 1 98.88 215 ILE B CA 1
ATOM 5130 C C . ILE B 1 215 ? 0.273 9.031 -12 1 98.88 215 ILE B C 1
ATOM 5132 O O . ILE B 1 215 ? -0.575 9.633 -12.664 1 98.88 215 ILE B O 1
ATOM 5136 N N . THR B 1 216 ? 0.24 7.758 -11.82 1 98.81 216 THR B N 1
ATOM 5137 C CA . THR B 1 216 ? -0.952 6.945 -12.047 1 98.81 216 THR B CA 1
ATOM 5138 C C . THR B 1 216 ? -1.65 6.629 -10.734 1 98.81 216 THR B C 1
ATOM 5140 O O . THR B 1 216 ? -1.048 6.043 -9.828 1 98.81 216 THR B O 1
ATOM 5143 N N . VAL B 1 217 ? -2.953 7.059 -10.617 1 98.75 217 VAL B N 1
ATOM 5144 C CA . VAL B 1 217 ? -3.67 6.883 -9.359 1 98.75 217 VAL B CA 1
ATOM 5145 C C . VAL B 1 217 ? -4.914 6.031 -9.586 1 98.75 217 VAL B C 1
ATOM 5147 O O . VAL B 1 217 ? -5.453 5.992 -10.688 1 98.75 217 VAL B O 1
ATOM 5150 N N . LYS B 1 218 ? -5.348 5.375 -8.516 1 97.75 218 LYS B N 1
ATOM 5151 C CA . LYS B 1 218 ? -6.609 4.645 -8.5 1 97.75 218 LYS B CA 1
ATOM 5152 C C . LYS B 1 218 ? -7.797 5.602 -8.398 1 97.75 218 LYS B C 1
ATOM 5154 O O . LYS B 1 218 ? -7.723 6.613 -7.695 1 97.75 218 LYS B O 1
ATOM 5159 N N . LEU B 1 219 ? -8.781 5.309 -9.117 1 98.12 219 LEU B N 1
ATOM 5160 C CA . LEU B 1 219 ? -10.102 5.902 -8.914 1 98.12 219 LEU B CA 1
ATOM 5161 C C . LEU B 1 219 ? -11.094 4.859 -8.398 1 98.12 219 LEU B C 1
ATOM 5163 O O . LEU B 1 219 ? -10.992 3.68 -8.742 1 98.12 219 LEU B O 1
ATOM 5167 N N . LEU B 1 220 ? -11.969 5.234 -7.562 1 97.38 220 LEU B N 1
ATOM 5168 C CA . LEU B 1 220 ? -12.961 4.34 -6.984 1 97.38 220 LEU B CA 1
ATOM 5169 C C . LEU B 1 220 ? -14.367 4.719 -7.441 1 97.38 220 LEU B C 1
ATOM 5171 O O . LEU B 1 220 ? -14.656 5.898 -7.656 1 97.38 220 LEU B O 1
ATOM 5175 N N . PRO B 1 221 ? -15.211 3.773 -7.621 1 97.06 221 PRO B N 1
ATOM 5176 C CA . PRO B 1 221 ? -16.594 4.121 -7.934 1 97.06 221 PRO B CA 1
ATOM 5177 C C . PRO B 1 221 ? -17.297 4.844 -6.789 1 97.06 221 PRO B C 1
ATOM 5179 O O . PRO B 1 221 ? -17.062 4.527 -5.617 1 97.06 221 PRO B O 1
ATOM 5182 N N . LEU B 1 222 ? -18.156 5.762 -7.148 1 96.5 222 LEU B N 1
ATOM 5183 C CA . LEU B 1 222 ? -18.984 6.375 -6.125 1 96.5 222 LEU B CA 1
ATOM 5184 C C . LEU B 1 222 ? -19.828 5.324 -5.398 1 96.5 222 LEU B C 1
ATOM 5186 O O . LEU B 1 222 ? -20.422 4.453 -6.035 1 96.5 222 LEU B O 1
ATOM 5190 N N . PRO B 1 223 ? -19.75 5.324 -4.078 1 93.88 223 PRO B N 1
ATOM 5191 C CA . PRO B 1 223 ? -20.531 4.324 -3.346 1 93.88 223 PRO B CA 1
ATOM 5192 C C . PRO B 1 223 ? -22.016 4.383 -3.67 1 93.88 223 PRO B C 1
ATOM 5194 O O . PRO B 1 223 ? -22.578 5.473 -3.846 1 93.88 223 PRO B O 1
ATOM 5197 N N . LEU B 1 224 ? -22.609 3.236 -3.691 1 92.75 224 LEU B N 1
ATOM 5198 C CA . LEU B 1 224 ? -24.047 3.115 -3.93 1 92.75 224 LEU B CA 1
ATOM 5199 C C . LEU B 1 224 ? -24.828 3.469 -2.674 1 92.75 224 LEU B C 1
ATOM 5201 O O . 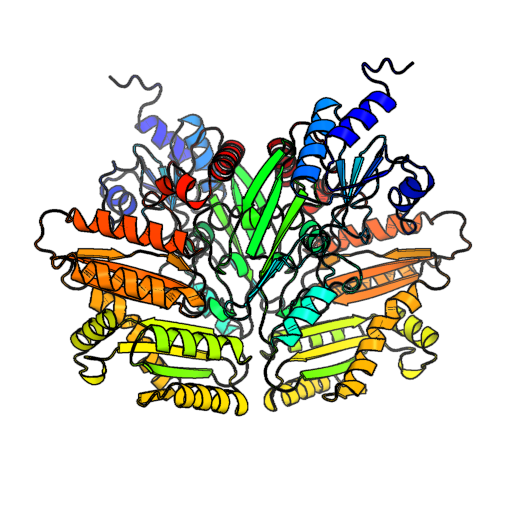LEU B 1 224 ? -24.438 3.096 -1.564 1 92.75 224 LEU B O 1
ATOM 5205 N N . GLY B 1 225 ? -25.906 4.191 -2.865 1 90.12 225 GLY B N 1
ATOM 5206 C CA . GLY B 1 225 ? -26.828 4.406 -1.753 1 90.12 225 GLY B CA 1
ATOM 5207 C C . GLY B 1 225 ? -26.578 5.711 -1.018 1 90.12 225 GLY B C 1
ATOM 5208 O O . GLY B 1 225 ? -25.906 6.602 -1.537 1 90.12 225 GLY B O 1
ATOM 5209 N N . GLU B 1 226 ? -27.172 5.785 0.169 1 92.44 226 GLU B N 1
ATOM 5210 C CA . GLU B 1 226 ? -27.125 7.023 0.943 1 92.44 226 GLU B CA 1
ATOM 5211 C C . GLU B 1 226 ? -25.938 7.016 1.914 1 92.44 226 GLU B C 1
ATOM 5213 O O . GLU B 1 226 ? -25.5 5.949 2.361 1 92.44 226 GLU B O 1
ATOM 5218 N N . SER B 1 227 ? -25.438 8.172 2.145 1 95.25 227 SER B N 1
ATOM 5219 C CA . SER B 1 227 ? -24.438 8.359 3.184 1 95.25 227 SER B CA 1
ATOM 5220 C C . SER B 1 227 ? -25.047 8.953 4.449 1 95.25 227 SER B C 1
ATOM 5222 O O . SER B 1 227 ? -25.984 9.758 4.375 1 95.25 227 SER B O 1
ATOM 5224 N N . LEU B 1 228 ? -24.625 8.477 5.59 1 97.56 228 LEU B N 1
ATOM 5225 C CA . LEU B 1 228 ? -25.031 9.016 6.887 1 97.56 228 LEU B CA 1
ATOM 5226 C C . LEU B 1 228 ? -23.891 9.75 7.555 1 97.56 228 LEU B C 1
ATOM 5228 O O . LEU B 1 228 ? -22.797 9.188 7.719 1 97.56 228 LEU B O 1
ATOM 5232 N N . MET B 1 229 ? -24.125 11.008 7.855 1 97.88 229 MET B N 1
ATOM 5233 C CA . MET B 1 229 ? -23.156 11.781 8.625 1 97.88 229 MET B CA 1
ATOM 5234 C C . MET B 1 229 ? -23.703 12.125 10.008 1 97.88 229 MET B C 1
ATOM 5236 O O . MET B 1 229 ? -24.906 12.352 10.156 1 97.88 229 MET B O 1
ATOM 5240 N N . GLY B 1 230 ? -22.859 12.117 10.969 1 97.81 230 GLY B N 1
ATOM 5241 C CA . GLY B 1 230 ? -23.297 12.438 12.32 1 97.81 230 GLY B CA 1
ATOM 5242 C C . GLY B 1 230 ? -22.328 13.328 13.062 1 97.81 230 GLY B C 1
ATOM 5243 O O . GLY B 1 230 ? -21.141 13.391 12.719 1 97.81 230 GLY B O 1
ATOM 5244 N N . LEU B 1 231 ? -22.828 14.125 13.961 1 97.5 231 LEU B N 1
ATOM 5245 C CA . LEU B 1 231 ? -22.109 14.875 14.977 1 97.5 231 LEU B CA 1
ATOM 5246 C C . LEU B 1 231 ? -22.562 14.477 16.375 1 97.5 231 LEU B C 1
ATOM 5248 O O . LEU B 1 231 ? -23.734 14.68 16.734 1 97.5 231 LEU B O 1
ATOM 5252 N N . ALA B 1 232 ? -21.688 13.844 17.094 1 97.5 232 ALA B N 1
ATOM 5253 C CA . ALA B 1 232 ? -22.016 13.352 18.438 1 97.5 232 ALA B CA 1
ATOM 5254 C C . ALA B 1 232 ? -21.094 13.969 19.484 1 97.5 232 ALA B C 1
ATOM 5256 O O . ALA B 1 232 ? -19.891 14.148 19.234 1 97.5 232 ALA B O 1
ATOM 5257 N N . TYR B 1 233 ? -21.641 14.297 20.641 1 96.75 233 TYR B N 1
ATOM 5258 C CA . TYR B 1 233 ? -20.875 14.844 21.75 1 96.75 233 TYR B CA 1
ATOM 5259 C C . TYR B 1 233 ? -20.703 13.812 22.859 1 96.75 233 TYR B C 1
ATOM 5261 O O . TYR B 1 233 ? -21.625 13.047 23.156 1 96.75 233 TYR B O 1
ATOM 5269 N N . PHE B 1 234 ? -19.531 13.789 23.453 1 96.81 234 PHE B N 1
ATOM 5270 C CA . PHE B 1 234 ? -19.188 12.852 24.516 1 96.81 234 PHE B CA 1
ATOM 5271 C C . PHE B 1 234 ? -18.672 13.586 25.734 1 96.81 234 PHE B C 1
ATOM 5273 O O . PHE B 1 234 ? -18.234 14.734 25.641 1 96.81 234 PHE B O 1
ATOM 5280 N N . LYS B 1 235 ? -18.688 12.906 26.906 1 95.06 235 LYS B N 1
ATOM 5281 C CA . LYS B 1 235 ? -18.25 13.516 28.156 1 95.06 235 LYS B CA 1
ATOM 5282 C C . LYS B 1 235 ? -16.75 13.742 28.156 1 95.06 235 LYS B C 1
ATOM 5284 O O . LYS B 1 235 ? -16.25 14.664 28.828 1 95.06 235 LYS B O 1
ATOM 5289 N N . ASP B 1 236 ? -16.031 12.898 27.5 1 95.06 236 ASP B N 1
ATOM 5290 C CA . ASP B 1 236 ? -14.57 13.016 27.438 1 95.06 236 ASP B CA 1
ATOM 5291 C C . ASP B 1 236 ? -14.008 12.242 26.25 1 95.06 236 ASP B C 1
ATOM 5293 O O . ASP B 1 236 ? -14.75 11.562 25.547 1 95.06 236 ASP B O 1
ATOM 5297 N N . MET B 1 237 ? -12.711 12.406 26.078 1 95.75 237 MET B N 1
ATOM 5298 C CA . MET B 1 237 ? -12.031 11.781 24.953 1 95.75 237 MET B CA 1
ATOM 5299 C C . MET B 1 237 ? -11.961 10.273 25.125 1 95.75 237 MET B C 1
ATOM 5301 O O . MET B 1 237 ? -11.945 9.523 24.141 1 95.75 237 MET B O 1
ATOM 5305 N N . HIS B 1 238 ? -11.891 9.773 26.312 1 96.81 238 HIS B N 1
ATOM 5306 C CA . HIS B 1 238 ? -11.859 8.336 26.562 1 96.81 238 HIS B CA 1
ATOM 5307 C C . HIS B 1 238 ? -13.125 7.664 26.047 1 96.81 238 HIS B C 1
ATOM 5309 O O . HIS B 1 238 ? -13.062 6.645 25.359 1 96.81 238 HIS B O 1
ATOM 5315 N N . THR B 1 239 ? -14.266 8.266 26.438 1 97.25 239 THR B N 1
ATOM 5316 C CA . THR B 1 239 ? -15.547 7.73 25.969 1 97.25 239 THR B CA 1
ATOM 5317 C C . THR B 1 239 ? -15.648 7.824 24.453 1 97.25 239 THR B C 1
ATOM 5319 O O . THR B 1 239 ? -16.125 6.895 23.797 1 97.25 239 THR B O 1
ATOM 5322 N N . LEU B 1 240 ? -15.227 8.93 23.891 1 97.12 240 LEU B N 1
ATOM 5323 C CA . LEU B 1 240 ? -15.211 9.102 22.438 1 97.12 240 LEU B CA 1
ATOM 5324 C C . LEU B 1 240 ? -14.383 8.008 21.781 1 97.12 240 LEU B C 1
ATOM 5326 O O . LEU B 1 240 ? -14.805 7.418 20.781 1 97.12 240 LEU B O 1
ATOM 5330 N N . ALA B 1 241 ? -13.195 7.715 22.297 1 96.38 241 ALA B N 1
ATOM 5331 C CA . ALA B 1 241 ? -12.312 6.703 21.719 1 96.38 241 ALA B CA 1
ATOM 5332 C C . ALA B 1 241 ? -12.969 5.324 21.734 1 96.38 241 ALA B C 1
ATOM 5334 O O . ALA B 1 241 ? -12.836 4.559 20.781 1 96.38 241 ALA B O 1
ATOM 5335 N N . GLU B 1 242 ? -13.641 4.984 22.797 1 96.81 242 GLU B N 1
ATOM 5336 C CA . GLU B 1 242 ? -14.344 3.709 22.891 1 96.81 242 GLU B CA 1
ATOM 5337 C C . GLU B 1 242 ? -15.461 3.617 21.859 1 96.81 242 GLU B C 1
ATOM 5339 O O . GLU B 1 242 ? -15.633 2.58 21.203 1 96.81 242 GLU B O 1
ATOM 5344 N N . ALA B 1 243 ? -16.203 4.668 21.719 1 97.19 243 ALA B N 1
ATOM 5345 C CA . ALA B 1 243 ? -17.266 4.703 20.719 1 97.19 243 ALA B CA 1
ATOM 5346 C C . ALA B 1 243 ? -16.688 4.578 19.312 1 97.19 243 ALA B C 1
ATOM 5348 O O . ALA B 1 243 ? -17.281 3.902 18.453 1 97.19 243 ALA B O 1
ATOM 5349 N N . THR B 1 244 ? -15.633 5.297 19.125 1 96.94 244 THR B N 1
ATOM 5350 C CA . THR B 1 244 ? -14.953 5.23 17.828 1 96.94 244 THR B CA 1
ATOM 5351 C C . THR B 1 244 ? -14.531 3.797 17.516 1 96.94 244 THR B C 1
ATOM 5353 O O . THR B 1 244 ? -14.719 3.322 16.391 1 96.94 244 THR B O 1
ATOM 5356 N N . LYS B 1 245 ? -13.969 3.133 18.5 1 96.5 245 LYS B N 1
ATOM 5357 C CA . LYS B 1 245 ? -13.594 1.729 18.344 1 96.5 245 LYS B CA 1
ATOM 5358 C C . LYS B 1 245 ? -14.805 0.88 17.953 1 96.5 245 LYS B C 1
ATOM 5360 O O . LYS B 1 245 ? -14.727 0.069 17.031 1 96.5 245 LYS B O 1
ATOM 5365 N N . ASP B 1 246 ? -15.883 1.06 18.641 1 97.31 246 ASP B N 1
ATOM 5366 C CA . ASP B 1 246 ? -17.078 0.274 18.359 1 97.31 246 ASP B CA 1
ATOM 5367 C C . ASP B 1 246 ? -17.594 0.541 16.938 1 97.31 246 ASP B C 1
ATOM 5369 O O . ASP B 1 246 ? -18.031 -0.381 16.25 1 97.31 246 ASP B O 1
ATOM 5373 N N . LEU B 1 247 ? -17.578 1.785 16.516 1 97.31 247 LEU B N 1
ATOM 5374 C CA . LEU B 1 247 ? -17.984 2.121 15.156 1 97.31 247 LEU B CA 1
ATOM 5375 C C . LEU B 1 247 ? -17.062 1.44 14.141 1 97.31 247 LEU B C 1
ATOM 5377 O O . LEU B 1 247 ? -17.547 0.841 13.172 1 97.31 247 LEU B O 1
ATOM 5381 N N . ARG B 1 248 ? -15.789 1.508 14.367 1 96.06 248 ARG B N 1
ATOM 5382 C CA . ARG B 1 248 ? -14.805 0.924 13.469 1 96.06 248 ARG B CA 1
ATOM 5383 C C . ARG B 1 248 ? -14.984 -0.585 13.352 1 96.06 248 ARG B C 1
ATOM 5385 O O . ARG B 1 248 ? -14.82 -1.158 12.273 1 96.06 248 ARG B O 1
ATOM 5392 N N . MET B 1 249 ? -15.352 -1.24 14.492 1 95.56 249 MET B N 1
ATOM 5393 C CA . MET B 1 249 ? -15.344 -2.699 14.562 1 95.56 249 MET B CA 1
ATOM 5394 C C . MET B 1 249 ? -16.719 -3.264 14.242 1 95.56 249 MET B C 1
ATOM 5396 O O . MET B 1 249 ? -16.891 -4.48 14.164 1 95.56 249 MET B O 1
ATOM 5400 N N . SER B 1 250 ? -17.688 -2.398 13.922 1 95.38 250 SER B N 1
ATOM 5401 C CA . SER B 1 250 ? -19.078 -2.807 13.789 1 95.38 250 SER B CA 1
ATOM 5402 C C . SER B 1 250 ? -19.344 -3.455 12.438 1 95.38 250 SER B C 1
ATOM 5404 O O . SER B 1 250 ? -20.375 -4.086 12.234 1 95.38 250 SER B O 1
ATOM 5406 N N . GLY B 1 251 ? -18.406 -3.297 11.5 1 94.75 251 GLY B N 1
ATOM 5407 C CA . GLY B 1 251 ? -18.609 -3.848 10.172 1 94.75 251 GLY B CA 1
ATOM 5408 C C . GLY B 1 251 ? -19.297 -2.887 9.227 1 94.75 251 GLY B C 1
ATOM 5409 O O . GLY B 1 251 ? -19.516 -3.203 8.055 1 94.75 251 GLY B O 1
ATOM 5410 N N . ILE B 1 252 ? -19.625 -1.632 9.695 1 94.69 252 ILE B N 1
ATOM 5411 C CA . ILE B 1 252 ? -20.312 -0.669 8.844 1 94.69 252 ILE B CA 1
ATOM 5412 C C . ILE B 1 252 ? -19.281 0.097 8 1 94.69 252 ILE B C 1
ATOM 5414 O O . ILE B 1 252 ? -19.656 0.821 7.074 1 94.69 252 ILE B O 1
ATOM 5418 N N . TYR B 1 253 ? -17.969 0.002 8.336 1 94.12 253 TYR B N 1
ATOM 5419 C CA . TYR B 1 253 ? -16.859 0.584 7.586 1 94.12 253 TYR B CA 1
ATOM 5420 C C . TYR B 1 253 ? -17.047 2.086 7.414 1 94.12 253 TYR B C 1
ATOM 5422 O O . TYR B 1 253 ? -17.25 2.57 6.293 1 94.12 253 TYR B O 1
ATOM 5430 N N . PRO B 1 254 ? -16.906 2.861 8.508 1 96.88 254 PRO B N 1
ATOM 5431 C CA . PRO B 1 254 ? -17.047 4.316 8.398 1 96.88 254 PRO B CA 1
ATOM 5432 C C . PRO B 1 254 ? -16.016 4.941 7.469 1 96.88 254 PRO B C 1
ATOM 5434 O O . PRO B 1 254 ? -14.852 4.512 7.453 1 96.88 254 PRO B O 1
ATOM 5437 N N . ALA B 1 255 ? -16.438 5.965 6.711 1 96.25 255 ALA B N 1
ATOM 5438 C CA . ALA B 1 255 ? -15.555 6.676 5.785 1 96.25 255 ALA B CA 1
ATOM 5439 C C . ALA B 1 255 ? -14.812 7.809 6.492 1 96.25 255 ALA B C 1
ATOM 5441 O O . ALA B 1 255 ? -13.742 8.227 6.047 1 96.25 255 ALA B O 1
ATOM 5442 N N . MET B 1 256 ? -15.398 8.297 7.547 1 96.5 256 MET B N 1
ATOM 5443 C CA . MET B 1 256 ? -14.828 9.422 8.289 1 96.5 256 MET B CA 1
ATOM 5444 C C . MET B 1 256 ? -15.086 9.273 9.781 1 96.5 256 MET B C 1
ATOM 5446 O O . MET B 1 256 ? -16.188 8.875 10.188 1 96.5 256 MET B O 1
ATOM 5450 N N . LEU B 1 257 ? -14.141 9.477 10.57 1 97.81 257 LEU B N 1
ATOM 5451 C CA . LEU B 1 257 ? -14.203 9.586 12.023 1 97.81 257 LEU B CA 1
ATOM 5452 C C . LEU B 1 257 ? -13.289 10.695 12.523 1 97.81 257 LEU B C 1
ATOM 5454 O O . LEU B 1 257 ? -12.086 10.484 12.719 1 97.81 257 LEU B O 1
ATOM 5458 N N . GLU B 1 258 ? -13.828 11.844 12.789 1 97.56 258 GLU B N 1
ATOM 5459 C CA . GLU B 1 258 ? -13.07 13.031 13.164 1 97.56 258 GLU B CA 1
ATOM 5460 C C . GLU B 1 258 ? -13.344 13.422 14.609 1 97.56 258 GLU B C 1
ATOM 5462 O O . GLU B 1 258 ? -14.492 13.711 14.977 1 97.56 258 GLU B O 1
ATOM 5467 N N . ALA B 1 259 ? -12.328 13.492 15.352 1 97.5 259 ALA B N 1
ATOM 5468 C CA . ALA B 1 259 ? -12.461 13.812 16.766 1 97.5 259 ALA B CA 1
ATOM 5469 C C . ALA B 1 259 ? -12.016 15.25 17.047 1 97.5 259 ALA B C 1
ATOM 5471 O O . ALA B 1 259 ? -11.086 15.75 16.406 1 97.5 259 ALA B O 1
ATOM 5472 N N . MET B 1 260 ? -12.633 15.906 17.969 1 97 260 MET B N 1
ATOM 5473 C CA . MET B 1 260 ? -12.266 17.203 18.531 1 97 260 MET B CA 1
ATOM 5474 C C . MET B 1 260 ? -12.32 17.172 20.047 1 97 260 MET B C 1
ATOM 5476 O O . MET B 1 260 ? -13.297 16.703 20.641 1 97 260 MET B O 1
ATOM 5480 N N . ASP B 1 261 ? -11.281 17.672 20.672 1 96.44 261 ASP B N 1
ATOM 5481 C CA . ASP B 1 261 ? -11.25 17.703 22.125 1 96.44 261 ASP B CA 1
ATOM 5482 C C . ASP B 1 261 ? -12.016 18.922 22.656 1 96.44 261 ASP B C 1
ATOM 5484 O O . ASP B 1 261 ? -12.555 19.703 21.875 1 96.44 261 ASP B O 1
ATOM 5488 N N . SER B 1 262 ? -12.102 19.016 24 1 95.38 262 SER B N 1
ATOM 5489 C CA . SER B 1 262 ? -12.898 20.047 24.656 1 95.38 262 SER B CA 1
ATOM 5490 C C . SER B 1 262 ? -12.375 21.453 24.344 1 95.38 262 SER B C 1
ATOM 5492 O O . SER B 1 262 ? -13.148 22.375 24.125 1 95.38 262 SER B O 1
ATOM 5494 N N . HIS B 1 263 ? -11.07 21.625 24.281 1 94.94 263 HIS B N 1
ATOM 5495 C CA . HIS B 1 263 ? -10.484 22.922 23.953 1 94.94 263 HIS B CA 1
ATOM 5496 C C . HIS B 1 263 ? -10.852 23.359 22.547 1 94.94 263 HIS B C 1
ATOM 5498 O O . HIS B 1 263 ? -11.188 24.531 22.328 1 94.94 263 HIS B O 1
ATOM 5504 N N . THR B 1 264 ? -10.797 22.438 21.641 1 95.75 264 THR B N 1
ATOM 5505 C CA . THR B 1 264 ? -11.156 22.719 20.266 1 95.75 264 THR B CA 1
ATOM 5506 C C . THR B 1 264 ? -12.625 23.094 20.141 1 95.75 264 THR B C 1
ATOM 5508 O O . THR B 1 264 ? -12.969 24.047 19.438 1 95.75 264 THR B O 1
ATOM 5511 N N . LEU B 1 265 ? -13.461 22.406 20.844 1 95.38 265 LEU B N 1
ATOM 5512 C CA . LEU B 1 265 ? -14.891 22.703 20.812 1 95.38 265 LEU B CA 1
ATOM 5513 C C . LEU B 1 265 ? -15.172 24.109 21.344 1 95.38 265 LEU B C 1
ATOM 5515 O O . LEU B 1 265 ? -16.047 24.812 20.828 1 95.38 265 LEU B O 1
ATOM 5519 N N . GLN B 1 266 ? -14.484 24.453 22.359 1 94.25 266 GLN B N 1
ATOM 5520 C CA . GLN B 1 266 ? -14.633 25.781 22.922 1 94.25 266 GLN B CA 1
ATOM 5521 C C . GLN B 1 266 ? -14.234 26.859 21.891 1 94.25 266 GLN B C 1
ATOM 5523 O O . GLN B 1 266 ? -14.938 27.844 21.734 1 94.25 266 GLN B O 1
ATOM 5528 N N . ALA B 1 267 ? -13.141 26.625 21.25 1 94.5 267 ALA B N 1
ATOM 5529 C CA . ALA B 1 267 ? -12.672 27.578 20.234 1 94.5 267 ALA B CA 1
ATOM 5530 C C . ALA B 1 267 ? -13.672 27.703 19.094 1 94.5 267 ALA B C 1
ATOM 5532 O O . ALA B 1 267 ? -13.961 28.797 18.625 1 94.5 267 ALA B O 1
ATOM 5533 N N . VAL B 1 268 ? -14.172 26.594 18.641 1 95.06 268 VAL B N 1
ATOM 5534 C CA . VAL B 1 268 ? -15.141 26.594 17.547 1 95.06 268 VAL B CA 1
ATOM 5535 C C . VAL B 1 268 ? -16.422 27.281 17.984 1 95.06 268 VAL B C 1
ATOM 5537 O O . VAL B 1 268 ? -17.047 28.016 17.203 1 95.06 268 VAL B O 1
ATOM 5540 N N . SER B 1 269 ? -16.812 26.969 19.219 1 94.81 269 SER B N 1
ATOM 5541 C CA . SER B 1 269 ? -18 27.609 19.766 1 94.81 269 SER B CA 1
ATOM 5542 C C . SER B 1 269 ? -17.875 29.125 19.719 1 94.81 269 SER B C 1
ATOM 5544 O O . SER B 1 269 ? -18.812 29.812 19.312 1 94.81 269 SER B O 1
ATOM 5546 N N . GLU B 1 270 ? -16.797 29.609 20.094 1 93.19 270 GLU B N 1
ATOM 5547 C CA . GLU B 1 270 ? -16.547 31.047 20.094 1 93.19 270 GLU B CA 1
ATOM 5548 C C . GLU B 1 270 ? -16.5 31.609 18.688 1 93.19 270 GLU B C 1
ATOM 5550 O O . GLU B 1 270 ? -17.062 32.656 18.406 1 93.19 270 GLU B O 1
ATOM 5555 N N . PHE B 1 271 ? -15.859 30.891 17.844 1 93.44 271 PHE B N 1
ATOM 5556 C CA . PHE B 1 271 ? -15.711 31.312 16.453 1 93.44 271 PHE B CA 1
ATOM 5557 C C . PHE B 1 271 ? -17.062 31.375 15.766 1 93.44 271 PHE B C 1
ATOM 5559 O O . PHE B 1 271 ? -17.328 32.312 14.992 1 93.44 271 PHE B O 1
ATOM 5566 N N . ARG B 1 272 ? -17.906 30.453 16.031 1 92.5 272 ARG B N 1
ATOM 5567 C CA . ARG B 1 272 ? -19.219 30.344 15.383 1 92.5 272 ARG B CA 1
ATOM 5568 C C . ARG B 1 272 ? -20.266 31.125 16.172 1 92.5 272 ARG B C 1
ATOM 5570 O O . ARG B 1 272 ? -21.422 31.219 15.734 1 92.5 272 ARG B O 1
ATOM 5577 N N . ASP B 1 273 ? -19.969 31.562 17.234 1 91.38 273 ASP B N 1
ATOM 5578 C CA . ASP B 1 273 ? -20.953 32.156 18.141 1 91.38 273 ASP B CA 1
ATOM 5579 C C . ASP B 1 273 ? -22.109 31.172 18.422 1 91.38 273 ASP B C 1
ATOM 5581 O O . ASP B 1 273 ? -23.266 31.531 18.25 1 91.38 273 ASP B O 1
ATOM 5585 N N . ASN B 1 274 ? -21.719 29.953 18.609 1 87 274 ASN B N 1
ATOM 5586 C CA . ASN B 1 274 ? -22.625 28.859 18.906 1 87 274 ASN B CA 1
ATOM 5587 C C . ASN B 1 274 ? -22.359 28.266 20.281 1 87 274 ASN B C 1
ATOM 5589 O O . ASN B 1 274 ? -21.438 27.469 20.453 1 87 274 ASN B O 1
ATOM 5593 N N . LYS B 1 275 ? -23.219 28.484 21.188 1 86.69 275 LYS B N 1
ATOM 5594 C CA . LYS B 1 275 ? -23.016 28.125 22.594 1 86.69 275 LYS B CA 1
ATOM 5595 C C . LYS B 1 275 ? -23.25 26.625 22.812 1 86.69 275 LYS B C 1
ATOM 5597 O O . LYS B 1 275 ? -22.844 26.078 23.828 1 86.69 275 LYS B O 1
ATOM 5602 N N . GLU B 1 276 ? -23.812 25.984 21.797 1 83.25 276 GLU B N 1
ATOM 5603 C CA . GLU B 1 276 ? -24.156 24.578 21.969 1 83.25 276 GLU B CA 1
ATOM 5604 C C . GLU B 1 276 ? -22.906 23.719 22.094 1 83.25 276 GLU B C 1
ATOM 5606 O O . GLU B 1 276 ? -22.953 22.641 22.703 1 83.25 276 GLU B O 1
ATOM 5611 N N . MET B 1 277 ? -21.844 24.156 21.672 1 89 277 MET B N 1
ATOM 5612 C CA . MET B 1 277 ? -20.609 23.359 21.656 1 89 277 MET B CA 1
ATOM 5613 C C . MET B 1 277 ? -19.75 23.672 22.859 1 89 277 MET B C 1
ATOM 5615 O O . MET B 1 277 ? -18.828 22.906 23.203 1 89 277 MET B O 1
ATOM 5619 N N . ALA B 1 278 ? -20.031 24.75 23.484 1 89.56 278 ALA B N 1
ATOM 5620 C CA . ALA B 1 278 ? -19.219 25.203 24.625 1 89.56 278 ALA B CA 1
ATOM 5621 C C . ALA B 1 278 ? -19.391 24.25 25.812 1 89.56 278 ALA B C 1
ATOM 5623 O O . ALA B 1 278 ? -20.5 23.797 26.109 1 89.56 278 ALA B O 1
ATOM 5624 N N . GLY B 1 279 ? -18.297 23.984 26.469 1 89.06 279 GLY B N 1
ATOM 5625 C CA . GLY B 1 279 ? -18.344 23.203 27.703 1 89.06 279 GLY B CA 1
ATOM 5626 C C . GLY B 1 279 ? -18.469 21.719 27.469 1 89.06 279 GLY B C 1
ATOM 5627 O O . GLY B 1 279 ? -18.5 20.938 28.422 1 89.06 279 GLY B O 1
ATOM 5628 N N . ARG B 1 280 ? -18.516 21.297 26.25 1 91.62 280 ARG B N 1
ATOM 5629 C CA . ARG B 1 280 ? -18.594 19.875 25.938 1 91.62 280 ARG B CA 1
ATOM 5630 C C . ARG B 1 280 ? -17.234 19.203 26.109 1 91.62 280 ARG B C 1
ATOM 5632 O O . ARG B 1 280 ? -16.203 19.859 26.016 1 91.62 280 ARG B O 1
ATOM 5639 N N . GLY B 1 281 ? -17.281 17.891 26.391 1 93.81 281 GLY B N 1
ATOM 5640 C CA . GLY B 1 281 ? -16.062 17.141 26.641 1 93.81 281 GLY B CA 1
ATOM 5641 C C . GLY B 1 281 ? -15.305 16.781 25.375 1 93.81 281 GLY B C 1
ATOM 5642 O O . GLY B 1 281 ? -14.086 16.953 25.312 1 93.81 281 GLY B O 1
ATOM 5643 N N . ALA B 1 282 ? -15.93 16.281 24.438 1 96.44 282 ALA B N 1
ATOM 5644 C CA . ALA B 1 282 ? -15.383 15.875 23.141 1 96.44 282 ALA B CA 1
ATOM 5645 C C . ALA B 1 282 ? -16.484 15.711 22.109 1 96.44 282 ALA B C 1
ATOM 5647 O O . ALA B 1 282 ? -17.672 15.578 22.453 1 96.44 282 ALA B O 1
ATOM 5648 N N . ALA B 1 283 ? -16.172 15.812 20.875 1 97.06 283 ALA B N 1
ATOM 5649 C CA . ALA B 1 283 ? -17.141 15.586 19.797 1 97.06 283 ALA B CA 1
ATOM 5650 C C . ALA B 1 283 ? -16.531 14.719 18.703 1 97.06 283 ALA B C 1
ATOM 5652 O O . ALA B 1 283 ? -15.328 14.766 18.453 1 97.06 283 ALA B O 1
ATOM 5653 N N . LEU B 1 284 ? -17.406 13.898 18.062 1 97.94 284 LEU B N 1
ATOM 5654 C CA . LEU B 1 284 ? -17.062 13.047 16.922 1 97.94 284 LEU B CA 1
ATOM 5655 C C . LEU B 1 284 ? -17.938 13.375 15.719 1 97.94 284 LEU B C 1
ATOM 5657 O O . LEU B 1 284 ? -19.172 13.352 15.812 1 97.94 284 LEU B O 1
ATOM 5661 N N . ILE B 1 285 ? -17.344 13.773 14.656 1 97.69 285 ILE B N 1
ATOM 5662 C CA . ILE B 1 285 ? -18.016 13.797 13.359 1 97.69 285 ILE B CA 1
ATOM 5663 C C . ILE B 1 285 ? -17.703 12.516 12.594 1 97.69 285 ILE B C 1
ATOM 5665 O O . ILE B 1 285 ? -16.547 12.141 12.453 1 97.69 285 ILE B O 1
ATOM 5669 N N . PHE B 1 286 ? -18.734 11.758 12.172 1 98 286 PHE B N 1
ATOM 5670 C CA . PHE B 1 286 ? -18.516 10.523 11.445 1 98 286 PHE B CA 1
ATOM 5671 C C . PHE B 1 286 ? -19.391 10.461 10.203 1 98 286 PHE B C 1
ATOM 5673 O O . PHE B 1 286 ? -20.406 11.156 10.117 1 98 286 PHE B O 1
ATOM 5680 N N . ARG B 1 287 ? -18.938 9.719 9.25 1 97.69 287 ARG B N 1
ATOM 5681 C CA . ARG B 1 287 ? -19.688 9.477 8.023 1 97.69 287 ARG B CA 1
ATOM 5682 C C . ARG B 1 287 ? -19.594 8.008 7.605 1 97.69 287 ARG B C 1
ATOM 5684 O O . ARG B 1 287 ? -18.531 7.398 7.703 1 97.69 287 ARG B O 1
ATOM 5691 N N . VAL B 1 288 ? -20.703 7.391 7.273 1 96.5 288 VAL B N 1
ATOM 5692 C CA . VAL B 1 288 ? -20.797 6.055 6.688 1 96.5 288 VAL B CA 1
ATOM 5693 C C . VAL B 1 288 ? -21.391 6.145 5.281 1 96.5 288 VAL B C 1
ATOM 5695 O O . VAL B 1 288 ? -22.5 6.625 5.105 1 96.5 288 VAL B O 1
ATOM 5698 N N . ASP B 1 289 ? -20.562 5.688 4.355 1 94.25 289 ASP B N 1
ATOM 5699 C CA . ASP B 1 289 ? -21.062 5.617 2.986 1 94.25 289 ASP B CA 1
ATOM 5700 C C . ASP B 1 289 ? -21.875 4.348 2.76 1 94.25 289 ASP B C 1
ATOM 5702 O O . ASP B 1 289 ? -21.562 3.299 3.334 1 94.25 289 ASP B O 1
ATOM 5706 N N . SER B 1 290 ? -22.906 4.391 1.962 1 91.62 290 SER B N 1
ATOM 5707 C CA . SER B 1 290 ? -23.766 3.268 1.625 1 91.62 290 SER B CA 1
ATOM 5708 C C . SER B 1 290 ? -24.359 2.631 2.879 1 91.62 290 SER B C 1
ATOM 5710 O O . SER B 1 290 ? -24.281 1.414 3.059 1 91.62 290 SER B O 1
ATOM 5712 N N . ILE B 1 291 ? -24.938 3.463 3.729 1 93.19 291 ILE B N 1
ATOM 5713 C CA . ILE B 1 291 ? -25.422 2.977 5.012 1 93.19 291 ILE B CA 1
ATOM 5714 C C . ILE B 1 291 ? -26.719 2.203 4.805 1 93.19 291 ILE B C 1
ATOM 5716 O O . ILE B 1 291 ? -27.609 2.646 4.062 1 93.19 291 ILE B O 1
ATOM 5720 N N . SER B 1 292 ? -26.797 1.002 5.406 1 91.69 292 SER B N 1
ATOM 5721 C CA . SER B 1 292 ? -28.016 0.205 5.418 1 91.69 292 SER B CA 1
ATOM 5722 C C . SER B 1 292 ? -28.891 0.538 6.625 1 91.69 292 SER B C 1
ATOM 5724 O O . SER B 1 292 ? -28.438 1.238 7.539 1 91.69 292 SER B O 1
ATOM 5726 N N . ASP B 1 293 ? -30.125 0.061 6.594 1 93 293 ASP B N 1
ATOM 5727 C CA . ASP B 1 293 ? -30.984 0.24 7.758 1 93 293 ASP B CA 1
ATOM 5728 C C . ASP B 1 293 ? -30.391 -0.444 8.992 1 93 293 ASP B C 1
ATOM 5730 O O . ASP B 1 293 ? -30.469 0.09 10.102 1 93 293 ASP B O 1
ATOM 5734 N N . GLU B 1 294 ? -29.844 -1.553 8.758 1 94.19 294 GLU B N 1
ATOM 5735 C CA . GLU B 1 294 ? -29.156 -2.24 9.852 1 94.19 294 GLU B CA 1
ATOM 5736 C C . GLU B 1 294 ? -27.984 -1.412 10.383 1 94.19 294 GLU B C 1
ATOM 5738 O O . GLU B 1 294 ? -27.766 -1.354 11.594 1 94.19 294 GLU B O 1
ATOM 5743 N N . GLY B 1 295 ? -27.266 -0.808 9.477 1 95.12 295 GLY B N 1
ATOM 5744 C CA . GLY B 1 295 ? -26.156 0.066 9.867 1 95.12 295 GLY B CA 1
ATOM 5745 C C . GLY B 1 295 ? -26.609 1.265 10.68 1 95.12 295 GLY B C 1
ATOM 5746 O O . GLY B 1 295 ? -25.969 1.636 11.656 1 95.12 295 GLY B O 1
ATOM 5747 N N . LYS B 1 296 ? -27.703 1.881 10.297 1 96.12 296 LYS B N 1
ATOM 5748 C CA . LYS B 1 296 ? -28.266 2.996 11.055 1 96.12 296 LYS B CA 1
ATOM 5749 C C . LYS B 1 296 ? -28.594 2.578 12.484 1 96.12 296 LYS B C 1
ATOM 5751 O O . LYS B 1 296 ? -28.359 3.332 13.43 1 96.12 296 LYS B O 1
ATOM 5756 N N . GLN B 1 297 ? -29.141 1.406 12.562 1 96.56 297 GLN B N 1
ATOM 5757 C CA . GLN B 1 297 ? -29.5 0.894 13.883 1 96.56 297 GLN B CA 1
ATOM 5758 C C . GLN B 1 297 ? -28.25 0.65 14.734 1 96.56 297 GLN B C 1
ATOM 5760 O O . GLN B 1 297 ? -28.266 0.918 15.938 1 96.56 297 GLN B O 1
ATOM 5765 N N . ILE B 1 298 ? -27.266 0.158 14.148 1 96.69 298 ILE B N 1
ATOM 5766 C CA . ILE B 1 298 ? -26.016 -0.08 14.852 1 96.69 298 ILE B CA 1
ATOM 5767 C C . ILE B 1 298 ? -25.453 1.243 15.375 1 96.69 298 ILE B C 1
ATOM 5769 O O . ILE B 1 298 ? -25 1.328 16.516 1 96.69 298 ILE B O 1
ATOM 5773 N N . VAL B 1 299 ? -25.453 2.26 14.516 1 97.38 299 VAL B N 1
ATOM 5774 C CA . VAL B 1 299 ? -25 3.584 14.922 1 97.38 299 VAL B CA 1
ATOM 5775 C C . VAL B 1 299 ? -25.797 4.066 16.125 1 97.38 299 VAL B C 1
ATOM 5777 O O . VAL B 1 299 ? -25.219 4.523 17.125 1 97.38 299 VAL B O 1
ATOM 5780 N N . LYS B 1 300 ? -27.062 3.932 16.062 1 97 300 LYS B N 1
ATOM 5781 C CA . LYS B 1 300 ? -27.922 4.359 17.156 1 97 300 LYS B CA 1
ATOM 5782 C C . LYS B 1 300 ? -27.609 3.578 18.438 1 97 300 LYS B C 1
ATOM 5784 O O . LYS B 1 300 ? -27.562 4.156 19.531 1 97 300 LYS B O 1
ATOM 5789 N N . ASN B 1 301 ? -27.453 2.299 18.266 1 97.5 301 ASN B N 1
ATOM 5790 C CA . ASN B 1 301 ? -27.156 1.457 19.422 1 97.5 301 ASN B CA 1
ATOM 5791 C C . ASN B 1 301 ? -25.844 1.866 20.094 1 97.5 301 ASN B C 1
ATOM 5793 O O . ASN B 1 301 ? -25.734 1.865 21.312 1 97.5 301 ASN B O 1
ATOM 5797 N N . ILE B 1 302 ? -24.875 2.158 19.266 1 97.5 302 ILE B N 1
ATOM 5798 C CA . ILE B 1 302 ? -23.578 2.562 19.797 1 97.5 302 ILE B CA 1
ATOM 5799 C C . ILE B 1 302 ? -23.703 3.904 20.516 1 97.5 302 ILE B C 1
ATOM 5801 O O . ILE B 1 302 ? -23.172 4.086 21.609 1 97.5 302 ILE B O 1
ATOM 5805 N N . MET B 1 303 ? -24.469 4.867 19.953 1 97.25 303 MET B N 1
ATOM 5806 C CA . MET B 1 303 ? -24.688 6.152 20.609 1 97.25 303 MET B CA 1
ATOM 5807 C C . MET B 1 303 ? -25.391 5.957 21.938 1 97.25 303 MET B C 1
ATOM 5809 O O . MET B 1 303 ? -25.031 6.59 22.938 1 97.25 303 MET B O 1
ATOM 5813 N N . ASP B 1 304 ? -26.281 5.07 21.953 1 96.94 304 ASP B N 1
ATOM 5814 C CA . ASP B 1 304 ? -27.016 4.777 23.172 1 96.94 304 ASP B CA 1
ATOM 5815 C C . ASP B 1 304 ? -26.094 4.141 24.219 1 96.94 304 ASP B C 1
ATOM 5817 O O . ASP B 1 304 ? -26.172 4.484 25.406 1 96.94 304 ASP B O 1
ATOM 5821 N N . LYS B 1 305 ? -25.328 3.211 23.781 1 97.44 305 LYS B N 1
ATOM 5822 C CA . LYS B 1 305 ? -24.406 2.502 24.656 1 97.44 305 LYS B CA 1
ATOM 5823 C C . LYS B 1 305 ? -23.516 3.479 25.422 1 97.44 305 LYS B C 1
ATOM 5825 O O . LYS B 1 305 ? -23.203 3.258 26.594 1 97.44 305 LYS B O 1
ATOM 5830 N N . TYR B 1 306 ? -23.125 4.523 24.766 1 97.06 306 TYR B N 1
ATOM 5831 C CA . TYR B 1 306 ? -22.203 5.461 25.375 1 97.06 306 TYR B CA 1
ATOM 5832 C C . TYR B 1 306 ? -22.922 6.703 25.875 1 97.06 306 TYR B C 1
ATOM 5834 O O . TYR B 1 306 ? -22.297 7.738 26.125 1 97.06 306 TYR B O 1
ATOM 5842 N N . HIS B 1 307 ? -24.188 6.668 25.969 1 94.88 307 HIS B N 1
ATOM 5843 C CA . HIS B 1 307 ? -25.062 7.66 26.594 1 94.88 307 HIS B CA 1
ATOM 5844 C C . HIS B 1 307 ? -24.922 9.016 25.906 1 94.88 307 HIS B C 1
ATOM 5846 O O . HIS B 1 307 ? -24.844 10.047 26.578 1 94.88 307 HIS B O 1
ATOM 5852 N N . VAL B 1 308 ? -24.797 8.898 24.625 1 93.12 308 VAL B N 1
ATOM 5853 C CA . VAL B 1 308 ? -24.781 10.133 23.859 1 93.12 308 VAL B CA 1
ATOM 5854 C C . VAL B 1 308 ? -26.188 10.75 23.844 1 93.12 308 VAL B C 1
ATOM 5856 O O . VAL B 1 308 ? -27.141 10.125 23.375 1 93.12 308 VAL B O 1
ATOM 5859 N N . THR B 1 309 ? -26.297 11.914 24.359 1 83.81 309 THR B N 1
ATOM 5860 C CA . THR B 1 309 ? -27.609 12.555 24.469 1 83.81 309 THR B CA 1
ATOM 5861 C C . THR B 1 309 ? -27.812 13.555 23.328 1 83.81 309 THR B C 1
ATOM 5863 O O . THR B 1 309 ? -28.938 13.93 23.031 1 83.81 309 THR B O 1
ATOM 5866 N N . ASP B 1 310 ? -26.859 13.984 22.75 1 86.25 310 ASP B N 1
ATOM 5867 C CA . ASP B 1 310 ? -26.922 14.961 21.672 1 86.25 310 ASP B CA 1
ATOM 5868 C C . ASP B 1 310 ? -26.188 14.461 20.438 1 86.25 310 ASP B C 1
ATOM 5870 O O . ASP B 1 310 ? -24.953 14.523 20.375 1 86.25 310 ASP B O 1
ATOM 5874 N N . VAL B 1 311 ? -26.922 13.93 19.531 1 92.06 311 VAL B N 1
ATOM 5875 C CA . VAL B 1 311 ? -26.359 13.461 18.266 1 92.06 311 VAL B CA 1
ATOM 5876 C C . VAL B 1 311 ? -27.234 13.945 17.109 1 92.06 311 VAL B C 1
ATOM 5878 O O . VAL B 1 311 ? -28.469 13.852 17.172 1 92.06 311 VAL B O 1
ATOM 5881 N N . GLN B 1 312 ? -26.609 14.586 16.281 1 94.5 312 GLN B N 1
ATOM 5882 C CA . GLN B 1 312 ? -27.234 14.969 15.031 1 94.5 312 GLN B CA 1
ATOM 5883 C C . GLN B 1 312 ? -26.891 13.992 13.914 1 94.5 312 GLN B C 1
ATOM 5885 O O . GLN B 1 312 ? -25.719 13.727 13.648 1 94.5 312 GLN B O 1
ATOM 5890 N N . LEU B 1 313 ? -27.891 13.375 13.289 1 96.25 313 LEU B N 1
ATOM 5891 C CA . LEU B 1 313 ? -27.719 12.477 12.156 1 96.25 313 LEU B CA 1
ATOM 5892 C C . LEU B 1 313 ? -28.359 13.062 10.898 1 96.25 313 LEU B C 1
ATOM 5894 O O . LEU B 1 313 ? -29.484 13.57 10.961 1 96.25 313 LEU B O 1
ATOM 5898 N N . ALA B 1 314 ? -27.594 13.047 9.82 1 97.38 314 ALA B N 1
ATOM 5899 C CA . ALA B 1 314 ? -28.094 13.641 8.586 1 97.38 314 ALA B CA 1
ATOM 5900 C C . ALA B 1 314 ? -27.812 12.75 7.383 1 97.38 314 ALA B C 1
ATOM 5902 O O . ALA B 1 314 ? -26.703 12.219 7.246 1 97.38 314 ALA B O 1
ATOM 5903 N N . THR B 1 315 ? -28.781 12.508 6.504 1 95.38 315 THR B N 1
ATOM 5904 C CA . THR B 1 315 ? -28.594 11.859 5.211 1 95.38 315 THR B CA 1
ATOM 5905 C C . THR B 1 315 ? -28.719 12.867 4.074 1 95.38 315 THR B C 1
ATOM 5907 O O . THR B 1 315 ? -28.312 12.602 2.943 1 95.38 315 THR B O 1
ATOM 5910 N N . ASP B 1 316 ? -29.281 14 4.426 1 95.31 316 ASP B N 1
ATOM 5911 C CA . ASP B 1 316 ? -29.422 15.086 3.463 1 95.31 316 ASP B CA 1
ATOM 5912 C C . ASP B 1 316 ? -28.094 15.82 3.252 1 95.31 316 ASP B C 1
ATOM 5914 O O . ASP B 1 316 ? -27.453 16.219 4.215 1 95.31 316 ASP B O 1
ATOM 5918 N N . PRO B 1 317 ? -27.719 16 2.018 1 93.69 317 PRO B N 1
ATOM 5919 C CA . PRO B 1 317 ? -26.422 16.609 1.726 1 93.69 317 PRO B CA 1
ATOM 5920 C C . PRO B 1 317 ? -26.266 18 2.361 1 93.69 317 PRO B C 1
ATOM 5922 O O . PRO B 1 317 ? -25.188 18.344 2.852 1 93.69 317 PRO B O 1
ATOM 5925 N N . ALA B 1 318 ? -27.281 18.797 2.365 1 95.25 318 ALA B N 1
ATOM 5926 C CA . ALA B 1 318 ? -27.203 20.141 2.941 1 95.25 318 ALA B CA 1
ATOM 5927 C C . ALA B 1 318 ? -26.953 20.078 4.445 1 95.25 318 ALA B C 1
ATOM 5929 O O . ALA B 1 318 ? -26.188 20.875 4.992 1 95.25 318 ALA B O 1
ATOM 5930 N N . GLU B 1 319 ? -27.641 19.188 5.098 1 96.44 319 GLU B N 1
ATOM 5931 C CA . GLU B 1 319 ? -27.438 18.984 6.527 1 96.44 319 GLU B CA 1
ATOM 5932 C C . GLU B 1 319 ? -26.031 18.438 6.812 1 96.44 319 GLU B C 1
ATOM 5934 O O . GLU B 1 319 ? -25.422 18.797 7.816 1 96.44 319 GLU B O 1
ATOM 5939 N N . GLN B 1 320 ? -25.594 17.562 5.98 1 96.25 320 GLN B N 1
ATOM 5940 C CA . GLN B 1 320 ? -24.25 17.031 6.117 1 96.25 320 GLN B CA 1
ATOM 5941 C C . GLN B 1 320 ? -23.203 18.156 5.98 1 96.25 320 GLN B C 1
ATOM 5943 O O . GLN B 1 320 ? -22.219 18.172 6.703 1 96.25 320 GLN B O 1
ATOM 5948 N N . ASP B 1 321 ? -23.438 19.047 5.105 1 94.69 321 ASP B N 1
ATOM 5949 C CA . ASP B 1 321 ? -22.547 20.188 4.922 1 94.69 321 ASP B CA 1
ATOM 5950 C C . ASP B 1 321 ? -22.453 21.031 6.195 1 94.69 321 ASP B C 1
ATOM 5952 O O . ASP B 1 321 ? -21.375 21.531 6.531 1 94.69 321 ASP B O 1
ATOM 5956 N N . LYS B 1 322 ? -23.547 21.156 6.848 1 94.19 322 LYS B N 1
ATOM 5957 C CA . LYS B 1 322 ? -23.562 21.891 8.109 1 94.19 322 LYS B CA 1
ATOM 5958 C C . LYS B 1 322 ? -22.719 21.172 9.172 1 94.19 322 LYS B C 1
ATOM 5960 O O . LYS B 1 322 ? -21.984 21.812 9.922 1 94.19 322 LYS B O 1
ATOM 5965 N N . ILE B 1 323 ? -22.859 19.906 9.156 1 95.31 323 ILE B N 1
ATOM 5966 C CA . ILE B 1 323 ? -22.125 19.125 10.141 1 95.31 323 ILE B CA 1
ATOM 5967 C C . ILE B 1 323 ? -20.625 19.219 9.875 1 95.31 323 ILE B C 1
ATOM 5969 O O . ILE B 1 323 ? -19.844 19.547 10.773 1 95.31 323 ILE B O 1
ATOM 5973 N N . ILE B 1 324 ? -20.234 19.031 8.617 1 93 324 ILE B N 1
ATOM 5974 C CA . ILE B 1 324 ? -18.812 18.969 8.289 1 93 324 ILE B CA 1
ATOM 5975 C C . ILE B 1 324 ? -18.203 20.359 8.414 1 93 324 ILE B C 1
ATOM 5977 O O . ILE B 1 324 ? -17 20.484 8.641 1 93 324 ILE B O 1
ATOM 5981 N N . SER B 1 325 ? -18.984 21.391 8.312 1 92.06 325 SER B N 1
ATOM 5982 C CA . SER B 1 325 ? -18.484 22.75 8.453 1 92.06 325 SER B CA 1
ATOM 5983 C C . SER B 1 325 ? -17.922 23 9.852 1 92.06 325 SER B C 1
ATOM 5985 O O . SER B 1 325 ? -17.031 23.844 10.023 1 92.06 325 SER B O 1
ATOM 5987 N N . VAL B 1 326 ? -18.406 22.266 10.867 1 92.19 326 VAL B N 1
ATOM 5988 C CA . VAL B 1 326 ? -17.891 22.359 12.219 1 92.19 326 VAL B CA 1
ATOM 5989 C C . VAL B 1 326 ? -16.406 22 12.227 1 92.19 326 VAL B C 1
ATOM 5991 O O . VAL B 1 326 ? -15.586 22.703 12.844 1 92.19 326 VAL B O 1
ATOM 5994 N N . ARG B 1 327 ? -16.125 20.953 11.516 1 91.12 327 ARG B N 1
ATOM 5995 C CA . ARG B 1 327 ? -14.742 20.516 11.406 1 91.12 327 ARG B CA 1
ATOM 5996 C C . ARG B 1 327 ? -13.914 21.5 10.586 1 91.12 327 ARG B C 1
ATOM 5998 O O . ARG B 1 327 ? -12.75 21.75 10.906 1 91.12 327 ARG B O 1
ATOM 6005 N N . GLN B 1 328 ? -14.484 22.031 9.594 1 86.5 328 GLN B N 1
ATOM 6006 C CA . GLN B 1 328 ? -13.797 22.953 8.695 1 86.5 328 GLN B CA 1
ATOM 6007 C C . GLN B 1 328 ? -13.477 24.281 9.391 1 86.5 328 GLN B C 1
ATOM 6009 O O . GLN B 1 328 ? -12.484 24.938 9.07 1 86.5 328 GLN B O 1
ATOM 6014 N N . ASP B 1 329 ? -14.234 24.641 10.328 1 90.56 329 ASP B N 1
ATOM 6015 C CA . ASP B 1 329 ? -14.07 25.906 11.039 1 90.56 329 ASP B CA 1
ATOM 6016 C C . ASP B 1 329 ? -13.016 25.797 12.141 1 90.56 329 ASP B C 1
ATOM 6018 O O . ASP B 1 329 ? -12.609 26.797 12.734 1 90.56 329 ASP B O 1
ATOM 6022 N N . MET B 1 330 ? -12.602 24.594 12.328 1 90.62 330 MET B N 1
ATOM 6023 C CA . MET B 1 330 ? -11.672 24.328 13.422 1 90.62 330 MET B CA 1
ATOM 6024 C C . MET B 1 330 ? -10.391 25.141 13.25 1 90.62 330 MET B C 1
ATOM 6026 O O . MET B 1 330 ? -9.961 25.844 14.18 1 90.62 330 MET B O 1
ATOM 6030 N N . LEU B 1 331 ? -9.797 25.094 12.094 1 87.94 331 LEU B N 1
ATOM 6031 C CA . LEU B 1 331 ? -8.5 25.734 11.898 1 87.94 331 LEU B CA 1
ATOM 6032 C C . LEU B 1 331 ? -8.617 27.25 11.992 1 87.94 331 LEU B C 1
ATOM 6034 O O . LEU B 1 331 ? -7.887 27.891 12.75 1 87.94 331 LEU B O 1
ATOM 6038 N N . PRO B 1 332 ? -9.578 27.828 11.312 1 89.56 332 PRO B N 1
ATOM 6039 C CA . PRO B 1 332 ? -9.766 29.266 11.516 1 89.56 332 PRO B CA 1
ATOM 6040 C C . PRO B 1 332 ? -10 29.641 12.977 1 89.56 332 PRO B C 1
ATOM 6042 O O . PRO B 1 332 ? -9.508 30.656 13.445 1 89.56 332 PRO B O 1
ATOM 6045 N N . ALA B 1 333 ? -10.75 28.828 13.617 1 92.38 333 ALA B N 1
ATOM 6046 C CA . ALA B 1 333 ? -11.07 29.094 15.016 1 92.38 333 ALA B CA 1
ATOM 6047 C C . ALA B 1 333 ? -9.812 29.078 15.883 1 92.38 333 ALA B C 1
ATOM 6049 O O . ALA B 1 333 ? -9.688 29.859 16.812 1 92.38 333 ALA B O 1
ATOM 6050 N N . ILE B 1 334 ? -8.914 28.219 15.594 1 92.25 334 ILE B N 1
ATOM 6051 C CA . ILE B 1 334 ? -7.727 28 16.406 1 92.25 334 ILE B CA 1
ATOM 6052 C C . ILE B 1 334 ? -6.648 29.016 16.047 1 92.25 334 ILE B C 1
ATOM 6054 O O . ILE B 1 334 ? -5.973 29.547 16.922 1 92.25 334 ILE B O 1
ATOM 6058 N N . PHE B 1 335 ? -6.531 29.359 14.828 1 88.56 335 PHE B N 1
ATOM 6059 C CA . PHE B 1 335 ? -5.383 30.125 14.352 1 88.56 335 PHE B CA 1
ATOM 6060 C C . PHE B 1 335 ? -5.648 31.609 14.453 1 88.56 335 PHE B C 1
ATOM 6062 O O . PHE B 1 335 ? -4.715 32.406 14.531 1 88.56 335 PHE B O 1
ATOM 6069 N N . THR B 1 336 ? -6.898 32 14.492 1 86.94 336 THR B N 1
ATOM 6070 C CA . THR B 1 336 ? -7.211 33.438 14.531 1 86.94 336 THR B CA 1
ATOM 6071 C C . THR B 1 336 ? -6.75 34.031 15.852 1 86.94 336 THR B C 1
ATOM 6073 O O . THR B 1 336 ? -7.172 33.594 16.922 1 86.94 336 THR B O 1
ATOM 6076 N N . GLY B 1 337 ? -5.898 35.094 15.75 1 85.38 337 GLY B N 1
ATOM 6077 C CA . GLY B 1 337 ? -5.48 35.875 16.906 1 85.38 337 GLY B CA 1
ATOM 6078 C C . GLY B 1 337 ? -4.422 35.156 17.734 1 85.38 337 GLY B C 1
ATOM 6079 O O . GLY B 1 337 ? -4.152 35.562 18.875 1 85.38 337 GLY B O 1
ATOM 6080 N N . ARG B 1 338 ? -3.859 34.062 17.281 1 90.94 338 ARG B N 1
ATOM 6081 C CA . ARG B 1 338 ? -2.857 33.312 18.016 1 90.94 338 ARG B CA 1
ATOM 6082 C C . ARG B 1 338 ? -1.671 32.969 17.125 1 90.94 338 ARG B C 1
ATOM 6084 O O . ARG B 1 338 ? -1.823 32.812 15.906 1 90.94 338 ARG B O 1
ATOM 6091 N N . SER B 1 339 ? -0.472 33 17.703 1 91.44 339 SER B N 1
ATOM 6092 C CA . SER B 1 339 ? 0.627 32.219 17.109 1 91.44 339 SER B CA 1
ATOM 6093 C C . SER B 1 339 ? 0.467 30.734 17.359 1 91.44 339 SER B C 1
ATOM 6095 O O . SER B 1 339 ? -0.13 30.328 18.359 1 91.44 339 SER B O 1
ATOM 6097 N N . ALA B 1 340 ? 0.907 29.969 16.359 1 92.25 340 ALA B N 1
ATOM 6098 C CA . ALA B 1 340 ? 0.57 28.562 16.531 1 92.25 340 ALA B CA 1
ATOM 6099 C C . ALA B 1 340 ? 1.594 27.672 15.828 1 92.25 340 ALA B C 1
ATOM 6101 O O . ALA B 1 340 ? 2.232 28.094 14.859 1 92.25 340 ALA B O 1
ATOM 6102 N N . VAL B 1 341 ? 1.784 26.5 16.359 1 90.88 341 VAL B N 1
ATOM 6103 C CA . VAL B 1 341 ? 2.443 25.375 15.703 1 90.88 341 VAL B CA 1
ATOM 6104 C C . VAL B 1 341 ? 1.523 24.156 15.719 1 90.88 341 VAL B C 1
ATOM 6106 O O . VAL B 1 341 ? 1.093 23.703 16.781 1 90.88 341 VAL B O 1
ATOM 6109 N N . MET B 1 342 ? 1.175 23.703 14.555 1 92.38 342 MET B N 1
ATOM 6110 C CA . MET B 1 342 ? 0.349 22.5 14.438 1 92.38 342 MET B CA 1
ATOM 6111 C C . MET B 1 342 ? 1.212 21.281 14.188 1 92.38 342 MET B C 1
ATOM 6113 O O . MET B 1 342 ? 2.084 21.297 13.32 1 92.38 342 MET B O 1
ATOM 6117 N N . GLU B 1 343 ? 0.902 20.234 14.898 1 94.31 343 GLU B N 1
ATOM 6118 C CA . GLU B 1 343 ? 1.683 19.016 14.75 1 94.31 343 GLU B CA 1
ATOM 6119 C C . GLU B 1 343 ? 0.805 17.859 14.297 1 94.31 343 GLU B C 1
ATOM 6121 O O . GLU B 1 343 ? -0.423 17.953 14.305 1 94.31 343 GLU B O 1
ATOM 6126 N N . ASP B 1 344 ? 1.484 16.875 13.867 1 96.75 344 ASP B N 1
ATOM 6127 C CA . ASP B 1 344 ? 0.887 15.656 13.344 1 96.75 344 ASP B CA 1
ATOM 6128 C C . ASP B 1 344 ? 1.503 14.422 14 1 96.75 344 ASP B C 1
ATOM 6130 O O . ASP B 1 344 ? 2.725 14.258 14 1 96.75 344 ASP B O 1
ATOM 6134 N N . MET B 1 345 ? 0.691 13.578 14.547 1 96.88 345 MET B N 1
ATOM 6135 C CA . MET B 1 345 ? 1.106 12.32 15.156 1 96.88 345 MET B CA 1
ATOM 6136 C C . MET B 1 345 ? 0.019 11.258 15.008 1 96.88 345 MET B C 1
ATOM 6138 O O . MET B 1 345 ? -1.167 11.586 14.938 1 96.88 345 MET B O 1
ATOM 6142 N N . ALA B 1 346 ? 0.448 10.008 14.969 1 97.62 346 ALA B N 1
ATOM 6143 C CA . ALA B 1 346 ? -0.506 8.906 14.953 1 97.62 346 ALA B CA 1
ATOM 6144 C C . ALA B 1 346 ? -0.131 7.844 15.984 1 97.62 346 ALA B C 1
ATOM 6146 O O . ALA B 1 346 ? 1.049 7.527 16.156 1 97.62 346 ALA B O 1
ATOM 6147 N N . VAL B 1 347 ? -1.098 7.352 16.734 1 97.88 347 VAL B N 1
ATOM 6148 C CA . VAL B 1 347 ? -0.954 6.258 17.688 1 97.88 347 VAL B CA 1
ATOM 6149 C C . VAL B 1 347 ? -1.998 5.184 17.406 1 97.88 347 VAL B C 1
ATOM 6151 O O . VAL B 1 347 ? -2.955 5.414 16.672 1 97.88 347 VAL B O 1
ATOM 6154 N N . PRO B 1 348 ? -1.738 3.898 17.891 1 97 348 PRO B N 1
ATOM 6155 C CA . PRO B 1 348 ? -2.877 2.979 17.859 1 97 348 PRO B CA 1
ATOM 6156 C C . PRO B 1 348 ? -4.156 3.6 18.406 1 97 348 PRO B C 1
ATOM 6158 O O . PRO B 1 348 ? -4.113 4.348 19.391 1 97 348 PRO B O 1
ATOM 6161 N N . THR B 1 349 ? -5.258 3.344 17.781 1 95.31 349 THR B N 1
ATOM 6162 C CA . THR B 1 349 ? -6.504 4.043 18.078 1 95.31 349 THR B CA 1
ATOM 6163 C C . THR B 1 349 ? -6.863 3.895 19.562 1 95.31 349 THR B C 1
ATOM 6165 O O . THR B 1 349 ? -7.43 4.809 20.156 1 95.31 349 THR B O 1
ATOM 6168 N N . SER B 1 350 ? -6.492 2.781 20.172 1 95.69 350 SER B N 1
ATOM 6169 C CA . SER B 1 350 ? -6.816 2.521 21.562 1 95.69 350 SER B CA 1
ATOM 6170 C C . SER B 1 350 ? -6.004 3.416 22.5 1 95.69 350 SER B C 1
ATOM 6172 O O . SER B 1 350 ? -6.316 3.537 23.688 1 95.69 350 SER B O 1
ATOM 6174 N N . ARG B 1 351 ? -4.957 4.051 21.969 1 97 351 ARG B N 1
ATOM 6175 C CA . ARG B 1 351 ? -4.07 4.867 22.781 1 97 351 ARG B CA 1
ATOM 6176 C C . ARG B 1 351 ? -4.336 6.352 22.578 1 97 351 ARG B C 1
ATOM 6178 O O . ARG B 1 351 ? -3.713 7.199 23.219 1 97 351 ARG B O 1
ATOM 6185 N N . MET B 1 352 ? -5.277 6.695 21.734 1 96.44 352 MET B N 1
ATOM 6186 C CA . MET B 1 352 ? -5.535 8.078 21.359 1 96.44 352 MET B CA 1
ATOM 6187 C C . MET B 1 352 ? -5.938 8.914 22.562 1 96.44 352 MET B C 1
ATOM 6189 O O . MET B 1 352 ? -5.422 10.016 22.766 1 96.44 352 MET B O 1
ATOM 6193 N N . ALA B 1 353 ? -6.875 8.359 23.406 1 96.31 353 ALA B N 1
ATOM 6194 C CA . ALA B 1 353 ? -7.375 9.102 24.562 1 96.31 353 ALA B CA 1
ATOM 6195 C C . ALA B 1 353 ? -6.246 9.406 25.547 1 96.31 353 ALA B C 1
ATOM 6197 O O . ALA B 1 353 ? -6.184 10.5 26.109 1 96.31 353 ALA B O 1
ATOM 6198 N N . GLU B 1 354 ? -5.398 8.438 25.719 1 97.12 354 GLU B N 1
ATOM 6199 C CA . GLU B 1 354 ? -4.258 8.625 26.609 1 97.12 354 GLU B CA 1
ATOM 6200 C C . GLU B 1 354 ? -3.346 9.742 26.109 1 97.12 354 GLU B C 1
ATOM 6202 O O . GLU B 1 354 ? -2.865 10.562 26.891 1 97.12 354 GLU B O 1
ATOM 6207 N N . LEU B 1 355 ? -3.076 9.773 24.844 1 97.5 355 LEU B N 1
ATOM 6208 C CA . LEU B 1 355 ? -2.24 10.828 24.281 1 97.5 355 LEU B CA 1
ATOM 6209 C C . LEU B 1 355 ? -2.896 12.195 24.438 1 97.5 355 LEU B C 1
ATOM 6211 O O . LEU B 1 355 ? -2.236 13.164 24.812 1 97.5 355 LEU B O 1
ATOM 6215 N N . VAL B 1 356 ? -4.191 12.281 24.203 1 96.5 356 VAL B N 1
ATOM 6216 C CA . VAL B 1 356 ? -4.902 13.555 24.312 1 96.5 356 VAL B CA 1
ATOM 6217 C C . VAL B 1 356 ? -4.887 14.031 25.766 1 96.5 356 VAL B C 1
ATOM 6219 O O . VAL B 1 356 ? -4.734 15.227 26.016 1 96.5 356 VAL B O 1
ATOM 6222 N N . ASP B 1 357 ? -5.035 13.102 26.688 1 95.62 357 ASP B N 1
ATOM 6223 C CA . ASP B 1 357 ? -4.957 13.453 28.094 1 95.62 357 ASP B CA 1
ATOM 6224 C C . ASP B 1 357 ? -3.596 14.062 28.438 1 95.62 357 ASP B C 1
ATOM 6226 O O . ASP B 1 357 ? -3.516 15.062 29.156 1 95.62 357 ASP B O 1
ATOM 6230 N N . THR B 1 358 ? -2.6 13.406 27.984 1 96.62 358 THR B N 1
ATOM 6231 C CA . THR B 1 358 ? -1.25 13.906 28.203 1 96.62 358 THR B CA 1
ATOM 6232 C C . THR B 1 358 ? -1.095 15.32 27.641 1 96.62 358 THR B C 1
ATOM 6234 O O . THR B 1 358 ? -0.508 16.188 28.281 1 96.62 358 THR B O 1
ATOM 6237 N N . ILE B 1 359 ? -1.603 15.57 26.469 1 96.44 359 ILE B N 1
ATOM 6238 C CA . ILE B 1 359 ? -1.496 16.859 25.781 1 96.44 359 ILE B CA 1
ATOM 6239 C C . ILE B 1 359 ? -2.262 17.922 26.578 1 96.44 359 ILE B C 1
ATOM 6241 O O . ILE B 1 359 ? -1.776 19.047 26.75 1 96.44 359 ILE B O 1
ATOM 6245 N N . GLN B 1 360 ? -3.422 17.547 27.047 1 92.62 360 GLN B N 1
ATOM 6246 C CA . GLN B 1 360 ? -4.223 18.469 27.844 1 92.62 360 GLN B CA 1
ATOM 6247 C C . GLN B 1 360 ? -3.512 18.844 29.141 1 92.62 360 GLN B C 1
ATOM 6249 O O . GLN B 1 360 ? -3.598 19.984 29.594 1 92.62 360 GLN B O 1
ATOM 6254 N N . ALA B 1 361 ? -2.861 17.891 29.703 1 95.25 361 ALA B N 1
ATOM 6255 C CA . ALA B 1 361 ? -2.115 18.125 30.938 1 95.25 361 ALA B CA 1
ATOM 6256 C C . ALA B 1 361 ? -1.007 19.156 30.719 1 95.25 361 ALA B C 1
ATOM 6258 O O . ALA B 1 361 ? -0.657 19.906 31.625 1 95.25 361 ALA B O 1
ATOM 6259 N N . PHE B 1 362 ? -0.443 19.234 29.5 1 95.62 362 PHE B N 1
ATOM 6260 C CA . PHE B 1 362 ? 0.574 20.234 29.188 1 95.62 362 PHE B CA 1
ATOM 6261 C C . PHE B 1 362 ? -0.009 21.641 29.25 1 95.62 362 PHE B C 1
ATOM 6263 O O . PHE B 1 362 ? 0.671 22.578 29.672 1 95.62 362 PHE B O 1
ATOM 6270 N N . SER B 1 363 ? -1.245 21.797 28.812 1 90.06 363 SER B N 1
ATOM 6271 C CA . SER B 1 363 ? -1.902 23.094 28.906 1 90.06 363 SER B CA 1
ATOM 6272 C C . SER B 1 363 ? -2.033 23.562 30.344 1 90.06 363 SER B C 1
ATOM 6274 O O . SER B 1 363 ? -1.98 24.766 30.625 1 90.06 363 SER B O 1
ATOM 6276 N N . ASP B 1 364 ? -2.225 22.641 31.203 1 91.62 364 ASP B N 1
ATOM 6277 C CA . ASP B 1 364 ? -2.32 22.953 32.625 1 91.62 364 ASP B CA 1
ATOM 6278 C C . ASP B 1 364 ? -0.956 23.344 33.188 1 91.62 364 ASP B C 1
ATOM 6280 O O . ASP B 1 364 ? -0.852 24.266 34 1 91.62 364 ASP B O 1
ATOM 6284 N N . LYS B 1 365 ? 0.017 22.656 32.75 1 96.06 365 LYS B N 1
ATOM 6285 C CA . LYS B 1 365 ? 1.379 22.844 33.25 1 96.06 365 LYS B CA 1
ATOM 6286 C C . LYS B 1 365 ? 1.979 24.141 32.75 1 96.06 365 LYS B C 1
ATOM 6288 O O . LYS B 1 365 ? 2.764 24.781 33.438 1 96.06 365 LYS B O 1
ATOM 6293 N N . TYR B 1 366 ? 1.631 24.5 31.547 1 96.75 366 TYR B N 1
ATOM 6294 C CA . TYR B 1 366 ? 2.131 25.719 30.922 1 96.75 366 TYR B CA 1
ATOM 6295 C C . TYR B 1 366 ? 0.987 26.656 30.562 1 96.75 366 TYR B C 1
ATOM 6297 O O . TYR B 1 366 ? 0.548 26.703 29.406 1 96.75 366 TYR B O 1
ATOM 6305 N N . PRO B 1 367 ? 0.578 27.547 31.453 1 93.25 367 PRO B N 1
ATOM 6306 C CA . PRO B 1 367 ? -0.637 28.344 31.297 1 93.25 367 PRO B CA 1
ATOM 6307 C C . PRO B 1 367 ? -0.528 29.359 30.156 1 93.25 367 PRO B C 1
ATOM 6309 O O . PRO B 1 367 ? -1.543 29.891 29.688 1 93.25 367 PRO B O 1
ATOM 6312 N N . GLU B 1 368 ? 0.657 29.6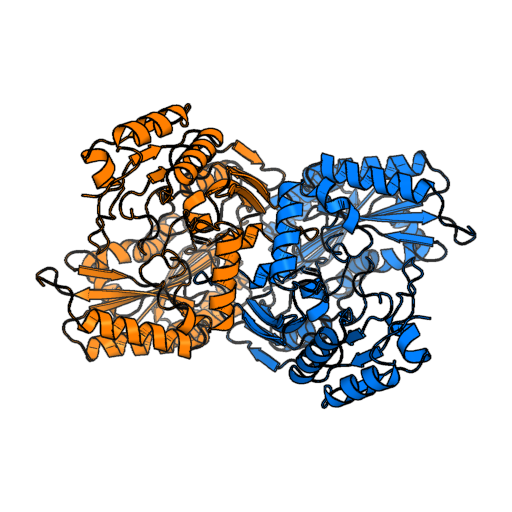25 29.75 1 94.19 368 GLU B N 1
ATOM 6313 C CA . GLU B 1 368 ? 0.829 30.562 28.641 1 94.19 368 GLU B CA 1
ATOM 6314 C C . GLU B 1 368 ? 0.501 29.906 27.297 1 94.19 368 GLU B C 1
ATOM 6316 O O . GLU B 1 368 ? 0.373 30.578 26.281 1 94.19 368 GLU B O 1
ATOM 6321 N N . LEU B 1 369 ? 0.34 28.609 27.328 1 95.94 369 LEU B N 1
ATOM 6322 C CA . LEU B 1 369 ? 0.005 27.859 26.125 1 95.94 369 LEU B CA 1
ATOM 6323 C C . LEU B 1 369 ? -1.449 27.406 26.156 1 95.94 369 LEU B C 1
ATOM 6325 O O . LEU B 1 369 ? -1.987 27.109 27.219 1 95.94 369 LEU B O 1
ATOM 6329 N N . GLU B 1 370 ? -2.051 27.484 25.047 1 94.69 370 GLU B N 1
ATOM 6330 C CA . GLU B 1 370 ? -3.318 26.812 24.797 1 94.69 370 GLU B CA 1
ATOM 6331 C C . GLU B 1 370 ? -3.168 25.75 23.703 1 94.69 370 GLU B C 1
ATOM 6333 O O . GLU B 1 370 ? -2.719 26.047 22.594 1 94.69 370 GLU B O 1
ATOM 6338 N N . ILE B 1 371 ? -3.535 24.547 24.047 1 96.94 371 ILE B N 1
ATOM 6339 C CA . ILE B 1 371 ? -3.342 23.469 23.094 1 96.94 371 ILE B CA 1
ATOM 6340 C C . ILE B 1 371 ? -4.695 22.891 22.688 1 96.94 371 ILE B C 1
ATOM 6342 O O . ILE B 1 371 ? -5.52 22.562 23.531 1 96.94 371 ILE B O 1
ATOM 6346 N N . PHE B 1 372 ? -4.93 22.844 21.391 1 96.56 372 PHE B N 1
ATOM 6347 C CA . PHE B 1 372 ? -6.141 22.297 20.781 1 96.56 372 PHE B CA 1
ATOM 6348 C C . PHE B 1 372 ? -5.844 21 20.047 1 96.56 372 PHE B C 1
ATOM 6350 O O . PHE B 1 372 ? -4.883 20.938 19.266 1 96.56 372 PHE B O 1
ATOM 6357 N N . THR B 1 373 ? -6.641 19.953 20.281 1 96.81 373 THR B N 1
ATOM 6358 C CA . THR B 1 373 ? -6.363 18.672 19.625 1 96.81 373 THR B CA 1
ATOM 6359 C C . THR B 1 373 ? -7.59 18.172 18.875 1 96.81 373 THR B C 1
ATOM 6361 O O . THR B 1 373 ? -8.68 18.078 19.438 1 96.81 373 THR B O 1
ATOM 6364 N N . ALA B 1 374 ? -7.43 17.953 17.625 1 96.12 374 ALA B N 1
ATOM 6365 C CA . ALA B 1 374 ? -8.375 17.281 16.734 1 96.12 374 ALA B CA 1
ATOM 6366 C C . ALA B 1 374 ? -7.664 16.281 15.836 1 96.12 374 ALA B C 1
ATOM 6368 O O . ALA B 1 374 ? -6.434 16.234 15.781 1 96.12 374 ALA B O 1
ATOM 6369 N N . GLY B 1 375 ? -8.406 15.438 15.203 1 95.69 375 GLY B N 1
ATOM 6370 C CA . GLY B 1 375 ? -7.738 14.516 14.305 1 95.69 375 GLY B CA 1
ATOM 6371 C C . GLY B 1 375 ? -8.664 13.438 13.758 1 95.69 375 GLY B C 1
ATOM 6372 O O . GLY B 1 375 ? -9.875 13.492 13.969 1 95.69 375 GLY B O 1
ATOM 6373 N N . HIS B 1 376 ? -8.023 12.562 12.984 1 96.31 376 HIS B N 1
ATOM 6374 C CA . HIS B 1 376 ? -8.688 11.406 12.398 1 96.31 376 HIS B CA 1
ATOM 6375 C C . HIS B 1 376 ? -8.742 10.242 13.375 1 96.31 376 HIS B C 1
ATOM 6377 O O . HIS B 1 376 ? -7.848 9.391 13.383 1 96.31 376 HIS B O 1
ATOM 6383 N N . ALA B 1 377 ? -9.852 10.18 14.102 1 96.38 377 ALA B N 1
ATOM 6384 C CA . ALA B 1 377 ? -9.977 9.203 15.18 1 96.38 377 ALA B CA 1
ATOM 6385 C C . ALA B 1 377 ? -9.984 7.777 14.633 1 96.38 377 ALA B C 1
ATOM 6387 O O . ALA B 1 377 ? -9.57 6.836 15.312 1 96.38 377 ALA B O 1
ATOM 6388 N N . GLY B 1 378 ? -10.406 7.648 13.398 1 94.62 378 GLY B N 1
ATOM 6389 C CA . GLY B 1 378 ? -10.516 6.328 12.805 1 94.62 378 GLY B CA 1
ATOM 6390 C C . GLY B 1 378 ? -9.172 5.668 12.555 1 94.62 378 GLY B C 1
ATOM 6391 O O . GLY B 1 378 ? -9.094 4.445 12.414 1 94.62 378 GLY B O 1
ATOM 6392 N N . ASP B 1 379 ? -8.156 6.434 12.477 1 94.19 379 ASP B N 1
ATOM 6393 C CA . ASP B 1 379 ? -6.844 5.844 12.219 1 94.19 379 ASP B CA 1
ATOM 6394 C C . ASP B 1 379 ? -5.816 6.332 13.242 1 94.19 379 ASP B C 1
ATOM 6396 O O . ASP B 1 379 ? -4.613 6.18 13.039 1 94.19 379 ASP B O 1
ATOM 6400 N N . GLY B 1 380 ? -6.266 6.961 14.273 1 96.06 380 GLY B N 1
ATOM 6401 C CA . GLY B 1 380 ? -5.402 7.352 15.383 1 96.06 380 GLY B CA 1
ATOM 6402 C C . GLY B 1 380 ? -4.496 8.516 15.047 1 96.06 380 GLY B C 1
ATOM 6403 O O . GLY B 1 380 ? -3.479 8.734 15.711 1 96.06 380 GLY B O 1
ATOM 6404 N N . ASN B 1 381 ? -4.789 9.281 14.047 1 97.5 381 ASN B N 1
ATOM 6405 C CA . ASN B 1 381 ? -3.986 10.414 13.594 1 97.5 381 ASN B CA 1
ATOM 6406 C C . ASN B 1 381 ? -4.465 11.719 14.219 1 97.5 381 ASN B C 1
ATOM 6408 O O . ASN B 1 381 ? -5.582 12.172 13.953 1 97.5 381 ASN B O 1
ATOM 6412 N N . LEU B 1 382 ? -3.662 12.359 15.055 1 97.25 382 LEU B N 1
ATOM 6413 C CA . LEU B 1 382 ? -4.023 13.547 15.82 1 97.25 382 LEU B CA 1
ATOM 6414 C C . LEU B 1 382 ? -3.195 14.75 15.375 1 97.25 382 LEU B C 1
ATOM 6416 O O . LEU B 1 382 ? -2.035 14.602 14.984 1 97.25 382 LEU B O 1
ATOM 6420 N N . HIS B 1 383 ? -3.807 15.867 15.484 1 96.62 383 HIS B N 1
ATOM 6421 C CA . HIS B 1 383 ? -3.188 17.141 15.133 1 96.62 383 HIS B CA 1
ATOM 6422 C C . HIS B 1 383 ? -3.25 18.125 16.297 1 96.62 383 HIS B C 1
ATOM 6424 O O . HIS B 1 383 ? -4.035 19.078 16.281 1 96.62 383 HIS B O 1
ATOM 6430 N N . PRO B 1 384 ? -2.434 17.984 17.266 1 97 384 PRO B N 1
ATOM 6431 C CA . PRO B 1 384 ? -2.369 19 18.312 1 97 384 PRO B CA 1
ATOM 6432 C C . PRO B 1 384 ? -1.786 20.328 17.812 1 97 384 PRO B C 1
ATOM 6434 O O . PRO B 1 384 ? -0.799 20.328 17.078 1 97 384 PRO B O 1
ATOM 6437 N N . THR B 1 385 ? -2.406 21.359 18.141 1 96 385 THR B N 1
ATOM 6438 C CA . THR B 1 385 ? -1.945 22.703 17.828 1 96 385 THR B CA 1
ATOM 6439 C C . THR B 1 385 ? -1.591 23.469 19.094 1 96 385 THR B C 1
ATOM 6441 O O . THR B 1 385 ? -2.465 23.766 19.906 1 96 385 THR B O 1
ATOM 6444 N N . VAL B 1 386 ? -0.321 23.766 19.219 1 96.12 386 VAL B N 1
ATOM 6445 C CA . VAL B 1 386 ? 0.157 24.562 20.344 1 96.12 386 VAL B CA 1
ATOM 6446 C C . VAL B 1 386 ? 0.101 26.047 20 1 96.12 386 VAL B C 1
ATOM 6448 O O . VAL B 1 386 ? 0.7 26.484 19.016 1 96.12 386 VAL B O 1
ATOM 6451 N N . THR B 1 387 ? -0.655 26.781 20.812 1 95.31 387 THR B N 1
ATOM 6452 C CA . THR B 1 387 ? -0.824 28.203 20.516 1 95.31 387 THR B CA 1
ATOM 6453 C C . THR B 1 387 ? -0.346 29.047 21.688 1 95.31 387 THR B C 1
ATOM 6455 O O . THR B 1 387 ? -0.233 28.562 22.812 1 95.31 387 THR B O 1
ATOM 6458 N N . TRP B 1 388 ? 0.007 30.266 21.391 1 95.06 388 TRP B N 1
ATOM 6459 C CA . TRP B 1 388 ? 0.384 31.281 22.375 1 95.06 388 TRP B CA 1
ATOM 6460 C C . TRP B 1 388 ? 0.037 32.688 21.875 1 95.06 388 TRP B C 1
ATOM 6462 O O . TRP B 1 388 ? -0.431 32.844 20.75 1 95.06 388 TRP B O 1
ATOM 6472 N N . SER B 1 389 ? 0.199 33.625 22.734 1 93.19 389 SER B N 1
ATOM 6473 C CA . SER B 1 389 ? -0.193 35 22.422 1 93.19 389 SER B CA 1
ATOM 6474 C C . SER B 1 389 ? 0.592 35.531 21.219 1 93.19 389 SER B C 1
ATOM 6476 O O . SER B 1 389 ? 1.81 35.344 21.141 1 93.19 389 SER B O 1
ATOM 6478 N N . LYS B 1 390 ? -0.122 36.156 20.281 1 90.38 390 LYS B N 1
ATOM 6479 C CA . LYS B 1 390 ? 0.503 36.781 19.125 1 90.38 390 LYS B CA 1
ATOM 6480 C C . LYS B 1 390 ? 1.404 37.938 19.547 1 90.38 390 LYS B C 1
ATOM 6482 O O . LYS B 1 390 ? 2.271 38.375 18.781 1 90.38 390 LYS B O 1
ATOM 6487 N N . ASP B 1 391 ? 1.168 38.438 20.656 1 89.81 391 ASP B N 1
ATOM 6488 C CA . ASP B 1 391 ? 1.919 39.562 21.156 1 89.81 391 ASP B CA 1
ATOM 6489 C C . ASP B 1 391 ? 3.295 39.156 21.672 1 89.81 391 ASP B C 1
ATOM 6491 O O . ASP B 1 391 ? 4.156 40 21.922 1 89.81 391 ASP B O 1
ATOM 6495 N N . ALA B 1 392 ? 3.383 37.844 21.797 1 88 392 ALA B N 1
ATOM 6496 C CA . ALA B 1 392 ? 4.691 37.375 22.234 1 88 392 ALA B CA 1
ATOM 6497 C C . ALA B 1 392 ? 5.762 37.656 21.188 1 88 392 ALA B C 1
ATOM 6499 O O . ALA B 1 392 ? 5.562 37.406 20 1 88 392 ALA B O 1
ATOM 6500 N N . LYS B 1 393 ? 6.844 38.25 21.453 1 82.5 393 LYS B N 1
ATOM 6501 C CA . LYS B 1 393 ? 7.922 38.625 20.547 1 82.5 393 LYS B CA 1
ATOM 6502 C C . LYS B 1 393 ? 8.617 37.375 19.984 1 82.5 393 LYS B C 1
ATOM 6504 O O . LYS B 1 393 ? 9.062 37.375 18.828 1 82.5 393 LYS B O 1
ATOM 6509 N N . GLU B 1 394 ? 8.734 36.438 20.859 1 87.06 394 GLU B N 1
ATOM 6510 C CA . GLU B 1 394 ? 9.375 35.188 20.469 1 87.06 394 GLU B CA 1
ATOM 6511 C C . GLU B 1 394 ? 8.523 33.969 20.875 1 87.06 394 GLU B C 1
ATOM 6513 O O . GLU B 1 394 ? 7.68 34.094 21.766 1 87.06 394 GLU B O 1
ATOM 6518 N N . MET B 1 395 ? 8.703 32.906 20.203 1 89 395 MET B N 1
ATOM 6519 C CA . MET B 1 395 ? 8.055 31.656 20.594 1 89 395 MET B CA 1
ATOM 6520 C C . MET B 1 395 ? 8.477 31.234 22 1 89 395 MET B C 1
ATOM 6522 O O . MET B 1 395 ? 9.672 31.141 22.281 1 89 395 MET B O 1
ATOM 6526 N N . PRO B 1 396 ? 7.574 31.016 22.844 1 93.19 396 PRO B N 1
ATOM 6527 C CA . PRO B 1 396 ? 7.926 30.578 24.203 1 93.19 396 PRO B CA 1
ATOM 6528 C C . PRO B 1 396 ? 8.711 29.266 24.219 1 93.19 396 PRO B C 1
ATOM 6530 O O . PRO B 1 396 ? 8.43 28.359 23.422 1 93.19 396 PRO B O 1
ATOM 6533 N N . GLU B 1 397 ? 9.648 29.188 25.078 1 93.94 397 GLU B N 1
ATOM 6534 C CA . GLU B 1 397 ? 10.461 27.984 25.234 1 93.94 397 GLU B CA 1
ATOM 6535 C C . GLU B 1 397 ? 9.602 26.781 25.562 1 93.94 397 GLU B C 1
ATOM 6537 O O . GLU B 1 397 ? 9.93 25.656 25.172 1 93.94 397 GLU B O 1
ATOM 6542 N N . SER B 1 398 ? 8.5 27.062 26.266 1 95.88 398 SER B N 1
ATOM 6543 C CA . SER B 1 398 ? 7.594 25.984 26.656 1 95.88 398 SER B CA 1
ATOM 6544 C C . SER B 1 398 ? 7.023 25.266 25.438 1 95.88 398 SER B C 1
ATOM 6546 O O . SER B 1 398 ? 6.66 24.094 25.516 1 95.88 398 SER B O 1
ATOM 6548 N N . VAL B 1 399 ? 6.949 25.953 24.312 1 95.75 399 VAL B N 1
ATOM 6549 C CA . VAL B 1 399 ? 6.453 25.328 23.094 1 95.75 399 VAL B CA 1
ATOM 6550 C C . VAL B 1 399 ? 7.355 24.156 22.703 1 95.75 399 VAL B C 1
ATOM 6552 O O . VAL B 1 399 ? 6.875 23.047 22.453 1 95.75 399 VAL B O 1
ATOM 6555 N N . ASN B 1 400 ? 8.633 24.359 22.75 1 94.62 400 ASN B N 1
ATOM 6556 C CA . ASN B 1 400 ? 9.586 23.312 22.391 1 94.62 400 ASN B CA 1
ATOM 6557 C C . ASN B 1 400 ? 9.539 22.156 23.391 1 94.62 400 ASN B C 1
ATOM 6559 O O . ASN B 1 400 ? 9.664 21 22.984 1 94.62 400 ASN B O 1
ATOM 6563 N N . ILE B 1 401 ? 9.469 22.5 24.625 1 96.62 401 ILE B N 1
ATOM 6564 C CA . ILE B 1 401 ? 9.414 21.469 25.656 1 96.62 401 ILE B CA 1
ATOM 6565 C C . ILE B 1 401 ? 8.188 20.594 25.438 1 96.62 401 ILE B C 1
ATOM 6567 O O . ILE B 1 401 ? 8.297 19.359 25.453 1 96.62 401 ILE B O 1
ATOM 6571 N N . VAL B 1 402 ? 7.039 21.219 25.219 1 97.25 402 VAL B N 1
ATOM 6572 C CA . VAL B 1 402 ? 5.777 20.5 25.062 1 97.25 402 VAL B CA 1
ATOM 6573 C C . VAL B 1 402 ? 5.824 19.656 23.797 1 97.25 402 VAL B C 1
ATOM 6575 O O . VAL B 1 402 ? 5.363 18.5 23.781 1 97.25 402 VAL B O 1
ATOM 6578 N N . LEU B 1 403 ? 6.355 20.172 22.734 1 96.62 403 LEU B N 1
ATOM 6579 C CA . LEU B 1 403 ? 6.477 19.406 21.5 1 96.62 403 LEU B CA 1
ATOM 6580 C C . LEU B 1 403 ? 7.344 18.172 21.688 1 96.62 403 LEU B C 1
ATOM 6582 O O . LEU B 1 403 ? 6.98 17.078 21.25 1 96.62 403 LEU B O 1
ATOM 6586 N N . HIS B 1 404 ? 8.445 18.344 22.344 1 97.38 404 HIS B N 1
ATOM 6587 C CA . HIS B 1 404 ? 9.344 17.234 22.625 1 97.38 404 HIS B CA 1
ATOM 6588 C C . HIS B 1 404 ? 8.641 16.156 23.438 1 97.38 404 HIS B C 1
ATOM 6590 O O . HIS B 1 404 ? 8.742 14.969 23.125 1 97.38 404 HIS B O 1
ATOM 6596 N N . GLU B 1 405 ? 7.965 16.547 24.453 1 97.38 405 GLU B N 1
ATOM 6597 C CA . GLU B 1 405 ? 7.281 15.609 25.328 1 97.38 405 GLU B CA 1
ATOM 6598 C C . GLU B 1 405 ? 6.137 14.906 24.609 1 97.38 405 GLU B C 1
ATOM 6600 O O . GLU B 1 405 ? 5.91 13.711 24.797 1 97.38 405 GLU B O 1
ATOM 6605 N N . MET B 1 406 ? 5.445 15.664 23.797 1 97.25 406 MET B N 1
ATOM 6606 C CA . MET B 1 406 ? 4.34 15.102 23.016 1 97.25 406 MET B CA 1
ATOM 6607 C C . MET B 1 406 ? 4.84 14.039 22.047 1 97.25 406 MET B C 1
ATOM 6609 O O . MET B 1 406 ? 4.234 12.969 21.938 1 97.25 406 MET B O 1
ATOM 6613 N N . PHE B 1 407 ? 5.91 14.328 21.375 1 97.69 407 PHE B N 1
ATOM 6614 C CA . PHE B 1 407 ? 6.488 13.375 20.422 1 97.69 407 PHE B CA 1
ATOM 6615 C C . PHE B 1 407 ? 6.992 12.133 21.141 1 97.69 407 PHE B C 1
ATOM 6617 O O . PHE B 1 407 ? 6.75 11.008 20.703 1 97.69 407 PHE B O 1
ATOM 6624 N N . THR B 1 408 ? 7.648 12.32 22.25 1 98.06 408 THR B N 1
ATOM 6625 C CA . THR B 1 408 ? 8.148 11.203 23.047 1 98.06 408 THR B CA 1
ATOM 6626 C C . THR B 1 408 ? 6.996 10.312 23.516 1 98.06 408 THR B C 1
ATOM 6628 O O . THR B 1 408 ? 7.09 9.086 23.438 1 98.06 408 THR B O 1
ATOM 6631 N N . LYS B 1 409 ? 5.953 10.938 23.953 1 98.25 409 LYS B N 1
ATOM 6632 C CA . LYS B 1 409 ? 4.789 10.188 24.422 1 98.25 409 LYS B CA 1
ATOM 6633 C C . LYS B 1 409 ? 4.156 9.383 23.297 1 98.25 409 LYS B C 1
ATOM 6635 O O . LYS B 1 409 ? 3.768 8.234 23.484 1 98.25 409 LYS B O 1
ATOM 6640 N N . ALA B 1 410 ? 3.979 10.031 22.109 1 98.12 410 ALA B N 1
ATOM 6641 C CA . ALA B 1 410 ? 3.416 9.328 20.969 1 98.12 410 ALA B CA 1
ATOM 6642 C C . ALA B 1 410 ? 4.227 8.078 20.641 1 98.12 410 ALA B C 1
ATOM 6644 O O . ALA B 1 410 ? 3.66 7.02 20.359 1 98.12 410 ALA B O 1
ATOM 6645 N N . LEU B 1 411 ? 5.531 8.18 20.656 1 98.06 411 LEU B N 1
ATOM 6646 C CA . LEU B 1 411 ? 6.41 7.059 20.359 1 98.06 411 LEU B CA 1
ATOM 6647 C C . LEU B 1 411 ? 6.312 5.992 21.438 1 98.06 411 LEU B C 1
ATOM 6649 O O . LEU B 1 411 ? 6.297 4.797 21.141 1 98.06 411 LEU B O 1
ATOM 6653 N N . GLU B 1 412 ? 6.234 6.453 22.703 1 97.94 412 GLU B N 1
ATOM 6654 C CA . GLU B 1 412 ? 6.062 5.527 23.812 1 97.94 412 GLU B CA 1
ATOM 6655 C C . GLU B 1 412 ? 4.793 4.699 23.656 1 97.94 412 GLU B C 1
ATOM 6657 O O . GLU B 1 412 ? 4.754 3.533 24.062 1 97.94 412 GLU B O 1
ATOM 6662 N N . LEU B 1 413 ? 3.828 5.305 23.078 1 97.75 413 LEU B N 1
ATOM 6663 C CA . LEU B 1 413 ? 2.529 4.656 22.938 1 97.75 413 LEU B CA 1
ATOM 6664 C C . LEU B 1 413 ? 2.496 3.783 21.688 1 97.75 413 LEU B C 1
ATOM 6666 O O . LEU B 1 413 ? 1.443 3.252 21.328 1 97.75 413 LEU B O 1
ATOM 6670 N N . GLY B 1 414 ? 3.598 3.59 21.047 1 96.56 414 GLY B N 1
ATOM 6671 C CA . GLY B 1 414 ? 3.688 2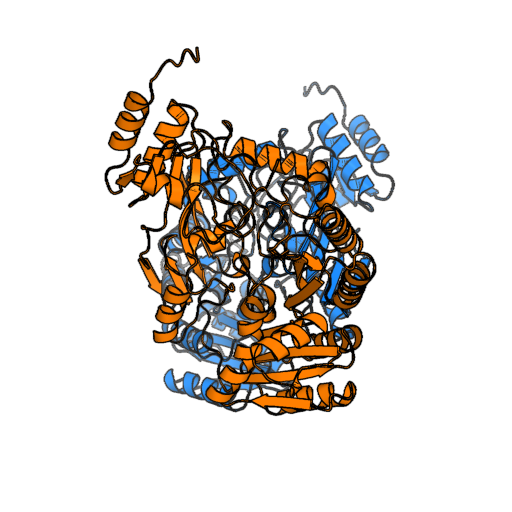.723 19.875 1 96.56 414 GLY B CA 1
ATOM 6672 C C . GLY B 1 414 ? 3.273 3.408 18.594 1 96.56 414 GLY B C 1
ATOM 6673 O O . GLY B 1 414 ? 2.859 2.748 17.625 1 96.56 414 GLY B O 1
ATOM 6674 N N . GLY B 1 415 ? 3.342 4.758 18.578 1 97.69 415 GLY B N 1
ATOM 6675 C CA . GLY B 1 415 ? 2.896 5.512 17.406 1 97.69 415 GLY B CA 1
ATOM 6676 C C . GLY B 1 415 ? 4.039 6.074 16.594 1 97.69 415 GLY B C 1
ATOM 6677 O O . GLY B 1 415 ? 5.145 5.523 16.594 1 97.69 415 GLY B O 1
ATOM 6678 N N . THR B 1 416 ? 3.713 7.027 15.727 1 98.06 416 THR B N 1
ATOM 6679 C CA . THR B 1 416 ? 4.617 7.793 14.875 1 98.06 416 THR B CA 1
ATOM 6680 C C . THR B 1 416 ? 4.383 9.289 15.047 1 98.06 416 THR B C 1
ATOM 6682 O O . THR B 1 416 ? 3.266 9.719 15.352 1 98.06 416 THR B O 1
ATOM 6685 N N . ILE B 1 417 ? 5.453 10.07 14.852 1 97.75 417 ILE B N 1
ATOM 6686 C CA . ILE B 1 417 ? 5.301 11.5 15.078 1 97.75 417 ILE B CA 1
ATOM 6687 C C . ILE B 1 417 ? 4.996 12.195 13.75 1 97.75 417 ILE B C 1
ATOM 6689 O O . ILE B 1 417 ? 5.047 13.43 13.664 1 97.75 417 ILE B O 1
ATOM 6693 N N . SER B 1 418 ? 4.73 11.43 12.703 1 97.25 418 SER B N 1
ATOM 6694 C CA . SER B 1 418 ? 4.16 11.922 11.453 1 97.25 418 SER B CA 1
ATOM 6695 C C . SER B 1 418 ? 3.215 10.898 10.828 1 97.25 418 SER B C 1
ATOM 6697 O O . SER B 1 418 ? 3.66 9.898 10.273 1 97.25 418 SER B O 1
ATOM 6699 N N . GLY B 1 419 ? 1.976 11.219 10.859 1 96.06 419 GLY B N 1
ATOM 6700 C CA . GLY B 1 419 ? 0.981 10.336 10.258 1 96.06 419 GLY B CA 1
ATOM 6701 C C . GLY B 1 419 ? 0.699 10.664 8.805 1 96.06 419 GLY B C 1
ATOM 6702 O O . GLY B 1 419 ? 0.414 9.766 8.008 1 96.06 419 GLY B O 1
ATOM 6703 N N . GLU B 1 420 ? 0.787 11.977 8.516 1 95.62 420 GLU B N 1
ATOM 6704 C CA . GLU B 1 420 ? 0.372 12.328 7.16 1 95.62 420 GLU B CA 1
ATOM 6705 C C . GLU B 1 420 ? 1.008 13.641 6.707 1 95.62 420 GLU B C 1
ATOM 6707 O O . GLU B 1 420 ? 0.867 14.039 5.551 1 95.62 420 GLU B O 1
ATOM 6712 N N . HIS B 1 421 ? 1.763 14.414 7.527 1 93.75 421 HIS B N 1
ATOM 6713 C CA . HIS B 1 421 ? 2.326 15.711 7.172 1 93.75 421 HIS B CA 1
ATOM 6714 C C . HIS B 1 421 ? 3.746 15.57 6.637 1 93.75 421 HIS B C 1
ATOM 6716 O O . HIS B 1 421 ? 4.34 16.547 6.176 1 93.75 421 HIS B O 1
ATOM 6722 N N . ALA B 1 422 ? 4.293 14.422 6.668 1 95.25 422 ALA B N 1
ATOM 6723 C CA . ALA B 1 422 ? 5.688 14.195 6.297 1 95.25 422 ALA B CA 1
ATOM 6724 C C . ALA B 1 422 ? 6.633 14.719 7.371 1 95.25 422 ALA B C 1
ATOM 6726 O O . ALA B 1 422 ? 6.273 14.773 8.547 1 95.25 422 ALA B O 1
ATOM 6727 N N . VAL B 1 423 ? 7.902 14.875 7.062 1 96.44 423 VAL B N 1
ATOM 6728 C CA . VAL B 1 423 ? 8.938 15.156 8.055 1 96.44 423 VAL B CA 1
ATOM 6729 C C . VAL B 1 423 ? 9.5 16.562 7.82 1 96.44 423 VAL B C 1
ATOM 6731 O O . VAL B 1 423 ? 9.555 17.375 8.742 1 96.44 423 VAL B O 1
ATOM 6734 N N . GLY B 1 424 ? 9.75 16.812 6.559 1 93.75 424 GLY B N 1
ATOM 6735 C CA . GLY B 1 424 ? 10.414 18.078 6.238 1 93.75 424 GLY B CA 1
ATOM 6736 C C . GLY B 1 424 ? 11.68 18.312 7.039 1 93.75 424 GLY B C 1
ATOM 6737 O O . GLY B 1 424 ? 12.445 17.375 7.285 1 93.75 424 GLY B O 1
ATOM 6738 N N . MET B 1 425 ? 12 19.547 7.34 1 91.5 425 MET B N 1
ATOM 6739 C CA . MET B 1 425 ? 13.156 19.906 8.156 1 91.5 425 MET B CA 1
ATOM 6740 C C . MET B 1 425 ? 12.781 19.984 9.625 1 91.5 425 MET B C 1
ATOM 6742 O O . MET B 1 425 ? 13.656 20.016 10.5 1 91.5 425 MET B O 1
ATOM 6746 N N . LEU B 1 426 ? 11.484 20.016 9.883 1 90.44 426 LEU B N 1
ATOM 6747 C CA . LEU B 1 426 ? 11.031 20.297 11.234 1 90.44 426 LEU B CA 1
ATOM 6748 C C . LEU B 1 426 ? 11.242 19.094 12.148 1 90.44 426 LEU B C 1
ATOM 6750 O O . LEU B 1 426 ? 11.484 19.25 13.352 1 90.44 426 LEU B O 1
ATOM 6754 N N . LYS B 1 427 ? 11.148 17.922 11.523 1 94.25 427 LYS B N 1
ATOM 6755 C CA . LYS B 1 427 ? 11.211 16.734 12.359 1 94.25 427 LYS B CA 1
ATOM 6756 C C . LYS B 1 427 ? 12.359 15.82 11.945 1 94.25 427 LYS B C 1
ATOM 6758 O O . LYS B 1 427 ? 12.492 14.703 12.453 1 94.25 427 LYS B O 1
ATOM 6763 N N . ASN B 1 428 ? 13.25 16.219 11.086 1 93.75 428 ASN B N 1
ATOM 6764 C CA . ASN B 1 428 ? 14.25 15.344 10.477 1 93.75 428 ASN B CA 1
ATOM 6765 C C . ASN B 1 428 ? 15.328 14.938 11.477 1 93.75 428 ASN B C 1
ATOM 6767 O O . ASN B 1 428 ? 16.094 14.016 11.227 1 93.75 428 ASN B O 1
ATOM 6771 N N . GLN B 1 429 ? 15.367 15.586 12.695 1 93.88 429 GLN B N 1
ATOM 6772 C CA . GLN B 1 429 ? 16.328 15.219 13.727 1 93.88 429 GLN B CA 1
ATOM 6773 C C . GLN B 1 429 ? 15.82 14.062 14.57 1 93.88 429 GLN B C 1
ATOM 6775 O O . GLN B 1 429 ? 16.547 13.539 15.422 1 93.88 429 GLN B O 1
ATOM 6780 N N . TRP B 1 430 ? 14.609 13.648 14.312 1 96.25 430 TRP B N 1
ATOM 6781 C CA . TRP B 1 430 ? 13.992 12.609 15.133 1 96.25 430 TRP B CA 1
ATOM 6782 C C . TRP B 1 430 ? 14.156 11.242 14.484 1 96.25 430 TRP B C 1
ATOM 6784 O O . TRP B 1 430 ? 13.57 10.258 14.938 1 96.25 430 TRP B O 1
ATOM 6794 N N . ASN B 1 431 ? 14.906 11.094 13.406 1 95.81 431 ASN B N 1
ATOM 6795 C CA . ASN B 1 431 ? 15.031 9.852 12.648 1 95.81 431 ASN B CA 1
ATOM 6796 C C . ASN B 1 431 ? 15.523 8.703 13.523 1 95.81 431 ASN B C 1
ATOM 6798 O O . ASN B 1 431 ? 14.891 7.648 13.594 1 95.81 431 ASN B O 1
ATOM 6802 N N . ASN B 1 432 ? 16.609 8.961 14.219 1 95.19 432 ASN B N 1
ATOM 6803 C CA . ASN B 1 432 ? 17.172 7.906 15.055 1 95.19 432 ASN B CA 1
ATOM 6804 C C . ASN B 1 432 ? 16.234 7.562 16.219 1 95.19 432 ASN B C 1
ATOM 6806 O O . ASN B 1 432 ? 16.125 6.398 16.594 1 95.19 432 ASN B O 1
ATOM 6810 N N . VAL B 1 433 ? 15.609 8.578 16.734 1 96 433 VAL B N 1
ATOM 6811 C CA . VAL B 1 433 ? 14.727 8.398 17.875 1 96 433 VAL B CA 1
ATOM 6812 C C . VAL B 1 433 ? 13.539 7.535 17.484 1 96 433 VAL B C 1
ATOM 6814 O O . VAL B 1 433 ? 13.164 6.609 18.203 1 96 433 VAL B O 1
ATOM 6817 N N . GLU B 1 434 ? 12.961 7.797 16.344 1 96.75 434 GLU B N 1
ATOM 6818 C CA . GLU B 1 434 ? 11.75 7.074 15.961 1 96.75 434 GLU B CA 1
ATOM 6819 C C . GLU B 1 434 ? 12.094 5.758 15.273 1 96.75 434 GLU B C 1
ATOM 6821 O O . GLU B 1 434 ? 11.43 4.746 15.484 1 96.75 434 GLU B O 1
ATOM 6826 N N . LEU B 1 435 ? 13.102 5.727 14.43 1 96.75 435 LEU B N 1
ATOM 6827 C CA . LEU B 1 435 ? 13.297 4.594 13.531 1 96.75 435 LEU B CA 1
ATOM 6828 C C . LEU B 1 435 ? 14.398 3.676 14.039 1 96.75 435 LEU B C 1
ATOM 6830 O O . LEU B 1 435 ? 14.516 2.529 13.594 1 96.75 435 LEU B O 1
ATOM 6834 N N . GLY B 1 436 ? 15.25 4.145 14.953 1 96.5 436 GLY B N 1
ATOM 6835 C CA . GLY B 1 436 ? 16.438 3.41 15.383 1 96.5 436 GLY B CA 1
ATOM 6836 C C . GLY B 1 436 ? 17.641 3.643 14.492 1 96.5 436 GLY B C 1
ATOM 6837 O O . GLY B 1 436 ? 17.484 4.105 13.359 1 96.5 436 GLY B O 1
ATOM 6838 N N . GLU B 1 437 ? 18.797 3.285 14.969 1 96.44 437 GLU B N 1
ATOM 6839 C CA . GLU B 1 437 ? 20.062 3.594 14.328 1 96.44 437 GLU B CA 1
ATOM 6840 C C . GLU B 1 437 ? 20.219 2.852 13 1 96.44 437 GLU B C 1
ATOM 6842 O O . GLU B 1 437 ? 20.656 3.43 12.008 1 96.44 437 GLU B O 1
ATOM 6847 N N . ASP B 1 438 ? 19.828 1.61 12.93 1 97.44 438 ASP B N 1
ATOM 6848 C CA . ASP B 1 438 ? 20.047 0.795 11.734 1 97.44 438 ASP B CA 1
ATOM 6849 C C . ASP B 1 438 ? 19.172 1.28 10.586 1 97.44 438 ASP B C 1
ATOM 6851 O O . ASP B 1 438 ? 19.641 1.417 9.453 1 97.44 438 ASP B O 1
ATOM 6855 N N . VAL B 1 439 ? 17.891 1.518 10.883 1 97.62 439 VAL B N 1
ATOM 6856 C CA . VAL B 1 439 ? 16.984 1.988 9.844 1 97.62 439 VAL B CA 1
ATOM 6857 C C . VAL B 1 439 ? 17.422 3.375 9.367 1 97.62 439 VAL B C 1
ATOM 6859 O O . VAL B 1 439 ? 17.391 3.668 8.172 1 97.62 439 VAL B O 1
ATOM 6862 N N . ASP B 1 440 ? 17.781 4.234 10.32 1 97.25 440 ASP B N 1
ATOM 6863 C CA . ASP B 1 440 ? 18.297 5.551 9.961 1 97.25 440 ASP B CA 1
ATOM 6864 C C . ASP B 1 440 ? 19.5 5.43 9.023 1 97.25 440 ASP B C 1
ATOM 6866 O O . ASP B 1 440 ? 19.562 6.117 7.996 1 97.25 440 ASP B O 1
ATOM 6870 N N . TRP B 1 441 ? 20.391 4.547 9.32 1 97.12 441 TRP B N 1
ATOM 6871 C CA . TRP B 1 441 ? 21.594 4.34 8.516 1 97.12 441 TRP B CA 1
ATOM 6872 C C . TRP B 1 441 ? 21.234 3.838 7.121 1 97.12 441 TRP B C 1
ATOM 6874 O O . TRP B 1 441 ? 21.766 4.336 6.121 1 97.12 441 TRP B O 1
ATOM 6884 N N . ILE B 1 442 ? 20.328 2.918 7.02 1 97.56 442 ILE B N 1
ATOM 6885 C CA . ILE B 1 442 ? 19.922 2.342 5.746 1 97.56 442 ILE B CA 1
ATOM 6886 C C . ILE B 1 442 ? 19.25 3.414 4.887 1 97.56 442 ILE B C 1
ATOM 6888 O O . ILE B 1 442 ? 19.469 3.459 3.67 1 97.56 442 ILE B O 1
ATOM 6892 N N . GLN B 1 443 ? 18.438 4.281 5.504 1 97.62 443 GLN B N 1
ATOM 6893 C CA . GLN B 1 443 ? 17.812 5.359 4.754 1 97.62 443 GLN B CA 1
ATOM 6894 C C . GLN B 1 443 ? 18.844 6.277 4.121 1 97.62 443 GLN B C 1
ATOM 6896 O O . GLN B 1 443 ? 18.688 6.703 2.973 1 97.62 443 GLN B O 1
ATOM 6901 N N . HIS B 1 444 ? 19.906 6.543 4.875 1 97.5 444 HIS B N 1
ATOM 6902 C CA . HIS B 1 444 ? 20.969 7.363 4.32 1 97.5 444 HIS B CA 1
ATOM 6903 C C . HIS B 1 444 ? 21.672 6.652 3.162 1 97.5 444 HIS B C 1
ATOM 6905 O O . HIS B 1 444 ? 22.047 7.285 2.174 1 97.5 444 HIS B O 1
ATOM 6911 N N . GLN B 1 445 ? 21.828 5.332 3.275 1 97.75 445 GLN B N 1
ATOM 6912 C CA . GLN B 1 445 ? 22.422 4.555 2.195 1 97.75 445 GLN B CA 1
ATOM 6913 C C . GLN B 1 445 ? 21.531 4.562 0.954 1 97.75 445 GLN B C 1
ATOM 6915 O O . GLN B 1 445 ? 22.031 4.66 -0.17 1 97.75 445 GLN B O 1
ATOM 6920 N N . ILE B 1 446 ? 20.25 4.461 1.151 1 98 446 ILE B N 1
ATOM 6921 C CA . ILE B 1 446 ? 19.312 4.527 0.041 1 98 446 ILE B CA 1
ATOM 6922 C C . ILE B 1 446 ? 19.359 5.91 -0.605 1 98 446 ILE B C 1
ATOM 6924 O O . ILE B 1 446 ? 19.406 6.027 -1.832 1 98 446 ILE B O 1
ATOM 6928 N N . LYS B 1 447 ? 19.391 6.965 0.24 1 98 447 LYS B N 1
ATOM 6929 C CA . LYS B 1 447 ? 19.531 8.32 -0.278 1 98 447 LYS B CA 1
ATOM 6930 C C . LYS B 1 447 ? 20.797 8.469 -1.112 1 98 447 LYS B C 1
ATOM 6932 O O . LYS B 1 447 ? 20.766 9.055 -2.195 1 98 447 LYS B O 1
ATOM 6937 N N . SER B 1 448 ? 21.859 7.902 -0.656 1 97.25 448 SER B N 1
ATOM 6938 C CA . SER B 1 448 ? 23.141 7.984 -1.357 1 97.25 448 SER B CA 1
ATOM 6939 C C . SER B 1 448 ? 23.094 7.227 -2.678 1 97.25 448 SER B C 1
ATOM 6941 O O . SER B 1 448 ? 23.734 7.629 -3.654 1 97.25 448 SER B O 1
ATOM 6943 N N . LEU B 1 449 ? 22.375 6.184 -2.697 1 97.56 449 LEU B N 1
ATOM 6944 C CA . LEU B 1 449 ? 22.219 5.398 -3.918 1 97.56 449 LEU B CA 1
ATOM 6945 C C . LEU B 1 449 ? 21.531 6.215 -5.008 1 97.56 449 LEU B C 1
ATOM 6947 O O . LEU B 1 449 ? 21.969 6.223 -6.156 1 97.56 449 LEU B O 1
ATOM 6951 N N . PHE B 1 450 ? 20.469 6.938 -4.68 1 97.94 450 PHE B N 1
ATOM 6952 C CA . PHE B 1 450 ? 19.656 7.676 -5.641 1 97.94 450 PHE B CA 1
ATOM 6953 C C . PHE B 1 450 ? 20.25 9.062 -5.883 1 97.94 450 PHE B C 1
ATOM 6955 O O . PHE B 1 450 ? 20.047 9.656 -6.945 1 97.94 450 PHE B O 1
ATOM 6962 N N . ASP B 1 451 ? 20.953 9.578 -4.93 1 97.81 451 ASP B N 1
ATOM 6963 C CA . ASP B 1 451 ? 21.484 10.938 -4.973 1 97.81 451 ASP B CA 1
ATOM 6964 C C . ASP B 1 451 ? 22.875 11 -4.336 1 97.81 451 ASP B C 1
ATOM 6966 O O . ASP B 1 451 ? 23.062 11.672 -3.318 1 97.81 451 ASP B O 1
ATOM 6970 N N . PRO B 1 452 ? 23.828 10.469 -4.973 1 96.69 452 PRO B N 1
ATOM 6971 C CA . PRO B 1 452 ? 25.172 10.375 -4.379 1 96.69 452 PRO B CA 1
ATOM 6972 C C . PRO B 1 452 ? 25.797 11.742 -4.133 1 96.69 452 PRO B C 1
ATOM 6974 O O . PRO B 1 452 ? 26.672 11.867 -3.275 1 96.69 452 PRO B O 1
ATOM 6977 N N . MET B 1 453 ? 25.391 12.758 -4.793 1 96.75 453 MET B N 1
ATOM 6978 C CA . MET B 1 453 ? 25.953 14.094 -4.621 1 96.75 453 MET B CA 1
ATOM 6979 C C . MET B 1 453 ? 25.141 14.914 -3.631 1 96.75 453 MET B C 1
ATOM 6981 O O . MET B 1 453 ? 25.453 16.078 -3.377 1 96.75 453 MET B O 1
ATOM 6985 N N . ASN B 1 454 ? 24.047 14.328 -3.137 1 96.81 454 ASN B N 1
ATOM 6986 C CA . ASN B 1 454 ? 23.172 14.961 -2.154 1 96.81 454 ASN B CA 1
ATOM 6987 C C . ASN B 1 454 ? 22.578 16.266 -2.686 1 96.81 454 ASN B C 1
ATOM 6989 O O . ASN B 1 454 ? 22.609 17.281 -2 1 96.81 454 ASN B O 1
ATOM 6993 N N . LEU B 1 455 ? 22.125 16.25 -3.869 1 97.69 455 LEU B N 1
ATOM 6994 C CA . LEU B 1 455 ? 21.562 17.422 -4.539 1 97.69 455 LEU B CA 1
ATOM 6995 C C . LEU B 1 455 ? 20.094 17.578 -4.211 1 97.69 455 LEU B C 1
ATOM 6997 O O . LEU B 1 455 ? 19.578 18.703 -4.141 1 97.69 455 LEU B O 1
ATOM 7001 N N . LEU B 1 456 ? 19.422 16.5 -3.982 1 98.25 456 LEU B N 1
ATOM 7002 C CA . LEU B 1 456 ? 17.969 16.5 -3.971 1 98.25 456 LEU B CA 1
ATOM 7003 C C . LEU B 1 456 ? 17.438 16.781 -2.568 1 98.25 456 LEU B C 1
ATOM 7005 O O . LEU B 1 456 ? 17.594 15.961 -1.663 1 98.25 456 LEU B O 1
ATOM 7009 N N . ASN B 1 457 ? 16.828 17.906 -2.4 1 96.69 457 ASN B N 1
ATOM 7010 C CA . ASN B 1 457 ? 16.156 18.359 -1.191 1 96.69 457 ASN B CA 1
ATOM 7011 C C . ASN B 1 457 ? 16.953 18.031 0.061 1 96.69 457 ASN B C 1
ATOM 7013 O O . ASN B 1 457 ? 16.453 17.391 0.987 1 96.69 457 ASN B O 1
ATOM 7017 N N . PRO B 1 458 ? 18.109 18.531 0.133 1 94.19 458 PRO B N 1
ATOM 7018 C CA . PRO B 1 458 ? 18.969 18.203 1.275 1 94.19 458 PRO B CA 1
ATOM 7019 C C . PRO B 1 458 ? 18.344 18.594 2.613 1 94.19 458 PRO B C 1
ATOM 7021 O O . PRO B 1 458 ? 17.688 19.625 2.707 1 94.19 458 PRO B O 1
ATOM 7024 N N . LYS B 1 459 ? 18.516 17.766 3.572 1 90.31 459 LYS B N 1
ATOM 7025 C CA . LYS B 1 459 ? 18.141 17.969 4.969 1 90.31 459 LYS B CA 1
ATOM 7026 C C . LYS B 1 459 ? 16.641 17.719 5.168 1 90.31 459 LYS B C 1
ATOM 7028 O O . LYS B 1 459 ? 16.141 17.828 6.285 1 90.31 459 LYS B O 1
ATOM 7033 N N . ARG B 1 460 ? 16 17.422 4.117 1 94.19 460 ARG B N 1
ATOM 7034 C CA . ARG B 1 460 ? 14.602 17.062 4.285 1 94.19 460 ARG B CA 1
ATOM 7035 C C . ARG B 1 460 ? 14.453 15.562 4.547 1 94.19 460 ARG B C 1
ATOM 7037 O O . ARG B 1 460 ? 15.188 14.75 3.98 1 94.19 460 ARG B O 1
ATOM 7044 N N . LYS B 1 461 ? 13.469 15.172 5.395 1 95.5 461 LYS B N 1
ATOM 7045 C CA . LYS B 1 461 ? 13.109 13.797 5.738 1 95.5 461 LYS B CA 1
ATOM 7046 C C . LYS B 1 461 ? 14.195 13.141 6.586 1 95.5 461 LYS B C 1
ATOM 7048 O O . LYS B 1 461 ? 13.914 12.555 7.629 1 95.5 461 LYS B O 1
ATOM 7053 N N . ILE B 1 462 ? 15.43 13.25 6.07 1 93.25 462 ILE B N 1
ATOM 7054 C CA . ILE B 1 462 ? 16.562 12.742 6.84 1 93.25 462 ILE B CA 1
ATOM 7055 C C . ILE B 1 462 ? 17.547 13.875 7.113 1 93.25 462 ILE B C 1
ATOM 7057 O O . ILE B 1 462 ? 17.688 14.797 6.305 1 93.25 462 ILE B O 1
ATOM 7061 N N . ASP B 1 463 ? 18.297 13.875 8.242 1 88.12 463 ASP B N 1
ATOM 7062 C CA . ASP B 1 463 ? 19.188 14.945 8.68 1 88.12 463 ASP B CA 1
ATOM 7063 C C . ASP B 1 463 ? 20.562 14.805 8.023 1 88.12 463 ASP B C 1
ATOM 7065 O O . ASP B 1 463 ? 21.094 13.703 7.91 1 88.12 463 ASP B O 1
#

Radius of gyration: 28.27 Å; Cα contacts (8 Å, |Δi|>4): 2235; chains: 2; bounding box: 73×79×67 Å

Secondary structure (DSSP, 8-state):
----SS-HHHHHHHHHHH-SSSEEE--HHHHHHHHS-TTS---PPPPSEEEE--SHHHHHHHHHHHHHHT--EEEESS---SSS-S---TT-EEEE-TT---EEEEETTTTEEEE-TT-BHHHHHHHHHTTTEE-----TTTTT-BHHHHHHHT---TTHHHH--GGGGEEEEEEE-TTS-EEEEE-S-S---SS--HHHHHTT-TTSS-EEEEEEEE-EEPPSS--EEEEEEESSHHHHHHHHHHHHHTTS--SEEEEEEHHHHHHHHHHHT-GGGTT-SEEEEEEETT--HHHHHHHHHHHHHTT---EEEE-SHHHHHHHHHHHHTHHHHHHTTEEEEE--EE--GGGHHHHHHHHHHHHHH-TT-EEEEEEEGGGTEEEEEEEEETT-SS--HHHHHHHHHHHHHHHHTT-BS-SSS--TTTSGGGHHHHH-HHHHHHHHHHHHHH-TT--BSTTSS--/----SS-HHHHHHHHHHH-SSSEEE--HHHHHHHHS-TTS---PPPPSEEEE--SHHHHHHHHHHHHHHT--EEEESS---SSS-S---TT-EEEE-TT---EEEEETTTTEEEE-TT-BHHHHHHHHHTTTEE-----TTTTT-BHHHHHHHT---TTHHHH--GGGGEEEEEEE-TTS-EEEEE-S-S---SS--HHHHHTT-TTSS-EEEEEEEE-EEPPSS--EEEEEEESSHHHHHHHHHHHHHTTS--SEEEEEEHHHHHHHHHHHT-GGGTT-SEEEEEEETT--HHHHHHHHHHHHHTT---EEEE-SHHHHHHHHHHHHTHHHHHHTTEEEEE--EE--GGGHHHHHHHHHHHHHH-TT-EEEEEEEGGGTEEEEEEEEETT-SS--HHHHHHHHHHHHHHHHTT-BS-SSS--TTTSGGGHHHHH-HHHHHHHHHHHHHH-TT--BSTTSS--

Solvent-accessible surface area (backbone atoms only — not comparable to full-atom values): 45027 Å² total; per-residue (Å²): 130,87,86,58,97,60,54,70,65,60,52,49,52,52,41,50,70,36,32,77,70,32,48,77,44,70,53,66,72,64,30,56,67,59,20,45,58,89,86,48,94,76,88,62,48,59,33,57,29,36,34,43,25,49,42,72,63,21,52,34,24,49,27,50,43,24,62,75,69,71,27,37,34,24,53,29,39,51,78,72,65,83,24,63,48,44,43,35,44,71,57,8,34,35,40,25,37,37,70,29,46,47,77,77,41,78,39,73,80,66,31,33,33,35,28,26,19,18,25,35,40,42,60,54,22,55,59,32,44,78,68,51,23,31,48,64,56,39,33,93,50,25,82,62,29,13,43,33,44,32,36,21,22,23,25,26,37,61,34,28,58,59,60,32,32,30,65,71,35,54,38,18,34,28,32,36,32,52,85,37,51,76,42,71,32,72,44,70,31,85,43,73,10,50,58,66,36,57,44,49,39,50,33,26,32,49,30,32,54,31,44,66,58,30,38,26,31,50,37,42,42,46,64,38,76,50,42,40,30,35,42,36,45,31,82,29,50,58,60,43,41,52,50,50,43,51,50,56,52,57,21,58,54,38,32,30,33,36,35,31,32,34,56,35,33,35,35,33,15,62,65,66,71,35,72,86,39,43,88,42,28,16,37,39,40,36,28,24,58,45,53,45,74,68,45,52,49,50,52,50,48,52,38,54,73,68,66,44,82,52,65,51,77,28,67,49,68,72,55,33,51,58,55,52,44,58,64,63,40,39,59,61,31,61,47,61,86,34,37,72,49,74,44,40,27,15,22,30,40,80,47,40,34,59,52,51,50,55,53,53,51,48,31,68,74,37,73,73,36,50,58,31,40,34,32,38,50,62,45,16,29,37,35,44,28,46,27,34,63,58,81,49,91,60,84,59,69,63,55,57,55,50,51,52,50,50,46,51,50,34,45,73,60,49,28,35,67,12,23,30,67,24,22,12,53,75,45,11,83,43,40,47,76,76,47,31,65,65,48,41,51,50,51,52,51,52,37,38,69,44,23,72,80,57,29,36,23,69,47,35,44,46,106,132,87,85,59,97,62,54,71,64,59,50,49,51,51,41,50,70,35,32,76,72,31,48,75,43,69,50,65,71,64,32,55,68,59,20,45,58,89,86,46,92,76,90,60,48,58,32,57,30,38,33,43,25,48,43,72,63,21,53,32,24,50,28,50,42,22,61,74,68,70,28,37,34,25,54,29,41,53,78,73,64,83,25,63,48,44,42,34,44,73,58,8,34,35,41,26,36,37,70,28,44,46,76,76,39,79,40,72,77,64,32,33,33,33,29,25,20,19,26,33,39,42,58,54,23,55,58,32,44,78,68,51,24,32,49,64,57,38,34,93,50,26,84,61,28,13,44,34,43,33,36,20,23,22,25,25,38,60,34,27,58,59,61,31,32,30,66,70,36,53,38,19,33,28,33,36,31,53,86,37,52,73,42,70,32,72,44,72,33,84,43,73,10,50,57,66,36,55,43,50,39,50,34,25,34,50,31,29,53,32,44,65,58,30,38,26,31,50,39,42,43,46,65,39,77,50,41,41,28,34,43,35,44,33,82,29,49,56,59,44,40,53,50,50,42,51,49,56,53,56,21,57,55,39,31,28,33,36,35,33,32,34,56,37,32,36,36,33,15,62,65,64,71,35,72,86,40,43,88,43,29,16,37,38,40,35,29,25,58,44,53,45,75,67,44,52,49,50,52,51,49,51,38,53,73,68,65,43,83,53,67,49,77,29,66,48,68,72,56,33,51,58,55,52,44,59,63,64,40,38,58,60,31,62,50,59,86,34,38,73,49,73,44,41,26,14,21,30,41,80,45,39,34,61,53,51,50,55,53,53,50,46,30,67,74,37,72,74,36,51,58,31,40,34,32,37,50,63,45,16,29,36,36,43,28,47,27,35,62,57,81,50,90,59,84,59,69,63,56,57,54,51,48,52,52,50,44,51,48,34,46,72,60,49,27,35,68,9,22,30,67,24,24,12,52,75,46,11,84,44,40,48,78,75,48,31,65,67,50,41,50,49,52,53,51,52,36,39,72,43,23,72,82,57,29,36,24,68,48,34,43,47,106

Nearest PDB structures (foldseek):
  8jdt-assembly1_A  TM=9.197E-01  e=3.877E-42  Mus musculus
  8jde-assembly1_A  TM=9.143E-01  e=2.133E-42  Mus musculus
  8jdx-assembly1_A  TM=9.170E-01  e=7.942E-42  Mus musculus
  8jdu-assembly1_A  TM=9.124E-01  e=4.924E-42  Mus musculus
  8jdp-assembly1_A  TM=9.116E-01  e=2.958E-41  Mus musculus

Foldseek 3Di:
DPPAPDDLVRLQVQLPVQADQWDKAQDPVVQVPQQDDPQDDDDADTESIEIAHDDLSNQLSNLVSCVVRVAFEFEDELNPFQFQLRHDHPHHYYYYPLNQADFPDDDLPLFKTKTWFNHQQVNQQVVQVVSQWGDQFDAPCRRGHTLQQCQQQQFHHFQCLQQNTSLSWFQWFWWQFSNGDTDTAGDSDPDDDDDDRVSSVRGRNSFLQTGTTMTMTGIGGAFPDFKKKKKFFAQAVLLLLVLLVQLCPVPLRWRGKKKWAQLLLCLLCVVVVNCPSHPTGMMIITMGGRADPVNVVSNVVSCVVRPTPDMDMDRDPVVNCVRCVSVVCSVVSVPPQWRKRKFKKFAALNCLRVLVVLLVVLCVVPVQWDWIWMDGSSGRMIIIMIIGGPPDPDDDPSVVVSLVVSQVVRLVRVIHRHDGSRNFLNRQVCCCVRPNDVVLVVVVVSSCVRPVSSNTSHNTNHD/DPPAPDDLVRLQVQLPVQADQWDKAQDPVVQVPQQDDPQDDDDADTESIEIAHDDLSNQLSNLVSCVVRVAFEFEDELNPFQFQLRHDHPHHYYYYQLNQADFPDDDLPLFKTKTWFNHQQVNQQVVQVVSQWGDQFDAPCRRGHTLQQCQQQQFHHFQCLQQNTSLSWFQWFWWQFSNGDTDTAGDSDPDDDDDDRVSSVRGRNSFLQTGTTMTMTGIGGAFPDFKKKKKFFAQAVLLLLVLLVQLCPVPLRWRGKKKWAQLLLCLLCVVVVNCVSHPTGMMIITMGGRADPVNVVSNVVSCVVRPTPDMDMDRDPVVNCVRCVSVVCSVVSVPPQWRKRKFKKFAALNCLRVLVVLLVVLCVVPVQWDWIWMDGSSGRMIIIMIIGGPPDPDDDPSVVVSLVVSQVVRLVRVIHRHDGSRNFLNRQVCCCVRPNDVVLVVVVVSSCVRPVSSNTSHNTNHD